Protein AF-A0A9W9Z0K7-F1 (afdb_monomer)

Structure (mmCIF, N/CA/C/O backbone):
data_AF-A0A9W9Z0K7-F1
#
_entry.id   AF-A0A9W9Z0K7-F1
#
loop_
_atom_site.group_PDB
_atom_site.id
_atom_site.type_symbol
_atom_site.label_atom_id
_atom_site.label_alt_id
_atom_site.label_comp_id
_atom_site.label_asym_id
_atom_site.label_entity_id
_atom_site.label_seq_id
_atom_site.pdbx_PDB_ins_code
_atom_site.Cartn_x
_atom_site.Cartn_y
_atom_site.Cartn_z
_atom_site.occupancy
_atom_site.B_iso_or_equiv
_atom_site.auth_seq_id
_atom_site.auth_comp_id
_atom_site.auth_asym_id
_atom_site.auth_atom_id
_atom_site.pdbx_PDB_model_num
ATOM 1 N N . MET A 1 1 ? -17.837 -4.456 16.752 1.00 75.81 1 MET A N 1
ATOM 2 C CA . MET A 1 1 ? -18.068 -4.284 18.204 1.00 75.81 1 MET A CA 1
ATOM 3 C C . MET A 1 1 ? -17.208 -3.166 18.794 1.00 75.81 1 MET A C 1
ATOM 5 O O . MET A 1 1 ? -17.790 -2.207 19.275 1.00 75.81 1 MET A O 1
ATOM 9 N N . PHE A 1 2 ? -15.875 -3.201 18.636 1.00 90.31 2 PHE A N 1
ATOM 10 C CA . PHE A 1 2 ? -14.922 -2.195 19.159 1.00 90.31 2 PHE A CA 1
ATOM 11 C C . PHE A 1 2 ? -15.391 -0.726 19.101 1.00 90.31 2 PHE A C 1
ATOM 13 O O . PHE A 1 2 ? -15.541 -0.088 20.139 1.00 90.31 2 PHE A O 1
ATOM 20 N N . LEU A 1 3 ? -15.677 -0.190 17.903 1.00 90.00 3 LEU A N 1
ATOM 21 C CA . LEU A 1 3 ? -16.046 1.226 17.753 1.00 90.00 3 LEU A CA 1
ATOM 22 C C . LEU A 1 3 ? -17.311 1.600 18.539 1.00 90.00 3 LEU A C 1
ATOM 24 O O . LEU A 1 3 ? -17.394 2.697 19.082 1.00 90.00 3 LEU A O 1
ATOM 28 N N . TYR A 1 4 ? -18.290 0.695 18.601 1.00 89.81 4 TYR A N 1
ATOM 29 C CA . TYR A 1 4 ? -19.532 0.922 19.335 1.00 89.81 4 TYR A CA 1
ATOM 30 C C . TYR A 1 4 ? -19.275 0.977 20.844 1.00 89.81 4 TYR A C 1
ATOM 32 O O . TYR A 1 4 ? -19.738 1.899 21.506 1.00 89.81 4 TYR A O 1
ATOM 40 N N . GLU A 1 5 ? -18.475 0.051 21.378 1.00 89.44 5 GLU A N 1
ATOM 41 C CA . GLU A 1 5 ? -18.130 0.020 22.805 1.00 89.44 5 GLU A CA 1
ATOM 42 C C . GLU A 1 5 ? -17.409 1.295 23.253 1.00 89.44 5 GLU A C 1
ATOM 44 O O . GLU A 1 5 ? -17.787 1.889 24.261 1.00 89.44 5 GLU A O 1
ATOM 49 N N . CYS A 1 6 ? -16.412 1.754 22.488 1.00 90.25 6 CYS A N 1
ATOM 50 C CA . CYS A 1 6 ? -15.688 2.991 22.791 1.00 90.25 6 CYS A CA 1
ATOM 51 C C . CYS A 1 6 ? -16.625 4.204 22.781 1.00 90.25 6 CYS A C 1
ATOM 53 O O . CYS A 1 6 ? -16.665 4.983 23.729 1.00 90.25 6 CYS A O 1
ATOM 55 N N . VAL A 1 7 ? -17.421 4.352 21.720 1.00 89.38 7 VAL A N 1
ATOM 56 C CA . VAL A 1 7 ? -18.293 5.518 21.518 1.00 89.38 7 VAL A CA 1
ATOM 57 C C . VAL A 1 7 ? -19.438 5.576 22.536 1.00 89.38 7 VAL A C 1
ATOM 59 O O . VAL A 1 7 ? -19.910 6.661 22.892 1.00 89.38 7 VAL A O 1
ATOM 62 N N . MET A 1 8 ? -19.865 4.422 23.046 1.00 87.88 8 MET A N 1
ATOM 63 C CA . MET A 1 8 ? -20.887 4.322 24.088 1.00 87.88 8 MET A CA 1
ATOM 64 C C . MET A 1 8 ? -20.314 4.329 25.510 1.00 87.88 8 MET A C 1
ATOM 66 O O . MET A 1 8 ? -21.091 4.408 26.455 1.00 87.88 8 MET A O 1
ATOM 70 N N . GLY A 1 9 ? -18.985 4.326 25.674 1.00 85.88 9 GLY A N 1
ATOM 71 C CA . GLY A 1 9 ? -18.339 4.324 26.992 1.00 85.88 9 GLY A CA 1
ATOM 72 C C . GLY A 1 9 ? -18.484 2.993 27.734 1.00 85.88 9 GLY A C 1
ATOM 73 O O . GLY A 1 9 ? -18.522 2.974 28.956 1.00 85.88 9 GLY A O 1
ATOM 74 N N . LEU A 1 10 ? -18.605 1.883 26.999 1.00 86.00 10 LEU A N 1
ATOM 75 C CA . LEU A 1 10 ? -18.709 0.526 27.553 1.00 86.00 10 LEU A CA 1
ATOM 76 C C . LEU A 1 10 ? -17.342 -0.095 27.873 1.00 86.00 10 LEU A C 1
ATOM 78 O O . LEU A 1 10 ? -17.273 -1.203 28.396 1.00 86.00 10 LEU A O 1
ATOM 82 N N . ARG A 1 11 ? -16.250 0.595 27.532 1.00 84.25 11 ARG A N 1
ATOM 83 C CA . ARG A 1 11 ? -14.886 0.174 27.859 1.00 84.25 11 ARG A CA 1
ATOM 84 C C . ARG A 1 11 ? -14.388 0.871 29.116 1.00 84.25 11 ARG A C 1
ATOM 86 O O . ARG A 1 11 ? -14.782 1.995 29.404 1.00 84.25 11 ARG A O 1
ATOM 93 N N . ASN A 1 12 ? -13.455 0.222 29.807 1.00 79.44 12 ASN A N 1
ATOM 94 C CA . ASN A 1 12 ? -12.884 0.666 31.081 1.00 79.44 12 ASN A CA 1
ATOM 95 C C . ASN A 1 12 ? -11.886 1.837 30.928 1.00 79.44 12 ASN A C 1
ATOM 97 O O . ASN A 1 12 ? -10.749 1.746 31.383 1.00 79.44 12 ASN A O 1
ATOM 101 N N . PHE A 1 13 ? -12.285 2.936 30.281 1.00 83.62 13 PHE A N 1
ATOM 102 C CA . PHE A 1 13 ? -11.508 4.176 30.226 1.00 83.62 13 PHE A CA 1
ATOM 103 C C . PHE A 1 13 ? -12.415 5.408 30.313 1.00 83.62 13 PHE A C 1
ATOM 105 O O . PHE A 1 13 ? -13.586 5.372 29.942 1.00 83.62 13 PHE A O 1
ATOM 112 N N . ASN A 1 14 ? -11.864 6.522 30.798 1.00 81.56 14 ASN A N 1
ATOM 113 C CA . ASN A 1 14 ? -12.609 7.765 30.985 1.00 81.56 14 ASN A CA 1
ATOM 114 C C . ASN A 1 14 ? -12.683 8.574 29.674 1.00 81.56 14 ASN A C 1
ATOM 116 O O . ASN A 1 14 ? -11.992 9.578 29.513 1.00 81.56 14 ASN A O 1
ATOM 120 N N . GLY A 1 15 ? -13.473 8.099 28.706 1.00 84.62 15 GLY A N 1
ATOM 121 C CA . GLY A 1 15 ? -13.681 8.775 27.424 1.00 84.62 15 GLY A CA 1
ATOM 122 C C . GLY A 1 15 ? -14.688 8.073 26.507 1.00 84.62 15 GLY A C 1
ATOM 123 O O . GLY A 1 15 ? -15.144 6.965 26.776 1.00 84.62 15 GLY A O 1
ATOM 124 N N . ASN A 1 16 ? -15.047 8.736 25.405 1.00 89.44 16 ASN A N 1
ATOM 125 C CA . ASN A 1 16 ? -16.005 8.235 24.405 1.00 89.44 16 ASN A CA 1
ATOM 126 C C . ASN A 1 16 ? -15.448 8.306 22.969 1.00 89.44 16 ASN A C 1
ATOM 128 O O . ASN A 1 16 ? -16.204 8.313 21.990 1.00 89.44 16 ASN A O 1
ATOM 132 N N . GLY A 1 17 ? -14.130 8.433 22.840 1.00 90.94 17 GLY A N 1
ATOM 133 C CA . GLY A 1 17 ? -13.412 8.510 21.579 1.00 90.94 17 GLY A CA 1
ATOM 134 C C . GLY A 1 17 ? -12.769 7.182 21.184 1.00 90.94 17 GLY A C 1
ATOM 135 O O . GLY A 1 17 ? -12.377 6.396 22.047 1.00 90.94 17 GLY A O 1
ATOM 136 N N . ALA A 1 18 ? -12.641 6.941 19.880 1.00 92.50 18 ALA A N 1
ATOM 137 C CA . ALA A 1 18 ? -11.979 5.767 19.317 1.00 92.50 18 ALA A CA 1
ATOM 138 C C . ALA A 1 18 ? -11.014 6.156 18.190 1.00 92.50 18 ALA A C 1
ATOM 140 O O . ALA A 1 18 ? -11.312 7.031 17.377 1.00 92.50 18 ALA A O 1
ATOM 141 N N . ILE A 1 19 ? -9.876 5.474 18.102 1.00 90.06 19 ILE A N 1
ATOM 142 C CA . ILE A 1 19 ? -8.911 5.625 17.012 1.00 90.06 19 ILE A CA 1
ATOM 143 C C . ILE A 1 19 ? -8.844 4.304 16.250 1.00 90.06 19 ILE A C 1
ATOM 145 O O . ILE A 1 19 ? -8.469 3.273 16.807 1.00 90.06 19 ILE A O 1
ATOM 149 N N . LEU A 1 20 ? -9.223 4.337 14.973 1.00 88.81 20 LEU A N 1
ATOM 150 C CA . LEU A 1 20 ? -9.113 3.207 14.062 1.00 88.81 20 LEU A CA 1
ATOM 151 C C . LEU A 1 20 ? -7.902 3.415 13.159 1.00 88.81 20 LEU A C 1
ATOM 153 O O . LEU A 1 20 ? -7.915 4.238 12.243 1.00 88.81 20 LEU A O 1
ATOM 157 N N . ALA A 1 21 ? -6.865 2.646 13.438 1.00 85.44 21 ALA A N 1
ATOM 158 C CA . ALA A 1 21 ? -5.569 2.689 12.790 1.00 85.44 21 ALA A CA 1
ATOM 159 C C . ALA A 1 21 ? -5.282 1.432 11.959 1.00 85.44 21 ALA A C 1
ATOM 161 O O . ALA A 1 21 ? -4.125 1.084 11.747 1.00 85.44 21 ALA A O 1
ATOM 162 N N . ASP A 1 22 ? -6.334 0.735 11.524 1.00 83.75 22 ASP A N 1
ATOM 163 C CA . ASP A 1 22 ? -6.228 -0.387 10.595 1.00 83.75 22 ASP A CA 1
ATOM 164 C C . ASP A 1 22 ? -5.434 -0.002 9.341 1.00 83.75 22 ASP A C 1
ATOM 166 O O . ASP A 1 22 ? -5.596 1.107 8.809 1.00 83.75 22 ASP A O 1
ATOM 170 N N . ASP A 1 23 ? -4.674 -0.956 8.809 1.00 77.50 23 ASP A N 1
ATOM 171 C CA . ASP A 1 23 ? -4.007 -0.819 7.518 1.00 77.50 23 ASP A CA 1
ATOM 172 C C . ASP A 1 23 ? -4.986 -0.408 6.396 1.00 77.50 23 ASP A C 1
ATOM 174 O O . ASP A 1 23 ? -6.224 -0.512 6.460 1.00 77.50 23 ASP A O 1
ATOM 178 N N . MET A 1 24 ? -4.422 0.155 5.335 1.00 74.25 24 MET A N 1
ATOM 179 C CA . MET A 1 24 ? -5.182 0.625 4.181 1.00 74.25 24 MET A CA 1
ATOM 180 C C . MET A 1 24 ? -5.836 -0.564 3.463 1.00 74.25 24 MET A C 1
ATOM 182 O O . MET A 1 24 ? -5.217 -1.605 3.292 1.00 74.25 24 MET A O 1
ATOM 186 N N . GLY A 1 25 ? -7.105 -0.427 3.064 1.00 68.19 25 GLY A N 1
ATOM 187 C CA . GLY A 1 25 ? -7.859 -1.502 2.396 1.00 68.19 25 GLY A CA 1
ATOM 188 C C . GLY A 1 25 ? -8.797 -2.317 3.300 1.00 68.19 25 GLY A C 1
ATOM 189 O O . GLY A 1 25 ? -9.739 -2.907 2.787 1.00 68.19 25 GLY A O 1
ATOM 190 N N . LEU A 1 26 ? -8.670 -2.248 4.633 1.00 76.44 26 LEU A N 1
ATOM 191 C CA . LEU A 1 26 ? -9.517 -2.972 5.612 1.00 76.44 26 LEU A CA 1
ATOM 192 C C . LEU A 1 26 ? -10.955 -2.424 5.798 1.00 76.44 26 LEU A C 1
ATOM 194 O O . LEU A 1 26 ? -11.646 -2.733 6.770 1.00 76.44 26 LEU A O 1
ATOM 198 N N . GLY A 1 27 ? -11.422 -1.555 4.898 1.00 75.19 27 GLY A N 1
ATOM 199 C CA . GLY A 1 27 ? -12.810 -1.080 4.919 1.00 75.19 27 GLY A CA 1
ATOM 200 C C . GLY A 1 27 ? -13.181 -0.160 6.093 1.00 75.19 27 GLY A C 1
ATOM 201 O O . GLY A 1 27 ? -14.334 -0.162 6.516 1.00 75.19 27 GLY A O 1
ATOM 202 N N . LYS A 1 28 ? -12.251 0.662 6.606 1.00 82.88 28 LYS A N 1
ATOM 203 C CA . LYS A 1 28 ? -12.502 1.634 7.700 1.00 82.88 28 LYS A CA 1
ATOM 204 C C . LYS A 1 28 ? -13.777 2.467 7.498 1.00 82.88 28 LYS A C 1
ATOM 206 O O . LYS A 1 28 ? -14.586 2.606 8.411 1.00 82.88 28 LYS A O 1
ATOM 211 N N . THR A 1 29 ? -13.998 2.957 6.279 1.00 79.88 29 THR A N 1
ATOM 212 C CA . THR A 1 29 ? -15.194 3.728 5.911 1.00 79.88 29 THR A CA 1
ATOM 213 C C . THR A 1 29 ? -16.482 2.922 6.093 1.00 79.88 29 THR A C 1
ATOM 215 O O . THR A 1 29 ? -17.443 3.439 6.654 1.00 79.88 29 THR A O 1
ATOM 218 N N . LEU A 1 30 ? -16.503 1.646 5.688 1.00 82.00 30 LEU A N 1
ATOM 219 C CA . LEU A 1 30 ? -17.665 0.764 5.855 1.00 82.00 30 LEU A CA 1
ATOM 220 C C . LEU A 1 30 ? -17.960 0.507 7.339 1.00 82.00 30 LEU A C 1
ATOM 222 O O . LEU A 1 30 ? -19.120 0.540 7.754 1.00 82.00 30 LEU A O 1
ATOM 226 N N . GLN A 1 31 ? -16.916 0.317 8.151 1.00 87.25 31 GLN A N 1
ATOM 227 C CA . GLN A 1 31 ? -17.046 0.166 9.603 1.00 87.25 31 GLN A CA 1
ATOM 228 C C . GLN A 1 31 ? -17.664 1.424 10.239 1.00 87.25 31 GLN A C 1
ATOM 230 O O . GLN A 1 31 ? -18.563 1.318 11.075 1.00 87.25 31 GLN A O 1
ATOM 235 N N . CYS A 1 32 ? -17.248 2.615 9.794 1.00 86.62 32 CYS A N 1
ATOM 236 C CA . CYS A 1 32 ? -17.840 3.880 10.224 1.00 86.62 32 CYS A CA 1
ATOM 237 C C . CYS A 1 32 ? -19.286 4.051 9.772 1.00 86.62 32 CYS A C 1
ATOM 239 O O . CYS A 1 32 ? -20.119 4.413 10.594 1.00 86.62 32 CYS A O 1
ATOM 241 N N . ILE A 1 33 ? -19.608 3.783 8.505 1.00 85.94 33 ILE A N 1
ATOM 242 C CA . ILE A 1 33 ? -20.981 3.903 7.992 1.00 85.94 33 ILE A CA 1
ATOM 243 C C . ILE A 1 33 ? -21.919 2.969 8.759 1.00 85.94 33 ILE A C 1
ATOM 245 O O . ILE A 1 33 ? -22.988 3.400 9.191 1.00 85.94 33 ILE A O 1
ATOM 249 N N . SER A 1 34 ? -21.491 1.727 8.999 1.00 88.00 34 SER A N 1
ATOM 250 C CA . SER A 1 34 ? -22.251 0.751 9.786 1.00 88.00 34 SER A CA 1
ATOM 251 C C . SER A 1 34 ? -22.521 1.275 11.197 1.00 88.00 34 SER A C 1
ATOM 253 O O . SER A 1 34 ? -23.659 1.264 11.653 1.00 88.00 34 SER A O 1
ATOM 255 N N . LEU A 1 35 ? -21.501 1.830 11.860 1.00 89.44 35 LEU A N 1
ATOM 256 C CA . LEU A 1 35 ? -21.652 2.433 13.183 1.00 89.44 35 LEU A CA 1
ATOM 257 C C . LEU A 1 35 ? -22.585 3.649 13.176 1.00 89.44 35 LEU A C 1
ATOM 259 O O . LEU A 1 35 ? -23.418 3.778 14.070 1.00 89.44 35 LEU A O 1
ATOM 263 N N . ILE A 1 36 ? -22.448 4.549 12.199 1.00 88.38 36 ILE A N 1
ATOM 264 C CA . ILE A 1 36 ? -23.324 5.718 12.052 1.00 88.38 36 ILE A CA 1
ATOM 265 C C . ILE A 1 36 ? -24.767 5.236 11.939 1.00 88.38 36 ILE A C 1
ATOM 267 O O . ILE A 1 36 ? -25.621 5.697 12.693 1.00 88.38 36 ILE A O 1
ATOM 271 N N . TRP A 1 37 ? -25.032 4.281 11.048 1.00 87.56 37 TRP A N 1
ATOM 272 C CA . TRP A 1 37 ? -26.362 3.715 10.868 1.00 87.56 37 TRP A CA 1
ATOM 273 C C . TRP A 1 37 ? -26.899 3.109 12.168 1.00 87.56 37 TRP A C 1
ATOM 275 O O . TRP A 1 37 ? -28.019 3.434 12.560 1.00 87.56 37 TRP A O 1
ATOM 285 N N . THR A 1 38 ? -26.090 2.327 12.890 1.00 88.75 38 THR A N 1
ATOM 286 C CA . THR A 1 38 ? -26.462 1.763 14.195 1.00 88.75 38 THR A CA 1
ATOM 287 C C . THR A 1 38 ? -26.788 2.853 15.214 1.00 88.75 38 THR A C 1
ATOM 289 O O . THR A 1 38 ? -27.817 2.773 15.868 1.00 88.75 38 THR A O 1
ATOM 292 N N . LEU A 1 39 ? -25.976 3.905 15.339 1.00 87.44 39 LEU A N 1
ATOM 293 C CA . LEU A 1 39 ? -26.201 4.979 16.318 1.00 87.44 39 LEU A CA 1
ATOM 294 C C . LEU A 1 39 ? -27.411 5.859 15.988 1.00 87.44 39 LEU A C 1
ATOM 296 O O . LEU A 1 39 ? -28.024 6.426 16.897 1.00 87.44 39 LEU A O 1
ATOM 300 N N . HIS A 1 40 ? -27.743 5.990 14.702 1.00 84.62 40 HIS A N 1
ATOM 301 C CA . HIS A 1 40 ? -28.964 6.657 14.263 1.00 84.62 40 HIS A CA 1
ATOM 302 C C . HIS A 1 40 ? -30.180 5.757 14.487 1.00 84.62 40 HIS A C 1
ATOM 304 O O . HIS A 1 40 ? -31.169 6.216 15.030 1.00 84.62 40 HIS A O 1
ATOM 310 N N . LYS A 1 41 ? -30.139 4.474 14.124 1.00 82.12 41 LYS A N 1
ATOM 311 C CA . LYS A 1 41 ? -31.324 3.598 14.161 1.00 82.12 41 LYS A CA 1
ATOM 312 C C . LYS A 1 41 ? -31.565 2.898 15.498 1.00 82.12 41 LYS A C 1
ATOM 314 O O . LYS A 1 41 ? -32.696 2.504 15.764 1.00 82.12 41 LYS A O 1
ATOM 319 N N . GLN A 1 42 ? -30.536 2.728 16.323 1.00 78.25 42 GLN A N 1
ATOM 320 C CA . GLN A 1 42 ? -30.575 1.920 17.540 1.00 78.25 42 GLN A CA 1
ATOM 321 C C . GLN A 1 42 ? -30.055 2.711 18.757 1.00 78.25 42 GLN A C 1
ATOM 323 O O . GLN A 1 42 ? -29.114 3.511 18.685 1.00 78.25 42 GLN A O 1
ATOM 328 N N . GLY A 1 43 ? -30.699 2.481 19.901 1.00 71.06 43 GLY A N 1
ATOM 329 C CA . GLY A 1 43 ? -30.296 2.978 21.218 1.00 71.06 43 GLY A CA 1
ATOM 330 C C . GLY A 1 43 ? -29.959 1.820 22.153 1.00 71.06 43 GLY A C 1
ATOM 331 O O . GLY A 1 43 ? -30.466 0.721 21.946 1.00 71.06 43 GLY A O 1
ATOM 332 N N . MET A 1 44 ? -29.153 2.065 23.196 1.00 64.69 44 MET A N 1
ATOM 333 C CA . MET A 1 44 ? -28.710 1.022 24.150 1.00 64.69 44 MET A CA 1
ATOM 334 C C . MET A 1 44 ? -29.851 0.207 24.771 1.00 64.69 44 MET A C 1
ATOM 336 O O . MET A 1 44 ? -29.643 -0.955 25.092 1.00 64.69 44 MET A O 1
ATOM 340 N N . TYR A 1 45 ? -31.036 0.804 24.921 1.00 63.91 45 TYR A N 1
ATOM 341 C CA . TYR A 1 45 ? -32.200 0.188 25.567 1.00 63.91 45 TYR A CA 1
ATOM 342 C C . TYR A 1 45 ? -33.443 0.145 24.658 1.00 63.91 45 TYR A C 1
ATOM 344 O O . TYR A 1 45 ? -34.558 -0.008 25.143 1.00 63.91 45 TYR A O 1
ATOM 352 N N . GLY A 1 46 ? -33.260 0.285 23.336 1.00 55.59 46 GLY A N 1
ATOM 353 C CA . GLY A 1 46 ? -34.359 0.379 22.367 1.00 55.59 46 GLY A CA 1
ATOM 354 C C . GLY A 1 46 ? -35.090 1.734 22.392 1.00 55.59 46 GLY A C 1
ATOM 355 O O . GLY A 1 46 ? -35.174 2.407 23.412 1.00 55.59 46 GLY A O 1
ATOM 356 N N . GLY A 1 47 ? -35.591 2.181 21.236 1.00 58.44 47 GLY A N 1
ATOM 357 C CA . GLY A 1 47 ? -36.557 3.290 21.136 1.00 58.44 47 GLY A CA 1
ATOM 358 C C . GLY A 1 47 ? -36.028 4.711 20.870 1.00 58.44 47 GLY A C 1
ATOM 359 O O . GLY A 1 47 ? -36.774 5.521 20.318 1.00 58.44 47 GLY A O 1
ATOM 360 N N . HIS A 1 48 ? -34.763 5.050 21.161 1.00 63.59 48 HIS A N 1
ATOM 361 C CA . HIS A 1 48 ? -34.229 6.403 20.906 1.00 63.59 48 HIS A CA 1
ATOM 362 C C . HIS A 1 48 ? -32.873 6.421 20.184 1.00 63.59 48 HIS A C 1
ATOM 364 O O . HIS A 1 48 ? -31.958 5.677 20.523 1.00 63.59 48 HIS A O 1
ATOM 370 N N . HIS A 1 49 ? -32.748 7.326 19.206 1.00 70.69 49 HIS A N 1
ATOM 371 C CA . HIS A 1 49 ? -31.540 7.569 18.414 1.00 70.69 49 HIS A CA 1
ATOM 372 C C . HIS A 1 49 ? -30.397 8.031 19.342 1.00 70.69 49 HIS A C 1
ATOM 374 O O . HIS A 1 49 ? -30.509 9.080 19.984 1.00 70.69 49 HIS A O 1
ATOM 380 N N . SER A 1 50 ? -29.288 7.285 19.404 1.00 74.06 50 SER A N 1
ATOM 381 C CA . SER A 1 50 ? -28.127 7.611 20.259 1.00 74.06 50 SER A CA 1
ATOM 382 C C . SER A 1 50 ? -27.389 8.875 19.798 1.00 74.06 50 SER A C 1
ATOM 384 O O . SER A 1 50 ? -26.751 9.576 20.597 1.00 74.06 50 SER A O 1
ATOM 386 N N . VAL A 1 51 ? -27.467 9.166 18.497 1.00 79.00 51 VAL A N 1
ATOM 387 C CA . VAL A 1 51 ? -26.889 10.335 17.827 1.00 79.00 51 VAL A CA 1
ATOM 388 C C . VAL A 1 51 ? -27.929 10.911 16.865 1.00 79.00 51 VAL A C 1
ATOM 390 O O . VAL A 1 51 ? -28.500 10.177 16.074 1.00 79.00 51 VAL A O 1
ATOM 393 N N . LYS A 1 52 ? -28.170 12.230 16.923 1.00 76.81 52 LYS A N 1
ATOM 394 C CA . LYS A 1 52 ? -29.100 12.931 16.010 1.00 76.81 52 LYS A CA 1
ATOM 395 C C . LYS A 1 52 ? -28.418 13.530 14.780 1.00 76.81 52 LYS A C 1
ATOM 397 O O . LYS A 1 52 ? -29.031 13.627 13.725 1.00 76.81 52 LYS A O 1
ATOM 402 N N . ARG A 1 53 ? -27.165 13.974 14.922 1.00 83.50 53 ARG A N 1
ATOM 403 C CA . ARG A 1 53 ? -26.366 14.573 13.843 1.00 83.50 53 ARG A CA 1
ATOM 404 C C . ARG A 1 53 ? -24.923 14.097 13.914 1.00 83.50 53 ARG A C 1
ATOM 406 O O . ARG A 1 53 ? -24.332 14.121 14.997 1.00 83.50 53 ARG A O 1
ATOM 413 N N . THR A 1 54 ? -24.367 13.732 12.767 1.00 86.31 54 THR A N 1
ATOM 414 C CA . THR A 1 54 ? -22.977 13.289 12.615 1.00 86.31 54 THR A CA 1
ATOM 415 C C . THR A 1 54 ? -22.219 14.238 11.693 1.00 86.31 54 THR A C 1
ATOM 417 O O . THR A 1 54 ? -22.728 14.603 10.636 1.00 86.31 54 THR A O 1
ATOM 420 N N . LEU A 1 55 ? -21.001 14.611 12.082 1.00 86.12 55 LEU A N 1
ATOM 421 C CA . LEU A 1 55 ? -20.058 15.359 11.253 1.00 86.12 55 LEU A CA 1
ATOM 422 C C . LEU A 1 55 ? -18.940 14.432 10.778 1.00 86.12 55 LEU A C 1
ATOM 424 O O . LEU A 1 55 ? -18.265 13.817 11.599 1.00 86.12 55 LEU A O 1
ATOM 428 N N . ILE A 1 56 ? -18.731 14.358 9.470 1.00 83.94 56 ILE A N 1
ATOM 429 C CA . ILE A 1 56 ? -17.631 13.639 8.835 1.00 83.94 56 ILE A CA 1
ATOM 430 C C . ILE A 1 56 ? -16.708 14.668 8.186 1.00 83.94 56 ILE A C 1
ATOM 432 O O . ILE A 1 56 ? -17.133 15.436 7.323 1.00 83.94 56 ILE A O 1
ATOM 436 N N . ILE A 1 57 ? -15.445 14.681 8.603 1.00 79.62 57 ILE A N 1
ATOM 437 C CA . ILE A 1 57 ? -14.409 15.533 8.030 1.00 79.62 57 ILE A CA 1
ATOM 438 C C . ILE A 1 57 ? -13.557 14.682 7.082 1.00 79.62 57 ILE A C 1
ATOM 440 O O . ILE A 1 57 ? -12.750 13.866 7.524 1.00 79.62 57 ILE A O 1
ATOM 444 N N . THR A 1 58 ? -13.762 14.859 5.777 1.00 69.44 58 THR A N 1
ATOM 445 C CA . THR A 1 58 ? -13.109 14.130 4.670 1.00 69.44 58 THR A CA 1
ATOM 446 C C . THR A 1 58 ? -12.878 15.084 3.501 1.00 69.44 58 THR A C 1
ATOM 448 O O . THR A 1 58 ? -13.704 15.969 3.304 1.00 69.44 58 THR A O 1
ATOM 451 N N . PRO A 1 59 ? -11.850 14.920 2.655 1.00 52.41 59 PRO A N 1
ATOM 452 C CA . PRO A 1 59 ? -11.652 15.777 1.480 1.00 52.41 59 PRO A CA 1
ATOM 453 C C . PRO A 1 59 ? -12.837 15.712 0.479 1.00 52.41 59 PRO A C 1
ATOM 455 O O . PRO A 1 59 ? -12.880 14.854 -0.393 1.00 52.41 59 PRO A O 1
ATOM 458 N N . GLY A 1 60 ? -13.803 16.632 0.608 1.00 51.25 60 GLY A N 1
ATOM 459 C CA . GLY A 1 60 ? -14.997 16.802 -0.238 1.00 51.25 60 GLY A CA 1
ATOM 460 C C . GLY A 1 60 ? -15.897 17.940 0.283 1.00 51.25 60 GLY A C 1
ATOM 461 O O . GLY A 1 60 ? -15.746 18.361 1.425 1.00 51.25 60 GLY A O 1
ATOM 462 N N . SER A 1 61 ? -16.797 18.504 -0.530 1.00 48.91 61 SER A N 1
ATOM 463 C CA . SER A 1 61 ? -17.496 19.768 -0.207 1.00 48.91 61 SER A CA 1
ATOM 464 C C . SER A 1 61 ? -19.002 19.721 -0.472 1.00 48.91 61 SER A C 1
ATOM 466 O O . SER A 1 61 ? -19.354 19.452 -1.613 1.00 48.91 61 SER A O 1
ATOM 468 N N . LEU A 1 62 ? -19.844 20.064 0.524 1.00 52.59 62 LEU A N 1
ATOM 469 C CA . LEU A 1 62 ? -21.251 20.519 0.385 1.00 52.59 62 LEU A CA 1
ATOM 470 C C . LEU A 1 62 ? -21.823 21.042 1.734 1.00 52.59 62 LEU A C 1
ATOM 472 O O . LEU A 1 62 ? -22.630 20.395 2.393 1.00 52.59 62 LEU A O 1
ATOM 476 N N . VAL A 1 63 ? -21.385 22.227 2.182 1.00 53.47 63 VAL A N 1
ATOM 477 C CA . VAL A 1 63 ? -21.760 22.786 3.509 1.00 53.47 63 VAL A CA 1
ATOM 478 C C . VAL A 1 63 ? -23.108 23.519 3.494 1.00 53.47 63 VAL A C 1
ATOM 480 O O . VAL A 1 63 ? -23.938 23.326 4.380 1.00 53.47 63 VAL A O 1
ATOM 483 N N . LYS A 1 64 ? -23.351 24.345 2.467 1.00 48.66 64 LYS A N 1
ATOM 484 C CA . LYS A 1 64 ? -24.503 25.264 2.418 1.00 48.66 64 LYS A CA 1
ATOM 485 C C . LYS A 1 64 ? -25.852 24.546 2.271 1.00 48.66 64 LYS A C 1
ATOM 487 O O . LYS A 1 64 ? -26.841 24.979 2.850 1.00 48.66 64 LYS A O 1
ATOM 492 N N . GLU A 1 65 ? -25.892 23.422 1.556 1.00 50.47 65 GLU A N 1
ATOM 493 C CA . GLU A 1 65 ? -27.115 22.620 1.381 1.00 50.47 65 GLU A CA 1
ATOM 494 C C . GLU A 1 65 ? -27.528 21.871 2.660 1.00 50.47 65 GLU A C 1
ATOM 496 O O . GLU A 1 65 ? -28.719 21.697 2.917 1.00 50.47 65 GLU A O 1
ATOM 501 N N . PHE A 1 66 ? -26.564 21.488 3.508 1.00 54.41 66 PHE A N 1
ATOM 502 C CA . PHE A 1 66 ? -26.834 20.820 4.786 1.00 54.41 66 PHE A CA 1
ATOM 503 C C . PHE A 1 66 ? -27.459 21.768 5.818 1.00 54.41 66 PHE A C 1
ATOM 505 O O . PHE A 1 66 ? -28.351 21.375 6.565 1.00 54.41 66 PHE A O 1
ATOM 512 N N . MET A 1 67 ? -27.013 23.027 5.862 1.00 54.28 67 MET A N 1
ATOM 513 C CA . MET A 1 67 ? -27.540 24.014 6.812 1.00 54.28 67 MET A CA 1
ATOM 514 C C . MET A 1 67 ? -29.008 24.361 6.552 1.00 54.28 67 MET A C 1
ATOM 516 O O . MET A 1 67 ? -29.758 24.593 7.499 1.00 54.28 67 MET A O 1
ATOM 520 N N . ASN A 1 68 ? -29.419 24.348 5.283 1.00 52.22 68 ASN A N 1
ATOM 521 C CA . ASN A 1 68 ? -30.756 24.757 4.860 1.00 52.22 68 ASN A CA 1
ATOM 522 C C . ASN A 1 68 ? -31.808 23.642 4.967 1.00 52.22 68 ASN A C 1
ATOM 524 O O . ASN A 1 68 ? -32.994 23.914 4.793 1.00 52.22 68 ASN A O 1
ATOM 528 N N . SER A 1 69 ? -31.411 22.397 5.262 1.00 51.16 69 SER A N 1
ATOM 529 C CA . SER A 1 69 ? -32.331 21.260 5.328 1.00 51.16 69 SER A CA 1
ATOM 530 C C . SER A 1 69 ? -32.228 20.510 6.664 1.00 51.16 69 SER A C 1
ATOM 532 O O . SER A 1 69 ? -31.178 19.955 6.992 1.00 51.16 69 SER A O 1
ATOM 534 N N . PRO A 1 70 ? -33.322 20.407 7.444 1.00 57.00 70 PRO A N 1
ATOM 535 C CA . PRO A 1 70 ? -33.355 19.610 8.671 1.00 57.00 70 PRO A CA 1
ATOM 536 C C . PRO A 1 70 ? -33.382 18.094 8.410 1.00 57.00 70 PRO A C 1
ATOM 538 O O . PRO A 1 70 ? -33.309 17.321 9.364 1.00 57.00 70 PRO A O 1
ATOM 541 N N . LEU A 1 71 ? -33.495 17.669 7.145 1.00 61.38 71 LEU A N 1
ATOM 542 C CA . 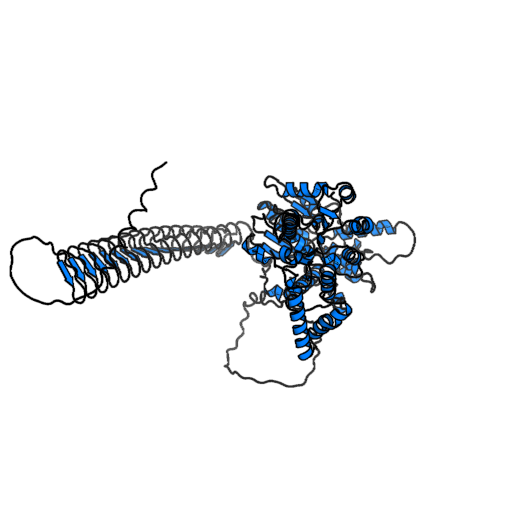LEU A 1 71 ? -33.667 16.270 6.746 1.00 61.38 71 LEU A CA 1
ATOM 543 C C . LEU A 1 71 ? -32.356 15.478 6.720 1.00 61.38 71 LEU A C 1
ATOM 545 O O . LEU A 1 71 ? -32.401 14.250 6.713 1.00 61.38 71 LEU A O 1
ATOM 549 N N . TYR A 1 72 ? -31.199 16.145 6.711 1.00 70.19 72 TYR A N 1
ATOM 550 C CA . TYR A 1 72 ? -29.909 15.468 6.601 1.00 70.19 72 TYR A CA 1
ATOM 551 C C . TYR A 1 72 ? -29.300 15.184 7.990 1.00 70.19 72 TYR A C 1
ATOM 553 O O . TYR A 1 72 ? -28.923 16.112 8.708 1.00 70.19 72 TYR A O 1
ATOM 561 N N . PRO A 1 73 ? -29.163 13.906 8.401 1.00 79.44 73 PRO A N 1
ATOM 562 C CA . PRO A 1 73 ? -28.552 13.541 9.682 1.00 79.44 73 PRO A CA 1
ATOM 563 C C . PRO A 1 73 ? -27.013 13.519 9.652 1.00 79.44 73 PRO A C 1
ATOM 565 O O . PRO A 1 73 ? -26.379 13.467 10.709 1.00 79.44 73 PRO A O 1
ATOM 568 N N . VAL A 1 74 ? -26.395 13.537 8.466 1.00 83.81 74 VAL A N 1
ATOM 569 C CA . VAL A 1 74 ? -24.940 13.415 8.273 1.00 83.81 74 VAL A CA 1
ATOM 570 C C . VAL A 1 74 ? -24.428 14.568 7.412 1.00 83.81 74 VAL A C 1
ATOM 572 O O . VAL A 1 74 ? -24.945 14.788 6.321 1.00 83.81 74 VAL A O 1
ATOM 575 N N . MET A 1 75 ? -23.403 15.277 7.892 1.00 83.50 75 MET A N 1
ATOM 576 C CA . MET A 1 75 ? -22.694 16.321 7.145 1.00 83.50 75 MET A CA 1
ATOM 577 C C . MET A 1 75 ? -21.296 15.839 6.770 1.00 83.50 75 MET A C 1
ATOM 579 O O . MET A 1 75 ? -20.577 15.342 7.636 1.00 83.50 75 MET A O 1
ATOM 583 N N . ILE A 1 76 ? -20.900 16.030 5.510 1.00 82.56 76 ILE A N 1
ATOM 584 C CA . ILE A 1 76 ? -19.563 15.701 5.002 1.00 82.56 76 ILE A CA 1
ATOM 585 C C . ILE A 1 76 ? -18.865 16.996 4.571 1.00 82.56 76 ILE A C 1
ATOM 587 O O . ILE A 1 76 ? -19.388 17.739 3.740 1.00 82.56 76 ILE A O 1
ATOM 591 N N . ILE A 1 77 ? -17.694 17.281 5.142 1.00 83.00 77 ILE A N 1
ATOM 592 C CA . ILE A 1 77 ? -16.954 18.529 4.914 1.00 83.00 77 ILE A CA 1
ATOM 593 C C . ILE A 1 77 ? -15.447 18.285 4.796 1.00 83.00 77 ILE A C 1
ATOM 595 O O . ILE A 1 77 ? -14.886 17.469 5.518 1.00 83.00 77 ILE A O 1
ATOM 599 N N . SER A 1 78 ? -14.758 19.023 3.927 1.00 82.69 78 SER A N 1
ATOM 600 C CA . SER A 1 78 ? -13.296 18.988 3.842 1.00 82.69 78 SER A CA 1
ATOM 601 C C . SER A 1 78 ? -12.647 19.731 4.994 1.00 82.69 78 SER A C 1
ATOM 603 O O . SER A 1 78 ? -13.215 20.673 5.536 1.00 82.69 78 SER A O 1
ATOM 605 N N . TYR A 1 79 ? -11.417 19.347 5.342 1.00 81.12 79 TYR A N 1
ATOM 606 C CA . TYR A 1 79 ? -10.631 20.063 6.350 1.00 81.12 79 TYR A CA 1
ATOM 607 C C . TYR A 1 79 ? -10.499 21.563 6.036 1.00 81.12 79 TYR A C 1
ATOM 609 O O . TYR A 1 79 ? -10.593 22.393 6.933 1.00 81.12 79 TYR A O 1
ATOM 617 N N . GLU A 1 80 ? -10.330 21.918 4.762 1.00 82.44 80 GLU A N 1
ATOM 618 C CA . GLU A 1 80 ? -10.217 23.312 4.317 1.00 82.44 80 GLU A CA 1
ATOM 619 C C . GLU A 1 80 ? -11.546 24.061 4.419 1.00 82.44 80 GLU A C 1
ATOM 621 O O . GLU A 1 80 ? -11.582 25.191 4.903 1.00 82.44 80 GLU A O 1
ATOM 626 N N . MET A 1 81 ? -12.651 23.428 4.012 1.00 79.94 81 MET A N 1
ATOM 627 C CA . MET A 1 81 ? -13.979 24.021 4.146 1.00 79.94 81 MET A CA 1
ATOM 628 C C . MET A 1 81 ? -14.389 24.161 5.607 1.00 79.94 81 MET A C 1
ATOM 630 O O . MET A 1 81 ? -14.937 25.192 5.974 1.00 79.94 81 MET A O 1
ATOM 634 N N . PHE A 1 82 ? -14.060 23.180 6.447 1.00 85.38 82 PHE A N 1
ATOM 635 C CA . PHE A 1 82 ? -14.312 23.225 7.883 1.00 85.38 82 PHE A CA 1
ATOM 636 C C . PHE A 1 82 ? -13.643 24.432 8.535 1.00 85.38 82 PHE A C 1
ATOM 638 O O . PHE A 1 82 ? -14.282 25.121 9.321 1.00 85.38 82 PHE A O 1
ATOM 645 N N . LEU A 1 83 ? -12.392 24.729 8.170 1.00 84.38 83 LEU A N 1
ATOM 646 C CA . LEU A 1 83 ? -11.704 25.924 8.658 1.00 84.38 83 LEU A CA 1
ATOM 647 C C . LEU A 1 83 ? -12.381 27.221 8.200 1.00 84.38 83 LEU A C 1
ATOM 649 O O . LEU A 1 83 ? -12.429 28.176 8.969 1.00 84.38 83 LEU A O 1
ATOM 653 N N . ARG A 1 84 ? -12.907 27.260 6.968 1.00 84.00 84 ARG A N 1
ATOM 654 C CA . ARG A 1 84 ? -13.597 28.439 6.418 1.00 84.00 84 ARG A CA 1
ATOM 655 C C . ARG A 1 84 ? -14.972 28.671 7.043 1.00 84.00 84 ARG A C 1
ATOM 657 O O . ARG A 1 84 ? -15.361 29.818 7.203 1.00 84.00 84 ARG A O 1
ATOM 664 N N . SER A 1 85 ? -15.697 27.608 7.386 1.00 84.19 85 SER A N 1
ATOM 665 C CA . SER A 1 85 ? -17.066 27.673 7.918 1.00 84.19 85 SER A CA 1
ATOM 666 C C . SER A 1 85 ? -17.153 27.267 9.394 1.00 84.19 85 SER A C 1
ATOM 668 O O . SER A 1 85 ? -18.196 26.803 9.855 1.00 84.19 85 SER A O 1
ATOM 670 N N . VAL A 1 86 ? -16.059 27.387 10.153 1.00 85.12 86 VAL A N 1
ATOM 671 C CA . VAL A 1 86 ? -15.989 26.879 11.533 1.00 85.12 86 VAL A CA 1
ATOM 672 C C . VAL A 1 86 ? -17.014 27.547 12.450 1.00 85.12 86 VAL A C 1
ATOM 674 O O . VAL A 1 86 ? -17.589 26.883 13.310 1.00 85.12 86 VAL A O 1
ATOM 677 N N . GLU A 1 87 ? -17.280 28.838 12.250 1.00 84.56 87 GLU A N 1
ATOM 678 C CA . GLU A 1 87 ? -18.215 29.619 13.068 1.00 84.56 87 GLU A CA 1
ATOM 679 C C . GLU A 1 87 ? -19.653 29.107 12.922 1.00 84.56 87 GLU A C 1
ATOM 681 O O . GLU A 1 87 ? -20.346 28.889 13.917 1.00 84.56 87 GLU A O 1
ATOM 686 N N . GLU A 1 88 ? -20.065 28.806 11.690 1.00 81.56 88 GLU A N 1
ATOM 687 C CA . GLU A 1 88 ? -21.371 28.224 11.374 1.00 81.56 88 GLU A CA 1
ATOM 688 C C . GLU A 1 88 ? -21.500 26.806 11.948 1.00 81.56 88 GLU A C 1
ATOM 690 O O . GLU A 1 88 ? -22.497 26.462 12.589 1.00 81.56 88 GLU A O 1
ATOM 695 N N . VAL A 1 89 ? -20.458 25.985 11.778 1.00 83.56 89 VAL A N 1
ATOM 696 C CA . VAL A 1 89 ? -20.429 24.591 12.242 1.00 83.56 89 VAL A CA 1
ATOM 697 C C . VAL A 1 89 ? -20.433 24.511 13.773 1.00 83.56 89 VAL A C 1
ATOM 699 O O . VAL A 1 89 ? -21.063 23.617 14.337 1.00 83.56 89 VAL A O 1
ATOM 702 N N . ARG A 1 90 ? -19.798 25.461 14.472 1.00 85.31 90 ARG A N 1
ATOM 703 C CA . ARG A 1 90 ? -19.731 25.500 15.944 1.00 85.31 90 ARG A CA 1
ATOM 704 C C . ARG A 1 90 ? -21.093 25.730 16.603 1.00 85.31 90 ARG A C 1
ATOM 706 O O . ARG A 1 90 ? -21.302 25.279 17.733 1.00 85.31 90 ARG A O 1
ATOM 713 N N . ASN A 1 91 ? -22.020 26.385 15.904 1.00 83.25 91 ASN A N 1
ATOM 714 C CA . ASN A 1 91 ? -23.388 26.603 16.380 1.00 83.25 91 ASN A CA 1
ATOM 715 C C . ASN A 1 91 ? -24.244 25.325 16.327 1.00 83.25 91 ASN A C 1
ATOM 717 O O . ASN A 1 91 ? -25.263 25.225 17.014 1.00 83.25 91 ASN A O 1
ATOM 721 N N . ILE A 1 92 ? -23.819 24.315 15.564 1.00 82.81 92 ILE A N 1
ATOM 722 C CA . ILE A 1 92 ? -24.535 23.050 15.413 1.00 82.81 92 ILE A CA 1
ATOM 723 C C . ILE A 1 92 ? -24.068 22.050 16.482 1.00 82.81 92 ILE A C 1
ATOM 725 O O . ILE A 1 92 ? -22.881 21.779 16.657 1.00 82.81 92 ILE A O 1
ATOM 729 N N . LYS A 1 93 ? -25.023 21.441 17.195 1.00 84.19 93 LYS A N 1
ATOM 730 C CA . LYS A 1 93 ? -24.742 20.362 18.156 1.00 84.19 93 LYS A CA 1
ATOM 731 C C . LYS A 1 93 ? -24.602 19.024 17.423 1.00 84.19 93 LYS A C 1
ATOM 733 O O . LYS A 1 93 ? -25.607 18.423 17.041 1.00 84.19 93 LYS A O 1
ATOM 738 N N . PHE A 1 94 ? -23.372 18.540 17.260 1.00 88.06 94 PHE A N 1
ATOM 739 C CA . PHE A 1 94 ? -23.102 17.198 16.730 1.00 88.06 94 PHE A CA 1
ATOM 740 C C . PHE A 1 94 ? -23.043 16.158 17.853 1.00 88.06 94 PHE A C 1
ATOM 742 O O . PHE A 1 94 ? -22.484 16.395 18.922 1.00 88.06 94 PHE A O 1
ATOM 749 N N . GLY A 1 95 ? -23.624 14.984 17.612 1.00 87.88 95 GLY A N 1
ATOM 750 C CA . GLY A 1 95 ? -23.543 13.856 18.538 1.00 87.88 95 GLY A CA 1
ATOM 751 C C . GLY A 1 95 ? -22.338 12.949 18.284 1.00 87.88 95 GLY A C 1
ATOM 752 O O . GLY A 1 95 ? -21.968 12.209 19.190 1.00 87.88 95 GLY A O 1
ATOM 753 N N . LEU A 1 96 ? -21.740 13.016 17.090 1.00 90.69 96 LEU A N 1
ATOM 754 C CA . LEU A 1 96 ? -20.563 12.251 16.673 1.00 90.69 96 LEU A CA 1
ATOM 755 C C . LEU A 1 96 ? -19.733 13.062 15.668 1.00 90.69 96 LEU A C 1
ATOM 757 O O . LEU A 1 96 ? -20.299 13.639 14.737 1.00 90.69 96 LEU A O 1
ATOM 761 N N . VAL A 1 97 ? -18.409 13.066 15.837 1.00 91.94 97 VAL A N 1
ATOM 762 C CA . VAL A 1 97 ? -17.445 13.615 14.868 1.00 91.94 97 VAL A CA 1
ATOM 763 C C . VAL A 1 97 ? -16.529 12.501 14.389 1.00 91.94 97 VAL A C 1
ATOM 765 O O . VAL A 1 97 ? -15.992 11.756 15.203 1.00 91.94 97 VAL A O 1
ATOM 768 N N . ILE A 1 98 ? -16.337 12.400 13.079 1.00 90.50 98 ILE A N 1
ATOM 769 C CA . ILE A 1 98 ? -15.419 11.453 12.451 1.00 90.50 98 ILE A CA 1
ATOM 770 C C . ILE A 1 98 ? -14.405 12.247 11.639 1.00 90.50 98 ILE A C 1
ATOM 772 O O . ILE A 1 98 ? -14.793 13.028 10.774 1.00 90.50 98 ILE A O 1
ATOM 776 N N . CYS A 1 99 ? -13.121 12.051 11.915 1.00 88.75 99 CYS A N 1
ATOM 777 C CA . CYS A 1 99 ? -12.035 12.656 11.151 1.00 88.75 99 CYS A CA 1
ATOM 778 C C . CYS A 1 99 ? -11.341 11.562 10.348 1.00 88.75 99 CYS A C 1
ATOM 780 O O . CYS A 1 99 ? -10.744 10.657 10.936 1.00 88.75 99 CYS A O 1
ATOM 782 N N . ASP A 1 100 ? -11.432 11.640 9.024 1.00 84.19 100 ASP A N 1
ATOM 783 C CA . ASP A 1 100 ? -10.713 10.730 8.136 1.00 84.19 100 ASP A CA 1
ATOM 784 C C . ASP A 1 100 ? -9.306 11.253 7.838 1.00 84.19 100 ASP A C 1
ATOM 786 O O . ASP A 1 100 ? -9.067 12.461 7.880 1.00 84.19 100 ASP A O 1
ATOM 790 N N . GLU A 1 101 ? -8.363 10.359 7.559 1.00 78.19 101 GLU A N 1
ATOM 791 C CA . GLU A 1 101 ? -6.940 10.687 7.406 1.00 78.19 101 GLU A CA 1
ATOM 792 C C . GLU A 1 101 ? -6.401 11.552 8.561 1.00 78.19 101 GLU A C 1
ATOM 794 O O . GLU A 1 101 ? -5.744 12.582 8.377 1.00 78.19 101 GLU A O 1
ATOM 799 N N . ALA A 1 102 ? -6.687 11.120 9.791 1.00 80.00 102 ALA A N 1
ATOM 800 C CA . ALA A 1 102 ? -6.346 11.822 11.024 1.00 80.00 102 ALA A CA 1
ATOM 801 C C . ALA A 1 102 ? -4.838 12.075 11.178 1.00 80.00 102 ALA A C 1
ATOM 803 O O . ALA A 1 102 ? -4.449 12.953 11.938 1.00 80.00 102 ALA A O 1
ATOM 804 N N . HIS A 1 103 ? -3.978 11.404 10.404 1.00 73.69 103 HIS A N 1
ATOM 805 C CA . HIS A 1 103 ? -2.555 11.725 10.306 1.00 73.69 103 HIS A CA 1
ATOM 806 C C . HIS A 1 103 ? -2.289 13.202 9.916 1.00 73.69 103 HIS A C 1
ATOM 808 O O . HIS A 1 103 ? -1.219 13.733 10.209 1.00 73.69 103 HIS A O 1
ATOM 814 N N . ARG A 1 104 ? -3.263 13.907 9.319 1.00 75.00 104 ARG A N 1
ATOM 815 C CA . ARG A 1 104 ? -3.206 15.361 9.068 1.00 75.00 104 ARG A CA 1
ATOM 816 C C . ARG A 1 104 ? -3.300 16.219 10.339 1.00 75.00 104 ARG A C 1
ATOM 818 O O . ARG A 1 104 ? -2.990 17.405 10.288 1.00 75.00 104 ARG A O 1
ATOM 825 N N . LEU A 1 105 ? -3.723 15.639 11.463 1.00 76.31 105 LEU A N 1
ATOM 826 C CA . LEU A 1 105 ? -3.950 16.307 12.752 1.00 76.31 105 LEU A CA 1
ATOM 827 C C . LEU A 1 105 ? -2.783 16.143 13.742 1.00 76.31 105 LEU A C 1
ATOM 829 O O . LEU A 1 105 ? -2.902 16.544 14.894 1.00 76.31 105 LEU A O 1
ATOM 833 N N . LYS A 1 106 ? -1.649 15.570 13.315 1.00 71.12 106 LYS A N 1
ATOM 834 C CA . LYS A 1 106 ? -0.501 15.269 14.196 1.00 71.12 106 LYS A CA 1
ATOM 835 C C . LYS A 1 106 ? 0.150 16.480 14.849 1.00 71.12 106 LYS A C 1
ATOM 837 O O . LYS A 1 106 ? 0.815 16.323 15.865 1.00 71.12 106 LYS A O 1
ATOM 842 N N . ASN A 1 107 ? 0.046 17.658 14.241 1.00 65.44 107 ASN A N 1
ATOM 843 C CA . ASN A 1 107 ? 0.745 18.833 14.734 1.00 65.44 107 ASN A CA 1
ATOM 844 C C . ASN A 1 107 ? -0.232 19.735 15.493 1.00 65.44 107 ASN A C 1
ATOM 846 O O . ASN A 1 107 ? -1.156 20.298 14.907 1.00 65.44 107 ASN A O 1
ATOM 850 N N . THR A 1 108 ? -0.015 19.871 16.801 1.00 55.03 108 THR A N 1
ATOM 851 C CA . THR A 1 108 ? -0.851 20.645 17.736 1.00 55.03 108 THR A CA 1
ATOM 852 C C . THR A 1 108 ? -0.932 22.131 17.369 1.00 55.03 108 THR A C 1
ATOM 854 O O . THR A 1 108 ? -1.868 22.814 17.772 1.00 55.03 108 THR A O 1
ATOM 857 N N . THR A 1 109 ? 0.025 22.640 16.581 1.00 55.12 109 THR A N 1
ATOM 858 C CA . THR A 1 109 ? 0.027 24.018 16.057 1.00 55.12 109 THR A CA 1
ATOM 859 C C . THR A 1 109 ? -0.962 24.235 14.914 1.00 55.12 109 THR A C 1
ATOM 861 O O . THR A 1 109 ? -1.246 25.376 14.543 1.00 55.12 109 THR A O 1
ATOM 864 N N . ILE A 1 110 ? -1.500 23.161 14.332 1.00 66.12 110 ILE A N 1
ATOM 865 C CA . ILE A 1 110 ? -2.461 23.265 13.243 1.00 66.12 110 ILE A CA 1
ATOM 866 C C . ILE A 1 110 ? -3.787 23.754 13.824 1.00 66.12 110 ILE A C 1
ATOM 868 O O . ILE A 1 110 ? -4.450 23.044 14.581 1.00 66.12 110 ILE A O 1
ATOM 872 N N . LYS A 1 111 ? -4.214 24.941 13.371 1.00 75.69 111 LYS A N 1
ATOM 873 C CA . LYS A 1 111 ? -5.509 25.567 13.698 1.00 75.69 111 LYS A CA 1
ATOM 874 C C . LYS A 1 111 ? -6.670 24.561 13.647 1.00 75.69 111 LYS A C 1
ATOM 876 O O . LYS A 1 111 ? -7.554 24.595 14.491 1.00 75.69 111 LYS A O 1
ATOM 881 N N . THR A 1 112 ? -6.640 23.623 12.704 1.00 80.19 112 THR A N 1
ATOM 882 C CA . THR A 1 112 ? -7.620 22.540 12.538 1.00 80.19 112 THR A CA 1
ATOM 883 C C . THR A 1 112 ? -7.834 21.692 13.792 1.00 80.19 112 THR A C 1
ATOM 885 O O . THR A 1 112 ? -8.983 21.478 14.164 1.00 80.19 112 THR A O 1
ATOM 888 N N . ALA A 1 113 ? -6.772 21.226 14.458 1.00 81.94 113 ALA A N 1
ATOM 889 C CA . ALA A 1 113 ? -6.897 20.358 15.631 1.00 81.94 113 ALA A CA 1
ATOM 890 C C . ALA A 1 113 ? -7.547 21.109 16.802 1.00 81.94 113 ALA A C 1
ATOM 892 O O . ALA A 1 113 ? -8.501 20.620 17.404 1.00 81.94 113 ALA A O 1
ATOM 893 N N . THR A 1 114 ? -7.115 22.349 17.048 1.00 83.81 114 THR A N 1
ATOM 894 C CA . THR A 1 114 ? -7.708 23.232 18.063 1.00 83.81 114 THR A CA 1
ATOM 895 C C . THR A 1 114 ? -9.185 23.517 17.778 1.00 83.81 114 THR A C 1
ATOM 897 O O . THR A 1 114 ? -10.015 23.459 18.685 1.00 83.81 114 THR A O 1
ATOM 900 N N . MET A 1 115 ? -9.535 23.780 16.515 1.00 86.38 115 MET A N 1
ATOM 901 C CA . MET A 1 115 ? -10.917 24.053 16.110 1.00 86.38 115 MET A CA 1
ATOM 902 C C . MET A 1 115 ? -11.823 22.824 16.249 1.00 86.38 115 MET A C 1
ATOM 904 O O . MET A 1 115 ? -12.950 22.957 16.726 1.00 86.38 115 MET A O 1
ATOM 908 N N . ILE A 1 116 ? -11.335 21.626 15.902 1.00 86.75 116 ILE A N 1
ATOM 909 C CA . ILE A 1 116 ? -12.064 20.363 16.110 1.00 86.75 116 ILE A CA 1
ATOM 910 C C . ILE A 1 116 ? -12.254 20.103 17.608 1.00 86.75 116 ILE A C 1
ATOM 912 O O . ILE A 1 116 ? -13.362 19.776 18.038 1.00 86.75 116 ILE A O 1
ATOM 916 N N . SER A 1 117 ? -11.213 20.312 18.420 1.00 84.75 117 SER A N 1
ATOM 917 C CA . SER A 1 117 ? -11.300 20.164 19.875 1.00 84.75 117 SER A CA 1
ATOM 918 C C . SER A 1 117 ? -12.301 21.130 20.513 1.00 84.75 117 SER A C 1
ATOM 920 O O . SER A 1 117 ? -12.966 20.750 21.477 1.00 84.75 117 SER A O 1
ATOM 922 N N . GLY A 1 118 ? -12.479 22.323 19.935 1.00 85.62 118 GLY A N 1
ATOM 923 C CA . GLY A 1 118 ? -13.469 23.320 20.350 1.00 85.62 118 GLY A CA 1
ATOM 924 C C . GLY A 1 118 ? -14.935 22.979 20.032 1.00 85.62 118 GLY A C 1
ATOM 925 O O . GLY A 1 118 ? -15.833 23.700 20.486 1.00 85.62 118 GLY A O 1
ATOM 926 N N . LEU A 1 119 ? -15.210 21.907 19.277 1.00 87.00 119 LEU A N 1
ATOM 927 C CA . LEU A 1 119 ? -16.573 21.445 19.002 1.00 87.00 119 LEU A CA 1
ATOM 928 C C . LEU A 1 119 ? -17.178 20.748 20.231 1.00 87.00 119 LEU A C 1
ATOM 930 O O . LEU A 1 119 ? -16.582 19.839 20.814 1.00 87.00 119 LEU A O 1
ATOM 934 N N . LYS A 1 120 ? -18.420 21.117 20.578 1.00 82.50 120 LYS A N 1
ATOM 935 C CA . LYS A 1 120 ? -19.191 20.562 21.709 1.00 82.50 120 LYS A CA 1
ATOM 936 C C . LYS A 1 120 ? -19.681 19.138 21.412 1.00 82.50 120 LYS A C 1
ATOM 938 O O . LYS A 1 120 ? -20.868 18.923 21.179 1.00 82.50 120 LYS A O 1
ATOM 943 N N . THR A 1 121 ? -18.769 18.171 21.386 1.00 86.69 121 THR A N 1
ATOM 944 C CA . THR A 1 121 ? -19.049 16.783 20.993 1.00 86.69 121 THR A CA 1
ATOM 945 C C . THR A 1 121 ? -18.375 15.810 21.953 1.00 86.69 121 THR A C 1
ATOM 947 O O . THR A 1 121 ? -17.191 15.949 22.248 1.00 86.69 121 THR A O 1
ATOM 950 N N . LYS A 1 122 ? -19.146 14.840 22.468 1.00 82.94 122 LYS A N 1
ATOM 951 C CA . LYS A 1 122 ? -18.635 13.814 23.396 1.00 82.94 122 LYS A CA 1
ATOM 952 C C . LYS A 1 122 ? -17.944 12.662 22.664 1.00 82.94 122 LYS A C 1
ATOM 954 O O . LYS A 1 122 ? -16.975 12.116 23.164 1.00 82.94 122 LYS A O 1
ATOM 959 N N . ARG A 1 123 ? -18.456 12.287 21.488 1.00 90.81 123 ARG A N 1
ATOM 960 C CA . ARG A 1 123 ? -18.037 11.097 20.735 1.00 90.81 123 ARG A CA 1
ATOM 961 C C . ARG A 1 123 ? -17.199 11.499 19.532 1.00 90.81 123 ARG A C 1
ATOM 963 O O . ARG A 1 123 ? -17.680 12.264 18.689 1.00 90.81 123 ARG A O 1
ATOM 970 N N . ARG A 1 124 ? -15.981 10.970 19.440 1.00 91.75 124 ARG A N 1
ATOM 971 C CA . ARG A 1 124 ? -15.017 11.301 18.382 1.00 91.75 124 ARG A CA 1
ATOM 972 C C . ARG A 1 124 ? -14.387 10.030 17.823 1.00 91.75 124 ARG A C 1
ATOM 974 O O . ARG A 1 124 ? -13.996 9.152 18.579 1.00 91.75 124 ARG A O 1
ATOM 981 N N . ILE A 1 125 ? -14.302 9.916 16.505 1.00 92.50 125 ILE A N 1
ATOM 982 C CA . ILE A 1 125 ? -13.636 8.794 15.841 1.00 92.50 125 ILE A CA 1
ATOM 983 C C . ILE A 1 125 ? -12.558 9.351 14.928 1.00 92.50 125 ILE A C 1
ATOM 985 O O . ILE A 1 125 ? -12.839 10.196 14.079 1.00 92.50 125 ILE A O 1
ATOM 989 N N . LEU A 1 126 ? -11.333 8.868 15.090 1.00 90.12 126 LEU A N 1
ATOM 990 C CA . LEU A 1 126 ? -10.219 9.203 14.213 1.00 90.12 126 LEU A CA 1
ATOM 991 C C . LEU A 1 126 ? -9.881 7.990 13.353 1.00 90.12 126 LEU A C 1
ATOM 993 O O . LEU A 1 126 ? -9.630 6.911 13.886 1.00 90.12 126 LEU A O 1
ATOM 997 N N . LEU A 1 127 ? -9.866 8.162 12.035 1.00 86.56 127 LEU A N 1
ATOM 998 C CA . LEU A 1 127 ? -9.451 7.131 11.089 1.00 86.56 127 LEU A CA 1
ATOM 999 C C . LEU A 1 127 ? -8.064 7.468 10.568 1.00 86.56 127 LEU A C 1
ATOM 1001 O O . LEU A 1 127 ? -7.824 8.572 10.087 1.00 86.56 127 LEU A O 1
ATOM 1005 N N . THR A 1 128 ? -7.143 6.518 10.644 1.00 81.50 128 THR A N 1
ATOM 1006 C CA . THR A 1 128 ? -5.812 6.655 10.055 1.00 81.50 128 THR A CA 1
ATOM 1007 C C . THR A 1 128 ? -5.423 5.363 9.352 1.00 81.50 128 THR A C 1
ATOM 1009 O O . THR A 1 128 ? -5.700 4.272 9.840 1.00 81.50 128 THR A O 1
ATOM 1012 N N . GLY A 1 129 ? -4.839 5.472 8.159 1.00 67.38 129 GLY A N 1
ATOM 1013 C CA . GLY A 1 129 ? -4.246 4.333 7.455 1.00 67.38 129 GLY A CA 1
ATOM 1014 C C . GLY A 1 129 ? -2.781 4.090 7.808 1.00 67.38 129 GLY A C 1
ATOM 1015 O O . GLY A 1 129 ? -2.223 3.088 7.377 1.00 67.38 129 GLY A O 1
ATOM 1016 N N . THR A 1 130 ? -2.152 5.019 8.536 1.00 62.62 130 THR A N 1
ATOM 1017 C CA . THR A 1 130 ? -0.693 5.098 8.706 1.00 62.62 130 THR A CA 1
ATOM 1018 C C . THR A 1 130 ? -0.315 5.483 10.143 1.00 62.62 130 THR A C 1
ATOM 1020 O O . THR A 1 130 ? 0.304 6.528 10.378 1.00 62.62 130 THR A O 1
ATOM 1023 N N . PRO A 1 131 ? -0.663 4.657 11.151 1.00 52.50 131 PRO A N 1
ATOM 1024 C CA . PRO A 1 131 ? -0.221 4.902 12.531 1.00 52.50 131 PRO A CA 1
ATOM 1025 C C . PRO A 1 131 ? 1.308 4.983 12.639 1.00 52.50 131 PRO A C 1
ATOM 1027 O O . PRO A 1 131 ? 1.824 5.771 13.423 1.00 52.50 131 PRO A O 1
ATOM 1030 N N . VAL A 1 132 ? 1.980 4.229 11.762 1.00 48.91 132 VAL A N 1
ATOM 1031 C CA . VAL A 1 132 ? 3.416 4.142 11.452 1.00 48.91 132 VAL A CA 1
ATOM 1032 C C . VAL A 1 132 ? 4.167 5.471 11.469 1.00 48.91 132 VAL A C 1
ATOM 1034 O O . VAL A 1 132 ? 5.306 5.558 11.899 1.00 48.91 132 VAL A O 1
ATOM 1037 N N . GLN A 1 133 ? 3.529 6.530 10.992 1.00 48.97 133 GLN A N 1
ATOM 1038 C CA . GLN A 1 133 ? 4.171 7.827 10.809 1.00 48.97 133 GLN A CA 1
ATOM 1039 C C . GLN A 1 133 ? 4.038 8.752 12.034 1.00 48.97 133 GLN A C 1
ATOM 1041 O O . GLN A 1 133 ? 4.283 9.955 11.912 1.00 48.97 133 GLN A O 1
ATOM 1046 N N . ASN A 1 134 ? 3.439 8.298 13.138 1.00 53.97 134 ASN A N 1
ATOM 1047 C CA . ASN A 1 134 ? 3.242 9.139 14.314 1.00 53.97 134 ASN A CA 1
ATOM 1048 C C . ASN A 1 134 ? 4.441 9.006 15.250 1.00 53.97 134 ASN A C 1
ATOM 1050 O O . ASN A 1 134 ? 4.550 8.013 15.961 1.00 53.97 134 ASN A O 1
ATOM 1054 N N . ASP A 1 135 ? 5.259 10.052 15.332 1.00 65.56 135 ASP A N 1
ATOM 1055 C CA . ASP A 1 135 ? 6.138 10.241 16.486 1.00 65.56 135 ASP A CA 1
ATOM 1056 C C . ASP A 1 135 ? 5.303 10.243 17.780 1.00 65.56 135 ASP A C 1
ATOM 1058 O O . ASP A 1 135 ? 4.113 10.585 17.756 1.00 65.56 135 ASP A O 1
ATOM 1062 N N . LEU A 1 136 ? 5.917 9.945 18.930 1.00 75.12 136 LEU A N 1
ATOM 1063 C CA . LEU A 1 136 ? 5.239 9.948 20.238 1.00 75.12 136 LEU A CA 1
ATOM 1064 C C . LEU A 1 136 ? 4.463 11.256 20.495 1.00 75.12 136 LEU A C 1
ATOM 1066 O O . LEU A 1 136 ? 3.333 11.238 20.989 1.00 75.12 136 LEU A O 1
ATOM 1070 N N . LYS A 1 137 ? 5.012 12.395 20.054 1.00 76.31 137 LYS A N 1
ATOM 1071 C CA . LYS A 1 137 ? 4.343 13.705 20.080 1.00 76.31 137 LYS A CA 1
ATOM 1072 C C . LYS A 1 137 ? 3.075 13.762 19.214 1.00 76.31 137 LYS A C 1
ATOM 1074 O O . LYS A 1 137 ? 2.067 14.350 19.610 1.00 76.31 137 LYS A O 1
ATOM 1079 N N . GLY A 1 138 ? 3.119 13.154 18.030 1.00 77.19 138 GLY A N 1
ATOM 1080 C CA . GLY A 1 138 ? 1.971 13.041 17.133 1.00 77.19 138 GLY A CA 1
ATOM 1081 C C . GLY A 1 138 ? 0.878 12.143 17.709 1.00 77.19 138 GLY A C 1
ATOM 1082 O O . GLY A 1 138 ? -0.299 12.476 17.591 1.00 77.19 138 GLY A O 1
ATOM 1083 N N . ILE A 1 139 ? 1.252 11.051 18.390 1.00 79.81 139 ILE A N 1
ATOM 1084 C CA . ILE A 1 139 ? 0.300 10.191 19.109 1.00 79.81 139 ILE A CA 1
ATOM 1085 C C . ILE A 1 139 ? -0.417 10.997 20.192 1.00 79.81 139 ILE A C 1
ATOM 1087 O O . ILE A 1 139 ? -1.646 10.994 20.206 1.00 79.81 139 ILE A O 1
ATOM 1091 N N . HIS A 1 140 ? 0.307 11.741 21.039 1.00 85.44 140 HIS A N 1
ATOM 1092 C CA . HIS A 1 140 ? -0.318 12.586 22.069 1.00 85.44 140 HIS A CA 1
ATOM 1093 C C . HIS A 1 140 ? -1.328 13.567 21.465 1.00 85.44 140 HIS A C 1
ATOM 1095 O O . HIS A 1 140 ? -2.471 13.612 21.914 1.00 85.44 140 HIS A O 1
ATOM 1101 N N . SER A 1 141 ? -0.958 14.254 20.380 1.00 83.88 141 SER A N 1
ATOM 1102 C CA . SER A 1 141 ? -1.850 15.205 19.699 1.00 83.88 141 SER A CA 1
ATOM 1103 C C . SER A 1 141 ? -3.130 14.544 19.167 1.00 83.88 141 SER A C 1
ATOM 1105 O O . SER A 1 141 ? -4.214 15.114 19.271 1.00 83.88 141 SER A O 1
ATOM 1107 N N . LEU A 1 142 ? -3.040 13.323 18.629 1.00 85.50 142 LEU A N 1
ATOM 1108 C CA . LEU A 1 142 ? -4.214 12.570 18.171 1.00 85.50 142 LEU A CA 1
ATOM 1109 C C . LEU A 1 142 ? -5.085 12.093 19.331 1.00 85.50 142 LEU A C 1
ATOM 1111 O O . LEU A 1 142 ? -6.313 12.162 19.248 1.00 85.50 142 LEU A O 1
ATOM 1115 N N . VAL A 1 143 ? -4.462 11.609 20.407 1.00 87.12 143 VAL A N 1
ATOM 1116 C CA . VAL A 1 143 ? -5.184 11.166 21.599 1.00 87.12 143 VAL A CA 1
ATOM 1117 C C . VAL A 1 143 ? -5.893 12.341 22.257 1.00 87.12 143 VAL A C 1
ATOM 1119 O O . VAL A 1 143 ? -7.055 12.187 22.603 1.00 87.12 143 VAL A O 1
ATOM 1122 N N . ASP A 1 144 ? -5.272 13.515 22.345 1.00 87.88 144 ASP A N 1
ATOM 1123 C CA . ASP A 1 144 ? -5.888 14.707 22.936 1.00 87.88 144 ASP A CA 1
ATOM 1124 C C . ASP A 1 144 ? -7.096 15.208 22.124 1.00 87.88 144 ASP A C 1
ATOM 1126 O O . ASP A 1 144 ? -8.145 15.540 22.680 1.00 87.88 144 ASP A O 1
ATOM 1130 N N . VAL A 1 145 ? -7.014 15.165 20.787 1.00 87.44 145 VAL A N 1
ATOM 1131 C CA . VAL A 1 145 ? -8.168 15.459 19.920 1.00 87.44 145 VAL A CA 1
ATOM 1132 C C . VAL A 1 145 ? -9.275 14.413 20.090 1.00 87.44 145 VAL A C 1
ATOM 1134 O O . VAL A 1 145 ? -10.455 14.762 20.046 1.00 87.44 145 VAL A O 1
ATOM 1137 N N . CYS A 1 146 ? -8.937 13.137 20.274 1.00 89.19 146 CYS A N 1
ATOM 1138 C CA . CYS A 1 146 ? -9.915 12.054 20.395 1.00 89.19 146 CYS A CA 1
ATOM 1139 C C . CYS A 1 146 ? -10.590 12.013 21.777 1.00 89.19 146 CYS A C 1
ATOM 1141 O O . CYS A 1 146 ? -11.816 12.010 21.878 1.00 89.19 146 CYS A O 1
ATOM 1143 N N . ASN A 1 147 ? -9.777 12.004 22.828 1.00 89.00 147 ASN A N 1
ATOM 1144 C CA . ASN A 1 147 ? -10.139 11.896 24.232 1.00 89.00 147 ASN A CA 1
ATOM 1145 C C . ASN A 1 147 ? -9.298 12.899 25.054 1.00 89.00 147 ASN A C 1
ATOM 1147 O O . ASN A 1 147 ? -8.225 12.542 25.557 1.00 89.00 147 ASN A O 1
ATOM 1151 N N . PRO A 1 148 ? -9.767 14.150 25.200 1.00 87.12 148 PRO A N 1
ATOM 1152 C CA . PRO A 1 148 ? -8.998 15.195 25.865 1.00 87.12 148 PRO A CA 1
ATOM 1153 C C . PRO A 1 148 ? -8.727 14.843 27.332 1.00 87.12 148 PRO A C 1
ATOM 1155 O O . PRO A 1 148 ? -9.631 14.427 28.058 1.00 87.12 148 PRO A O 1
ATOM 1158 N N . GLY A 1 149 ? -7.481 15.032 27.773 1.00 83.56 149 GLY A N 1
ATOM 1159 C CA . GLY A 1 149 ? -7.074 14.862 29.173 1.00 83.56 149 GLY A CA 1
ATOM 1160 C C . GLY A 1 149 ? -6.704 13.441 29.629 1.00 83.56 149 GLY A C 1
ATOM 1161 O O . GLY A 1 149 ? -6.231 13.306 30.754 1.00 83.56 149 GLY A O 1
ATOM 1162 N N . ILE A 1 150 ? -6.831 12.397 28.794 1.00 86.75 150 ILE A N 1
ATOM 1163 C CA . ILE A 1 150 ? -6.463 11.014 29.189 1.00 86.75 150 ILE A CA 1
ATOM 1164 C C . ILE A 1 150 ? -4.961 10.862 29.473 1.00 86.75 150 ILE A C 1
ATOM 1166 O O . ILE A 1 150 ? -4.582 10.183 30.422 1.00 86.75 150 ILE A O 1
ATOM 1170 N N . LEU A 1 151 ? -4.107 11.487 28.660 1.00 85.44 151 LEU A N 1
ATOM 1171 C CA . LEU A 1 151 ? -2.643 11.409 28.789 1.00 85.44 151 LEU A CA 1
ATOM 1172 C C . LEU A 1 151 ? -2.036 12.636 29.493 1.00 85.44 151 LEU A C 1
ATOM 1174 O O . LEU A 1 151 ? -0.821 12.823 29.483 1.00 85.44 151 LEU A O 1
ATOM 1178 N N . GLY A 1 152 ? -2.874 13.494 30.083 1.00 87.50 152 GLY A N 1
ATOM 1179 C CA . GLY A 1 152 ? -2.444 14.757 30.676 1.00 87.50 152 GLY A CA 1
ATOM 1180 C C . GLY A 1 152 ? -1.928 15.778 29.653 1.00 87.50 152 GLY A C 1
ATOM 1181 O O . GLY A 1 152 ? -2.167 15.685 28.446 1.00 87.50 152 GLY A O 1
ATOM 1182 N N . THR A 1 153 ? -1.228 16.799 30.150 1.00 88.88 153 THR A N 1
ATOM 1183 C CA . THR A 1 153 ? -0.669 17.874 29.316 1.00 88.88 153 THR A CA 1
ATOM 1184 C C . THR A 1 153 ? 0.535 17.388 28.506 1.00 88.88 153 THR A C 1
ATOM 1186 O O . THR A 1 153 ? 1.261 16.497 28.943 1.00 88.88 153 THR A O 1
ATOM 1189 N N . GLN A 1 154 ? 0.808 18.018 27.357 1.00 85.00 154 GLN A N 1
ATOM 1190 C CA . GLN A 1 154 ? 1.959 17.679 26.500 1.00 85.00 154 GLN A CA 1
ATOM 1191 C C . GLN A 1 154 ? 3.289 17.656 27.277 1.00 85.00 154 GLN A C 1
ATOM 1193 O O . GLN A 1 154 ? 4.123 16.786 27.044 1.00 85.00 154 GLN A O 1
ATOM 1198 N N . SER A 1 155 ? 3.493 18.584 28.217 1.00 88.00 155 SER A N 1
ATOM 1199 C CA . SER A 1 155 ? 4.715 18.648 29.033 1.00 88.00 155 SER A CA 1
ATOM 1200 C C . SER A 1 155 ? 4.830 17.484 30.020 1.00 88.00 155 SER A C 1
ATOM 1202 O O . SER A 1 155 ? 5.927 16.981 30.247 1.00 88.00 155 SER A O 1
ATOM 1204 N N . CYS A 1 156 ? 3.709 17.053 30.606 1.00 90.31 156 CYS A N 1
ATOM 1205 C CA . CYS A 1 156 ? 3.673 15.892 31.492 1.00 90.31 156 CYS A CA 1
ATOM 1206 C C . CYS A 1 156 ? 3.919 14.605 30.699 1.00 90.31 156 CYS A C 1
ATOM 1208 O O . CYS A 1 156 ? 4.787 13.821 31.072 1.00 90.31 156 CYS A O 1
ATOM 1210 N N . PHE A 1 157 ? 3.245 14.453 29.556 1.00 90.25 157 PHE A N 1
ATOM 1211 C CA . PHE A 1 157 ? 3.446 13.334 28.638 1.00 90.25 157 PHE A CA 1
ATOM 1212 C C . PHE A 1 157 ? 4.903 13.223 28.179 1.00 90.25 157 PHE A C 1
ATOM 1214 O O . PHE A 1 157 ? 5.478 12.135 28.194 1.00 90.25 157 PHE A O 1
ATOM 1221 N N . ARG A 1 158 ? 5.522 14.359 27.830 1.00 88.31 158 ARG A N 1
ATOM 1222 C CA . ARG A 1 158 ? 6.914 14.394 27.389 1.00 88.31 158 ARG A CA 1
ATOM 1223 C C . ARG A 1 158 ? 7.874 13.879 28.466 1.00 88.31 158 ARG A C 1
ATOM 1225 O O . ARG A 1 158 ? 8.714 13.043 28.173 1.00 88.31 158 ARG A O 1
ATOM 1232 N N . ARG A 1 159 ? 7.726 14.336 29.711 1.00 90.06 159 ARG A N 1
ATOM 1233 C CA . ARG A 1 159 ? 8.593 13.913 30.826 1.00 90.06 159 ARG A CA 1
ATOM 1234 C C . ARG A 1 159 ? 8.341 12.472 31.273 1.00 90.06 159 ARG A C 1
ATOM 1236 O O . ARG A 1 159 ? 9.268 11.795 31.695 1.00 90.06 159 ARG A O 1
ATOM 1243 N N . LEU A 1 160 ? 7.085 12.023 31.238 1.00 89.81 160 LEU A N 1
ATOM 1244 C CA . LEU A 1 160 ? 6.688 10.718 31.775 1.00 89.81 160 LEU A CA 1
ATOM 1245 C C . LEU A 1 160 ? 6.906 9.571 30.780 1.00 89.81 160 LEU A C 1
ATOM 1247 O O . LEU A 1 160 ? 7.276 8.476 31.196 1.00 89.81 160 LEU A O 1
ATOM 1251 N N . TYR A 1 161 ? 6.674 9.820 29.488 1.00 87.44 161 TYR A N 1
ATOM 1252 C CA . TYR A 1 161 ? 6.739 8.800 28.442 1.00 87.44 161 TYR A CA 1
ATOM 1253 C C . TYR A 1 161 ? 7.787 9.131 27.375 1.00 87.44 161 TYR A C 1
ATOM 1255 O O . TYR A 1 161 ? 8.680 8.325 27.155 1.00 87.44 161 TYR A O 1
ATOM 1263 N N . GLU A 1 162 ? 7.724 10.301 26.729 1.00 85.25 162 GLU A N 1
ATOM 1264 C CA . GLU A 1 162 ? 8.572 10.607 25.558 1.00 85.25 162 GLU A CA 1
ATOM 1265 C C . GLU A 1 162 ? 10.075 10.564 25.873 1.00 85.25 162 GLU A C 1
ATOM 1267 O O . GLU A 1 162 ? 10.806 9.814 25.237 1.00 85.25 162 GLU A O 1
ATOM 1272 N N . GLU A 1 163 ? 10.536 11.325 26.868 1.00 87.38 163 GLU A N 1
ATOM 1273 C CA . GLU A 1 163 ? 11.954 11.415 27.237 1.00 87.38 163 GLU A CA 1
ATOM 1274 C C . GLU A 1 163 ? 12.511 10.064 27.721 1.00 87.38 163 GLU A C 1
ATOM 1276 O O . GLU A 1 163 ? 13.511 9.626 27.156 1.00 87.38 163 GLU A O 1
ATOM 1281 N N . PRO A 1 164 ? 11.874 9.338 28.666 1.00 87.44 164 PRO A N 1
ATOM 1282 C CA . PRO A 1 164 ? 12.368 8.026 29.090 1.00 87.44 164 PRO A CA 1
ATOM 1283 C C . PRO A 1 164 ? 12.411 6.983 27.968 1.00 87.44 164 PRO A C 1
ATOM 1285 O O . PRO A 1 164 ? 13.338 6.179 27.922 1.00 87.44 164 PRO A O 1
ATOM 1288 N N . ILE A 1 165 ? 11.426 6.985 27.062 1.00 85.44 165 ILE A N 1
ATOM 1289 C CA . ILE A 1 165 ? 11.390 6.048 25.930 1.00 85.44 165 ILE A CA 1
ATOM 1290 C C . ILE A 1 165 ? 12.514 6.371 24.944 1.00 85.44 165 ILE A C 1
ATOM 1292 O O . ILE A 1 165 ? 13.231 5.467 24.528 1.00 85.44 165 ILE A O 1
ATOM 1296 N N . VAL A 1 166 ? 12.701 7.650 24.605 1.00 83.38 166 VAL A N 1
ATOM 1297 C CA . VAL A 1 166 ? 13.764 8.085 23.689 1.00 83.38 166 VAL A CA 1
ATOM 1298 C C . VAL A 1 166 ? 15.144 7.810 24.284 1.00 83.38 166 VAL A C 1
ATOM 1300 O O . VAL A 1 166 ? 15.989 7.258 23.588 1.00 83.38 166 VAL A O 1
ATOM 1303 N N . HIS A 1 167 ? 15.372 8.140 25.560 1.00 81.25 167 HIS A N 1
ATOM 1304 C CA . HIS A 1 167 ? 16.645 7.877 26.236 1.00 81.25 167 HIS A CA 1
ATOM 1305 C C . HIS A 1 167 ? 16.940 6.381 26.337 1.00 81.25 167 HIS A C 1
ATOM 1307 O O . HIS A 1 167 ? 18.023 5.958 25.954 1.00 81.25 167 HIS A O 1
ATOM 1313 N N . GLY A 1 168 ? 15.968 5.556 26.741 1.00 81.12 168 GLY A N 1
ATOM 1314 C CA . GLY A 1 168 ? 16.140 4.101 26.811 1.00 81.12 168 GLY A CA 1
ATOM 1315 C C . GLY A 1 168 ? 16.398 3.424 25.457 1.00 81.12 168 GLY A C 1
ATOM 1316 O O . GLY A 1 168 ? 16.824 2.273 25.426 1.00 81.12 168 GLY A O 1
ATOM 1317 N N . GLN A 1 169 ? 16.161 4.114 24.338 1.00 68.69 169 GLN A N 1
ATOM 1318 C CA . GLN A 1 169 ? 16.438 3.624 22.985 1.00 68.69 169 GLN A CA 1
ATOM 1319 C C . GLN A 1 169 ? 17.829 4.015 22.465 1.00 68.69 169 GLN A C 1
ATOM 1321 O O . GLN A 1 169 ? 18.240 3.512 21.419 1.00 68.69 169 GLN A O 1
ATOM 1326 N N . GLN A 1 170 ? 18.565 4.890 23.158 1.00 74.06 170 GLN A N 1
ATOM 1327 C CA . GLN A 1 170 ? 19.897 5.299 22.715 1.00 74.06 170 GLN A CA 1
ATOM 1328 C C . GLN A 1 170 ? 20.915 4.152 22.906 1.00 74.06 170 GLN A C 1
ATOM 1330 O O . GLN A 1 170 ? 20.832 3.396 23.881 1.00 74.06 170 GLN A O 1
ATOM 1335 N N . PRO A 1 171 ? 21.879 3.967 21.983 1.00 71.06 171 PRO A N 1
ATOM 1336 C CA . PRO A 1 171 ? 22.841 2.865 22.061 1.00 71.06 171 PRO A CA 1
ATOM 1337 C C . PRO A 1 171 ? 23.748 2.952 23.300 1.00 71.06 171 PRO A C 1
ATOM 1339 O O . PRO A 1 171 ? 24.127 1.919 23.854 1.00 71.06 171 PRO A O 1
ATOM 1342 N N . ASP A 1 172 ? 24.035 4.169 23.758 1.00 83.06 172 ASP A N 1
ATOM 1343 C CA . ASP A 1 172 ? 24.799 4.525 24.957 1.00 83.06 172 ASP A CA 1
ATOM 1344 C C . ASP A 1 172 ? 23.985 4.470 26.261 1.00 83.06 172 ASP A C 1
ATOM 1346 O O . ASP A 1 172 ? 24.553 4.645 27.338 1.00 83.06 172 ASP A O 1
ATOM 1350 N N . ALA A 1 173 ? 22.683 4.171 26.193 1.00 83.56 173 ALA A N 1
ATOM 1351 C CA . ALA A 1 173 ? 21.823 4.144 27.370 1.00 83.56 173 ALA A CA 1
ATOM 1352 C C . ALA A 1 173 ? 22.192 3.020 28.346 1.00 83.56 173 ALA A C 1
ATOM 1354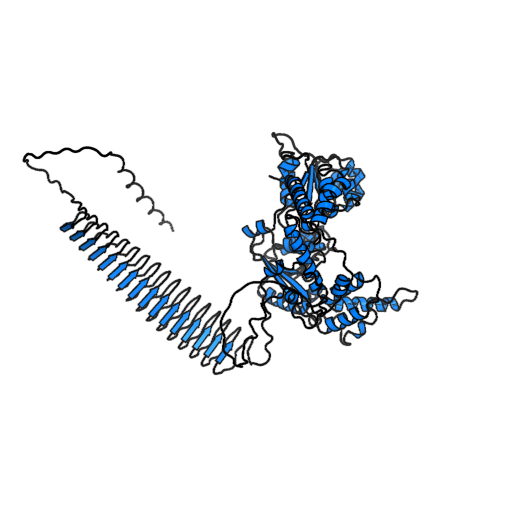 O O . ALA A 1 173 ? 22.452 1.865 27.960 1.00 83.56 173 ALA A O 1
ATOM 1355 N N . THR A 1 174 ? 22.146 3.361 29.632 1.00 90.69 174 THR A N 1
ATOM 1356 C CA . THR A 1 174 ? 22.378 2.431 30.737 1.00 90.69 174 THR A CA 1
ATOM 1357 C C . THR A 1 174 ? 21.297 1.348 30.784 1.00 90.69 174 THR A C 1
ATOM 1359 O O . THR A 1 174 ? 20.183 1.507 30.276 1.00 90.69 174 THR A O 1
ATOM 1362 N N . SER A 1 175 ? 21.604 0.213 31.415 1.00 88.69 175 SER A N 1
ATOM 1363 C CA . SER A 1 175 ? 20.631 -0.875 31.586 1.00 88.69 175 SER A CA 1
ATOM 1364 C C . SER A 1 175 ? 19.374 -0.426 32.348 1.00 88.69 175 SER A C 1
ATOM 1366 O O . SER A 1 175 ? 18.280 -0.909 32.059 1.00 88.69 175 SER A O 1
ATOM 1368 N N . GLU A 1 176 ? 19.512 0.521 33.282 1.00 91.25 176 GLU A N 1
ATOM 1369 C CA . GLU A 1 176 ? 18.394 1.089 34.046 1.00 91.25 176 GLU A CA 1
ATOM 1370 C C . GLU A 1 176 ? 17.498 1.985 33.179 1.00 91.25 176 GLU A C 1
ATOM 1372 O O . GLU A 1 176 ? 16.274 1.849 33.212 1.00 91.25 176 GLU A O 1
ATOM 1377 N N . GLU A 1 177 ? 18.082 2.846 32.340 1.00 87.62 177 GLU A N 1
ATOM 1378 C CA . GLU A 1 177 ? 17.335 3.696 31.401 1.00 87.62 177 GLU A CA 1
ATOM 1379 C C . GLU A 1 177 ? 16.598 2.869 30.344 1.00 87.62 177 GLU A C 1
ATOM 1381 O O . GLU A 1 177 ? 15.446 3.162 30.018 1.00 87.62 177 GLU A O 1
ATOM 1386 N N . LYS A 1 178 ? 17.220 1.788 29.858 1.00 84.50 178 LYS A N 1
ATOM 1387 C CA . LYS A 1 178 ? 16.585 0.821 28.948 1.00 84.50 178 LYS A CA 1
ATOM 1388 C C . LYS A 1 178 ? 15.351 0.184 29.583 1.00 84.50 178 LYS A C 1
ATOM 1390 O O . LYS A 1 178 ? 14.286 0.156 28.964 1.00 84.50 178 LYS A O 1
ATOM 1395 N N . LEU A 1 179 ? 15.467 -0.282 30.829 1.00 88.94 179 LEU A N 1
ATOM 1396 C CA . LEU A 1 179 ? 14.351 -0.878 31.565 1.00 88.94 179 LEU A CA 1
ATOM 1397 C C . LEU A 1 179 ? 13.229 0.138 31.823 1.00 88.94 179 LEU A C 1
ATOM 1399 O O . LEU A 1 179 ? 12.047 -0.178 31.651 1.00 88.94 179 LEU A O 1
ATOM 1403 N N . LEU A 1 180 ? 13.584 1.369 32.204 1.00 88.81 180 LEU A N 1
ATOM 1404 C CA . LEU A 1 180 ? 12.622 2.446 32.415 1.00 88.81 180 LEU A CA 1
ATOM 1405 C C . LEU A 1 180 ? 11.870 2.779 31.119 1.00 88.81 180 LEU A C 1
ATOM 1407 O O . LEU A 1 180 ? 10.639 2.848 31.132 1.00 88.81 180 LEU A O 1
ATOM 1411 N N . GLY A 1 181 ? 12.587 2.928 30.002 1.00 85.50 181 GLY A N 1
ATOM 1412 C CA . GLY A 1 181 ? 12.004 3.184 28.686 1.00 85.50 181 GLY A CA 1
ATOM 1413 C C . GLY A 1 181 ? 11.035 2.083 28.253 1.00 85.50 181 GLY A C 1
ATOM 1414 O O . GLY A 1 181 ? 9.904 2.376 27.862 1.00 85.50 181 GLY A O 1
ATOM 1415 N N . GLN A 1 182 ? 11.418 0.812 28.415 1.00 82.88 182 GLN A N 1
ATOM 1416 C CA . GLN A 1 182 ? 10.553 -0.337 28.117 1.00 82.88 182 GLN A CA 1
ATOM 1417 C C . GLN A 1 182 ? 9.296 -0.362 28.995 1.00 82.88 182 GLN A C 1
ATOM 1419 O O . GLN A 1 182 ? 8.188 -0.555 28.492 1.00 82.88 182 GLN A O 1
ATOM 1424 N N . THR A 1 183 ? 9.442 -0.103 30.297 1.00 88.44 183 THR A N 1
ATOM 1425 C CA . THR A 1 183 ? 8.316 -0.077 31.242 1.00 88.44 183 THR A CA 1
ATOM 1426 C C . THR A 1 183 ? 7.318 1.025 30.881 1.00 88.44 183 THR A C 1
ATOM 1428 O O . THR A 1 183 ? 6.109 0.785 30.838 1.00 88.44 183 THR A O 1
ATOM 1431 N N . ARG A 1 184 ? 7.810 2.230 30.559 1.00 88.88 184 ARG A N 1
ATOM 1432 C CA . ARG A 1 184 ? 6.970 3.363 30.140 1.00 88.88 184 ARG A CA 1
ATOM 1433 C C . ARG A 1 184 ? 6.298 3.128 28.791 1.00 88.88 184 ARG A C 1
ATOM 1435 O O . ARG A 1 184 ? 5.128 3.478 28.641 1.00 88.88 184 ARG A O 1
ATOM 1442 N N . ALA A 1 185 ? 6.981 2.498 27.838 1.00 84.75 185 ALA A N 1
ATOM 1443 C CA . ALA A 1 185 ? 6.383 2.126 26.560 1.00 84.75 185 ALA A CA 1
ATOM 1444 C C . ALA A 1 185 ? 5.256 1.093 26.731 1.00 84.75 185 ALA A C 1
ATOM 1446 O O . ALA A 1 185 ? 4.168 1.270 26.182 1.00 84.75 185 ALA A O 1
ATOM 1447 N N . ALA A 1 186 ? 5.472 0.058 27.551 1.00 84.50 186 ALA A N 1
ATOM 1448 C CA . ALA A 1 186 ? 4.455 -0.948 27.853 1.00 84.50 186 ALA A CA 1
ATOM 1449 C C . ALA A 1 186 ? 3.229 -0.335 28.553 1.00 84.50 186 ALA A C 1
ATOM 1451 O O . ALA A 1 186 ? 2.085 -0.647 28.215 1.00 84.50 186 ALA A O 1
ATOM 1452 N N . GLU A 1 187 ? 3.454 0.585 29.495 1.00 88.50 187 GLU A N 1
ATOM 1453 C CA . GLU A 1 187 ? 2.387 1.328 30.164 1.00 88.50 187 GLU A CA 1
ATOM 1454 C C . GLU A 1 187 ? 1.563 2.158 29.166 1.00 88.50 187 GLU A C 1
ATOM 1456 O O . GLU A 1 187 ? 0.330 2.089 29.171 1.00 88.50 187 GLU A O 1
ATOM 1461 N N . LEU A 1 188 ? 2.230 2.889 28.266 1.00 86.44 188 LEU A N 1
ATOM 1462 C CA . LEU A 1 188 ? 1.581 3.691 27.230 1.00 86.44 188 LEU A CA 1
ATOM 1463 C C . LEU A 1 188 ? 0.776 2.824 26.249 1.00 86.44 188 LEU A C 1
ATOM 1465 O O . LEU A 1 188 ? -0.362 3.165 25.914 1.00 86.44 188 LEU A O 1
ATOM 1469 N N . ASN A 1 189 ? 1.319 1.684 25.824 1.00 84.62 189 ASN A N 1
ATOM 1470 C CA . ASN A 1 189 ? 0.625 0.719 24.967 1.00 84.62 189 ASN A CA 1
ATOM 1471 C C . ASN A 1 189 ? -0.621 0.146 25.652 1.00 84.62 189 ASN A C 1
ATOM 1473 O O . ASN A 1 189 ? -1.699 0.070 25.054 1.00 84.62 189 ASN A O 1
ATOM 1477 N N . ARG A 1 190 ? -0.525 -0.185 26.944 1.00 85.06 190 ARG A N 1
ATOM 1478 C CA . ARG A 1 190 ? -1.674 -0.646 27.733 1.00 85.06 190 ARG A CA 1
ATOM 1479 C C . ARG A 1 190 ? -2.768 0.420 27.813 1.00 85.06 190 ARG A C 1
ATOM 1481 O O . ARG A 1 190 ? -3.942 0.091 27.672 1.00 85.06 190 ARG A O 1
ATOM 1488 N N . LEU A 1 191 ? -2.405 1.689 28.007 1.00 85.00 191 LEU A N 1
ATOM 1489 C CA . LEU A 1 191 ? -3.373 2.788 28.058 1.00 85.00 191 LEU A CA 1
ATOM 1490 C C . LEU A 1 191 ? -4.033 3.051 26.699 1.00 85.00 191 LEU A C 1
ATOM 1492 O O . LEU A 1 191 ? -5.251 3.209 26.621 1.00 85.00 191 LEU A O 1
ATOM 1496 N N . THR A 1 192 ? -3.240 3.081 25.630 1.00 83.88 192 THR A N 1
ATOM 1497 C CA . THR A 1 192 ? -3.719 3.402 24.279 1.00 83.88 192 THR A CA 1
ATOM 1498 C C . THR A 1 192 ? -4.545 2.271 23.664 1.00 83.88 192 THR A C 1
ATOM 1500 O O . THR A 1 192 ? -5.575 2.549 23.051 1.00 83.88 192 THR A O 1
ATOM 1503 N N . SER A 1 193 ? -4.192 1.002 23.894 1.00 84.12 193 SER A N 1
ATOM 1504 C CA . SER A 1 193 ? -4.911 -0.174 23.359 1.00 84.12 193 SER A CA 1
ATOM 1505 C C . SER A 1 193 ? -6.398 -0.252 23.747 1.00 84.12 193 SER A C 1
ATOM 1507 O O . SER A 1 193 ? -7.195 -0.890 23.056 1.00 84.12 193 SER A O 1
ATOM 1509 N N . MET A 1 194 ? -6.822 0.442 24.810 1.00 85.81 194 MET A N 1
ATOM 1510 C CA . MET A 1 194 ? -8.230 0.489 25.219 1.00 85.81 194 MET A CA 1
ATOM 1511 C C . MET A 1 194 ? -9.133 1.186 24.191 1.00 85.81 194 MET A C 1
ATOM 1513 O O . MET A 1 194 ? -10.290 0.785 24.026 1.00 85.81 194 MET A O 1
ATOM 1517 N N . PHE A 1 195 ? -8.612 2.199 23.491 1.00 87.56 195 PHE A N 1
ATOM 1518 C CA . PHE A 1 195 ? -9.350 3.027 22.527 1.00 87.56 195 PHE A CA 1
ATOM 1519 C C . PHE A 1 195 ? -8.663 3.138 21.158 1.00 87.56 195 PHE A C 1
ATOM 1521 O O . PHE A 1 195 ? -9.188 3.802 20.263 1.00 87.56 195 PHE A O 1
ATOM 1528 N N . PHE A 1 196 ? -7.528 2.468 20.969 1.00 86.94 196 PHE A N 1
ATOM 1529 C CA . PHE A 1 196 ? -6.777 2.394 19.721 1.00 86.94 196 PHE A CA 1
ATOM 1530 C C . PHE A 1 196 ? -6.858 0.973 19.152 1.00 86.94 196 PHE A C 1
ATOM 1532 O O . PHE A 1 196 ? -6.469 0.017 19.818 1.00 86.94 196 PHE A O 1
ATOM 1539 N N . LEU A 1 197 ? -7.355 0.822 17.923 1.00 86.62 197 LEU A N 1
ATOM 1540 C CA . LEU A 1 197 ? -7.408 -0.465 17.224 1.00 86.62 197 LEU A CA 1
ATOM 1541 C C . LEU A 1 197 ? -6.577 -0.406 15.946 1.00 86.62 197 LEU A C 1
ATOM 1543 O O . LEU A 1 197 ? -6.830 0.440 15.091 1.00 86.62 197 LEU A O 1
ATOM 1547 N N . ARG A 1 198 ? -5.637 -1.341 15.796 1.00 84.06 198 ARG A N 1
ATOM 1548 C CA . ARG A 1 198 ? -4.845 -1.546 14.580 1.00 84.06 198 ARG A CA 1
ATOM 1549 C C . ARG A 1 198 ? -4.868 -3.023 14.205 1.00 84.06 198 ARG A C 1
ATOM 1551 O O . ARG A 1 198 ? -4.469 -3.863 15.003 1.00 84.06 198 ARG A O 1
ATOM 1558 N N . ARG A 1 199 ? -5.308 -3.325 12.987 1.00 82.62 199 ARG A N 1
ATOM 1559 C CA . ARG A 1 199 ? -5.154 -4.635 12.344 1.00 82.62 199 ARG A CA 1
ATOM 1560 C C . ARG A 1 199 ? -4.257 -4.509 11.122 1.00 82.62 199 ARG A C 1
ATOM 1562 O O . ARG A 1 199 ? -4.358 -3.519 10.394 1.00 82.62 199 ARG A O 1
ATOM 1569 N N . THR A 1 200 ? -3.413 -5.511 10.915 1.00 80.88 200 THR A N 1
ATOM 1570 C CA . THR A 1 200 ? -2.527 -5.599 9.756 1.00 80.88 200 THR A CA 1
ATOM 1571 C C . THR A 1 200 ? -3.264 -6.151 8.539 1.00 80.88 200 THR A C 1
ATOM 1573 O O . THR A 1 200 ? -4.311 -6.802 8.640 1.00 80.88 200 THR A O 1
ATOM 1576 N N . SER A 1 201 ? -2.702 -5.894 7.363 1.00 72.56 201 SER A N 1
ATOM 1577 C CA . SER A 1 201 ? -3.213 -6.393 6.086 1.00 72.56 201 SER A CA 1
ATOM 1578 C C . SER A 1 201 ? -3.214 -7.931 5.952 1.00 72.56 201 SER A C 1
ATOM 1580 O O . SER A 1 201 ? -3.902 -8.460 5.083 1.00 72.56 201 SER A O 1
ATOM 1582 N N . GLU A 1 202 ? -2.558 -8.663 6.859 1.00 75.19 202 GLU A N 1
ATOM 1583 C CA . GLU A 1 202 ? -2.618 -10.131 6.973 1.00 75.19 202 GLU A CA 1
ATOM 1584 C C . GLU A 1 202 ? -4.027 -10.660 7.254 1.00 75.19 202 GLU A C 1
ATOM 1586 O O . GLU A 1 202 ? -4.372 -11.772 6.871 1.00 75.19 202 GLU A O 1
ATOM 1591 N N . VAL A 1 203 ? -4.902 -9.865 7.877 1.00 78.62 203 VAL A N 1
ATOM 1592 C CA . VAL A 1 203 ? -6.309 -10.269 8.033 1.00 78.62 203 VAL A CA 1
ATOM 1593 C C . VAL A 1 203 ? -6.953 -10.503 6.661 1.00 78.62 203 VAL A C 1
ATOM 1595 O O . VAL A 1 203 ? -7.807 -11.379 6.522 1.00 78.62 203 VAL A O 1
ATOM 1598 N N . ASN A 1 204 ? -6.501 -9.764 5.642 1.00 75.94 204 ASN A N 1
ATOM 1599 C CA . ASN A 1 204 ? -7.003 -9.873 4.280 1.00 75.94 204 ASN A CA 1
ATOM 1600 C C . ASN A 1 204 ? -6.437 -11.061 3.511 1.00 75.94 204 ASN A C 1
ATOM 1602 O O . ASN A 1 204 ? -7.125 -11.568 2.630 1.00 75.94 204 ASN A O 1
ATOM 1606 N N . SER A 1 205 ? -5.242 -11.551 3.852 1.00 75.12 205 SER A N 1
ATOM 1607 C CA . SER A 1 205 ? -4.634 -12.686 3.143 1.00 75.12 205 SER A CA 1
ATOM 1608 C C . SER A 1 205 ? -5.423 -13.987 3.310 1.00 75.12 205 SER A C 1
ATOM 1610 O O . SER A 1 205 ? -5.292 -14.890 2.494 1.00 75.12 205 SER A O 1
ATOM 1612 N N . ARG A 1 206 ? -6.293 -14.075 4.327 1.00 80.81 206 ARG A N 1
ATOM 1613 C CA . ARG A 1 206 ? -7.176 -15.230 4.545 1.00 80.81 206 ARG A CA 1
ATOM 1614 C C . ARG A 1 206 ? -8.308 -15.347 3.522 1.00 80.81 206 ARG A C 1
ATOM 1616 O O . ARG A 1 206 ? -8.854 -16.434 3.376 1.00 80.81 206 ARG A O 1
ATOM 1623 N N . TYR A 1 207 ? -8.714 -14.244 2.889 1.00 83.38 207 TYR A N 1
ATOM 1624 C CA . TYR A 1 207 ? -9.904 -14.211 2.026 1.00 83.38 207 TYR A CA 1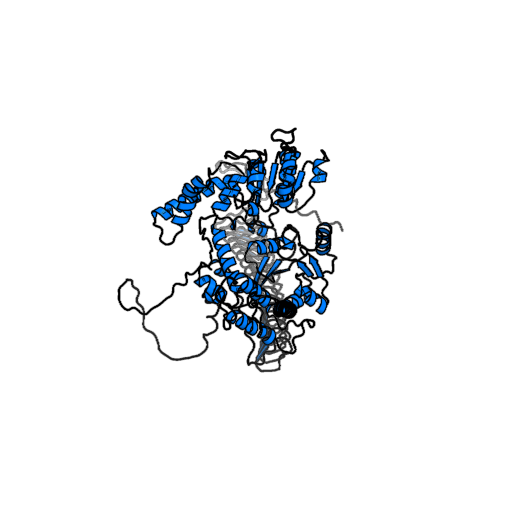
ATOM 1625 C C . TYR A 1 207 ? -9.684 -13.544 0.664 1.00 83.38 207 TYR A C 1
ATOM 1627 O O . TYR A 1 207 ? -10.473 -13.775 -0.250 1.00 83.38 207 TYR A O 1
ATOM 1635 N N . LEU A 1 208 ? -8.642 -12.724 0.508 1.00 86.19 208 LEU A N 1
ATOM 1636 C CA . LEU A 1 208 ? -8.247 -12.177 -0.786 1.00 86.19 208 LEU A CA 1
ATOM 1637 C C . LEU A 1 208 ? -7.290 -13.128 -1.515 1.00 86.19 208 LEU A C 1
ATOM 1639 O O . LEU A 1 208 ? -6.527 -13.845 -0.865 1.00 86.19 208 LEU A O 1
ATOM 1643 N N . PRO A 1 209 ? -7.266 -13.088 -2.861 1.00 87.75 209 PRO A N 1
ATOM 1644 C CA . PRO A 1 209 ? -6.226 -13.742 -3.644 1.00 87.75 209 PRO A CA 1
ATOM 1645 C C . PRO A 1 209 ? -4.820 -13.305 -3.206 1.00 87.75 209 PRO A C 1
ATOM 1647 O O . PRO A 1 209 ? -4.654 -12.186 -2.693 1.00 87.75 209 PRO A O 1
ATOM 1650 N N . PRO A 1 210 ? -3.793 -14.142 -3.437 1.00 88.06 210 PRO A N 1
ATOM 1651 C CA . PRO A 1 210 ? -2.428 -13.794 -3.080 1.00 88.06 210 PRO A CA 1
ATOM 1652 C C . PRO A 1 210 ? -1.985 -12.509 -3.790 1.00 88.06 210 PRO A C 1
ATOM 1654 O O . PRO A 1 210 ? -2.374 -12.230 -4.930 1.00 88.06 210 PRO A O 1
ATOM 1657 N N . LYS A 1 211 ? -1.165 -11.719 -3.094 1.00 87.44 211 LYS A N 1
ATOM 1658 C CA . LYS A 1 211 ? -0.452 -10.577 -3.668 1.00 87.44 211 LYS A CA 1
ATOM 1659 C C . LYS A 1 211 ? 1.026 -10.929 -3.807 1.00 87.44 211 LYS A C 1
ATOM 1661 O O . LYS A 1 211 ? 1.604 -11.504 -2.889 1.00 87.44 211 LYS A O 1
ATOM 1666 N N . VAL A 1 212 ? 1.625 -10.571 -4.934 1.00 87.50 212 VAL A N 1
ATOM 1667 C CA . VAL A 1 212 ? 3.055 -10.740 -5.207 1.00 87.50 212 VAL A CA 1
ATOM 1668 C C . VAL A 1 212 ? 3.653 -9.356 -5.408 1.00 87.50 212 VAL A C 1
ATOM 1670 O O . VAL A 1 212 ? 3.245 -8.636 -6.319 1.00 87.50 212 VAL A O 1
ATOM 1673 N N . GLU A 1 213 ? 4.591 -8.971 -4.545 1.00 87.56 213 GLU A N 1
ATOM 1674 C CA . GLU A 1 213 ? 5.332 -7.713 -4.657 1.00 87.56 213 GLU A CA 1
ATOM 1675 C C . GLU A 1 213 ? 6.710 -7.999 -5.268 1.00 87.56 213 GLU A C 1
ATOM 1677 O O . GLU A 1 213 ? 7.467 -8.814 -4.751 1.00 87.56 213 GLU A O 1
ATOM 1682 N N . SER A 1 214 ? 7.029 -7.347 -6.385 1.00 88.44 214 SER A N 1
ATOM 1683 C CA . SER A 1 214 ? 8.301 -7.488 -7.096 1.00 88.44 214 SER A CA 1
ATOM 1684 C C . SER A 1 214 ? 8.957 -6.122 -7.254 1.00 88.44 214 SER A C 1
ATOM 1686 O O . SER A 1 214 ? 8.389 -5.204 -7.852 1.00 88.44 214 SER A O 1
ATOM 1688 N N . VAL A 1 215 ? 10.167 -5.984 -6.720 1.00 88.62 215 VAL A N 1
ATOM 1689 C CA . VAL A 1 215 ? 10.993 -4.786 -6.889 1.00 88.62 215 VAL A CA 1
ATOM 1690 C C . VAL A 1 215 ? 11.929 -5.030 -8.063 1.00 88.62 215 VAL A C 1
ATOM 1692 O O . VAL A 1 215 ? 12.697 -5.986 -8.062 1.00 88.62 215 VAL A O 1
ATOM 1695 N N . VAL A 1 216 ? 11.817 -4.194 -9.090 1.00 88.75 216 VAL A N 1
ATOM 1696 C CA . VAL A 1 216 ? 12.556 -4.324 -10.343 1.00 88.75 216 VAL A CA 1
ATOM 1697 C C . VAL A 1 216 ? 13.576 -3.201 -10.420 1.00 88.75 216 VAL A C 1
ATOM 1699 O O . VAL A 1 216 ? 13.227 -2.022 -10.516 1.00 88.75 216 VAL A O 1
ATOM 1702 N N . PHE A 1 217 ? 14.841 -3.594 -10.383 1.00 88.25 217 PHE A N 1
ATOM 1703 C CA . PHE A 1 217 ? 15.985 -2.708 -10.499 1.00 88.25 217 PHE A CA 1
ATOM 1704 C C . PHE A 1 217 ? 16.359 -2.541 -11.981 1.00 88.25 217 PHE A C 1
ATOM 1706 O O . PHE A 1 217 ? 16.797 -3.478 -12.643 1.00 88.25 217 PHE A O 1
ATOM 1713 N N . CYS A 1 218 ? 16.136 -1.344 -12.517 1.00 88.19 218 CYS A N 1
ATOM 1714 C CA . CYS A 1 218 ? 16.359 -0.972 -13.909 1.00 88.19 218 CYS A CA 1
ATOM 1715 C C . CYS A 1 218 ? 17.703 -0.249 -14.054 1.00 88.19 218 CYS A C 1
ATOM 1717 O O . CYS A 1 218 ? 17.939 0.765 -13.392 1.00 88.19 218 CYS A O 1
ATOM 1719 N N . ARG A 1 219 ? 18.556 -0.712 -14.973 1.00 87.56 219 ARG A N 1
ATOM 1720 C CA . ARG A 1 219 ? 19.822 -0.035 -15.281 1.00 87.56 219 ARG A CA 1
ATOM 1721 C C . ARG A 1 219 ? 19.561 1.309 -15.983 1.00 87.56 219 ARG A C 1
ATOM 1723 O O . ARG A 1 219 ? 18.766 1.332 -16.923 1.00 87.56 219 ARG A O 1
ATOM 1730 N N . PRO A 1 220 ? 20.201 2.422 -15.575 1.00 86.44 220 PRO A N 1
ATOM 1731 C CA . PRO A 1 220 ? 20.062 3.703 -16.267 1.00 86.44 220 PRO A CA 1
ATOM 1732 C C . PRO A 1 220 ? 20.656 3.649 -17.681 1.00 86.44 220 PRO A C 1
ATOM 1734 O O . PRO A 1 220 ? 21.631 2.939 -17.936 1.00 86.44 220 PRO A O 1
ATOM 1737 N N . SER A 1 221 ? 20.090 4.433 -18.602 1.00 86.94 221 SER A N 1
ATOM 1738 C CA . SER A 1 221 ? 20.631 4.583 -19.957 1.00 86.94 221 SER A CA 1
ATOM 1739 C C . SER A 1 221 ? 21.941 5.386 -19.958 1.00 86.94 221 SER A C 1
ATOM 1741 O O . SER A 1 221 ? 22.223 6.154 -19.035 1.00 86.94 221 SER A O 1
ATOM 1743 N N . LEU A 1 222 ? 22.730 5.274 -21.032 1.00 86.44 222 LEU A N 1
ATOM 1744 C CA . LEU A 1 222 ? 23.966 6.057 -21.183 1.00 86.44 222 LEU A CA 1
ATOM 1745 C C . LEU A 1 222 ? 23.706 7.574 -21.152 1.00 86.44 222 LEU A C 1
ATOM 1747 O O . LEU A 1 222 ? 24.501 8.320 -20.583 1.00 86.44 222 LEU A O 1
ATOM 1751 N N . LEU A 1 223 ? 22.573 8.015 -21.709 1.00 84.00 223 LEU A N 1
ATOM 1752 C CA . LEU A 1 223 ? 22.145 9.415 -21.668 1.00 84.00 223 LEU A CA 1
ATOM 1753 C C . LEU A 1 223 ? 21.741 9.841 -20.250 1.00 84.00 223 LEU A C 1
ATOM 1755 O O . LEU A 1 223 ? 22.081 10.934 -19.811 1.00 84.00 223 LEU A O 1
ATOM 1759 N N . GLN A 1 224 ? 21.043 8.979 -19.506 1.00 86.50 224 GLN A N 1
ATOM 1760 C CA . GLN A 1 224 ? 20.726 9.260 -18.106 1.00 86.50 224 GLN A CA 1
ATOM 1761 C C . GLN A 1 224 ? 22.006 9.413 -17.284 1.00 86.50 224 GLN A C 1
ATOM 1763 O O . GLN A 1 224 ? 22.109 10.361 -16.515 1.00 86.50 224 GLN A O 1
ATOM 1768 N N . LEU A 1 225 ? 23.002 8.546 -17.489 1.00 87.56 225 LEU A N 1
ATOM 1769 C CA . LEU A 1 225 ? 24.290 8.622 -16.796 1.00 87.56 225 LEU A CA 1
ATOM 1770 C C . LEU A 1 225 ? 25.059 9.913 -17.117 1.00 87.56 225 LEU A C 1
ATOM 1772 O O . LEU A 1 225 ? 25.567 10.551 -16.196 1.00 87.56 225 LEU A O 1
ATOM 1776 N N . SER A 1 226 ? 25.128 10.333 -18.387 1.00 85.31 226 SER A N 1
ATOM 1777 C CA . SER A 1 226 ? 25.840 11.565 -18.764 1.00 85.31 226 SER A CA 1
ATOM 1778 C C . SER A 1 226 ? 25.220 12.804 -18.111 1.00 85.31 226 SER A C 1
ATOM 1780 O O . SER A 1 226 ? 25.931 13.592 -17.483 1.00 85.31 226 SER A O 1
ATOM 1782 N N . VAL A 1 227 ? 23.891 12.931 -18.176 1.00 83.81 227 VAL A N 1
ATOM 1783 C CA . VAL A 1 227 ? 23.155 14.050 -17.573 1.00 83.81 227 VAL A CA 1
ATOM 1784 C C . VAL A 1 227 ? 23.232 13.998 -16.044 1.00 83.81 227 VAL A C 1
ATOM 1786 O O . VAL A 1 227 ? 23.377 15.038 -15.401 1.00 83.81 227 VAL A O 1
ATOM 1789 N N . TYR A 1 228 ? 23.200 12.804 -15.443 1.00 86.50 228 TYR A N 1
ATOM 1790 C CA . TYR A 1 228 ? 23.309 12.639 -13.991 1.00 86.50 228 TYR A CA 1
ATOM 1791 C C . TYR A 1 228 ? 24.668 13.130 -13.486 1.00 86.50 228 TYR A C 1
ATOM 1793 O O . TYR A 1 228 ? 24.713 13.910 -12.538 1.00 86.50 228 TYR A O 1
ATOM 1801 N N . ARG A 1 229 ? 25.775 12.748 -14.144 1.00 86.31 229 ARG A N 1
ATOM 1802 C CA . ARG A 1 229 ? 27.122 13.238 -13.793 1.00 86.31 229 ARG A CA 1
ATOM 1803 C C . ARG A 1 229 ? 27.204 14.758 -13.869 1.00 86.31 229 ARG A C 1
ATOM 1805 O O . ARG A 1 229 ? 27.737 15.383 -12.956 1.00 86.31 229 ARG A O 1
ATOM 1812 N N . HIS A 1 230 ? 26.630 15.345 -14.918 1.00 81.38 230 HIS A N 1
ATOM 1813 C CA . HIS A 1 230 ? 26.637 16.791 -15.099 1.00 81.38 230 HIS A CA 1
ATOM 1814 C C . HIS A 1 230 ? 25.858 17.521 -13.986 1.00 81.38 230 HIS A C 1
ATOM 1816 O O . HIS A 1 230 ? 26.362 18.488 -13.414 1.00 81.38 230 HIS A O 1
ATOM 1822 N N . LEU A 1 231 ? 24.687 16.999 -13.596 1.00 80.94 231 LEU A N 1
ATOM 1823 C CA . LEU A 1 231 ? 23.892 17.511 -12.468 1.00 80.94 231 LEU A CA 1
ATOM 1824 C C . LEU A 1 231 ? 24.595 17.370 -11.110 1.00 80.94 231 LEU A C 1
ATOM 1826 O O . LEU A 1 231 ? 24.378 18.185 -10.214 1.00 80.94 231 LEU A O 1
ATOM 1830 N N . LEU A 1 232 ? 25.428 16.342 -10.936 1.00 81.56 232 LEU A N 1
ATOM 1831 C CA . LEU A 1 232 ? 26.248 16.200 -9.734 1.00 81.56 232 LEU A CA 1
ATOM 1832 C C . LEU A 1 232 ? 27.402 17.209 -9.705 1.00 81.56 232 LEU A C 1
ATOM 1834 O O . LEU A 1 232 ? 27.715 17.734 -8.638 1.00 81.56 232 LEU A O 1
ATOM 1838 N N . THR A 1 233 ? 28.016 17.501 -10.856 1.00 76.25 233 THR A N 1
ATOM 1839 C CA . THR A 1 233 ? 29.130 18.460 -10.966 1.00 76.25 233 THR A CA 1
ATOM 1840 C C . THR A 1 233 ? 28.691 19.918 -10.873 1.00 76.25 233 THR A C 1
ATOM 1842 O O . THR A 1 233 ? 29.430 20.732 -10.331 1.00 76.25 233 THR A O 1
ATOM 1845 N N . SER A 1 234 ? 27.477 20.257 -11.326 1.00 66.56 234 SER A N 1
ATOM 1846 C CA . SER A 1 234 ? 26.916 21.616 -11.231 1.00 66.56 234 SER A CA 1
ATOM 1847 C C . SER A 1 234 ? 26.451 21.989 -9.816 1.00 66.56 234 SER A C 1
ATOM 1849 O O . SER A 1 234 ? 25.870 23.053 -9.589 1.00 66.56 234 SER A O 1
ATOM 1851 N N . ARG A 1 235 ? 26.704 21.118 -8.832 1.00 62.31 235 ARG A N 1
ATOM 1852 C CA . ARG A 1 235 ? 26.336 21.322 -7.436 1.00 62.31 235 ARG A CA 1
ATOM 1853 C C . ARG A 1 235 ? 27.165 22.450 -6.818 1.00 62.31 235 ARG A C 1
ATOM 1855 O O . ARG A 1 235 ? 28.235 22.225 -6.265 1.00 62.31 235 ARG A O 1
ATOM 1862 N N . VAL A 1 236 ? 26.604 23.654 -6.840 1.00 52.56 236 VAL A N 1
ATOM 1863 C CA . VAL A 1 236 ? 27.053 24.775 -6.009 1.00 52.56 236 VAL A CA 1
ATOM 1864 C C . VAL A 1 236 ? 26.742 24.445 -4.545 1.00 52.56 236 VAL A C 1
ATOM 1866 O O . VAL A 1 236 ? 25.618 24.066 -4.197 1.00 52.56 236 VAL A O 1
ATOM 1869 N N . GLU A 1 237 ? 27.750 24.529 -3.680 1.00 52.31 237 GLU A N 1
ATOM 1870 C CA . GLU A 1 237 ? 27.621 24.340 -2.236 1.00 52.31 237 GLU A CA 1
ATOM 1871 C C . GLU A 1 237 ? 26.693 25.409 -1.629 1.00 52.31 237 GLU A C 1
ATOM 1873 O O . GLU A 1 237 ? 27.120 26.500 -1.271 1.00 52.31 237 GLU A O 1
ATOM 1878 N N . GLY A 1 238 ? 25.397 25.106 -1.516 1.00 52.19 238 GLY A N 1
ATOM 1879 C CA . GLY A 1 238 ? 24.440 25.959 -0.806 1.00 52.19 238 GLY A CA 1
ATOM 1880 C C . GLY A 1 238 ? 22.983 25.742 -1.215 1.00 52.19 238 GLY A C 1
ATOM 1881 O O . GLY A 1 238 ? 22.672 25.690 -2.398 1.00 52.19 238 GLY A O 1
ATOM 1882 N N . SER A 1 239 ? 22.110 25.586 -0.206 1.00 54.03 239 SER A N 1
ATOM 1883 C CA . SER A 1 239 ? 20.636 25.778 -0.159 1.00 54.03 239 SER A CA 1
ATOM 1884 C C . SER A 1 239 ? 19.696 25.157 -1.221 1.00 54.03 239 SER A C 1
ATOM 1886 O O . SER A 1 239 ? 18.500 25.043 -0.953 1.00 54.03 239 SER A O 1
ATOM 1888 N N . ARG A 1 240 ? 20.166 24.662 -2.374 1.00 66.50 240 ARG A N 1
ATOM 1889 C CA . ARG A 1 240 ? 19.335 24.191 -3.508 1.00 66.50 240 ARG A CA 1
ATOM 1890 C C . ARG A 1 240 ? 19.161 22.666 -3.602 1.00 66.50 240 ARG A C 1
ATOM 1892 O O . ARG A 1 240 ? 18.766 22.137 -4.641 1.00 66.50 240 ARG A O 1
ATOM 1899 N N . HIS A 1 241 ? 19.405 21.926 -2.517 1.00 75.75 241 HIS A N 1
ATOM 1900 C CA . HIS A 1 241 ? 19.352 20.453 -2.519 1.00 75.75 241 HIS A CA 1
ATOM 1901 C C . HIS A 1 241 ? 17.991 19.884 -2.946 1.00 75.75 241 HIS A C 1
ATOM 1903 O O . HIS A 1 241 ? 17.952 18.893 -3.667 1.00 75.75 241 HIS A O 1
ATOM 1909 N N . LEU A 1 242 ? 16.877 20.522 -2.568 1.00 76.69 242 LEU A N 1
ATOM 1910 C CA . LEU A 1 242 ? 15.532 20.055 -2.932 1.00 76.69 242 LEU A CA 1
ATOM 1911 C C . LEU A 1 242 ? 15.247 20.158 -4.436 1.00 76.69 242 LEU A C 1
ATOM 1913 O O . LEU A 1 242 ? 14.604 19.270 -4.996 1.00 76.69 242 LEU A O 1
ATOM 1917 N N . VAL A 1 243 ? 15.739 21.212 -5.093 1.00 79.00 243 VAL A N 1
ATOM 1918 C CA . VAL A 1 243 ? 15.575 21.399 -6.543 1.00 79.00 243 VAL A CA 1
ATOM 1919 C C . VAL A 1 243 ? 16.376 20.339 -7.292 1.00 79.00 243 VAL A C 1
ATOM 1921 O O . VAL A 1 243 ? 15.843 19.697 -8.193 1.00 79.00 243 VAL A O 1
ATOM 1924 N N . CYS A 1 244 ? 17.614 20.091 -6.856 1.00 79.38 244 CYS A N 1
ATOM 1925 C CA . CYS A 1 244 ? 18.480 19.078 -7.449 1.00 79.38 244 CYS A CA 1
ATOM 1926 C C . CYS A 1 244 ? 17.920 17.656 -7.248 1.00 79.38 244 CYS A C 1
ATOM 1928 O O . CYS A 1 244 ? 17.827 16.896 -8.203 1.00 79.38 244 CYS A O 1
ATOM 1930 N N . ILE A 1 245 ? 17.405 17.322 -6.056 1.00 83.00 245 ILE A N 1
ATOM 1931 C CA . ILE A 1 245 ? 16.672 16.062 -5.814 1.00 83.00 245 ILE A CA 1
ATOM 1932 C C . ILE A 1 245 ? 15.472 15.936 -6.763 1.00 83.00 245 ILE A C 1
ATOM 1934 O O . ILE A 1 245 ? 15.237 14.873 -7.335 1.00 83.00 245 ILE A O 1
ATOM 1938 N N . GLY A 1 246 ? 14.711 17.020 -6.944 1.00 79.06 246 GLY A N 1
ATOM 1939 C CA . GLY A 1 246 ? 13.588 17.060 -7.878 1.00 79.06 246 GLY A CA 1
ATOM 1940 C C . GLY A 1 246 ? 14.008 16.803 -9.328 1.00 79.06 246 GLY A C 1
ATOM 1941 O O . GLY A 1 246 ? 13.318 16.067 -10.031 1.00 79.06 246 GLY A O 1
ATOM 1942 N N . ALA A 1 247 ? 15.140 17.364 -9.759 1.00 81.38 247 ALA A N 1
ATOM 1943 C CA . ALA A 1 247 ? 15.715 17.135 -11.082 1.00 81.38 247 ALA A CA 1
ATOM 1944 C C . ALA A 1 247 ? 16.213 15.689 -11.246 1.00 81.38 247 ALA A C 1
ATOM 1946 O O . ALA A 1 247 ? 15.832 15.016 -12.198 1.00 81.38 247 ALA A O 1
ATOM 1947 N N . LEU A 1 248 ? 16.970 15.155 -10.283 1.00 86.06 248 LEU A N 1
ATOM 1948 C CA . LEU A 1 248 ? 17.469 13.776 -10.333 1.00 86.06 248 LEU A CA 1
ATOM 1949 C C . LEU A 1 248 ? 16.326 12.755 -10.401 1.00 86.06 248 LEU A C 1
ATOM 1951 O O . LEU A 1 248 ? 16.390 11.825 -11.200 1.00 86.06 248 LEU A O 1
ATOM 1955 N N . LYS A 1 249 ? 15.237 12.958 -9.644 1.00 85.25 249 LYS A N 1
ATOM 1956 C CA . LYS A 1 249 ? 14.040 12.105 -9.743 1.00 85.25 249 LYS A CA 1
ATOM 1957 C C . LYS A 1 249 ? 13.404 12.153 -11.135 1.00 85.25 249 LYS A C 1
ATOM 1959 O O . LYS A 1 249 ? 13.075 11.113 -11.692 1.00 85.25 249 LYS A O 1
ATOM 1964 N N . LYS A 1 250 ? 13.253 13.345 -11.722 1.00 83.19 250 LYS A N 1
ATOM 1965 C CA . LYS A 1 250 ? 12.717 13.485 -13.087 1.00 83.19 250 LYS A CA 1
ATOM 1966 C C . LYS A 1 250 ? 13.621 12.820 -14.126 1.00 83.19 250 LYS A C 1
ATOM 1968 O O . LYS A 1 250 ? 13.101 12.182 -15.031 1.00 83.19 250 LYS A O 1
ATOM 1973 N N . LEU A 1 251 ? 14.941 12.928 -13.972 1.00 85.00 251 LEU A N 1
ATOM 1974 C CA . LEU A 1 251 ? 15.912 12.290 -14.861 1.00 85.00 251 LEU A CA 1
ATOM 1975 C C . LEU A 1 251 ? 15.828 10.758 -14.810 1.00 85.00 251 LEU A C 1
ATOM 1977 O O . LEU A 1 251 ? 15.877 10.112 -15.857 1.00 85.00 251 LEU A O 1
ATOM 1981 N N . CYS A 1 252 ? 15.680 10.182 -13.611 1.00 85.69 252 CYS A N 1
ATOM 1982 C CA . CYS A 1 252 ? 15.501 8.736 -13.431 1.00 85.69 252 CYS A CA 1
ATOM 1983 C C . CYS A 1 252 ? 14.244 8.226 -14.154 1.00 85.69 252 CYS A C 1
ATOM 1985 O O . CYS A 1 252 ? 14.242 7.125 -14.701 1.00 85.69 252 CYS A O 1
ATOM 1987 N N . ASN A 1 253 ? 13.201 9.055 -14.217 1.00 83.38 253 ASN A N 1
ATOM 1988 C CA . ASN A 1 253 ? 11.983 8.751 -14.958 1.00 83.38 253 ASN A CA 1
ATOM 1989 C C . ASN A 1 253 ? 12.205 8.837 -16.464 1.00 83.38 253 ASN A C 1
ATOM 1991 O O . ASN A 1 253 ? 12.009 7.844 -17.166 1.00 83.38 253 ASN A O 1
ATOM 1995 N N . ASP A 1 254 ? 12.604 10.011 -16.958 1.00 81.06 254 ASP A N 1
ATOM 1996 C CA . ASP A 1 254 ? 12.928 10.212 -18.364 1.00 81.06 254 ASP A CA 1
ATOM 1997 C C . ASP A 1 254 ? 13.733 11.504 -18.619 1.00 81.06 254 ASP A C 1
ATOM 1999 O O . ASP A 1 254 ? 13.381 12.563 -18.085 1.00 81.06 254 ASP A O 1
ATOM 2003 N N . PRO A 1 255 ? 14.763 11.468 -19.487 1.00 81.88 255 PRO A N 1
ATOM 2004 C CA . PRO A 1 255 ? 15.535 12.659 -19.850 1.00 81.88 255 PRO A CA 1
ATOM 2005 C C . PRO A 1 255 ? 14.720 13.802 -20.483 1.00 81.88 255 PRO A C 1
ATOM 2007 O O . PRO A 1 255 ? 15.075 14.968 -20.295 1.00 81.88 255 PRO A O 1
ATOM 2010 N N . SER A 1 256 ? 13.608 13.520 -21.179 1.00 75.81 256 SER A N 1
ATOM 2011 C CA . SER A 1 256 ? 12.775 14.555 -21.826 1.00 75.81 256 SER A CA 1
ATOM 2012 C C . SER A 1 256 ? 12.148 15.520 -20.824 1.00 75.81 256 SER A C 1
ATOM 2014 O O . SER A 1 256 ? 11.938 16.699 -21.124 1.00 75.81 256 SER A O 1
ATOM 2016 N N . LEU A 1 257 ? 11.890 15.043 -19.602 1.00 76.88 257 LEU A N 1
ATOM 2017 C CA . LEU A 1 257 ? 11.325 15.857 -18.533 1.00 76.88 257 LEU A CA 1
ATOM 2018 C C . LEU A 1 257 ? 12.291 16.954 -18.095 1.00 76.88 257 LEU A C 1
ATOM 2020 O O . LEU A 1 257 ? 11.833 18.025 -17.716 1.00 76.88 257 LEU A O 1
ATOM 2024 N N . ILE A 1 258 ? 13.599 16.706 -18.166 1.00 78.31 258 ILE A N 1
ATOM 2025 C CA . ILE A 1 258 ? 14.630 17.710 -17.886 1.00 78.31 258 ILE A CA 1
ATOM 2026 C C . ILE A 1 258 ? 14.822 18.623 -19.091 1.00 78.31 258 ILE A C 1
ATOM 2028 O O . ILE A 1 258 ? 14.829 19.839 -18.930 1.00 78.31 258 ILE A O 1
ATOM 2032 N N . TYR A 1 259 ? 14.868 18.053 -20.295 1.00 75.00 259 TYR A N 1
ATOM 2033 C CA . TYR A 1 259 ? 15.043 18.809 -21.535 1.00 75.00 259 TYR A CA 1
ATOM 2034 C C . TYR A 1 259 ? 13.974 19.899 -21.731 1.00 75.00 259 TYR A C 1
ATOM 2036 O O . TYR A 1 259 ? 14.295 21.040 -22.051 1.00 75.00 259 TYR A O 1
ATOM 2044 N N . SER A 1 260 ? 12.702 19.592 -21.443 1.00 70.38 260 SER A N 1
ATOM 2045 C CA . SER A 1 260 ? 11.617 20.590 -21.494 1.00 70.38 260 SER A CA 1
ATOM 2046 C C . SER A 1 260 ? 11.812 21.768 -20.527 1.00 70.38 260 SER A C 1
ATOM 2048 O O . SER A 1 260 ? 11.345 22.870 -20.798 1.00 70.38 260 SER A O 1
ATOM 2050 N N . GLN A 1 261 ? 12.511 21.553 -19.409 1.00 71.19 261 GLN A N 1
ATOM 2051 C CA . GLN A 1 261 ? 12.825 22.603 -18.439 1.00 71.19 261 GLN A CA 1
ATOM 2052 C C . GLN A 1 261 ? 14.067 23.398 -18.840 1.00 71.19 261 GLN A C 1
ATOM 2054 O O . GLN A 1 261 ? 14.098 24.599 -18.599 1.00 71.19 261 GLN A O 1
ATOM 2059 N N . CYS A 1 262 ? 15.049 22.753 -19.479 1.00 71.50 262 CYS A N 1
ATOM 2060 C CA . CYS A 1 262 ? 16.199 23.426 -20.086 1.00 71.50 262 CYS A CA 1
ATOM 2061 C C . CYS A 1 262 ? 15.748 24.392 -21.192 1.00 71.50 262 CYS A C 1
ATOM 2063 O O . CYS A 1 262 ? 16.126 25.558 -21.163 1.00 71.50 262 CYS A O 1
ATOM 2065 N N . GLN A 1 263 ? 14.848 23.962 -22.086 1.00 68.81 263 GLN A N 1
ATOM 2066 C CA . GLN A 1 263 ? 14.295 24.840 -23.125 1.00 68.81 263 GLN A CA 1
ATOM 2067 C C . GLN A 1 263 ? 13.542 26.045 -22.544 1.00 68.81 263 GLN A C 1
ATOM 2069 O O . GLN A 1 263 ? 13.820 27.175 -22.928 1.00 68.81 263 GLN A O 1
ATOM 2074 N N . GLN A 1 264 ? 12.650 25.828 -21.569 1.00 66.25 264 GLN A N 1
ATOM 2075 C CA . GLN A 1 264 ? 11.918 26.923 -20.912 1.00 66.25 264 GLN A CA 1
ATOM 2076 C C . GLN A 1 264 ? 12.848 27.898 -20.178 1.00 66.25 264 GLN A C 1
ATOM 2078 O O . GLN A 1 264 ? 12.592 29.099 -20.160 1.00 66.25 264 GLN A O 1
ATOM 2083 N N . ALA A 1 265 ? 13.921 27.391 -19.564 1.00 63.97 265 ALA A N 1
ATOM 2084 C CA . ALA A 1 265 ? 14.911 28.224 -18.890 1.00 63.97 265 ALA A CA 1
ATOM 2085 C C . ALA A 1 265 ? 15.721 29.073 -19.882 1.00 63.97 265 ALA A C 1
ATOM 2087 O O . ALA A 1 265 ? 15.973 30.240 -19.594 1.00 63.97 265 ALA A O 1
ATOM 2088 N N . ASN A 1 266 ? 16.072 28.526 -21.050 1.00 63.53 266 ASN A N 1
ATOM 2089 C CA . ASN A 1 266 ? 16.758 29.277 -22.104 1.00 63.53 266 ASN A CA 1
ATOM 2090 C C . ASN A 1 266 ? 15.842 30.335 -22.745 1.00 63.53 266 ASN A C 1
ATOM 2092 O O . ASN A 1 266 ? 16.280 31.456 -22.967 1.00 63.53 266 ASN A O 1
ATOM 2096 N N . GLU A 1 267 ? 14.559 30.023 -22.971 1.00 58.75 267 GLU A N 1
ATOM 2097 C CA . GLU A 1 267 ? 13.572 30.982 -23.500 1.00 58.75 267 GLU A CA 1
ATOM 2098 C C . GLU A 1 267 ? 13.311 32.158 -22.540 1.00 58.75 267 GLU A C 1
ATOM 2100 O O . GLU A 1 267 ? 13.117 33.287 -22.984 1.00 58.75 267 GLU A O 1
ATOM 2105 N N . MET A 1 268 ? 13.320 31.914 -21.222 1.00 52.38 268 MET A N 1
ATOM 2106 C CA . MET A 1 268 ? 13.177 32.966 -20.203 1.00 52.38 268 MET A CA 1
ATOM 2107 C C . MET A 1 268 ? 14.449 33.805 -20.012 1.00 52.38 268 MET A C 1
ATOM 2109 O O . MET A 1 268 ? 14.347 34.961 -19.606 1.00 52.38 268 MET A O 1
ATOM 2113 N N . ALA A 1 269 ? 15.631 33.250 -20.297 1.00 53.81 269 ALA A N 1
ATOM 2114 C CA . ALA A 1 269 ? 16.904 33.968 -20.204 1.00 53.81 269 ALA A CA 1
ATOM 2115 C C . ALA A 1 269 ? 17.096 35.003 -21.332 1.00 53.81 269 ALA A C 1
ATOM 2117 O O . ALA A 1 269 ? 17.796 35.993 -21.132 1.00 53.81 269 ALA A O 1
ATOM 2118 N N . ASP A 1 270 ? 16.435 34.816 -22.482 1.00 53.38 270 ASP A N 1
ATOM 2119 C CA . ASP A 1 270 ? 16.475 35.747 -23.622 1.00 53.38 270 ASP A CA 1
ATOM 2120 C C . ASP A 1 270 ? 15.578 36.996 -23.443 1.00 53.38 270 ASP A C 1
ATOM 2122 O O . ASP A 1 270 ? 15.666 37.947 -24.224 1.00 53.38 270 ASP A O 1
ATOM 2126 N N . SER A 1 271 ? 14.732 37.050 -22.404 1.00 52.53 271 SER A N 1
ATOM 2127 C CA . SER A 1 271 ? 13.943 38.240 -22.046 1.00 52.53 271 SER A CA 1
ATOM 2128 C C . SER A 1 271 ? 14.575 38.990 -20.866 1.00 52.53 271 SER A C 1
ATOM 2130 O O . SER A 1 271 ? 14.509 38.537 -19.730 1.00 52.53 271 SER A O 1
ATOM 2132 N N . LEU A 1 272 ? 15.196 40.130 -21.178 1.00 52.38 272 LEU A N 1
ATOM 2133 C CA . LEU A 1 272 ? 16.054 40.986 -20.344 1.00 52.38 272 LEU A CA 1
ATOM 2134 C C . LEU A 1 272 ? 15.616 41.255 -18.880 1.00 52.38 272 LEU A C 1
ATOM 2136 O O . LEU A 1 272 ? 14.445 41.500 -18.597 1.00 52.38 272 LEU A O 1
ATOM 2140 N N . ASP A 1 273 ? 16.666 41.391 -18.053 1.00 45.47 273 ASP A N 1
ATOM 2141 C CA . ASP A 1 273 ? 16.839 42.085 -16.760 1.00 45.47 273 ASP A CA 1
ATOM 2142 C C . ASP A 1 273 ? 16.786 41.310 -15.412 1.00 45.47 273 ASP A C 1
ATOM 2144 O O . ASP A 1 273 ? 15.738 40.919 -14.904 1.00 45.47 273 ASP A O 1
ATOM 2148 N N . ILE A 1 274 ? 17.976 41.313 -14.777 1.00 43.91 274 ILE A N 1
ATOM 2149 C CA . ILE A 1 274 ? 18.312 41.352 -13.336 1.00 43.91 274 ILE A CA 1
ATOM 2150 C C . ILE A 1 274 ? 18.462 40.016 -12.575 1.00 43.91 274 ILE A C 1
ATOM 2152 O O . ILE A 1 274 ? 17.500 39.325 -12.253 1.00 43.91 274 ILE A O 1
ATOM 2156 N N . ASP A 1 275 ? 19.721 39.746 -12.198 1.00 45.12 275 ASP A N 1
ATOM 2157 C CA . ASP A 1 275 ? 20.208 39.034 -11.005 1.00 45.12 275 ASP A CA 1
ATOM 2158 C C . ASP A 1 275 ? 19.280 37.975 -10.385 1.00 45.12 275 ASP A C 1
ATOM 2160 O O . ASP A 1 275 ? 18.583 38.225 -9.398 1.00 45.12 275 ASP A O 1
ATOM 2164 N N . GLN A 1 276 ? 19.360 36.738 -10.883 1.00 42.81 276 GLN A N 1
ATOM 2165 C CA . GLN A 1 276 ? 18.935 35.556 -10.130 1.00 42.81 276 GLN A CA 1
ATOM 2166 C C . GLN A 1 276 ? 19.729 34.310 -10.556 1.00 42.81 276 GLN A C 1
ATOM 2168 O O . GLN A 1 276 ? 19.376 33.607 -11.493 1.00 42.81 276 GLN A O 1
ATOM 2173 N N . GLU A 1 277 ? 20.828 34.068 -9.832 1.00 42.69 277 GLU A N 1
ATOM 2174 C CA . GLU A 1 277 ? 21.476 32.772 -9.565 1.00 42.69 277 GLU A CA 1
ATOM 2175 C C . GLU A 1 277 ? 21.322 31.659 -10.631 1.00 42.69 277 GLU A C 1
ATOM 2177 O O . GLU A 1 277 ? 20.323 30.928 -10.602 1.00 42.69 277 GLU A O 1
ATOM 2182 N N . ALA A 1 278 ? 22.374 31.464 -11.446 1.00 50.31 278 ALA A N 1
ATOM 2183 C CA . ALA A 1 278 ? 22.621 30.351 -12.381 1.00 50.31 278 ALA A CA 1
ATOM 2184 C C . ALA A 1 278 ? 21.666 29.160 -12.194 1.00 50.31 278 ALA A C 1
ATOM 2186 O O . ALA A 1 278 ? 21.676 28.471 -11.164 1.00 50.31 278 ALA A O 1
ATOM 2187 N N . SER A 1 279 ? 20.781 28.954 -13.167 1.00 59.47 279 SER A N 1
ATOM 2188 C CA . SER A 1 279 ? 19.812 27.863 -13.148 1.00 59.47 279 SER A CA 1
ATOM 2189 C C . SER A 1 279 ? 20.563 26.530 -13.084 1.00 59.47 279 SER A C 1
ATOM 2191 O O . SER A 1 279 ? 21.505 26.312 -13.835 1.00 59.47 279 SER A O 1
ATOM 2193 N N . VAL A 1 280 ? 20.138 25.591 -12.227 1.00 60.56 280 VAL A N 1
ATOM 2194 C CA . VAL A 1 280 ? 20.724 24.226 -12.142 1.00 60.56 280 VAL A CA 1
ATOM 2195 C C . VAL A 1 280 ? 20.708 23.506 -13.508 1.00 60.56 280 VAL A C 1
ATOM 2197 O O . VAL A 1 280 ? 21.417 22.523 -13.707 1.00 60.56 280 VAL A O 1
ATOM 2200 N N . TYR A 1 281 ? 19.889 24.008 -14.435 1.00 62.66 281 TYR A N 1
ATOM 2201 C CA . TYR A 1 281 ? 19.674 23.503 -15.785 1.00 62.66 281 TYR A CA 1
ATOM 2202 C C . TYR A 1 281 ? 20.608 24.119 -16.848 1.00 62.66 281 TYR A C 1
ATOM 2204 O O . TYR A 1 281 ? 20.552 23.705 -18.005 1.00 62.66 281 TYR A O 1
ATOM 2212 N N . GLU A 1 282 ? 21.448 25.092 -16.485 1.00 60.62 282 GLU A N 1
ATOM 2213 C CA . GLU A 1 282 ? 22.340 25.804 -17.405 1.00 60.62 282 GLU A CA 1
ATOM 2214 C C . GLU A 1 282 ? 23.443 24.875 -17.947 1.00 60.62 282 GLU A C 1
ATOM 2216 O O . GLU A 1 282 ? 24.128 24.188 -17.192 1.00 60.62 282 GLU A O 1
ATOM 2221 N N . GLY A 1 283 ? 23.598 24.810 -19.275 1.00 60.62 283 GLY A N 1
ATOM 2222 C CA . GLY A 1 283 ? 24.614 23.980 -19.940 1.00 60.62 283 GLY A CA 1
ATOM 2223 C C . GLY A 1 283 ? 24.261 22.496 -20.121 1.00 60.62 283 GLY A C 1
ATOM 2224 O O . GLY A 1 283 ? 24.994 21.792 -20.824 1.00 60.62 283 GLY A O 1
ATOM 2225 N N . LEU A 1 284 ? 23.126 22.025 -19.583 1.00 66.50 284 LEU A N 1
ATOM 2226 C CA . LEU A 1 284 ? 22.690 20.628 -19.720 1.00 66.50 284 LEU A CA 1
ATOM 2227 C C . LEU A 1 284 ? 22.386 20.222 -21.165 1.00 66.50 284 LEU A C 1
ATOM 2229 O O . LEU A 1 284 ? 22.547 19.048 -21.496 1.00 66.50 284 LEU A O 1
ATOM 2233 N N . ASP A 1 285 ? 22.011 21.168 -22.030 1.00 63.16 285 ASP A N 1
ATOM 2234 C CA . ASP A 1 285 ? 21.709 20.904 -23.443 1.00 63.16 285 ASP A CA 1
ATOM 2235 C C . ASP A 1 285 ? 22.885 20.257 -24.186 1.00 63.16 285 ASP A C 1
ATOM 2237 O O . ASP A 1 285 ? 22.678 19.444 -25.080 1.00 63.16 285 ASP A O 1
ATOM 2241 N N . ARG A 1 286 ? 24.127 20.527 -23.755 1.00 65.81 286 ARG A N 1
ATOM 2242 C CA . ARG A 1 286 ? 25.345 19.933 -24.336 1.00 65.81 286 ARG A CA 1
ATOM 2243 C C . ARG A 1 286 ? 25.481 18.432 -24.067 1.00 65.81 286 ARG A C 1
ATOM 2245 O O . ARG A 1 286 ? 26.256 17.764 -24.741 1.00 65.81 286 ARG A O 1
ATOM 2252 N N . SER A 1 287 ? 24.768 17.908 -23.068 1.00 69.12 287 SER A N 1
ATOM 2253 C CA . SER A 1 287 ? 24.773 16.478 -22.728 1.00 69.12 287 SER A CA 1
ATOM 2254 C C . SER A 1 287 ? 23.767 15.669 -23.555 1.00 69.12 287 SER A C 1
ATOM 2256 O O . SER A 1 287 ? 23.809 14.437 -23.516 1.00 69.12 287 SER A O 1
ATOM 2258 N N . PHE A 1 288 ? 22.870 16.337 -24.292 1.00 72.38 288 PHE A N 1
ATOM 2259 C CA . PHE A 1 288 ? 21.911 15.698 -25.189 1.00 72.38 288 PHE A CA 1
ATOM 2260 C C . PHE A 1 288 ? 22.493 15.591 -26.610 1.00 72.38 288 PHE A C 1
ATOM 2262 O O . PHE A 1 288 ? 23.168 16.511 -27.069 1.00 72.38 288 PHE A O 1
ATOM 2269 N N . PRO A 1 289 ? 22.248 14.485 -27.335 1.00 71.56 289 PRO A N 1
ATOM 2270 C CA . PRO A 1 289 ? 22.700 14.357 -28.717 1.00 71.56 289 PRO A CA 1
ATOM 2271 C C . PRO A 1 289 ? 21.979 15.363 -29.630 1.00 71.56 289 PRO A C 1
ATOM 2273 O O . PRO A 1 289 ? 20.784 15.594 -29.470 1.00 71.56 289 PRO A O 1
ATOM 2276 N N . GLU A 1 290 ? 22.668 15.902 -30.641 1.00 61.28 290 GLU A N 1
ATOM 2277 C CA . GLU A 1 290 ? 22.120 16.900 -31.590 1.00 61.28 290 GLU A CA 1
ATOM 2278 C C . GLU A 1 290 ? 20.879 16.408 -32.367 1.00 61.28 290 GLU A C 1
ATOM 2280 O O . GLU A 1 290 ? 20.086 17.196 -32.878 1.00 61.28 290 GLU A O 1
ATOM 2285 N N . SER A 1 291 ? 20.675 15.089 -32.438 1.00 56.88 291 SER A N 1
ATOM 2286 C CA . SER A 1 291 ? 19.513 14.439 -33.052 1.00 56.88 291 SER A CA 1
ATOM 2287 C C . SER A 1 291 ? 18.301 14.296 -32.117 1.00 56.88 291 SER A C 1
ATOM 2289 O O . SER A 1 291 ? 17.260 13.782 -32.544 1.00 56.88 291 SER A O 1
ATOM 2291 N N . TYR A 1 292 ? 18.411 14.725 -30.856 1.00 64.19 292 TYR A N 1
ATOM 2292 C CA . TYR A 1 292 ? 17.360 14.590 -29.853 1.00 64.19 292 TYR A CA 1
ATOM 2293 C C . TYR A 1 292 ? 16.180 15.513 -30.171 1.00 64.19 292 TYR A C 1
ATOM 2295 O O . TYR A 1 292 ? 16.266 16.734 -30.057 1.00 64.19 292 TYR A O 1
ATOM 2303 N N . LYS A 1 293 ? 15.051 14.920 -30.572 1.00 63.75 293 LYS A N 1
ATOM 2304 C CA . LYS A 1 293 ? 13.797 15.641 -30.816 1.00 63.75 293 LYS A CA 1
ATOM 2305 C C . LYS A 1 293 ? 12.773 15.265 -29.743 1.00 63.75 293 LYS A C 1
ATOM 2307 O O . LYS A 1 293 ? 12.389 14.097 -29.699 1.00 63.75 293 LYS A O 1
ATOM 2312 N N . PRO A 1 294 ? 12.254 16.220 -28.947 1.00 59.22 294 PRO A N 1
ATOM 2313 C CA . PRO A 1 294 ? 11.289 15.931 -27.880 1.00 59.22 294 PRO A CA 1
ATOM 2314 C C . PRO A 1 294 ? 9.940 15.402 -28.400 1.00 59.22 294 PRO A C 1
ATOM 2316 O O . PRO A 1 294 ? 9.194 14.762 -27.657 1.00 59.22 294 PRO A O 1
ATOM 2319 N N . ASP A 1 295 ? 9.635 15.642 -29.678 1.00 55.69 295 ASP A N 1
ATOM 2320 C CA . ASP A 1 295 ? 8.401 15.194 -30.333 1.00 55.69 295 ASP A CA 1
ATOM 2321 C C . ASP A 1 295 ? 8.438 13.721 -30.769 1.00 55.69 295 ASP A C 1
ATOM 2323 O O . ASP A 1 295 ? 7.394 13.088 -30.930 1.00 55.69 295 ASP A O 1
ATOM 2327 N N . ARG A 1 296 ? 9.632 13.132 -30.930 1.00 62.12 296 ARG A N 1
ATOM 2328 C CA . ARG A 1 296 ? 9.773 11.718 -31.291 1.00 62.12 296 ARG A CA 1
ATOM 2329 C C . ARG A 1 296 ? 9.961 10.894 -30.023 1.00 62.12 296 ARG A C 1
ATOM 2331 O O . ARG A 1 296 ? 11.055 10.818 -29.480 1.00 62.12 296 ARG A O 1
ATOM 2338 N N . PHE A 1 297 ? 8.892 10.249 -29.568 1.00 63.81 297 PHE A N 1
ATOM 2339 C CA . PHE A 1 297 ? 8.955 9.363 -28.408 1.00 63.81 297 PHE A CA 1
ATOM 2340 C C . PHE A 1 297 ? 9.773 8.101 -28.726 1.00 63.81 297 PHE A C 1
ATOM 2342 O O . PHE A 1 297 ? 9.378 7.280 -29.555 1.00 63.81 297 PHE A O 1
ATOM 2349 N N . THR A 1 298 ? 10.900 7.937 -28.044 1.00 64.81 298 THR A N 1
ATOM 2350 C CA . THR A 1 298 ? 11.766 6.756 -28.098 1.00 64.81 298 THR A CA 1
ATOM 2351 C C . THR A 1 298 ? 11.932 6.209 -26.686 1.00 64.81 298 THR A C 1
ATOM 2353 O O . THR A 1 298 ? 12.198 6.943 -25.738 1.00 64.81 298 THR A O 1
ATOM 2356 N N . THR A 1 299 ? 11.760 4.897 -26.530 1.00 68.25 299 THR A N 1
ATOM 2357 C CA . THR A 1 299 ? 11.913 4.222 -25.233 1.00 68.25 299 THR A CA 1
ATOM 2358 C C . THR A 1 299 ? 13.372 4.090 -24.806 1.00 68.25 299 THR A C 1
ATOM 2360 O O . THR A 1 299 ? 13.633 3.870 -23.631 1.00 68.25 299 THR A O 1
ATOM 2363 N N . ASP A 1 300 ? 14.321 4.253 -25.730 1.00 74.69 300 ASP A N 1
ATOM 2364 C CA . ASP A 1 300 ? 15.735 3.907 -25.523 1.00 74.69 300 ASP A CA 1
ATOM 2365 C C . ASP A 1 300 ? 16.496 4.866 -24.605 1.00 74.69 300 ASP A C 1
ATOM 2367 O O . ASP A 1 300 ? 17.590 4.564 -24.132 1.00 74.69 300 ASP A O 1
ATOM 2371 N N . HIS A 1 301 ? 15.916 6.032 -24.329 1.00 74.38 301 HIS A N 1
ATOM 2372 C CA . HIS A 1 301 ? 16.549 7.052 -23.503 1.00 74.38 301 HIS A CA 1
ATOM 2373 C C . HIS A 1 301 ? 16.321 6.850 -22.000 1.00 74.38 301 HIS A C 1
ATOM 2375 O O . HIS A 1 301 ? 17.051 7.450 -21.212 1.00 74.38 301 HIS A O 1
ATOM 2381 N N . SER A 1 302 ? 15.381 5.993 -21.587 1.00 82.31 302 SER A N 1
ATOM 2382 C CA . SER A 1 302 ? 15.098 5.706 -20.175 1.00 82.31 302 SER A CA 1
ATOM 2383 C C . SER A 1 302 ? 15.062 4.205 -19.904 1.00 82.31 302 SER A C 1
ATOM 2385 O O . SER A 1 302 ? 14.223 3.483 -20.445 1.00 82.31 302 SER A O 1
ATOM 2387 N N . GLY A 1 303 ? 15.931 3.738 -19.002 1.00 83.19 303 GLY A N 1
ATOM 2388 C CA . GLY A 1 303 ? 15.990 2.322 -18.622 1.00 83.19 303 GLY A CA 1
ATOM 2389 C C . GLY A 1 303 ? 14.671 1.808 -18.036 1.00 83.19 303 GLY A C 1
ATOM 2390 O O . GLY A 1 303 ? 14.225 0.702 -18.345 1.00 83.19 303 GLY A O 1
ATOM 2391 N N . LYS A 1 304 ? 13.967 2.646 -17.262 1.00 84.62 304 LYS A N 1
ATOM 2392 C CA . LYS A 1 304 ? 12.636 2.313 -16.736 1.00 84.62 304 LYS A CA 1
ATOM 2393 C C . LYS A 1 304 ? 11.595 2.146 -17.836 1.00 84.62 304 LYS A C 1
ATOM 2395 O O . LYS A 1 304 ? 10.781 1.227 -17.760 1.00 84.62 304 LYS A O 1
ATOM 2400 N N . LEU A 1 305 ? 11.594 3.021 -18.845 1.00 82.19 305 LEU A N 1
ATOM 2401 C CA . LEU A 1 305 ? 10.645 2.928 -19.956 1.00 82.19 305 LEU A CA 1
ATOM 2402 C C . LEU A 1 305 ? 10.883 1.696 -20.826 1.00 82.19 305 LEU A C 1
ATOM 2404 O O . LEU A 1 305 ? 9.908 1.104 -21.289 1.00 82.19 305 LEU A O 1
ATOM 2408 N N . GLN A 1 306 ? 12.139 1.295 -21.031 1.00 84.69 306 GLN A N 1
ATOM 2409 C CA . GLN A 1 306 ? 12.464 0.056 -21.743 1.00 84.69 306 GLN A CA 1
ATOM 2410 C C . GLN A 1 306 ? 11.847 -1.147 -21.028 1.00 84.69 306 GLN A C 1
ATOM 2412 O O . GLN A 1 306 ? 11.029 -1.863 -21.611 1.00 84.69 306 GLN A O 1
ATOM 2417 N N . VAL A 1 307 ? 12.158 -1.314 -19.738 1.00 86.75 307 VAL A N 1
ATOM 2418 C CA . VAL A 1 307 ? 11.615 -2.400 -18.907 1.00 86.75 307 VAL A CA 1
ATOM 2419 C C . VAL A 1 307 ? 10.089 -2.369 -18.905 1.00 86.75 307 VAL A C 1
ATOM 2421 O O . VAL A 1 307 ? 9.439 -3.388 -19.136 1.00 86.75 307 VAL A O 1
ATOM 2424 N N . LEU A 1 308 ? 9.497 -1.190 -18.732 1.00 84.94 308 LEU A N 1
ATOM 2425 C CA . LEU A 1 308 ? 8.052 -1.035 -18.735 1.00 84.94 308 LEU A CA 1
ATOM 2426 C C . LEU A 1 308 ? 7.411 -1.380 -20.083 1.00 84.94 308 LEU A C 1
ATOM 2428 O O . LEU A 1 308 ? 6.365 -2.021 -20.104 1.00 84.94 308 LEU A O 1
ATOM 2432 N N . SER A 1 309 ? 8.022 -1.004 -21.208 1.00 82.94 309 SER A N 1
ATOM 2433 C CA . SER A 1 309 ? 7.531 -1.374 -22.540 1.00 82.94 309 SER A CA 1
ATOM 2434 C C . SER A 1 309 ? 7.522 -2.894 -22.718 1.00 82.94 309 SER A C 1
ATOM 2436 O O . SER A 1 309 ? 6.566 -3.432 -23.280 1.00 82.94 309 SER A O 1
ATOM 2438 N N . HIS A 1 310 ? 8.550 -3.594 -22.232 1.00 84.19 310 HIS A N 1
ATOM 2439 C CA . HIS A 1 310 ? 8.599 -5.057 -22.265 1.00 84.19 310 HIS A CA 1
ATOM 2440 C C . HIS A 1 310 ? 7.545 -5.686 -21.350 1.00 84.19 310 HIS A C 1
ATOM 2442 O O . HIS A 1 310 ? 6.811 -6.572 -21.792 1.00 84.19 310 HIS A O 1
ATOM 2448 N N . ILE A 1 311 ? 7.409 -5.187 -20.118 1.00 83.62 311 ILE A N 1
ATOM 2449 C CA . ILE A 1 311 ? 6.389 -5.634 -19.163 1.00 83.62 311 ILE A CA 1
ATOM 2450 C C . ILE A 1 311 ? 4.987 -5.446 -19.759 1.00 83.62 311 ILE A C 1
ATOM 2452 O O . ILE A 1 311 ? 4.214 -6.398 -19.809 1.00 83.62 311 ILE A O 1
ATOM 2456 N N . LEU A 1 312 ? 4.667 -4.262 -20.289 1.00 81.00 312 LEU A N 1
ATOM 2457 C CA . LEU A 1 312 ? 3.367 -3.976 -20.902 1.00 81.00 312 LEU A CA 1
ATOM 2458 C C . LEU A 1 312 ? 3.089 -4.852 -22.124 1.00 81.00 312 LEU A C 1
ATOM 2460 O O . LEU A 1 312 ? 1.964 -5.312 -22.280 1.00 81.00 312 LEU A O 1
ATOM 2464 N N . ALA A 1 313 ? 4.087 -5.118 -22.970 1.00 80.56 313 ALA A N 1
ATOM 2465 C CA . ALA A 1 313 ? 3.916 -5.983 -24.137 1.00 80.56 313 ALA A CA 1
ATOM 2466 C C . ALA A 1 313 ? 3.590 -7.434 -23.748 1.00 80.56 313 ALA A C 1
ATOM 2468 O O . ALA A 1 313 ? 2.752 -8.071 -24.387 1.00 80.56 313 ALA A O 1
ATOM 2469 N N . GLN A 1 314 ? 4.217 -7.955 -22.688 1.00 78.31 314 GLN A N 1
ATOM 2470 C CA . GLN A 1 314 ? 3.897 -9.288 -22.170 1.00 78.31 314 GLN A CA 1
ATOM 2471 C C . GLN A 1 314 ? 2.533 -9.309 -21.481 1.00 78.31 314 GLN A C 1
ATOM 2473 O O . GLN A 1 314 ? 1.730 -10.207 -21.716 1.00 78.31 314 GLN A O 1
ATOM 2478 N N . ILE A 1 315 ? 2.227 -8.279 -20.695 1.00 76.12 315 ILE A N 1
ATOM 2479 C CA . ILE A 1 315 ? 0.935 -8.143 -20.026 1.00 76.12 315 ILE A CA 1
ATOM 2480 C C . ILE A 1 315 ? -0.211 -8.010 -21.045 1.00 76.12 315 ILE A C 1
ATOM 2482 O O . ILE A 1 315 ? -1.280 -8.578 -20.831 1.00 76.12 315 ILE A O 1
ATOM 2486 N N . TYR A 1 316 ? 0.001 -7.322 -22.171 1.00 71.44 316 TYR A N 1
ATOM 2487 C CA . TYR A 1 316 ? -1.005 -7.166 -23.227 1.00 71.44 316 TYR A CA 1
ATOM 2488 C C . TYR A 1 316 ? -1.390 -8.502 -23.862 1.00 71.44 316 TYR A C 1
ATOM 2490 O O . TYR A 1 316 ? -2.563 -8.731 -24.143 1.00 71.44 316 TYR A O 1
ATOM 2498 N N . ARG A 1 317 ? -0.434 -9.431 -23.997 1.00 64.19 317 ARG A N 1
ATOM 2499 C CA . ARG A 1 317 ? -0.711 -10.805 -24.446 1.00 64.19 317 ARG A CA 1
ATOM 2500 C C . ARG A 1 317 ? -1.574 -11.594 -23.461 1.00 64.19 317 ARG A C 1
ATOM 2502 O O . ARG A 1 317 ? -2.335 -12.453 -23.889 1.00 64.19 317 ARG A O 1
ATOM 2509 N N . ILE A 1 318 ? -1.450 -11.300 -22.167 1.00 56.78 318 ILE A N 1
ATOM 2510 C CA . ILE A 1 318 ? -2.189 -11.958 -21.078 1.00 56.78 318 ILE A CA 1
ATOM 2511 C C . ILE A 1 318 ? -3.537 -11.247 -20.811 1.00 56.78 318 ILE A C 1
ATOM 2513 O O . ILE A 1 318 ? -4.450 -11.837 -20.242 1.00 56.78 318 ILE A O 1
ATOM 2517 N N . GLY A 1 319 ? -3.699 -10.004 -21.284 1.00 49.59 319 GLY A N 1
ATOM 2518 C CA . GLY A 1 319 ? -4.940 -9.229 -21.206 1.00 49.59 319 GLY A CA 1
ATOM 2519 C C . GLY A 1 319 ? -5.162 -8.471 -19.888 1.00 49.59 319 GLY A C 1
ATOM 2520 O O . GLY A 1 319 ? -6.311 -8.277 -19.497 1.00 49.59 319 GLY A O 1
ATOM 2521 N N . GLU A 1 320 ? -4.108 -8.037 -19.184 1.00 44.50 320 GLU A N 1
ATOM 2522 C CA . GLU A 1 320 ? -4.226 -7.419 -17.842 1.00 44.50 320 GLU A CA 1
ATOM 2523 C C . GLU A 1 320 ? -3.829 -5.930 -17.767 1.00 44.50 320 GLU A C 1
ATOM 2525 O O . GLU A 1 320 ? -3.077 -5.438 -18.585 1.00 44.50 320 GLU A O 1
ATOM 2530 N N . ARG A 1 321 ? -4.310 -5.164 -16.778 1.00 49.12 321 ARG A N 1
ATOM 2531 C CA . ARG A 1 321 ? -4.379 -3.688 -16.891 1.00 49.12 321 ARG A CA 1
ATOM 2532 C C . ARG A 1 321 ? -3.327 -2.878 -16.086 1.00 49.12 321 ARG A C 1
ATOM 2534 O O . ARG A 1 321 ? -2.974 -3.330 -15.006 1.00 49.12 321 ARG A O 1
ATOM 2541 N N . VAL A 1 322 ? -2.833 -1.705 -16.564 1.00 44.88 322 VAL A N 1
ATOM 2542 C CA . VAL A 1 322 ? -1.674 -0.916 -15.975 1.00 44.88 322 VAL A CA 1
ATOM 2543 C C . VAL A 1 322 ? -1.841 0.643 -16.023 1.00 44.88 322 VAL A C 1
ATOM 2545 O O . VAL A 1 322 ? -2.905 1.056 -16.439 1.00 44.88 322 VAL A O 1
ATOM 2548 N N . THR A 1 323 ? -0.922 1.548 -15.571 1.00 42.88 323 THR A N 1
ATOM 2549 C CA . THR A 1 323 ? -1.179 3.015 -15.302 1.00 42.88 323 THR A CA 1
ATOM 2550 C C . THR A 1 323 ? 0.011 4.049 -15.507 1.00 42.88 323 THR A C 1
ATOM 2552 O O . THR A 1 323 ? 1.063 3.734 -14.962 1.00 42.88 323 THR A O 1
ATOM 2555 N N . LEU A 1 324 ? -0.145 5.267 -16.151 1.00 53.03 324 LEU A N 1
ATOM 2556 C CA . LEU A 1 324 ? 0.548 6.644 -16.062 1.00 53.03 324 LEU A CA 1
ATOM 2557 C C . LEU A 1 324 ? 0.845 7.529 -17.359 1.00 53.03 324 LEU A C 1
ATOM 2559 O O . LEU A 1 324 ? 0.723 7.066 -18.474 1.00 53.03 324 LEU A O 1
ATOM 2563 N N . ASP A 1 325 ? 1.245 8.825 -17.236 1.00 45.84 325 ASP A N 1
ATOM 2564 C CA . ASP A 1 325 ? 1.238 9.930 -18.267 1.00 45.84 325 ASP A CA 1
ATOM 2565 C C . ASP A 1 325 ? 2.316 9.988 -19.376 1.00 45.84 325 ASP A C 1
ATOM 2567 O O . ASP A 1 325 ? 1.988 10.203 -20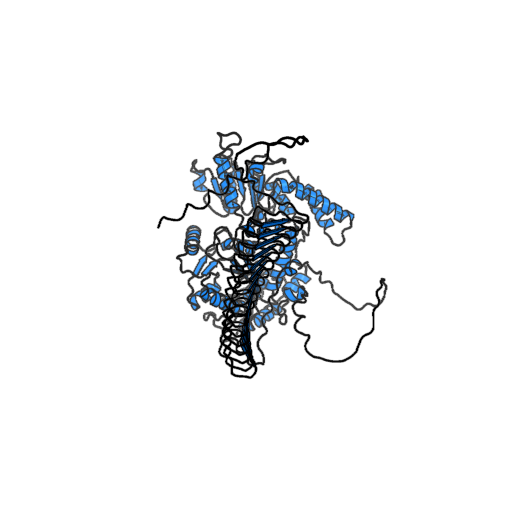.541 1.00 45.84 325 ASP A O 1
ATOM 2571 N N . LEU A 1 326 ? 3.607 9.817 -19.067 1.00 55.66 326 LEU A N 1
ATOM 2572 C CA . LEU A 1 326 ? 4.611 9.528 -20.112 1.00 55.66 326 LEU A CA 1
ATOM 2573 C C . LEU A 1 326 ? 4.245 8.220 -20.822 1.00 55.66 326 LEU A C 1
ATOM 2575 O O . LEU A 1 326 ? 4.490 8.020 -22.012 1.00 55.66 326 LEU A O 1
ATOM 2579 N N . LEU A 1 327 ? 3.549 7.364 -20.076 1.00 68.31 327 LEU A N 1
ATOM 2580 C CA . LEU A 1 327 ? 2.960 6.156 -20.597 1.00 68.31 327 LEU A CA 1
ATOM 2581 C C . LEU A 1 327 ? 1.704 6.436 -21.409 1.00 68.31 327 LEU A C 1
ATOM 2583 O O . LEU A 1 327 ? 1.313 5.552 -22.147 1.00 68.31 327 LEU A O 1
ATOM 2587 N N . GLN A 1 328 ? 1.106 7.629 -21.357 1.00 74.56 328 GLN A N 1
ATOM 2588 C CA . GLN A 1 328 ? 0.044 8.005 -22.283 1.00 74.56 328 GLN A CA 1
ATOM 2589 C C . GLN A 1 328 ? 0.603 8.039 -23.704 1.00 74.56 328 GLN A C 1
ATOM 2591 O O . GLN A 1 328 ? 0.080 7.346 -24.568 1.00 74.56 328 GLN A O 1
ATOM 2596 N N . LYS A 1 329 ? 1.727 8.739 -23.918 1.00 71.88 329 LYS A N 1
ATOM 2597 C CA . LYS A 1 329 ? 2.436 8.745 -25.209 1.00 71.88 329 LYS A CA 1
ATOM 2598 C C . LYS A 1 329 ? 2.888 7.335 -25.608 1.00 71.88 329 LYS A C 1
ATOM 2600 O O . LYS A 1 329 ? 2.771 6.951 -26.767 1.00 71.88 329 LYS A O 1
ATOM 2605 N N . LEU A 1 330 ? 3.361 6.533 -24.648 1.00 74.06 330 LEU A N 1
ATOM 2606 C CA . LEU A 1 330 ? 3.701 5.123 -24.885 1.00 74.06 330 LEU A CA 1
ATOM 2607 C C . LEU A 1 330 ? 2.474 4.303 -25.317 1.00 74.06 330 LEU A C 1
ATOM 2609 O O . LEU A 1 330 ? 2.571 3.510 -26.250 1.00 74.06 330 LEU A O 1
ATOM 2613 N N . CYS A 1 331 ? 1.332 4.496 -24.656 1.00 77.38 331 CYS A N 1
ATOM 2614 C CA . CYS A 1 331 ? 0.073 3.822 -24.956 1.00 77.38 331 CYS A CA 1
ATOM 2615 C C . CYS A 1 331 ? -0.459 4.246 -26.323 1.00 77.38 331 CYS A C 1
ATOM 2617 O O . CYS A 1 331 ? -0.846 3.379 -27.093 1.00 77.38 331 CYS A O 1
ATOM 2619 N N . GLU A 1 332 ? -0.416 5.535 -26.661 1.00 81.12 332 GLU A N 1
ATOM 2620 C CA . GLU A 1 332 ? -0.803 6.059 -27.976 1.00 81.12 332 GLU A CA 1
ATOM 2621 C C . GLU A 1 332 ? 0.060 5.438 -29.084 1.00 81.12 332 GLU A C 1
ATOM 2623 O O . GLU A 1 332 ? -0.473 4.868 -30.036 1.00 81.12 332 GLU A O 1
ATOM 2628 N N . ASN A 1 333 ? 1.386 5.416 -28.911 1.00 78.94 333 ASN A N 1
ATOM 2629 C CA . ASN A 1 333 ? 2.307 4.809 -29.878 1.00 78.94 333 ASN A CA 1
ATOM 2630 C C . ASN A 1 333 ? 2.123 3.296 -30.043 1.00 78.94 333 ASN A C 1
ATOM 2632 O O . ASN A 1 333 ? 2.363 2.752 -31.118 1.00 78.94 333 ASN A O 1
ATOM 2636 N N . ARG A 1 334 ? 1.723 2.599 -28.977 1.00 75.00 334 ARG A N 1
ATOM 2637 C CA . ARG A 1 334 ? 1.452 1.154 -28.993 1.00 75.00 334 ARG A CA 1
ATOM 2638 C C . ARG A 1 334 ? -0.025 0.824 -29.251 1.00 75.00 334 ARG A C 1
ATOM 2640 O O . ARG A 1 334 ? -0.370 -0.352 -29.267 1.00 75.00 334 ARG A O 1
ATOM 2647 N N . SER A 1 335 ? -0.873 1.834 -29.482 1.00 81.19 335 SER A N 1
ATOM 2648 C CA . SER A 1 335 ? -2.327 1.706 -29.676 1.00 81.19 335 SER A CA 1
ATOM 2649 C C . SER A 1 335 ? -3.056 0.969 -28.537 1.00 81.19 335 SER A C 1
ATOM 2651 O O . SER A 1 335 ? -3.943 0.151 -28.774 1.00 81.19 335 SER A O 1
ATOM 2653 N N . TYR A 1 336 ? -2.683 1.246 -27.285 1.00 82.25 336 TYR A N 1
ATOM 2654 C CA . TYR A 1 336 ? -3.357 0.721 -26.097 1.00 82.25 336 TYR A CA 1
ATOM 2655 C C . TYR A 1 336 ? -4.507 1.629 -25.649 1.00 82.25 336 TYR A C 1
ATOM 2657 O O . TYR A 1 336 ? -4.314 2.826 -25.441 1.00 82.25 336 TYR A O 1
ATOM 2665 N N . ASP A 1 337 ? -5.683 1.045 -25.403 1.00 84.75 337 ASP A N 1
ATOM 2666 C CA . ASP A 1 337 ? -6.821 1.760 -24.822 1.00 84.75 337 ASP A CA 1
ATOM 2667 C C . ASP A 1 337 ? -6.552 2.118 -23.355 1.00 84.75 337 ASP A C 1
ATOM 2669 O O . ASP A 1 337 ? -6.319 1.231 -22.523 1.00 84.75 337 ASP A O 1
ATOM 2673 N N . PHE A 1 338 ? -6.648 3.406 -23.011 1.00 85.25 338 PHE A N 1
ATOM 2674 C CA . PHE A 1 338 ? -6.399 3.887 -21.653 1.00 85.25 338 PHE A CA 1
ATOM 2675 C C . PHE A 1 338 ? -7.483 4.838 -21.115 1.00 85.25 338 PHE A C 1
ATOM 2677 O O . PHE A 1 338 ? -8.188 5.522 -21.855 1.00 85.25 338 PHE A O 1
ATOM 2684 N N . LEU A 1 339 ? -7.601 4.906 -19.788 1.00 86.38 339 LEU A N 1
ATOM 2685 C CA . LEU A 1 339 ? -8.314 5.945 -19.042 1.00 86.38 339 LEU A CA 1
ATOM 2686 C C . LEU A 1 339 ? -7.333 6.700 -18.159 1.00 86.38 339 LEU A C 1
ATOM 2688 O O . LEU A 1 339 ? -6.366 6.115 -17.697 1.00 86.38 339 LEU A O 1
ATOM 2692 N N . ARG A 1 340 ? -7.596 7.977 -17.879 1.00 83.56 340 ARG A N 1
ATOM 2693 C CA . ARG A 1 340 ? -6.708 8.825 -17.075 1.00 83.56 340 ARG A CA 1
ATOM 2694 C C . ARG A 1 340 ? -7.470 9.545 -15.968 1.00 83.56 340 ARG A C 1
ATOM 2696 O O . ARG A 1 340 ? -8.495 10.182 -16.224 1.00 83.56 340 ARG A O 1
ATOM 2703 N N . LEU A 1 341 ? -6.957 9.465 -14.742 1.00 81.50 341 LEU A N 1
ATOM 2704 C CA . LEU A 1 341 ? -7.495 10.149 -13.571 1.00 81.50 341 LEU A CA 1
ATOM 2705 C C . LEU A 1 341 ? -6.386 10.904 -12.834 1.00 81.50 341 LEU A C 1
ATOM 2707 O O . LEU A 1 341 ? -5.564 10.316 -12.132 1.00 81.50 341 LEU A O 1
ATOM 2711 N N . ASP A 1 342 ? -6.466 12.232 -12.919 1.00 77.38 342 ASP A N 1
ATOM 2712 C CA . ASP A 1 342 ? -5.541 13.155 -12.266 1.00 77.38 342 ASP A CA 1
ATOM 2713 C C . ASP A 1 342 ? -6.252 14.172 -11.375 1.00 77.38 342 ASP A C 1
ATOM 2715 O O . ASP A 1 342 ? -7.479 14.286 -11.349 1.00 77.38 342 ASP A O 1
ATOM 2719 N N . GLY A 1 343 ? -5.457 14.986 -10.673 1.00 70.19 343 GLY A N 1
ATOM 2720 C CA . GLY A 1 343 ? -5.950 16.092 -9.851 1.00 70.19 343 GLY A CA 1
ATOM 2721 C C . GLY A 1 343 ? -6.766 17.126 -10.637 1.00 70.19 343 GLY A C 1
ATOM 2722 O O . GLY A 1 343 ? -7.628 17.774 -10.051 1.00 70.19 343 GLY A O 1
ATOM 2723 N N . LYS A 1 344 ? -6.551 17.229 -11.957 1.00 73.31 344 LYS A N 1
ATOM 2724 C CA . LYS A 1 344 ? -7.310 18.107 -12.863 1.00 73.31 344 LYS A CA 1
ATOM 2725 C C . LYS A 1 344 ? -8.693 17.547 -13.233 1.00 73.31 344 LYS A C 1
ATOM 2727 O O . LYS A 1 344 ? -9.544 18.299 -13.698 1.00 73.31 344 LYS A O 1
ATOM 2732 N N . THR A 1 345 ? -8.946 16.252 -13.026 1.00 77.31 345 THR A N 1
ATOM 2733 C CA . THR A 1 345 ? -10.225 15.623 -13.379 1.00 77.31 345 THR A CA 1
ATOM 2734 C C . THR A 1 345 ? -11.322 16.036 -12.382 1.00 77.31 345 THR A C 1
ATOM 2736 O O . THR A 1 345 ? -11.145 15.818 -11.172 1.00 77.31 345 THR A O 1
ATOM 2739 N N . PRO A 1 346 ? -12.473 16.575 -12.844 1.00 76.44 346 PRO A N 1
ATOM 2740 C CA . PRO A 1 346 ? -13.582 16.975 -11.975 1.00 76.44 346 PRO A CA 1
ATOM 2741 C C . PRO A 1 346 ? -14.125 15.815 -11.136 1.00 76.44 346 PRO A C 1
ATOM 2743 O O . PRO A 1 346 ? -14.287 14.705 -11.646 1.00 76.44 346 PRO A O 1
ATOM 2746 N N . THR A 1 347 ? -14.469 16.076 -9.870 1.00 73.44 347 THR A N 1
ATOM 2747 C CA . THR A 1 347 ? -14.925 15.055 -8.906 1.00 73.44 347 THR A CA 1
ATOM 2748 C C . THR A 1 347 ? -16.141 14.263 -9.392 1.00 73.44 347 THR A C 1
ATOM 2750 O O . THR A 1 347 ? -16.183 13.052 -9.203 1.00 73.44 347 THR A O 1
ATOM 2753 N N . SER A 1 348 ? -17.085 14.909 -10.085 1.00 77.06 348 SER A N 1
ATOM 2754 C CA . SER A 1 348 ? -18.303 14.267 -10.604 1.00 77.06 348 SER A CA 1
ATOM 2755 C C . SER A 1 348 ? -18.027 13.150 -11.616 1.00 77.06 348 SER A C 1
ATOM 2757 O O . SER A 1 348 ? -18.757 12.166 -11.655 1.00 77.06 348 SER A O 1
ATOM 2759 N N . LYS A 1 349 ? -16.958 13.264 -12.414 1.00 80.50 349 LYS A N 1
ATOM 2760 C CA . LYS A 1 349 ? -16.621 12.276 -13.453 1.00 80.50 349 LYS A CA 1
ATOM 2761 C C . LYS A 1 349 ? -15.766 11.119 -12.936 1.00 80.50 349 LYS A C 1
ATOM 2763 O O . LYS A 1 349 ? -15.748 10.067 -13.572 1.00 80.50 349 LYS A O 1
ATOM 2768 N N . ARG A 1 350 ? -15.082 11.283 -11.795 1.00 80.44 350 ARG A N 1
ATOM 2769 C CA . ARG A 1 350 ? -14.119 10.294 -11.267 1.00 80.44 350 ARG A CA 1
ATOM 2770 C C . ARG A 1 350 ? -14.754 8.924 -11.054 1.00 80.44 350 ARG A C 1
ATOM 2772 O O . ARG A 1 350 ? -14.182 7.936 -11.498 1.00 80.44 350 ARG A O 1
ATOM 2779 N N . GLN A 1 351 ? -15.940 8.878 -10.444 1.00 81.00 351 GLN A N 1
ATOM 2780 C CA . GLN A 1 351 ? -16.630 7.614 -10.182 1.00 81.00 351 GLN A CA 1
ATOM 2781 C C . GLN A 1 351 ? -17.026 6.904 -11.485 1.00 81.00 351 GLN A C 1
ATOM 2783 O O . GLN A 1 351 ? -16.745 5.723 -11.632 1.00 81.00 351 GLN A O 1
ATOM 2788 N N . SER A 1 352 ? -17.532 7.640 -12.484 1.00 85.75 352 SER A N 1
ATOM 2789 C CA . SER A 1 352 ? -17.903 7.045 -13.780 1.00 85.75 352 SER A CA 1
ATOM 2790 C C . SER A 1 352 ? -16.724 6.385 -14.509 1.00 85.75 352 SER A C 1
ATOM 2792 O O . SER A 1 352 ? -16.897 5.357 -15.158 1.00 85.75 352 SER A O 1
ATOM 2794 N N . LEU A 1 353 ? -15.513 6.947 -14.384 1.00 85.94 353 LEU A N 1
ATOM 2795 C CA . LEU A 1 353 ? -14.300 6.373 -14.976 1.00 85.94 353 LEU A CA 1
ATOM 2796 C C . LEU A 1 353 ? -13.899 5.075 -14.270 1.00 85.94 353 LEU A C 1
ATOM 2798 O O . LEU A 1 353 ? -13.493 4.122 -14.928 1.00 85.94 353 LEU A O 1
ATOM 2802 N N . VAL A 1 354 ? -14.028 5.045 -12.942 1.00 84.88 354 VAL A N 1
ATOM 2803 C CA . VAL A 1 354 ? -13.745 3.863 -12.122 1.00 84.88 354 VAL A CA 1
ATOM 2804 C C . VAL A 1 354 ? -14.750 2.750 -12.408 1.00 84.88 354 VAL A C 1
ATOM 2806 O O . VAL A 1 354 ? -14.342 1.614 -12.634 1.00 84.88 354 VAL A O 1
ATOM 2809 N N . ASP A 1 355 ? -16.042 3.069 -12.471 1.00 86.44 355 ASP A N 1
ATOM 2810 C CA . ASP A 1 355 ? -17.095 2.092 -12.762 1.00 86.44 355 ASP A CA 1
ATOM 2811 C C . ASP A 1 355 ? -16.913 1.496 -14.163 1.00 86.44 355 ASP A C 1
ATOM 2813 O O . ASP A 1 355 ? -16.936 0.278 -14.331 1.00 86.44 355 ASP A O 1
ATOM 2817 N N . ARG A 1 356 ? -16.615 2.345 -15.157 1.00 88.12 356 ARG A N 1
ATOM 2818 C CA . ARG A 1 356 ? -16.300 1.908 -16.524 1.00 88.12 356 ARG A CA 1
ATOM 2819 C C . ARG A 1 356 ? -15.066 1.010 -16.579 1.00 88.12 356 ARG A C 1
ATOM 2821 O O . ARG A 1 356 ? -15.020 0.106 -17.403 1.00 88.12 356 ARG A O 1
ATOM 2828 N N . PHE A 1 357 ? -14.055 1.253 -15.749 1.00 87.44 357 PHE A N 1
ATOM 2829 C CA . PHE A 1 357 ? -12.864 0.406 -15.695 1.00 87.44 357 PHE A CA 1
ATOM 2830 C C . PHE A 1 357 ? -13.131 -0.933 -14.997 1.00 87.44 357 PHE A C 1
ATOM 2832 O O . PHE A 1 357 ? -12.642 -1.968 -15.439 1.00 87.44 357 PHE A O 1
ATOM 2839 N N . ASN A 1 358 ? -13.927 -0.935 -13.929 1.00 86.44 358 ASN A N 1
ATOM 2840 C CA . ASN A 1 358 ? -14.266 -2.148 -13.186 1.00 86.44 358 ASN A CA 1
ATOM 2841 C C . ASN A 1 358 ? -15.260 -3.057 -13.927 1.00 86.44 358 ASN A C 1
ATOM 2843 O O . ASN A 1 358 ? -15.387 -4.230 -13.572 1.00 86.44 358 ASN A O 1
ATOM 2847 N N . ASP A 1 359 ? -15.944 -2.548 -14.954 1.00 87.81 359 ASP A N 1
ATOM 2848 C CA . ASP A 1 359 ? -16.788 -3.361 -15.822 1.00 87.81 359 ASP A CA 1
ATOM 2849 C C . ASP A 1 359 ? -15.956 -4.408 -16.589 1.00 87.81 359 ASP A C 1
ATOM 2851 O O . ASP A 1 359 ? -14.928 -4.120 -17.215 1.00 87.81 359 ASP A O 1
ATOM 2855 N N . LYS A 1 360 ? -16.431 -5.655 -16.553 1.00 78.62 360 LYS A N 1
ATOM 2856 C CA . LYS A 1 360 ? -15.809 -6.800 -17.222 1.00 78.62 360 LYS A CA 1
ATOM 2857 C C . LYS A 1 360 ? -15.886 -6.698 -18.740 1.00 78.62 360 LYS A C 1
ATOM 2859 O O . LYS A 1 360 ? -15.034 -7.250 -19.425 1.00 78.62 360 LYS A O 1
ATOM 2864 N N . HIS A 1 361 ? -16.894 -6.004 -19.265 1.00 79.19 361 HIS A N 1
ATOM 2865 C CA . HIS A 1 361 ? -17.085 -5.840 -20.708 1.00 79.19 361 HIS A CA 1
ATOM 2866 C C . HIS A 1 361 ? -16.233 -4.709 -21.297 1.00 79.19 361 HIS A C 1
ATOM 2868 O O . HIS A 1 361 ? -16.199 -4.508 -22.513 1.00 79.19 361 HIS A O 1
ATOM 2874 N N . CYS A 1 362 ? -15.528 -3.963 -20.447 1.00 77.50 362 CYS A N 1
ATOM 2875 C CA . CYS A 1 362 ? -14.705 -2.853 -20.874 1.00 77.50 362 CYS A CA 1
ATOM 2876 C C . CYS A 1 362 ? -13.393 -3.338 -21.512 1.00 77.50 362 CYS A C 1
ATOM 2878 O O . CYS A 1 362 ? -12.605 -4.045 -20.885 1.00 77.50 362 CYS A O 1
ATOM 2880 N N . LYS A 1 363 ? -13.121 -2.898 -22.746 1.00 78.25 363 LYS A N 1
ATOM 2881 C CA . LYS A 1 363 ? -11.889 -3.222 -23.495 1.00 78.25 363 LYS A CA 1
ATOM 2882 C C . LYS A 1 363 ? -10.654 -2.429 -23.054 1.00 78.25 363 LYS A C 1
ATOM 2884 O O . LYS A 1 363 ? -9.575 -2.625 -23.595 1.00 78.25 363 LYS A O 1
ATOM 2889 N N . ILE A 1 364 ? -10.808 -1.526 -22.087 1.00 82.81 364 ILE A N 1
ATOM 2890 C CA . ILE A 1 364 ? -9.727 -0.638 -21.658 1.00 82.81 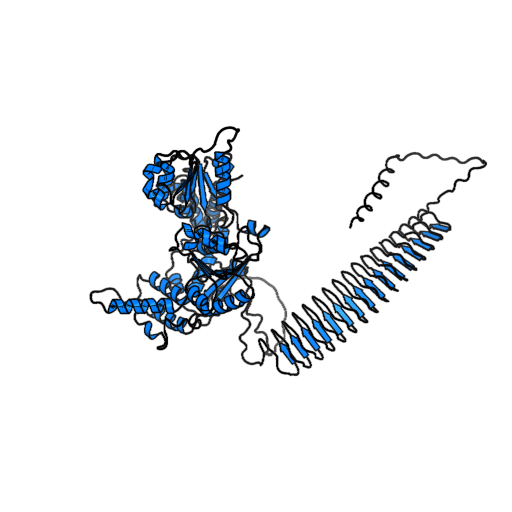364 ILE A CA 1
ATOM 2891 C C . ILE A 1 364 ? -8.626 -1.460 -20.998 1.00 82.81 364 ILE A C 1
ATOM 2893 O O . ILE A 1 364 ? -8.877 -2.195 -20.043 1.00 82.81 364 ILE A O 1
ATOM 2897 N N . PHE A 1 365 ? -7.409 -1.296 -21.506 1.00 80.81 365 PHE A N 1
ATOM 2898 C CA . PHE A 1 365 ? -6.224 -2.001 -21.046 1.00 80.81 365 PHE A CA 1
ATOM 2899 C C . PHE A 1 365 ? -5.501 -1.224 -19.943 1.00 80.81 365 PHE A C 1
ATOM 2901 O O . PHE A 1 365 ? -4.918 -1.825 -19.064 1.00 80.81 365 PHE A O 1
ATOM 2908 N N . VAL A 1 366 ? -5.535 0.108 -19.916 1.00 84.12 366 VAL A N 1
ATOM 2909 C CA . VAL A 1 366 ? -4.681 0.892 -19.001 1.00 84.12 366 VAL A CA 1
ATOM 2910 C C . VAL A 1 366 ? -5.509 1.941 -18.241 1.00 84.12 366 VAL A C 1
ATOM 2912 O O . VAL A 1 366 ? -6.369 2.596 -18.811 1.00 84.12 366 VAL A O 1
ATOM 2915 N N . PHE A 1 367 ? -5.292 2.123 -16.939 1.00 86.25 367 PHE A N 1
ATOM 2916 C CA . PHE A 1 367 ? -5.905 3.164 -16.108 1.00 86.25 367 PHE A CA 1
ATOM 2917 C C . PHE A 1 367 ? -4.847 4.060 -15.464 1.00 86.25 367 PHE A C 1
ATOM 2919 O O . PHE A 1 367 ? -4.398 3.814 -14.360 1.00 86.25 367 PHE A O 1
ATOM 2926 N N . LEU A 1 368 ? -4.435 5.137 -16.115 1.00 84.31 368 LEU A N 1
ATOM 2927 C CA . LEU A 1 368 ? -3.447 6.081 -15.597 1.00 84.31 368 LEU A CA 1
ATOM 2928 C C . LEU A 1 368 ? -3.964 6.773 -14.322 1.00 84.31 368 LEU A C 1
ATOM 2930 O O . LEU A 1 368 ? -4.999 7.442 -14.353 1.00 84.31 368 LEU A O 1
ATOM 2934 N N . LEU A 1 369 ? -3.236 6.627 -13.211 1.00 81.56 369 LEU A N 1
ATOM 2935 C CA . LEU A 1 369 ? -3.565 7.236 -11.923 1.00 81.56 369 LEU A CA 1
ATOM 2936 C C . LEU A 1 369 ? -2.335 7.942 -11.348 1.00 81.56 369 LEU A C 1
ATOM 2938 O O . LEU A 1 369 ? -1.318 7.305 -11.087 1.00 81.56 369 LEU A O 1
ATOM 2942 N N . SER A 1 370 ? -2.449 9.236 -11.057 1.00 78.00 370 SER A N 1
ATOM 2943 C CA . SER A 1 370 ? -1.451 9.925 -10.233 1.00 78.00 370 SER A CA 1
ATOM 2944 C C . SER A 1 370 ? -1.533 9.455 -8.772 1.00 78.00 370 SER A C 1
ATOM 2946 O O . SER A 1 370 ? -2.617 9.446 -8.184 1.00 78.00 370 SER A O 1
ATOM 2948 N N . SER A 1 371 ? -0.392 9.142 -8.148 1.00 68.62 371 SER A N 1
ATOM 2949 C CA . SER A 1 371 ? -0.301 8.686 -6.746 1.00 68.62 371 SER A CA 1
ATOM 2950 C C . SER A 1 371 ? -1.046 9.603 -5.760 1.00 68.62 371 SER A C 1
ATOM 2952 O O . SER A 1 371 ? -1.743 9.131 -4.862 1.00 68.62 371 SER A O 1
ATOM 2954 N N . LYS A 1 372 ? -1.002 10.926 -5.983 1.00 66.69 372 LYS A N 1
ATOM 2955 C CA . LYS A 1 372 ? -1.713 11.929 -5.167 1.00 66.69 372 LYS A CA 1
ATOM 2956 C C . LYS A 1 372 ? -3.184 12.096 -5.545 1.00 66.69 372 LYS A C 1
ATOM 2958 O O . LYS A 1 372 ? -4.026 12.222 -4.657 1.00 66.69 372 LYS A O 1
ATOM 2963 N N . ALA A 1 373 ? -3.514 12.087 -6.841 1.00 57.62 373 ALA A N 1
ATOM 2964 C CA . ALA A 1 373 ? -4.910 12.141 -7.301 1.00 57.62 373 ALA A CA 1
ATOM 2965 C C . ALA A 1 373 ? -5.697 10.899 -6.870 1.00 57.62 373 ALA A C 1
ATOM 2967 O O . ALA A 1 373 ? -6.913 10.954 -6.669 1.00 57.62 373 ALA A O 1
ATOM 2968 N N . GLY A 1 374 ? -4.965 9.808 -6.653 1.00 52.16 374 GLY A N 1
ATOM 2969 C CA . GLY A 1 374 ? -5.434 8.614 -6.010 1.00 52.16 374 GLY A CA 1
ATOM 2970 C C . GLY A 1 374 ? -6.140 8.902 -4.693 1.00 52.16 374 GLY A C 1
ATOM 2971 O O . GLY A 1 374 ? -7.230 8.370 -4.527 1.00 52.16 374 GLY A O 1
ATOM 2972 N N . GLY A 1 375 ? -5.575 9.676 -3.758 1.00 53.16 375 GLY A N 1
ATOM 2973 C CA . GLY A 1 375 ? -5.859 9.697 -2.299 1.00 53.16 375 GLY A CA 1
ATOM 2974 C C . GLY A 1 375 ? -7.316 9.624 -1.779 1.00 53.16 375 GLY A C 1
ATOM 2975 O O . GLY A 1 375 ? -7.535 9.391 -0.601 1.00 53.16 375 GLY A O 1
ATOM 2976 N N . VAL A 1 376 ? -8.324 9.729 -2.640 1.00 57.25 376 VAL A N 1
ATOM 2977 C CA . VAL A 1 376 ? -9.772 9.606 -2.399 1.00 57.25 376 VAL A CA 1
ATOM 2978 C C . VAL A 1 376 ? -10.295 8.158 -2.209 1.00 57.25 376 VAL A C 1
ATOM 2980 O O . VAL A 1 376 ? -11.478 7.907 -2.397 1.00 57.25 376 VAL A O 1
ATOM 2983 N N . GLY A 1 377 ? -9.458 7.175 -1.855 1.00 63.09 377 GLY A N 1
ATOM 2984 C CA . GLY A 1 377 ? -9.935 5.817 -1.512 1.00 63.09 377 GLY A CA 1
ATOM 2985 C C . GLY A 1 377 ? -10.686 5.045 -2.617 1.00 63.09 377 GLY A C 1
ATOM 2986 O O . GLY A 1 377 ? -11.555 4.236 -2.297 1.00 63.09 377 GLY A O 1
ATOM 2987 N N . LEU A 1 378 ? -10.358 5.284 -3.893 1.00 74.19 378 LEU A N 1
ATOM 2988 C CA . LEU A 1 378 ? -10.992 4.648 -5.061 1.00 74.19 378 LEU A CA 1
ATOM 2989 C C . LEU A 1 378 ? -10.827 3.116 -5.064 1.00 74.19 378 LEU A C 1
ATOM 2991 O O . LEU A 1 378 ? -9.796 2.605 -4.623 1.00 74.19 378 LEU A O 1
ATOM 2995 N N . ASN A 1 379 ? -11.821 2.399 -5.600 1.00 78.75 379 ASN A N 1
ATOM 2996 C CA . ASN A 1 379 ? -11.814 0.938 -5.711 1.00 78.75 379 ASN A CA 1
ATOM 2997 C C . ASN A 1 379 ? -11.506 0.498 -7.152 1.00 78.75 379 ASN A C 1
ATOM 2999 O O . ASN A 1 379 ? -12.342 0.696 -8.028 1.00 78.75 379 ASN A O 1
ATOM 3003 N N . LEU A 1 380 ? -10.330 -0.080 -7.405 1.00 83.25 380 LEU A N 1
ATOM 3004 C CA . LEU A 1 380 ? -9.842 -0.445 -8.745 1.00 83.25 380 LEU A CA 1
ATOM 3005 C C . LEU A 1 380 ? -9.651 -1.967 -8.875 1.00 83.25 380 LEU A C 1
ATOM 3007 O O . LEU A 1 380 ? -8.610 -2.439 -9.328 1.00 83.25 380 LEU A O 1
ATOM 3011 N N . ILE A 1 381 ? -10.664 -2.740 -8.475 1.00 85.69 381 ILE A N 1
ATOM 3012 C CA . ILE A 1 381 ? -10.652 -4.217 -8.517 1.00 85.69 381 ILE A CA 1
ATOM 3013 C C . ILE A 1 381 ? -10.620 -4.795 -9.937 1.00 85.69 381 ILE A C 1
ATOM 3015 O O . ILE A 1 381 ? -10.305 -5.966 -10.110 1.00 85.69 381 ILE A O 1
ATOM 3019 N N . GLY A 1 382 ? -10.939 -3.994 -10.960 1.00 83.62 382 GLY A N 1
ATOM 3020 C CA . GLY A 1 382 ? -10.829 -4.405 -12.360 1.00 83.62 382 GLY A CA 1
ATOM 3021 C C . GLY A 1 382 ? -9.389 -4.563 -12.859 1.00 83.62 382 GLY A C 1
ATOM 3022 O O . GLY A 1 382 ? -9.199 -5.038 -13.978 1.00 83.62 382 GLY A O 1
ATOM 3023 N N . ALA A 1 383 ? -8.385 -4.147 -12.081 1.00 85.94 383 ALA A N 1
ATOM 3024 C CA . ALA A 1 383 ? -6.973 -4.385 -12.370 1.00 85.94 383 ALA A CA 1
ATOM 3025 C C . ALA A 1 383 ? -6.449 -5.572 -11.554 1.00 85.94 383 ALA A C 1
ATOM 3027 O O . ALA A 1 383 ? -6.796 -5.727 -10.387 1.00 85.94 383 ALA A O 1
ATOM 3028 N N . SER A 1 384 ? -5.571 -6.375 -12.148 1.00 86.12 384 SER A N 1
ATOM 3029 C CA . SER A 1 384 ? -4.796 -7.427 -11.472 1.00 86.12 384 SER A CA 1
ATOM 3030 C C . SER A 1 384 ? -3.322 -7.054 -11.313 1.00 86.12 384 SER A C 1
ATOM 3032 O O . SER A 1 384 ? -2.634 -7.621 -10.472 1.00 86.12 384 SER A O 1
ATOM 3034 N N . ARG A 1 385 ? -2.813 -6.079 -12.077 1.00 86.88 385 ARG A N 1
ATOM 3035 C CA . ARG A 1 385 ? -1.416 -5.635 -11.996 1.00 86.88 385 ARG A CA 1
ATOM 3036 C C . ARG A 1 385 ? -1.340 -4.161 -11.650 1.00 86.88 385 ARG A C 1
ATOM 3038 O O . ARG A 1 385 ? -2.122 -3.351 -12.139 1.00 86.88 385 ARG A O 1
ATOM 3045 N N . LEU A 1 386 ? -0.384 -3.810 -10.805 1.00 86.94 386 LEU A N 1
ATOM 3046 C CA . LEU A 1 386 ? -0.078 -2.433 -10.453 1.00 86.94 386 LEU A CA 1
ATOM 3047 C C . LEU A 1 386 ? 1.400 -2.180 -10.715 1.00 86.94 386 LEU A C 1
ATOM 3049 O O . LEU A 1 386 ? 2.246 -2.908 -10.208 1.00 86.94 386 LEU A O 1
ATOM 3053 N N . VAL A 1 387 ? 1.709 -1.135 -11.477 1.00 86.94 387 VAL A N 1
ATOM 3054 C CA . VAL A 1 387 ? 3.089 -0.692 -11.692 1.00 86.94 387 VAL A CA 1
ATOM 3055 C C . VAL A 1 387 ? 3.283 0.647 -10.997 1.00 86.94 387 VAL A C 1
ATOM 3057 O O . VAL A 1 387 ? 2.701 1.657 -11.388 1.00 86.94 387 VAL A O 1
ATOM 3060 N N . LEU A 1 388 ? 4.112 0.647 -9.961 1.00 85.88 388 LEU A N 1
ATOM 3061 C CA . LEU A 1 388 ? 4.616 1.839 -9.297 1.00 85.88 388 LEU A CA 1
ATOM 3062 C C . LEU A 1 388 ? 5.853 2.310 -10.069 1.00 85.88 388 LEU A C 1
ATOM 3064 O O . LEU A 1 388 ? 6.951 1.780 -9.897 1.00 85.88 388 LEU A O 1
ATOM 3068 N N . PHE A 1 389 ? 5.634 3.264 -10.975 1.00 84.75 389 PHE A N 1
ATOM 3069 C CA . PHE A 1 389 ? 6.686 3.842 -11.818 1.00 84.75 389 PHE A CA 1
ATOM 3070 C C . PHE A 1 389 ? 7.627 4.760 -11.022 1.00 84.75 389 PHE A C 1
ATOM 3072 O O . PHE A 1 389 ? 8.847 4.692 -11.174 1.00 84.75 389 PHE A O 1
ATOM 3079 N N . ASP A 1 390 ? 7.036 5.561 -10.131 1.00 81.75 390 ASP A N 1
ATOM 3080 C CA . ASP A 1 390 ? 7.727 6.500 -9.252 1.00 81.75 390 ASP A CA 1
ATOM 3081 C C . ASP A 1 390 ? 7.528 6.101 -7.796 1.00 81.75 390 ASP A C 1
ATOM 3083 O O . ASP A 1 390 ? 6.422 5.729 -7.395 1.00 81.75 390 ASP A O 1
ATOM 3087 N N . ILE A 1 391 ? 8.573 6.285 -6.993 1.00 81.56 391 ILE A N 1
ATOM 3088 C CA . ILE A 1 391 ? 8.509 6.140 -5.538 1.00 81.56 391 ILE A CA 1
ATOM 3089 C C . ILE A 1 391 ? 8.359 7.496 -4.844 1.00 81.56 391 ILE A C 1
ATOM 3091 O O . ILE A 1 391 ? 8.974 8.507 -5.224 1.00 81.56 391 ILE A O 1
ATOM 3095 N N . ASP A 1 392 ? 7.540 7.539 -3.797 1.00 82.12 392 ASP A N 1
ATOM 3096 C CA . ASP A 1 392 ? 7.430 8.705 -2.922 1.00 82.12 392 ASP A CA 1
ATOM 3097 C C . ASP A 1 392 ? 8.508 8.664 -1.819 1.00 82.12 392 ASP A C 1
ATOM 3099 O O . ASP A 1 392 ? 9.080 7.629 -1.510 1.00 82.12 392 ASP A O 1
ATOM 3103 N N . TRP A 1 393 ? 8.811 9.789 -1.178 1.00 79.12 393 TRP A N 1
ATOM 3104 C CA . TRP A 1 393 ? 9.629 9.767 0.046 1.00 79.12 393 TRP A CA 1
ATOM 3105 C C . TRP A 1 393 ? 8.882 9.133 1.222 1.00 79.12 393 TRP A C 1
ATOM 3107 O O . TRP A 1 393 ? 9.485 8.671 2.195 1.00 79.12 393 TRP A O 1
ATOM 3117 N N . ASN A 1 394 ? 7.554 9.167 1.147 1.00 75.75 394 ASN A N 1
ATOM 3118 C CA . ASN A 1 394 ? 6.653 8.648 2.142 1.00 75.75 394 ASN A CA 1
ATOM 3119 C C . ASN A 1 394 ? 6.068 7.285 1.706 1.00 75.75 394 ASN A C 1
ATOM 3121 O O . ASN A 1 394 ? 5.164 7.268 0.865 1.00 75.75 394 ASN A O 1
ATOM 3125 N N . PRO A 1 395 ? 6.463 6.165 2.345 1.00 77.75 395 PRO A N 1
ATOM 3126 C CA . PRO A 1 395 ? 5.997 4.823 1.974 1.00 77.75 395 PRO A CA 1
ATOM 3127 C C . PRO A 1 395 ? 4.476 4.633 2.081 1.00 77.75 395 PRO A C 1
ATOM 3129 O O . PRO A 1 395 ? 3.896 3.759 1.440 1.00 77.75 395 PRO A O 1
ATOM 3132 N N . ALA A 1 396 ? 3.803 5.453 2.890 1.00 75.38 396 ALA A N 1
ATOM 3133 C CA . ALA A 1 396 ? 2.355 5.405 3.035 1.00 75.38 396 ALA A CA 1
ATOM 3134 C C . ALA A 1 396 ? 1.593 5.699 1.738 1.00 75.38 396 ALA A C 1
ATOM 3136 O O . ALA A 1 396 ? 0.534 5.117 1.514 1.00 75.38 396 ALA A O 1
ATOM 3137 N N . ASN A 1 397 ? 2.106 6.605 0.901 1.00 78.00 397 ASN A N 1
ATOM 3138 C CA . ASN A 1 397 ? 1.449 6.970 -0.355 1.00 78.00 397 ASN A CA 1
ATOM 3139 C C . ASN A 1 397 ? 1.447 5.773 -1.324 1.00 78.00 397 ASN A C 1
ATOM 3141 O O . ASN A 1 397 ? 0.462 5.528 -2.029 1.00 78.00 397 ASN A O 1
ATOM 3145 N N . ASP A 1 398 ? 2.519 4.984 -1.293 1.00 80.00 398 ASP A N 1
ATOM 3146 C CA . ASP A 1 398 ? 2.676 3.784 -2.111 1.00 80.00 398 ASP A CA 1
ATOM 3147 C C . ASP A 1 398 ? 1.749 2.675 -1.592 1.00 80.00 398 ASP A C 1
ATOM 3149 O O . ASP A 1 398 ? 0.969 2.113 -2.361 1.00 80.00 398 ASP A O 1
ATOM 3153 N N . ILE A 1 399 ? 1.706 2.450 -0.269 1.00 78.75 399 ILE A N 1
ATOM 3154 C CA . ILE A 1 399 ? 0.758 1.515 0.373 1.00 78.75 399 ILE A CA 1
ATOM 3155 C C . ILE A 1 399 ? -0.698 1.893 0.075 1.00 78.75 399 ILE A C 1
ATOM 3157 O O . ILE A 1 399 ? -1.514 1.027 -0.251 1.00 78.75 399 ILE A O 1
ATOM 3161 N N . GLN A 1 400 ? -1.031 3.186 0.108 1.00 77.44 400 GLN A N 1
ATOM 3162 C CA . GLN A 1 400 ? -2.356 3.687 -0.258 1.00 77.44 400 GLN A CA 1
ATOM 3163 C C . GLN A 1 400 ? -2.710 3.395 -1.715 1.00 77.44 400 GLN A C 1
ATOM 3165 O O . GLN A 1 400 ? -3.884 3.209 -2.042 1.00 77.44 400 GLN A O 1
ATOM 3170 N N . SER A 1 401 ? -1.719 3.407 -2.601 1.00 79.62 401 SER A N 1
ATOM 3171 C CA . SER A 1 401 ? -1.904 3.117 -4.020 1.00 79.62 401 SER A CA 1
ATOM 3172 C C . SER A 1 401 ? -2.117 1.618 -4.244 1.00 79.62 401 SER A C 1
ATOM 3174 O O . SER A 1 401 ? -3.068 1.232 -4.922 1.00 79.62 401 SER A O 1
ATOM 3176 N N . MET A 1 402 ? -1.328 0.772 -3.576 1.00 81.88 402 MET A N 1
ATOM 3177 C CA . MET A 1 402 ? -1.460 -0.691 -3.611 1.00 81.88 402 MET A CA 1
ATOM 3178 C C . MET A 1 402 ? -2.819 -1.181 -3.086 1.00 81.88 402 MET A C 1
ATOM 3180 O O . MET A 1 402 ? -3.480 -2.003 -3.724 1.00 81.88 402 MET A O 1
ATOM 3184 N N . ALA A 1 403 ? -3.300 -0.603 -1.981 1.00 78.62 403 ALA A N 1
ATOM 3185 C CA . ALA A 1 403 ? -4.567 -0.967 -1.335 1.00 78.62 403 ALA A CA 1
ATOM 3186 C C . ALA A 1 403 ? -5.843 -0.640 -2.151 1.00 78.62 403 ALA A C 1
ATOM 3188 O O . ALA A 1 403 ? -6.961 -0.848 -1.673 1.00 78.62 403 ALA A O 1
ATOM 3189 N N . ARG A 1 404 ? -5.708 -0.087 -3.364 1.00 78.69 404 ARG A N 1
ATOM 3190 C CA . ARG A 1 404 ? -6.825 0.172 -4.297 1.00 78.69 404 ARG A CA 1
ATOM 3191 C C . ARG A 1 404 ? -7.144 -1.016 -5.180 1.00 78.69 404 ARG A C 1
ATOM 3193 O O . ARG A 1 404 ? -8.293 -1.166 -5.584 1.00 78.69 404 ARG A O 1
ATOM 3200 N N . VAL A 1 405 ? -6.105 -1.773 -5.521 1.00 83.81 405 VAL A N 1
ATOM 3201 C CA . VAL A 1 405 ? -6.164 -2.913 -6.436 1.00 83.81 405 VAL A CA 1
ATOM 3202 C C . VAL A 1 405 ? -6.348 -4.192 -5.629 1.00 83.81 405 VAL A C 1
ATOM 3204 O O . VAL A 1 405 ? -7.226 -5.001 -5.926 1.00 83.81 405 VAL A O 1
ATOM 3207 N N . TRP A 1 406 ? -5.564 -4.347 -4.557 1.00 86.38 406 TRP A N 1
ATOM 3208 C CA . TRP A 1 406 ? -5.703 -5.464 -3.628 1.00 86.38 406 TRP A CA 1
ATOM 3209 C C . TRP A 1 406 ? -6.711 -5.119 -2.529 1.00 86.38 406 TRP A C 1
ATOM 3211 O O . TRP A 1 406 ? -6.368 -4.593 -1.467 1.00 86.38 406 TRP A O 1
ATOM 3221 N N . ARG A 1 407 ? -7.988 -5.348 -2.840 1.00 83.00 407 ARG A N 1
ATOM 3222 C CA . ARG A 1 407 ? -9.131 -5.023 -1.985 1.00 83.00 407 ARG A CA 1
ATOM 3223 C C . ARG A 1 407 ? -10.270 -6.018 -2.195 1.00 83.00 407 ARG A C 1
ATOM 3225 O O . ARG A 1 407 ? -10.277 -6.761 -3.173 1.00 83.00 407 ARG A O 1
ATOM 3232 N N . ASP A 1 408 ? -11.234 -6.011 -1.278 1.00 81.12 408 ASP A N 1
ATOM 3233 C CA . ASP A 1 408 ? -12.456 -6.808 -1.390 1.00 81.12 408 ASP A CA 1
ATOM 3234 C C . ASP A 1 408 ? -13.162 -6.597 -2.742 1.00 81.12 408 ASP A C 1
ATOM 3236 O O . ASP A 1 408 ? -13.337 -5.466 -3.206 1.00 81.12 408 ASP A O 1
ATOM 3240 N N . GLY A 1 409 ? -13.520 -7.707 -3.387 1.00 83.12 409 GLY A N 1
ATOM 3241 C CA . GLY A 1 409 ? -13.981 -7.771 -4.776 1.00 83.12 409 GLY A CA 1
ATOM 3242 C C . GLY A 1 409 ? -12.918 -8.200 -5.796 1.00 83.12 409 GLY A C 1
ATOM 3243 O O . GLY A 1 409 ? -13.283 -8.544 -6.922 1.00 83.12 409 GLY A O 1
ATOM 3244 N N . GLN A 1 410 ? -11.636 -8.236 -5.420 1.00 86.25 410 GLN A N 1
ATOM 3245 C CA . GLN A 1 410 ? -10.571 -8.787 -6.258 1.00 86.25 410 GLN A CA 1
ATOM 3246 C C . GLN A 1 410 ? -10.712 -10.309 -6.391 1.00 86.25 410 GLN A C 1
ATOM 3248 O O . GLN A 1 410 ? -10.888 -11.016 -5.402 1.00 86.25 410 GLN A O 1
ATOM 3253 N N . LYS A 1 411 ? -10.614 -10.812 -7.624 1.00 85.94 411 LYS A N 1
ATOM 3254 C CA . LYS A 1 411 ? -10.738 -12.247 -7.937 1.00 85.94 411 LYS A CA 1
ATOM 3255 C C . LYS A 1 411 ? -9.445 -12.863 -8.450 1.00 85.94 411 LYS A C 1
ATOM 3257 O O . LYS A 1 411 ? -9.282 -14.073 -8.357 1.00 85.94 411 LYS A O 1
ATOM 3262 N N . ASN A 1 412 ? -8.546 -12.035 -8.968 1.00 87.50 412 ASN A N 1
ATOM 3263 C CA . ASN A 1 412 ? -7.296 -12.472 -9.564 1.00 87.50 412 ASN A CA 1
ATOM 3264 C C . ASN A 1 412 ? -6.137 -12.235 -8.594 1.00 87.50 412 ASN A C 1
ATOM 3266 O O . ASN A 1 412 ? -6.180 -11.320 -7.768 1.00 87.50 412 ASN A O 1
ATOM 3270 N N . THR A 1 413 ? -5.085 -13.040 -8.727 1.00 88.69 413 THR A N 1
ATOM 3271 C CA . THR A 1 413 ? -3.795 -12.796 -8.070 1.00 88.69 413 THR A CA 1
ATOM 3272 C C . THR A 1 413 ? -3.281 -11.413 -8.457 1.00 88.69 413 THR A C 1
ATOM 3274 O O . THR A 1 413 ? -3.270 -11.063 -9.639 1.00 88.69 413 THR A O 1
ATOM 3277 N N . VAL A 1 414 ? -2.881 -10.617 -7.461 1.00 88.75 414 VAL A N 1
ATOM 3278 C CA . VAL A 1 414 ? -2.428 -9.242 -7.698 1.00 88.75 414 VAL A CA 1
ATOM 3279 C C . VAL A 1 414 ? -0.911 -9.194 -7.786 1.00 88.75 414 VAL A C 1
ATOM 3281 O O . VAL A 1 414 ? -0.229 -9.575 -6.838 1.00 88.75 414 VAL A O 1
ATOM 3284 N N . HIS A 1 415 ? -0.381 -8.669 -8.889 1.00 88.62 415 HIS A N 1
ATOM 3285 C CA . HIS A 1 415 ? 1.056 -8.454 -9.070 1.00 88.62 415 HIS A CA 1
ATOM 3286 C C . HIS A 1 415 ? 1.394 -6.969 -8.958 1.00 88.62 415 HIS A C 1
ATOM 3288 O O . HIS A 1 415 ? 0.844 -6.139 -9.684 1.00 88.62 415 HIS A O 1
ATOM 3294 N N . ILE A 1 416 ? 2.306 -6.625 -8.056 1.00 87.94 416 ILE A N 1
ATOM 3295 C CA . ILE A 1 416 ? 2.734 -5.251 -7.805 1.00 87.94 416 ILE A CA 1
ATOM 3296 C C . ILE A 1 416 ? 4.199 -5.128 -8.205 1.00 87.94 416 ILE A C 1
ATOM 3298 O O . ILE A 1 416 ? 5.059 -5.760 -7.602 1.00 87.94 416 ILE A O 1
ATOM 3302 N N . TYR A 1 417 ? 4.483 -4.284 -9.192 1.00 88.62 417 TYR A N 1
ATOM 3303 C CA . TYR A 1 417 ? 5.831 -4.008 -9.677 1.00 88.62 417 TYR A CA 1
ATOM 3304 C C . TYR A 1 417 ? 6.285 -2.635 -9.198 1.00 88.62 417 TYR A C 1
ATOM 3306 O O . TYR A 1 417 ? 5.602 -1.643 -9.453 1.00 88.62 417 TYR A O 1
ATOM 3314 N N . ARG A 1 418 ? 7.439 -2.556 -8.536 1.00 89.06 418 ARG A N 1
ATOM 3315 C CA . ARG A 1 418 ? 8.093 -1.288 -8.178 1.00 89.06 418 ARG A CA 1
ATOM 3316 C C . ARG A 1 418 ? 9.318 -1.103 -9.052 1.00 89.06 418 ARG A C 1
ATOM 3318 O O . ARG A 1 418 ? 10.236 -1.906 -8.953 1.00 89.06 418 ARG A O 1
ATOM 3325 N N . LEU A 1 419 ? 9.323 -0.086 -9.909 1.00 89.06 419 LEU A N 1
ATOM 3326 C CA . LEU A 1 419 ? 10.459 0.182 -10.791 1.00 89.06 419 LEU A CA 1
ATOM 3327 C C . LEU A 1 419 ? 11.416 1.171 -10.120 1.00 89.06 419 LEU A C 1
ATOM 3329 O O . LEU A 1 419 ? 11.022 2.286 -9.779 1.00 89.06 419 LEU A O 1
ATOM 3333 N N . LEU A 1 420 ? 12.677 0.780 -9.967 1.00 89.88 420 LEU A N 1
ATOM 3334 C CA . LEU A 1 420 ? 13.733 1.585 -9.350 1.00 89.88 420 LEU A CA 1
ATOM 3335 C C . LEU A 1 420 ? 14.917 1.702 -10.301 1.00 89.88 420 LEU A C 1
ATOM 3337 O O . LEU A 1 420 ? 15.246 0.733 -10.972 1.00 89.88 420 LEU A O 1
ATOM 3341 N N . THR A 1 421 ? 15.588 2.851 -10.344 1.00 88.88 421 THR A N 1
ATOM 3342 C CA . THR A 1 421 ? 16.825 2.992 -11.131 1.00 88.88 421 THR A CA 1
ATOM 3343 C C . THR A 1 421 ? 18.054 2.634 -10.288 1.00 88.88 421 THR A C 1
ATOM 3345 O O . THR A 1 421 ? 18.275 3.249 -9.240 1.00 88.88 421 THR A O 1
ATOM 3348 N N . THR A 1 422 ? 18.865 1.672 -10.738 1.00 88.56 422 THR A N 1
ATOM 3349 C CA . THR A 1 422 ? 20.038 1.154 -10.000 1.00 88.56 422 THR A CA 1
ATOM 3350 C C . THR A 1 422 ? 21.106 2.215 -9.773 1.00 88.56 422 THR A C 1
ATOM 3352 O O . THR A 1 422 ? 21.425 2.980 -10.683 1.00 88.56 422 THR A O 1
ATOM 3355 N N . GLY A 1 423 ? 21.688 2.245 -8.574 1.00 84.06 423 GLY A N 1
ATOM 3356 C CA . GLY A 1 423 ? 22.826 3.100 -8.234 1.00 84.06 423 GLY A CA 1
ATOM 3357 C C . GLY A 1 423 ? 22.508 4.596 -8.173 1.00 84.06 423 GLY A C 1
ATOM 3358 O O . GLY A 1 423 ? 23.421 5.406 -8.025 1.00 84.06 423 GLY A O 1
ATOM 3359 N N . THR A 1 424 ? 21.230 4.973 -8.277 1.00 88.38 424 THR A N 1
ATOM 3360 C CA . THR A 1 424 ? 20.763 6.367 -8.260 1.00 88.38 424 THR A CA 1
ATOM 3361 C C . THR A 1 424 ? 20.130 6.755 -6.923 1.00 88.38 424 THR A C 1
ATOM 3363 O O . THR A 1 424 ? 19.971 5.945 -6.007 1.00 88.38 424 THR A O 1
ATOM 3366 N N . ILE A 1 425 ? 19.692 8.014 -6.828 1.00 87.50 425 ILE A N 1
ATOM 3367 C CA . ILE A 1 425 ? 18.914 8.527 -5.699 1.00 87.50 425 ILE A CA 1
ATOM 3368 C C . ILE A 1 425 ? 17.658 7.696 -5.385 1.00 87.50 425 ILE A C 1
ATOM 3370 O O . ILE A 1 425 ? 17.255 7.625 -4.227 1.00 87.50 425 ILE A O 1
ATOM 3374 N N . GLU A 1 426 ? 17.023 7.059 -6.374 1.00 87.00 426 GLU A N 1
ATOM 3375 C CA . GLU A 1 426 ? 15.793 6.294 -6.139 1.00 87.00 426 GLU A CA 1
ATOM 3376 C C . GLU A 1 426 ? 16.026 5.051 -5.289 1.00 87.00 426 GLU A C 1
ATOM 3378 O O . GLU A 1 426 ? 15.252 4.772 -4.376 1.00 87.00 426 GLU A O 1
ATOM 3383 N N . GLU A 1 427 ? 17.122 4.341 -5.535 1.00 87.62 427 GLU A N 1
ATOM 3384 C CA . GLU A 1 427 ? 17.487 3.169 -4.749 1.00 87.62 427 GLU A CA 1
ATOM 3385 C C . GLU A 1 427 ? 17.718 3.546 -3.276 1.00 87.62 427 GLU A C 1
ATOM 3387 O O . GLU A 1 427 ? 17.221 2.880 -2.369 1.00 87.62 427 GLU A O 1
ATOM 3392 N N . LYS A 1 428 ? 18.339 4.704 -3.024 1.00 85.31 428 LYS A N 1
ATOM 3393 C CA . LYS A 1 428 ? 18.523 5.248 -1.668 1.00 85.31 428 LYS A CA 1
ATOM 3394 C C . LYS A 1 428 ? 17.222 5.690 -1.010 1.00 85.31 428 LYS A C 1
ATOM 3396 O O . LYS A 1 428 ? 17.050 5.523 0.198 1.00 85.31 428 LYS A O 1
ATOM 3401 N N . ILE A 1 429 ? 16.289 6.265 -1.774 1.00 85.38 429 ILE A N 1
ATOM 3402 C CA . ILE A 1 429 ? 14.950 6.583 -1.257 1.00 85.38 429 ILE A CA 1
ATOM 3403 C C . ILE A 1 429 ? 14.245 5.287 -0.850 1.00 85.38 429 ILE A C 1
ATOM 3405 O O . ILE A 1 429 ? 13.669 5.241 0.236 1.00 85.38 429 ILE A O 1
ATOM 3409 N N . TYR A 1 430 ? 14.325 4.238 -1.673 1.00 86.44 430 TYR A N 1
ATOM 3410 C CA . TYR A 1 430 ? 13.728 2.938 -1.374 1.00 86.44 430 TYR A CA 1
ATOM 3411 C C . TYR A 1 430 ? 14.331 2.304 -0.113 1.00 86.44 430 TYR A C 1
ATOM 3413 O O . TYR A 1 430 ? 13.587 1.956 0.799 1.00 86.44 430 TYR A O 1
ATOM 3421 N N . GLN A 1 431 ? 15.659 2.271 0.020 1.00 82.75 431 GLN A N 1
ATOM 3422 C CA . GLN A 1 431 ? 16.336 1.793 1.235 1.00 82.75 431 GLN A CA 1
ATOM 3423 C C . GLN A 1 431 ? 15.832 2.513 2.496 1.00 82.75 431 GLN A C 1
ATOM 3425 O O . GLN A 1 431 ? 15.540 1.885 3.515 1.00 82.75 431 GLN A O 1
ATOM 3430 N N . ARG A 1 432 ? 15.637 3.837 2.420 1.00 78.94 432 ARG A N 1
ATOM 3431 C CA . ARG A 1 432 ? 15.073 4.631 3.524 1.00 78.94 432 ARG A CA 1
ATOM 3432 C C . ARG A 1 432 ? 13.597 4.337 3.775 1.00 78.94 432 ARG A C 1
ATOM 3434 O O . ARG A 1 432 ? 13.168 4.384 4.926 1.00 78.94 432 ARG A O 1
ATOM 3441 N N . GLN A 1 433 ? 12.802 4.092 2.733 1.00 78.56 433 GLN A N 1
ATOM 3442 C CA . GLN A 1 433 ? 11.411 3.672 2.899 1.00 78.56 433 GLN A CA 1
ATOM 3443 C C . GLN A 1 433 ? 11.342 2.346 3.657 1.00 78.56 433 GLN A C 1
ATOM 3445 O O . GLN A 1 433 ? 10.572 2.253 4.610 1.00 78.56 433 GLN A O 1
ATOM 3450 N N . THR A 1 434 ? 12.161 1.367 3.271 1.00 77.19 434 THR A N 1
ATOM 3451 C CA . THR A 1 434 ? 12.192 0.043 3.897 1.00 77.19 434 THR A CA 1
ATOM 3452 C C . THR A 1 434 ? 12.678 0.122 5.338 1.00 77.19 434 THR A C 1
ATOM 3454 O O . THR A 1 434 ? 11.999 -0.377 6.227 1.00 77.19 434 THR A O 1
ATOM 3457 N N . ALA A 1 435 ? 13.753 0.871 5.609 1.00 72.69 435 ALA A N 1
ATOM 3458 C CA . ALA A 1 435 ? 14.191 1.133 6.979 1.00 72.69 435 ALA A CA 1
ATOM 3459 C C . ALA A 1 435 ? 13.064 1.762 7.823 1.00 72.69 435 ALA A C 1
ATOM 3461 O O . ALA A 1 435 ? 12.774 1.305 8.922 1.00 72.69 435 ALA A O 1
ATOM 3462 N N . LYS A 1 436 ? 12.346 2.763 7.292 1.00 70.31 436 LYS A N 1
ATOM 3463 C CA . LYS A 1 436 ? 11.196 3.371 7.989 1.00 70.31 436 LYS A CA 1
ATOM 3464 C C . LYS A 1 436 ? 10.034 2.398 8.209 1.00 70.31 436 LYS A C 1
ATOM 3466 O O . LYS A 1 436 ? 9.345 2.503 9.222 1.00 70.31 436 LYS A O 1
ATOM 3471 N N . GLN A 1 437 ? 9.767 1.508 7.256 1.00 65.62 437 GLN A N 1
ATOM 3472 C CA . GLN A 1 437 ? 8.714 0.501 7.384 1.00 65.62 437 GLN A CA 1
ATOM 3473 C C . GLN A 1 437 ? 9.065 -0.530 8.461 1.00 65.62 437 GLN A C 1
ATOM 3475 O O . GLN A 1 437 ? 8.207 -0.803 9.303 1.00 65.62 437 GLN A O 1
ATOM 3480 N N . GLY A 1 438 ? 10.316 -0.992 8.513 1.00 59.28 438 GLY A N 1
ATOM 3481 C CA . GLY A 1 438 ? 10.717 -2.012 9.479 1.00 59.28 438 GLY A CA 1
ATOM 3482 C C . GLY A 1 438 ? 10.858 -1.540 10.911 1.00 59.28 438 GLY A C 1
ATOM 3483 O O . GLY A 1 438 ? 10.478 -2.229 11.863 1.00 59.28 438 GLY A O 1
ATOM 3484 N N . LEU A 1 439 ? 11.250 -0.281 11.085 1.00 53.84 439 LEU A N 1
ATOM 3485 C CA . LEU A 1 439 ? 11.135 0.367 12.387 1.00 53.84 439 LEU A CA 1
ATOM 3486 C C . LEU A 1 439 ? 9.671 0.417 12.832 1.00 53.84 439 LEU A C 1
ATOM 3488 O O . LEU A 1 439 ? 9.355 0.117 13.978 1.00 53.84 439 LEU A O 1
ATOM 3492 N N . SER A 1 440 ? 8.747 0.676 11.905 1.00 47.31 440 SER A N 1
ATOM 3493 C CA . SER A 1 440 ? 7.332 0.811 12.223 1.00 47.31 440 SER A CA 1
ATOM 3494 C C . SER A 1 440 ? 6.572 -0.482 12.528 1.00 47.31 440 SER A C 1
ATOM 3496 O O . SER A 1 440 ? 5.570 -0.399 13.256 1.00 47.31 440 SER A O 1
ATOM 3498 N N . GLY A 1 441 ? 6.959 -1.632 11.969 1.00 44.75 441 GLY A N 1
ATOM 3499 C CA . GLY A 1 441 ? 6.407 -2.929 12.387 1.00 44.75 441 GLY A CA 1
ATOM 3500 C C . GLY A 1 441 ? 6.618 -3.139 13.888 1.00 44.75 441 GLY A C 1
ATOM 3501 O O . GLY A 1 441 ? 5.712 -3.545 14.614 1.00 44.75 441 GLY A O 1
ATOM 3502 N N . THR A 1 442 ? 7.764 -2.660 14.361 1.00 39.12 442 THR A N 1
ATOM 3503 C CA . THR A 1 442 ? 8.210 -2.713 15.748 1.00 39.12 442 THR A CA 1
ATOM 3504 C C . THR A 1 442 ? 7.735 -1.526 16.598 1.00 39.12 442 THR A C 1
ATOM 3506 O O . THR A 1 442 ? 8.061 -1.462 17.766 1.00 39.12 442 THR A O 1
ATOM 3509 N N . VAL A 1 443 ? 6.930 -0.573 16.105 1.00 38.47 443 VAL A N 1
ATOM 3510 C CA . VAL A 1 443 ? 6.425 0.553 16.941 1.00 38.47 443 VAL A CA 1
ATOM 3511 C C . VAL A 1 443 ? 5.239 0.143 17.834 1.00 38.47 443 VAL A C 1
ATOM 3513 O O . VAL A 1 443 ? 4.904 0.849 18.783 1.00 38.47 443 VAL A O 1
ATOM 3516 N N . ALA A 1 444 ? 4.647 -1.037 17.614 1.00 41.06 444 ALA A N 1
ATOM 3517 C CA . ALA A 1 444 ? 3.878 -1.698 18.675 1.00 41.06 444 ALA A CA 1
ATOM 3518 C C . ALA A 1 444 ? 4.794 -2.219 19.810 1.00 41.06 444 ALA A C 1
ATOM 3520 O O . ALA A 1 444 ? 4.335 -2.334 20.942 1.00 41.06 444 ALA A O 1
ATOM 3521 N N . ASP A 1 445 ? 6.091 -2.393 19.525 1.00 36.75 445 ASP A N 1
ATOM 3522 C CA . ASP A 1 445 ? 7.171 -2.855 20.407 1.00 36.75 445 ASP A CA 1
ATOM 3523 C C . ASP A 1 445 ? 8.339 -1.846 20.467 1.00 36.75 445 ASP A C 1
ATOM 3525 O O . ASP A 1 445 ? 9.489 -2.169 20.198 1.00 36.75 445 ASP A O 1
ATOM 3529 N N . ALA A 1 446 ? 8.054 -0.582 20.786 1.00 38.41 446 ALA A N 1
ATOM 3530 C CA . ALA A 1 446 ? 9.029 0.370 21.334 1.00 38.41 446 ALA A CA 1
ATOM 3531 C C . ALA A 1 446 ? 10.439 0.457 20.680 1.00 38.41 446 ALA A C 1
ATOM 3533 O O . ALA A 1 446 ? 11.406 0.722 21.402 1.00 38.41 446 ALA A O 1
ATOM 3534 N N . LYS A 1 447 ? 10.597 0.298 19.355 1.00 38.50 447 LYS A N 1
ATOM 3535 C CA . LYS A 1 447 ? 11.857 0.620 18.651 1.00 38.50 447 LYS A CA 1
ATOM 3536 C C . LYS A 1 447 ? 11.738 1.883 17.790 1.00 38.50 447 LYS A C 1
ATOM 3538 O O . LYS A 1 447 ? 10.859 1.995 16.946 1.00 38.50 447 LYS A O 1
ATOM 3543 N N . GLU A 1 448 ? 12.668 2.798 18.067 1.00 39.62 448 GLU A N 1
ATOM 3544 C CA . GLU A 1 448 ? 13.081 4.013 17.350 1.00 39.62 448 GLU A CA 1
ATOM 3545 C C . GLU A 1 448 ? 12.022 5.066 16.984 1.00 39.62 448 GLU A C 1
ATOM 3547 O O . GLU A 1 448 ? 11.390 5.038 15.932 1.00 39.62 448 GLU A O 1
ATOM 3552 N N . SER A 1 449 ? 11.985 6.137 17.780 1.00 35.69 449 SER A N 1
ATOM 3553 C CA . SER A 1 449 ? 11.627 7.476 17.297 1.00 35.69 449 SER A CA 1
ATOM 3554 C C . SER A 1 449 ? 12.895 8.262 16.942 1.00 35.69 449 SER A C 1
ATOM 3556 O O . SER A 1 449 ? 13.279 9.201 17.644 1.00 35.69 449 SER A O 1
ATOM 3558 N N . VAL A 1 450 ? 13.588 7.865 15.873 1.00 41.16 450 VAL A N 1
ATOM 3559 C CA . VAL A 1 450 ? 14.707 8.651 15.337 1.00 41.16 450 VAL A CA 1
ATOM 3560 C C . VAL A 1 450 ? 14.123 9.760 14.467 1.00 41.16 450 VAL A C 1
ATOM 3562 O O . VAL A 1 450 ? 13.525 9.507 13.422 1.00 41.16 450 VAL A O 1
ATOM 3565 N N . LYS A 1 451 ? 14.299 11.018 14.884 1.00 39.38 451 LYS A N 1
ATOM 3566 C CA . LYS A 1 451 ? 14.135 12.159 13.979 1.00 39.38 451 LYS A CA 1
ATOM 3567 C C . LYS A 1 451 ? 15.167 12.010 12.866 1.00 39.38 451 LYS A C 1
ATOM 3569 O O . LYS A 1 451 ? 16.347 12.261 13.083 1.00 39.38 451 LYS A O 1
ATOM 3574 N N . ILE A 1 452 ? 14.718 11.589 11.689 1.00 48.66 452 ILE A N 1
ATOM 3575 C CA . ILE A 1 452 ? 15.547 11.500 10.482 1.00 48.66 452 ILE A CA 1
ATOM 3576 C C . ILE A 1 452 ? 15.707 12.922 9.931 1.00 48.66 452 ILE A C 1
ATOM 3578 O O . ILE A 1 452 ? 15.087 13.307 8.940 1.00 48.66 452 ILE A O 1
ATOM 3582 N N . GLU A 1 453 ? 16.483 13.745 10.630 1.00 53.47 453 GLU A N 1
ATOM 3583 C CA . GLU A 1 453 ? 17.150 14.876 9.999 1.00 53.47 453 GLU A CA 1
ATOM 3584 C C . GLU A 1 453 ? 18.372 14.312 9.274 1.00 53.47 453 GLU A C 1
ATOM 3586 O O . GLU A 1 453 ? 19.119 13.520 9.844 1.00 53.47 453 GLU A O 1
ATOM 3591 N N . PHE A 1 454 ? 18.544 14.662 7.996 1.00 57.78 454 PHE A N 1
ATOM 3592 C CA . PHE A 1 454 ? 19.686 14.183 7.222 1.00 57.78 454 PHE A CA 1
ATOM 3593 C C . PHE A 1 454 ? 20.979 14.625 7.909 1.00 57.78 454 PHE A C 1
ATOM 3595 O O . PHE A 1 454 ? 21.256 15.826 7.994 1.00 57.78 454 PHE A O 1
ATOM 3602 N N . SER A 1 455 ? 21.795 13.670 8.356 1.00 69.56 455 SER A N 1
ATOM 3603 C CA . SER A 1 455 ? 23.177 13.986 8.701 1.00 69.56 455 SER A CA 1
ATOM 3604 C C . SER A 1 455 ? 23.909 14.489 7.450 1.00 69.56 455 SER A C 1
ATOM 3606 O O . SER A 1 455 ? 23.521 14.199 6.313 1.00 69.56 455 SER A O 1
ATOM 3608 N N . ARG A 1 456 ? 24.969 15.287 7.627 1.00 69.19 456 ARG A N 1
ATOM 3609 C CA . ARG A 1 456 ? 25.734 15.818 6.483 1.00 69.19 456 ARG A CA 1
ATOM 3610 C C . ARG A 1 456 ? 26.292 14.697 5.604 1.00 69.19 456 ARG A C 1
ATOM 3612 O O . ARG A 1 456 ? 26.324 14.855 4.386 1.00 69.19 456 ARG A O 1
ATOM 3619 N N . ASP A 1 457 ? 26.674 13.579 6.210 1.00 73.31 457 ASP A N 1
ATOM 3620 C CA . ASP A 1 457 ? 27.227 12.426 5.503 1.00 73.31 457 ASP A CA 1
ATOM 3621 C C . ASP A 1 457 ? 26.135 11.614 4.800 1.00 73.31 457 ASP A C 1
ATOM 3623 O O . ASP A 1 457 ? 26.297 11.266 3.636 1.00 73.31 457 ASP A O 1
ATOM 3627 N N . GLU A 1 458 ? 24.964 11.441 5.418 1.00 70.38 458 GLU A N 1
ATOM 3628 C CA . GLU A 1 458 ? 23.790 10.868 4.745 1.00 70.38 458 GLU A CA 1
ATOM 3629 C C . GLU A 1 458 ? 23.295 11.713 3.570 1.00 70.38 458 GLU A C 1
ATOM 3631 O O . GLU A 1 458 ? 22.769 11.185 2.588 1.00 70.38 458 GLU A O 1
ATOM 3636 N N . LEU A 1 459 ? 23.399 13.038 3.682 1.00 75.44 459 LEU A N 1
ATOM 3637 C CA . LEU A 1 459 ? 23.023 13.943 2.606 1.00 75.44 459 LEU A CA 1
ATOM 3638 C C . LEU A 1 459 ? 24.032 13.866 1.461 1.00 75.44 459 LEU A C 1
ATOM 3640 O O . LEU A 1 459 ? 23.623 13.921 0.308 1.00 75.44 459 LEU A O 1
ATOM 3644 N N . LYS A 1 460 ? 25.330 13.718 1.756 1.00 78.75 460 LYS A N 1
ATOM 3645 C CA . LYS A 1 460 ? 26.354 13.443 0.736 1.00 78.75 460 LYS A CA 1
ATOM 3646 C C . LYS A 1 460 ? 26.100 12.105 0.054 1.00 78.75 460 LYS A C 1
ATOM 3648 O O . LYS A 1 460 ? 26.115 12.062 -1.172 1.00 78.75 460 LYS A O 1
ATOM 3653 N N . ASP A 1 461 ? 25.798 11.068 0.831 1.00 80.69 461 ASP A N 1
ATOM 3654 C CA . ASP A 1 461 ? 25.467 9.747 0.307 1.00 80.69 461 ASP A CA 1
ATOM 3655 C C . ASP A 1 461 ? 24.276 9.810 -0.657 1.00 80.69 461 ASP A C 1
ATOM 3657 O O . ASP A 1 461 ? 24.344 9.260 -1.746 1.00 80.69 461 ASP A O 1
ATOM 3661 N N . LEU A 1 462 ? 23.232 10.596 -0.374 1.00 80.75 462 LEU A N 1
ATOM 3662 C CA . LEU A 1 462 ? 22.081 10.739 -1.280 1.00 80.75 462 LEU A CA 1
ATOM 3663 C C . LEU A 1 462 ? 22.449 11.164 -2.721 1.00 80.75 462 LEU A C 1
ATOM 3665 O O . LEU A 1 462 ? 21.728 10.827 -3.659 1.00 80.75 462 LEU A O 1
ATOM 3669 N N . PHE A 1 463 ? 23.562 11.882 -2.901 1.00 81.50 463 PHE A N 1
ATOM 3670 C CA . PHE A 1 463 ? 24.029 12.382 -4.196 1.00 81.50 463 PHE A CA 1
ATOM 3671 C C . PHE A 1 463 ? 25.166 11.550 -4.817 1.00 81.50 463 PHE A C 1
ATOM 3673 O O . PHE A 1 463 ? 25.717 11.964 -5.832 1.00 81.50 463 PHE A O 1
ATOM 3680 N N . THR A 1 464 ? 25.528 10.386 -4.267 1.00 83.31 464 THR A N 1
ATOM 3681 C CA . THR A 1 464 ? 26.507 9.496 -4.922 1.00 83.31 464 THR A CA 1
ATOM 3682 C C . THR A 1 464 ? 25.836 8.611 -5.981 1.00 83.31 464 THR A C 1
ATOM 3684 O O . THR A 1 464 ? 24.710 8.139 -5.790 1.00 83.31 464 THR A O 1
ATOM 3687 N N . LEU A 1 465 ? 26.523 8.420 -7.112 1.00 83.62 465 LEU A N 1
ATOM 3688 C CA . LEU A 1 465 ? 26.114 7.556 -8.224 1.00 83.62 465 LEU A CA 1
ATOM 3689 C C . LEU A 1 465 ? 27.016 6.317 -8.246 1.00 83.62 465 LEU A C 1
ATOM 3691 O O . LEU A 1 465 ? 28.238 6.457 -8.271 1.00 83.62 465 LEU A O 1
ATOM 3695 N N . HIS A 1 466 ? 26.421 5.125 -8.268 1.00 82.25 466 HIS A N 1
ATOM 3696 C CA . HIS A 1 466 ? 27.148 3.862 -8.419 1.00 82.25 466 HIS A CA 1
ATOM 3697 C C . HIS A 1 466 ? 26.860 3.266 -9.799 1.00 82.25 466 HIS A C 1
ATOM 3699 O O . HIS A 1 466 ? 25.734 2.880 -10.091 1.00 82.25 466 HIS A O 1
ATOM 3705 N N . GLU A 1 467 ? 27.867 3.221 -10.669 1.00 79.38 467 GLU A N 1
ATOM 3706 C CA . GLU A 1 467 ? 27.686 2.819 -12.075 1.00 79.38 467 GLU A CA 1
ATOM 3707 C C . GLU A 1 467 ? 27.951 1.330 -12.327 1.00 79.38 467 GLU A C 1
ATOM 3709 O O . GLU A 1 467 ? 27.424 0.756 -13.281 1.00 79.38 467 GLU A O 1
ATOM 3714 N N . ASN A 1 468 ? 28.771 0.720 -11.467 1.00 73.94 468 ASN A N 1
ATOM 3715 C CA . ASN A 1 468 ? 29.275 -0.645 -11.630 1.00 73.94 468 ASN A CA 1
ATOM 3716 C C . ASN A 1 468 ? 28.523 -1.677 -10.779 1.00 73.94 468 ASN A C 1
ATOM 3718 O O . ASN A 1 468 ? 28.814 -2.864 -10.879 1.00 73.94 468 ASN A O 1
ATOM 3722 N N . THR A 1 469 ? 27.576 -1.250 -9.942 1.00 72.75 469 THR A N 1
ATOM 3723 C CA . THR A 1 469 ? 26.798 -2.151 -9.088 1.00 72.75 469 THR A CA 1
ATOM 3724 C C . THR A 1 469 ? 25.523 -2.596 -9.801 1.00 72.75 469 THR A C 1
ATOM 3726 O O . THR A 1 469 ? 24.809 -1.788 -10.396 1.00 72.75 469 THR A O 1
ATOM 3729 N N . LEU A 1 470 ? 25.227 -3.899 -9.747 1.00 72.69 470 LEU A N 1
ATOM 3730 C CA . LEU A 1 470 ? 23.971 -4.449 -10.271 1.00 72.69 470 LEU A CA 1
ATOM 3731 C C . LEU A 1 470 ? 22.782 -4.007 -9.407 1.00 72.69 470 LEU A C 1
ATOM 3733 O O . LEU A 1 470 ? 21.726 -3.667 -9.933 1.00 72.69 470 LEU A O 1
ATOM 3737 N N . CYS A 1 471 ? 22.966 -3.979 -8.085 1.00 80.19 471 CYS A N 1
ATOM 3738 C CA . CYS A 1 471 ? 21.996 -3.469 -7.125 1.00 80.19 471 CYS A CA 1
ATOM 3739 C C . CYS A 1 471 ? 22.720 -3.078 -5.831 1.00 80.19 471 CYS A C 1
ATOM 3741 O O . CYS A 1 471 ? 23.197 -3.941 -5.098 1.00 80.19 471 CYS A O 1
ATOM 3743 N N . LEU A 1 472 ? 22.757 -1.781 -5.516 1.00 79.62 472 LEU A N 1
ATOM 3744 C CA . LEU A 1 472 ? 23.383 -1.285 -4.286 1.00 79.62 472 LEU A CA 1
ATOM 3745 C C . LEU A 1 472 ? 22.704 -1.865 -3.035 1.00 79.62 472 LEU A C 1
ATOM 3747 O O . LEU A 1 472 ? 23.352 -2.133 -2.032 1.00 79.62 472 LEU A O 1
ATOM 3751 N N . THR A 1 473 ? 21.388 -2.062 -3.086 1.00 80.06 473 THR A N 1
ATOM 3752 C CA . THR A 1 473 ? 20.596 -2.621 -1.982 1.00 80.06 473 THR A CA 1
ATOM 3753 C C . THR A 1 473 ? 20.987 -4.068 -1.694 1.00 80.06 473 THR A C 1
ATOM 3755 O O . THR A 1 473 ? 21.074 -4.448 -0.531 1.00 80.06 473 THR A O 1
ATOM 3758 N N . HIS A 1 474 ? 21.272 -4.852 -2.735 1.00 77.94 474 HIS A N 1
ATOM 3759 C CA . HIS A 1 474 ? 21.769 -6.217 -2.598 1.00 77.94 474 HIS A CA 1
ATOM 3760 C C . HIS A 1 474 ? 23.195 -6.241 -2.028 1.00 77.94 474 HIS A C 1
ATOM 3762 O O . HIS A 1 474 ? 23.490 -7.038 -1.140 1.00 77.94 474 HIS A O 1
ATOM 3768 N N . ASP A 1 475 ? 24.061 -5.329 -2.474 1.00 78.56 475 ASP A N 1
ATOM 3769 C CA . ASP A 1 475 ? 25.436 -5.232 -1.970 1.00 78.56 475 ASP A CA 1
ATOM 3770 C C . ASP A 1 475 ? 25.464 -4.882 -0.470 1.00 78.56 475 ASP A C 1
ATOM 3772 O O . ASP A 1 475 ? 26.233 -5.461 0.298 1.00 78.56 475 ASP A O 1
ATOM 3776 N N . LEU A 1 476 ? 24.567 -3.993 -0.025 1.00 76.00 476 LEU A N 1
ATOM 3777 C CA . LEU A 1 476 ? 24.400 -3.639 1.392 1.00 76.00 476 LEU A CA 1
ATOM 3778 C C . LEU A 1 476 ? 23.872 -4.796 2.251 1.00 76.00 476 LEU A C 1
ATOM 3780 O O . LEU A 1 476 ? 24.140 -4.832 3.450 1.00 76.00 476 LEU A O 1
ATOM 3784 N N . LEU A 1 477 ? 23.125 -5.729 1.656 1.00 71.19 477 LEU A N 1
ATOM 3785 C CA . LEU A 1 477 ? 22.630 -6.926 2.335 1.00 71.19 477 LEU A CA 1
ATOM 3786 C C . LEU A 1 477 ? 23.720 -7.976 2.564 1.00 71.19 477 LEU A C 1
ATOM 3788 O O . LEU A 1 477 ? 23.512 -8.876 3.375 1.00 71.19 477 LEU A O 1
ATOM 3792 N N . GLN A 1 478 ? 24.855 -7.881 1.858 1.00 68.38 478 GLN A N 1
ATOM 3793 C CA . GLN A 1 478 ? 25.908 -8.901 1.855 1.00 68.38 478 GLN A CA 1
ATOM 3794 C C . GLN A 1 478 ? 25.341 -10.318 1.612 1.00 68.38 478 GLN A C 1
ATOM 3796 O O . GLN A 1 478 ? 25.781 -11.283 2.238 1.00 68.38 478 GLN A O 1
ATOM 3801 N N . CYS A 1 479 ? 24.334 -10.459 0.731 1.00 66.44 479 CYS A N 1
ATOM 3802 C CA . CYS A 1 479 ? 23.741 -11.773 0.471 1.00 66.44 479 CYS A CA 1
ATOM 3803 C C . CYS A 1 479 ? 24.772 -12.715 -0.167 1.00 66.44 479 CYS A C 1
ATOM 3805 O O . CYS A 1 479 ? 25.449 -12.362 -1.131 1.00 66.44 479 CYS A O 1
ATOM 3807 N N . THR A 1 480 ? 24.795 -13.967 0.289 1.00 61.12 480 THR A N 1
ATOM 3808 C CA . THR A 1 480 ? 25.568 -15.069 -0.307 1.00 61.12 480 THR A CA 1
ATOM 3809 C C . THR A 1 480 ? 24.999 -15.575 -1.639 1.00 61.12 480 THR A C 1
ATOM 3811 O O . THR A 1 480 ? 25.571 -16.470 -2.253 1.00 61.12 480 THR A O 1
ATOM 3814 N N . CYS A 1 481 ? 23.901 -14.984 -2.113 1.00 64.06 481 CYS A N 1
ATOM 3815 C CA . CYS A 1 481 ? 23.158 -15.349 -3.316 1.00 64.06 481 CYS A CA 1
ATOM 3816 C C . CYS A 1 481 ? 24.025 -15.423 -4.595 1.00 64.06 481 CYS A C 1
ATOM 3818 O O . CYS A 1 481 ? 23.711 -16.192 -5.494 1.00 64.06 481 CYS A O 1
ATOM 3820 N N . LEU A 1 482 ? 25.103 -14.630 -4.675 1.00 54.56 482 LEU A N 1
ATOM 3821 C CA . LEU A 1 482 ? 26.019 -14.564 -5.827 1.00 54.56 482 LEU A CA 1
ATOM 3822 C C . LEU A 1 482 ? 27.264 -15.463 -5.690 1.00 54.56 482 LEU A C 1
ATOM 3824 O O . LEU A 1 482 ? 28.042 -15.562 -6.630 1.00 54.56 482 LEU A O 1
ATOM 3828 N N . VAL A 1 483 ? 27.478 -16.112 -4.538 1.00 43.47 483 VAL A N 1
ATOM 3829 C CA . VAL A 1 483 ? 28.692 -16.918 -4.280 1.00 43.47 483 VAL A CA 1
ATOM 3830 C C . VAL A 1 483 ? 28.571 -18.342 -4.848 1.00 43.47 483 VAL A C 1
ATOM 3832 O O . VAL A 1 483 ? 29.564 -19.047 -4.958 1.00 43.47 483 VAL A O 1
ATOM 3835 N N . ALA A 1 484 ? 27.379 -18.766 -5.276 1.00 35.69 484 ALA A N 1
ATOM 3836 C CA . ALA A 1 484 ? 27.153 -20.119 -5.789 1.00 35.69 484 ALA A CA 1
ATOM 3837 C C . ALA A 1 484 ? 27.634 -20.359 -7.240 1.00 35.69 484 ALA A C 1
ATOM 3839 O O . ALA A 1 484 ? 27.521 -21.484 -7.716 1.00 35.69 484 ALA A O 1
ATOM 3840 N N . GLU A 1 485 ? 28.164 -19.349 -7.944 1.00 35.47 485 GLU A N 1
ATOM 3841 C CA . GLU A 1 485 ? 28.526 -19.456 -9.373 1.00 35.47 485 GLU A CA 1
ATOM 3842 C C . GLU A 1 485 ? 30.028 -19.244 -9.682 1.00 35.47 485 GLU A C 1
ATOM 3844 O O . GLU A 1 485 ? 30.385 -19.086 -10.844 1.00 35.47 485 GLU A O 1
ATOM 3849 N N . VAL A 1 486 ? 30.932 -19.259 -8.686 1.00 31.28 486 VAL A N 1
ATOM 3850 C CA . VAL A 1 486 ? 32.393 -19.084 -8.919 1.00 31.28 486 VAL A CA 1
ATOM 3851 C C . VAL A 1 486 ? 33.254 -20.198 -8.302 1.00 31.28 486 VAL A C 1
ATOM 3853 O O . VAL A 1 486 ? 34.402 -19.976 -7.931 1.00 31.28 486 VAL A O 1
ATOM 3856 N N . GLU A 1 487 ? 32.732 -21.420 -8.211 1.00 27.58 487 GLU A N 1
ATOM 3857 C CA . GLU A 1 487 ? 33.572 -22.614 -8.036 1.00 27.58 487 GLU A CA 1
ATOM 3858 C C . GLU A 1 487 ? 33.527 -23.455 -9.316 1.00 27.58 487 GLU A C 1
ATOM 3860 O O . GLU A 1 487 ? 32.812 -24.449 -9.416 1.00 27.58 487 GLU A O 1
ATOM 3865 N N . SER A 1 488 ? 34.294 -23.030 -10.319 1.00 26.72 488 SER A N 1
ATOM 3866 C CA . SER A 1 488 ? 34.744 -23.905 -11.400 1.00 26.72 488 SER A CA 1
ATOM 3867 C C . SER A 1 488 ? 36.194 -23.570 -11.742 1.00 26.72 488 SER A C 1
ATOM 3869 O O . SER A 1 488 ? 36.484 -22.483 -12.240 1.00 26.72 488 SER A O 1
ATOM 3871 N N . ASP A 1 489 ? 37.047 -24.550 -11.459 1.00 28.94 489 ASP A N 1
ATOM 3872 C CA . ASP A 1 489 ? 38.346 -24.817 -12.070 1.00 28.94 489 ASP A CA 1
ATOM 3873 C C . ASP A 1 489 ? 39.482 -23.814 -11.823 1.00 28.94 489 ASP A C 1
ATOM 3875 O O . ASP A 1 489 ? 39.846 -23.020 -12.683 1.00 28.94 489 ASP A O 1
ATOM 3879 N N . ASP A 1 490 ? 40.143 -23.972 -10.673 1.00 26.00 490 ASP A N 1
ATOM 3880 C CA . ASP A 1 490 ? 41.609 -23.949 -10.643 1.00 26.00 490 ASP A CA 1
ATOM 3881 C C . ASP A 1 490 ? 42.116 -24.953 -9.591 1.00 26.00 490 ASP A C 1
ATOM 3883 O O . ASP A 1 490 ? 42.024 -24.756 -8.376 1.00 26.00 490 ASP A O 1
ATOM 3887 N N . GLU A 1 491 ? 42.631 -26.086 -10.073 1.00 26.56 491 GLU A N 1
ATOM 3888 C CA . GLU A 1 491 ? 43.393 -27.043 -9.277 1.00 26.56 491 GLU A CA 1
ATOM 3889 C C . GLU A 1 491 ? 44.726 -26.416 -8.839 1.00 26.56 491 GLU A C 1
ATOM 3891 O O . GLU A 1 491 ? 45.555 -26.075 -9.679 1.00 26.56 491 GLU A O 1
ATOM 3896 N N . CYS A 1 492 ? 45.008 -26.382 -7.531 1.00 23.97 492 CYS A N 1
ATOM 3897 C CA . CYS A 1 492 ? 46.371 -26.568 -7.011 1.00 23.97 492 CYS A CA 1
ATOM 3898 C C . CYS A 1 492 ? 46.384 -26.986 -5.529 1.00 23.97 492 CYS A C 1
ATOM 3900 O O . CYS A 1 492 ? 46.369 -26.172 -4.612 1.00 23.97 492 CYS A O 1
ATOM 3902 N N . GLN A 1 493 ? 46.424 -28.306 -5.338 1.00 25.50 493 GLN A N 1
ATOM 3903 C CA . GLN A 1 493 ? 47.231 -29.070 -4.373 1.00 25.50 493 GLN A CA 1
ATOM 3904 C C . GLN A 1 493 ? 47.622 -28.403 -3.033 1.00 25.50 493 GLN A C 1
ATOM 3906 O O . GLN A 1 493 ? 48.599 -27.663 -2.945 1.00 25.50 493 GLN A O 1
ATOM 3911 N N . SER A 1 494 ? 46.990 -28.837 -1.938 1.00 24.62 494 SER A N 1
ATOM 3912 C CA . SER A 1 494 ? 47.687 -29.513 -0.822 1.00 24.62 494 SER A CA 1
ATOM 3913 C C . SER A 1 494 ? 46.692 -30.093 0.198 1.00 24.62 494 SER A C 1
ATOM 3915 O O . SER A 1 494 ? 45.705 -29.467 0.571 1.00 24.62 494 SER A O 1
ATOM 3917 N N . GLU A 1 495 ? 46.950 -31.338 0.596 1.00 22.67 495 GLU A N 1
ATOM 3918 C CA . GLU A 1 495 ? 46.126 -32.199 1.456 1.00 22.67 495 GLU A CA 1
ATOM 3919 C C . GLU A 1 495 ? 46.323 -31.946 2.982 1.00 22.67 495 GLU A C 1
ATOM 3921 O O . GLU A 1 495 ? 47.184 -31.153 3.368 1.00 22.67 495 GLU A O 1
ATOM 3926 N N . PRO A 1 496 ? 45.513 -32.571 3.872 1.00 31.23 496 PRO A N 1
ATOM 3927 C CA . PRO A 1 496 ? 44.971 -31.946 5.083 1.00 31.23 496 PRO A CA 1
ATOM 3928 C C . PRO A 1 496 ? 45.704 -32.304 6.389 1.00 31.23 496 PRO A C 1
ATOM 3930 O O . PRO A 1 496 ? 46.328 -33.356 6.509 1.00 31.23 496 PRO A O 1
ATOM 3933 N N . ALA A 1 497 ? 45.527 -31.487 7.437 1.00 21.69 497 ALA A N 1
ATOM 3934 C CA . ALA A 1 497 ? 45.880 -31.872 8.808 1.00 21.69 497 ALA A CA 1
ATOM 3935 C C . ALA A 1 497 ? 44.880 -31.355 9.865 1.00 21.69 497 ALA A C 1
ATOM 3937 O O . ALA A 1 497 ? 44.791 -30.170 10.165 1.00 21.69 497 ALA A O 1
ATOM 3938 N N . ALA A 1 498 ? 44.130 -32.323 10.395 1.00 22.25 498 ALA A N 1
ATOM 3939 C CA . ALA A 1 498 ? 43.469 -32.464 11.696 1.00 22.25 498 ALA A CA 1
ATOM 3940 C C . ALA A 1 498 ? 43.350 -31.269 12.682 1.00 22.25 498 ALA A C 1
ATOM 3942 O O . ALA A 1 498 ? 44.319 -30.816 13.276 1.00 22.25 498 ALA A O 1
ATOM 3943 N N . ASN A 1 499 ? 42.086 -30.946 12.989 1.00 25.28 499 ASN A N 1
ATOM 3944 C CA . ASN A 1 499 ? 41.445 -30.966 14.317 1.00 25.28 499 ASN A CA 1
ATOM 3945 C C . ASN A 1 499 ? 42.187 -30.353 15.530 1.00 25.28 499 ASN A C 1
ATOM 3947 O O . ASN A 1 499 ? 43.103 -30.976 16.059 1.00 25.28 499 ASN A O 1
ATOM 3951 N N . GLN A 1 500 ? 41.645 -29.260 16.095 1.00 24.89 500 GLN A N 1
ATOM 3952 C CA . GLN A 1 500 ? 41.430 -29.129 17.550 1.00 24.89 500 GLN A CA 1
ATOM 3953 C C . GLN A 1 500 ? 40.558 -27.917 17.929 1.00 24.89 500 GLN A C 1
ATOM 3955 O O . GLN A 1 500 ? 40.811 -26.775 17.555 1.00 24.89 500 GLN A O 1
ATOM 3960 N N . GLN A 1 501 ? 39.525 -28.200 18.723 1.00 23.61 501 GLN A N 1
ATOM 3961 C CA . GLN A 1 501 ? 38.727 -27.244 19.487 1.00 23.61 501 GLN A CA 1
ATOM 3962 C C . GLN A 1 501 ? 39.552 -26.666 20.650 1.00 23.61 501 GLN A C 1
ATOM 3964 O O . GLN A 1 501 ? 40.140 -27.452 21.382 1.00 23.61 501 GLN A O 1
ATOM 3969 N N . SER A 1 502 ? 39.497 -25.347 20.887 1.00 21.70 502 SER A N 1
ATOM 3970 C CA . SER A 1 502 ? 39.141 -24.737 22.193 1.00 21.70 502 SER A CA 1
ATOM 3971 C C . SER A 1 502 ? 39.514 -23.246 22.300 1.00 21.70 502 SER A C 1
ATOM 3973 O O . SER A 1 502 ? 40.675 -22.875 22.198 1.00 21.70 502 SER A O 1
ATOM 3975 N N . VAL A 1 503 ? 38.504 -22.416 22.580 1.00 24.81 503 VAL A N 1
ATOM 3976 C CA . VAL A 1 503 ? 38.434 -21.407 23.663 1.00 24.81 503 VAL A CA 1
ATOM 3977 C C . VAL A 1 503 ? 39.727 -20.656 24.068 1.00 24.81 503 VAL A C 1
ATOM 3979 O O . VAL A 1 503 ? 40.571 -21.221 24.748 1.00 24.81 503 VAL A O 1
ATOM 3982 N N . THR A 1 504 ? 39.811 -19.338 23.821 1.00 22.05 504 THR A N 1
ATOM 3983 C CA . THR A 1 504 ? 39.945 -18.231 24.821 1.00 22.05 504 THR A CA 1
ATOM 3984 C C . THR A 1 504 ? 40.337 -16.890 24.163 1.00 22.05 504 THR A C 1
ATOM 3986 O O . THR A 1 504 ? 41.046 -16.838 23.168 1.00 22.05 504 THR A O 1
ATOM 3989 N N . ARG A 1 505 ? 39.809 -15.795 24.731 1.00 22.48 505 ARG A N 1
ATOM 3990 C CA . ARG A 1 505 ? 40.030 -14.367 24.394 1.00 22.48 505 ARG A CA 1
ATOM 3991 C C . ARG A 1 505 ? 41.405 -13.855 24.920 1.00 22.48 505 ARG A C 1
ATOM 3993 O O . ARG A 1 505 ? 42.089 -14.623 25.585 1.00 22.48 505 ARG A O 1
ATOM 4000 N N . PRO A 1 506 ? 41.610 -12.521 25.010 1.00 36.41 506 PRO A N 1
ATOM 4001 C CA . PRO A 1 506 ? 42.103 -11.508 24.055 1.00 36.41 506 PRO A CA 1
ATOM 4002 C C . PRO A 1 506 ? 43.626 -11.232 24.274 1.00 36.41 506 PRO A C 1
ATOM 4004 O O . PRO A 1 506 ? 44.222 -11.851 25.144 1.00 36.41 506 PRO A O 1
ATOM 4007 N N . CYS A 1 507 ? 44.355 -10.407 23.503 1.00 24.19 507 CYS A N 1
ATOM 4008 C CA . CYS A 1 507 ? 44.660 -8.987 23.791 1.00 24.19 507 CYS A CA 1
ATOM 4009 C C . CYS A 1 507 ? 45.652 -8.390 22.751 1.00 24.19 507 CYS A C 1
ATOM 4011 O O . CYS A 1 507 ? 46.664 -9.012 22.459 1.00 24.19 507 CYS A O 1
ATOM 4013 N N . GLN A 1 508 ? 45.410 -7.124 22.377 1.00 27.30 508 GLN A N 1
ATOM 4014 C CA . GLN A 1 508 ? 46.346 -5.976 22.348 1.00 27.30 508 GLN A CA 1
ATOM 4015 C C . GLN A 1 508 ? 47.464 -5.807 21.284 1.00 27.30 508 GLN A C 1
ATOM 4017 O O . GLN A 1 508 ? 48.428 -6.556 21.224 1.00 27.30 508 GLN A O 1
ATOM 4022 N N . LEU A 1 509 ? 47.374 -4.617 20.655 1.00 23.56 509 LEU A N 1
ATOM 4023 C CA . LEU A 1 509 ? 48.379 -3.767 19.981 1.00 23.56 509 LEU A CA 1
ATOM 4024 C C . LEU A 1 509 ? 48.549 -3.916 18.460 1.00 23.56 509 LEU A C 1
ATOM 4026 O O . LEU A 1 509 ? 49.050 -4.914 17.962 1.00 23.56 509 LEU A O 1
ATOM 4030 N N . GLY A 1 510 ? 48.230 -2.825 17.748 1.00 22.66 510 GLY A N 1
ATOM 4031 C CA . GLY A 1 510 ? 48.693 -2.572 16.379 1.00 22.66 510 GLY A CA 1
ATOM 4032 C C . GLY A 1 510 ? 47.656 -1.911 15.475 1.00 22.66 510 GLY A C 1
ATOM 4033 O O . GLY A 1 510 ? 47.021 -2.582 14.674 1.00 22.66 510 GLY A O 1
ATOM 4034 N N . SER A 1 511 ? 47.487 -0.596 15.616 1.00 24.39 511 SER A N 1
ATOM 4035 C CA . SER A 1 511 ? 46.613 0.256 14.801 1.00 24.39 511 SER A CA 1
ATOM 4036 C C . SER A 1 511 ? 46.929 0.151 13.301 1.00 24.39 511 SER A C 1
ATOM 4038 O O . SER A 1 511 ? 48.048 0.447 12.889 1.00 24.39 511 SER A O 1
ATOM 4040 N N . CYS A 1 512 ? 45.931 -0.186 12.487 1.00 22.73 512 CYS A N 1
ATOM 4041 C CA . CYS A 1 512 ? 45.826 0.278 11.105 1.00 22.73 512 CYS A CA 1
ATOM 4042 C C . CYS A 1 512 ? 44.366 0.683 10.859 1.00 22.73 512 CYS A C 1
ATOM 4044 O O . CYS A 1 512 ? 43.431 -0.039 11.203 1.00 22.73 512 CYS A O 1
ATOM 4046 N N . ASP A 1 513 ? 44.201 1.919 10.398 1.00 23.44 513 ASP A N 1
ATOM 4047 C CA . ASP A 1 513 ? 42.964 2.690 10.417 1.00 23.44 513 ASP A CA 1
ATOM 4048 C C . ASP A 1 513 ? 41.841 2.057 9.584 1.00 23.44 513 ASP A C 1
ATOM 4050 O O . ASP A 1 513 ? 41.779 2.211 8.366 1.00 23.44 513 ASP A O 1
ATOM 4054 N N . ASN A 1 514 ? 40.887 1.422 10.266 1.00 22.73 514 ASN A N 1
ATOM 4055 C CA . ASN A 1 514 ? 39.552 1.171 9.737 1.00 22.73 514 ASN A CA 1
ATOM 4056 C C . ASN A 1 514 ? 38.633 2.301 10.191 1.00 22.73 514 ASN A C 1
ATOM 4058 O O . ASN A 1 514 ? 38.060 2.260 11.280 1.00 22.73 514 ASN A O 1
ATOM 4062 N N . ASN A 1 515 ? 38.439 3.302 9.336 1.00 24.03 515 ASN A N 1
ATOM 4063 C CA . ASN A 1 515 ? 37.345 4.251 9.510 1.00 24.03 515 ASN A CA 1
ATOM 4064 C C . ASN A 1 515 ? 36.044 3.632 8.961 1.00 24.03 515 ASN A C 1
ATOM 4066 O O . ASN A 1 515 ? 35.461 4.098 7.986 1.00 24.03 515 ASN A O 1
ATOM 4070 N N . SER A 1 516 ? 35.614 2.523 9.568 1.00 29.80 516 SER A N 1
ATOM 4071 C CA . SER A 1 516 ? 34.330 1.872 9.313 1.00 29.80 516 SER A CA 1
ATOM 4072 C C . SER A 1 516 ? 33.340 2.306 10.389 1.00 29.80 516 SER A C 1
ATOM 4074 O O . SER A 1 516 ? 33.177 1.647 11.413 1.00 29.80 516 SER A O 1
ATOM 4076 N N . ASN A 1 517 ? 32.678 3.434 10.153 1.00 29.02 517 ASN A N 1
ATOM 4077 C CA . ASN A 1 517 ? 31.511 3.854 10.927 1.00 29.02 517 ASN A CA 1
ATOM 4078 C C . ASN A 1 517 ? 30.269 3.927 10.025 1.00 29.02 517 ASN A C 1
ATOM 4080 O O . ASN A 1 517 ? 29.455 4.844 10.121 1.00 29.02 517 ASN A O 1
ATOM 4084 N N . GLN A 1 518 ? 30.105 2.944 9.133 1.00 34.59 518 GLN A N 1
ATOM 4085 C CA . GLN A 1 518 ? 28.798 2.678 8.540 1.00 34.59 518 GLN A CA 1
ATOM 4086 C C . GLN A 1 518 ? 27.959 1.963 9.597 1.00 34.59 518 GLN A C 1
ATOM 4088 O O . GLN A 1 518 ? 28.097 0.767 9.838 1.00 34.59 518 GLN A O 1
ATOM 4093 N N . LYS A 1 519 ? 27.107 2.728 10.284 1.00 33.91 519 LYS A N 1
ATOM 4094 C CA . LYS A 1 519 ? 26.018 2.155 11.071 1.00 33.91 519 LYS A CA 1
ATOM 4095 C C . LYS A 1 519 ? 25.169 1.316 10.116 1.00 33.91 519 LYS A C 1
ATOM 4097 O O . LYS A 1 519 ? 24.485 1.880 9.265 1.00 33.91 519 LYS A O 1
ATOM 4102 N N . ASN A 1 520 ? 25.221 -0.005 10.266 1.00 36.25 520 ASN A N 1
ATOM 4103 C CA . ASN A 1 520 ? 24.304 -0.935 9.617 1.00 36.25 520 ASN A CA 1
ATOM 4104 C C . ASN A 1 520 ? 22.887 -0.643 10.127 1.00 36.25 520 ASN A C 1
ATOM 4106 O O . ASN A 1 520 ? 22.443 -1.201 11.130 1.00 36.25 520 ASN A O 1
ATOM 4110 N N . LEU A 1 521 ? 22.194 0.293 9.474 1.00 41.09 521 LEU A N 1
ATOM 4111 C CA . LEU A 1 521 ? 20.752 0.462 9.622 1.00 41.09 521 LEU A CA 1
ATOM 4112 C C . LEU A 1 521 ? 20.115 -0.895 9.301 1.00 41.09 521 LEU A C 1
ATOM 4114 O O . LEU A 1 521 ? 20.525 -1.551 8.345 1.00 41.09 521 LEU A O 1
ATOM 4118 N N . SER A 1 522 ? 19.178 -1.364 10.124 1.00 46.53 522 SER A N 1
ATOM 4119 C CA . SER A 1 522 ? 18.691 -2.744 10.048 1.00 46.53 522 SER A CA 1
ATOM 4120 C C . SER A 1 522 ? 17.833 -2.973 8.797 1.00 46.53 522 SER A C 1
ATOM 4122 O O . SER A 1 522 ? 16.611 -2.862 8.833 1.00 46.53 522 SER A O 1
ATOM 4124 N N . ILE A 1 523 ? 18.492 -3.344 7.700 1.00 56.25 523 ILE A N 1
ATOM 4125 C CA . ILE A 1 523 ? 17.947 -3.823 6.413 1.00 56.25 523 ILE A CA 1
ATOM 4126 C C . ILE A 1 523 ? 17.458 -5.293 6.558 1.00 56.25 523 ILE A C 1
ATOM 4128 O O . ILE A 1 523 ? 17.139 -5.967 5.590 1.00 56.25 523 ILE A O 1
ATOM 4132 N N . ALA A 1 524 ? 17.337 -5.801 7.790 1.00 49.88 524 ALA A N 1
ATOM 4133 C CA . ALA A 1 524 ? 17.021 -7.196 8.100 1.00 49.88 524 ALA A CA 1
ATOM 4134 C C . ALA A 1 524 ? 15.705 -7.706 7.480 1.00 49.88 524 ALA A C 1
ATOM 4136 O O . ALA A 1 524 ? 15.630 -8.873 7.127 1.00 49.88 524 ALA A O 1
ATOM 4137 N N . GLU A 1 525 ? 14.699 -6.848 7.276 1.00 51.97 525 GLU A N 1
ATOM 4138 C CA . GLU A 1 525 ? 13.431 -7.240 6.631 1.00 51.97 525 GLU A CA 1
ATOM 4139 C C . GLU A 1 525 ? 13.569 -7.563 5.140 1.00 51.97 525 GLU A C 1
ATOM 4141 O O . GLU A 1 525 ? 12.733 -8.261 4.573 1.00 51.97 525 GLU A O 1
ATOM 4146 N N . LEU A 1 526 ? 14.620 -7.068 4.480 1.00 57.19 526 LEU A N 1
ATOM 4147 C CA . LEU A 1 526 ? 14.896 -7.419 3.087 1.00 57.19 526 LEU A CA 1
ATOM 4148 C C . LEU A 1 526 ? 15.507 -8.822 2.958 1.00 57.19 526 LEU A C 1
ATOM 4150 O O . LEU A 1 526 ? 15.527 -9.354 1.855 1.00 57.19 526 LEU A O 1
ATOM 4154 N N . MET A 1 527 ? 15.932 -9.454 4.061 1.00 52.50 527 MET A N 1
ATOM 4155 C CA . MET A 1 527 ? 16.369 -10.858 4.060 1.00 52.50 527 MET A CA 1
ATOM 4156 C C . MET A 1 527 ? 15.203 -11.839 3.864 1.00 52.50 527 MET A C 1
ATOM 4158 O O . MET A 1 527 ? 15.431 -12.969 3.443 1.00 52.50 527 MET A O 1
ATOM 4162 N N . ASP A 1 528 ? 13.962 -11.407 4.115 1.00 54.72 528 ASP A N 1
ATOM 4163 C CA . ASP A 1 528 ? 12.758 -12.206 3.843 1.00 54.72 528 ASP A CA 1
ATOM 4164 C C . ASP A 1 528 ? 12.390 -12.220 2.344 1.00 54.72 528 ASP A C 1
ATOM 4166 O O . ASP A 1 528 ? 11.495 -12.956 1.918 1.00 54.72 528 ASP A O 1
ATOM 4170 N N . TRP A 1 529 ? 13.055 -11.398 1.523 1.00 60.12 529 TRP A N 1
ATOM 4171 C CA . TRP A 1 529 ? 12.785 -11.287 0.093 1.00 60.12 529 TRP A CA 1
ATOM 4172 C C . TRP A 1 529 ? 13.624 -12.293 -0.698 1.00 60.12 529 TRP A C 1
ATOM 4174 O O . TRP A 1 529 ? 14.835 -12.404 -0.528 1.00 60.12 529 TRP A O 1
ATOM 4184 N N . GLN A 1 530 ? 12.978 -13.012 -1.616 1.00 61.59 530 GLN A N 1
ATOM 4185 C CA . GLN A 1 530 ? 13.673 -13.906 -2.541 1.00 61.59 530 GLN A CA 1
ATOM 4186 C C . GLN A 1 530 ? 14.329 -13.094 -3.662 1.00 61.59 530 GLN A C 1
ATOM 4188 O O . GLN A 1 530 ? 13.648 -12.381 -4.406 1.00 61.59 530 GLN A O 1
ATOM 4193 N N . HIS A 1 531 ? 15.647 -13.227 -3.803 1.00 64.75 531 HIS A N 1
ATOM 4194 C CA . HIS A 1 531 ? 16.390 -12.638 -4.910 1.00 64.75 531 HIS A CA 1
ATOM 4195 C C . HIS A 1 531 ? 16.271 -13.524 -6.150 1.00 64.75 531 HIS A C 1
ATOM 4197 O O . HIS A 1 531 ? 16.660 -14.688 -6.134 1.00 64.75 531 HIS A O 1
ATOM 4203 N N . TYR A 1 532 ? 15.748 -12.954 -7.233 1.00 61.41 532 TYR A N 1
ATOM 4204 C CA . TYR A 1 532 ? 15.791 -13.573 -8.552 1.00 61.41 532 TYR A CA 1
ATOM 4205 C C . TYR A 1 532 ? 16.986 -12.969 -9.294 1.00 61.41 532 TYR A C 1
ATOM 4207 O O . TYR A 1 532 ? 16.909 -11.793 -9.668 1.00 61.41 532 TYR A O 1
ATOM 4215 N N . PRO A 1 533 ? 18.104 -13.701 -9.462 1.00 49.47 533 PRO A N 1
ATOM 4216 C CA . PRO A 1 533 ? 19.217 -13.199 -10.249 1.00 49.47 533 PRO A CA 1
ATOM 4217 C C . PRO A 1 533 ? 18.758 -12.937 -11.686 1.00 49.47 533 PRO A C 1
ATOM 4219 O O . PRO A 1 533 ? 17.877 -13.613 -12.225 1.00 49.47 533 PRO A O 1
ATOM 4222 N N . CYS A 1 534 ? 19.351 -11.915 -12.302 1.00 41.03 534 CYS A N 1
ATOM 4223 C CA . CYS A 1 534 ? 19.227 -11.709 -13.737 1.00 41.03 534 CYS A CA 1
ATOM 4224 C C . CYS A 1 534 ? 19.811 -12.956 -14.419 1.00 41.03 534 CYS A C 1
ATOM 4226 O O . CYS A 1 534 ? 20.967 -13.264 -14.132 1.00 41.03 534 CYS A O 1
ATOM 4228 N N . PRO A 1 535 ? 19.079 -13.670 -15.296 1.00 35.25 535 PRO A N 1
ATOM 4229 C CA . PRO A 1 535 ? 19.718 -14.678 -16.130 1.00 35.25 535 PRO A CA 1
ATOM 4230 C C . PRO A 1 535 ? 20.849 -13.981 -16.894 1.00 35.25 535 PRO A C 1
ATOM 4232 O O . PRO A 1 535 ? 20.655 -12.886 -17.437 1.00 35.25 535 PRO A O 1
ATOM 4235 N N . SER A 1 536 ? 22.045 -14.555 -16.817 1.00 30.27 536 SER A N 1
ATOM 4236 C CA . SER A 1 536 ? 23.276 -14.039 -17.406 1.00 30.27 536 SER A CA 1
ATOM 4237 C C . SER A 1 536 ? 23.063 -13.621 -18.865 1.00 30.27 536 SER A C 1
ATOM 4239 O O . SER A 1 536 ? 22.346 -14.259 -19.636 1.00 30.27 536 SER A O 1
ATOM 4241 N N . VAL A 1 537 ? 23.662 -12.486 -19.236 1.00 29.00 537 VAL A N 1
ATOM 4242 C CA . VAL A 1 537 ? 23.698 -12.013 -20.624 1.00 29.00 537 VAL A CA 1
ATOM 4243 C C . VAL A 1 537 ? 24.467 -13.061 -21.441 1.00 29.00 537 VAL A C 1
ATOM 4245 O O . VAL A 1 537 ? 25.608 -13.343 -21.074 1.00 29.00 537 VAL A O 1
ATOM 4248 N N . PRO A 1 538 ? 23.915 -13.620 -22.533 1.00 29.55 538 PRO A N 1
ATOM 4249 C CA . PRO A 1 538 ? 24.609 -14.640 -23.311 1.00 29.55 538 PRO A CA 1
ATOM 4250 C C . PRO A 1 538 ? 25.724 -13.966 -24.112 1.00 29.55 538 PRO A C 1
ATOM 4252 O O . PRO A 1 538 ? 25.477 -13.284 -25.109 1.00 29.55 538 PRO A O 1
ATOM 4255 N N . GLY A 1 539 ? 26.956 -14.107 -23.639 1.00 28.14 539 GLY A N 1
ATOM 4256 C CA . GLY A 1 539 ? 28.172 -13.787 -24.370 1.00 28.14 539 GLY A CA 1
ATOM 4257 C C . GLY A 1 539 ? 28.967 -15.071 -24.555 1.00 28.14 539 GLY A C 1
ATOM 4258 O O . GLY A 1 539 ? 29.358 -15.674 -23.567 1.00 28.14 539 GLY A O 1
ATOM 4259 N N . SER A 1 540 ? 29.167 -15.447 -25.821 1.00 29.19 540 SER A N 1
ATOM 4260 C CA . SER A 1 540 ? 29.943 -16.594 -26.319 1.00 29.19 540 SER A CA 1
ATOM 4261 C C . SER A 1 540 ? 29.506 -17.977 -25.839 1.00 29.19 540 SER A C 1
ATOM 4263 O O . SER A 1 540 ? 30.242 -18.635 -25.126 1.00 29.19 540 SER A O 1
ATOM 4265 N N . ASP A 1 541 ? 28.342 -18.415 -26.304 1.00 26.28 541 ASP A N 1
ATOM 4266 C CA . ASP A 1 541 ? 28.143 -19.728 -26.925 1.00 26.28 541 ASP A CA 1
ATOM 4267 C C . ASP A 1 541 ? 26.852 -19.640 -27.749 1.00 26.28 541 ASP A C 1
ATOM 4269 O O . ASP A 1 541 ? 25.961 -18.845 -27.441 1.00 26.28 541 ASP A O 1
ATOM 4273 N N . PHE A 1 542 ? 26.771 -20.338 -28.884 1.00 33.50 542 PHE A N 1
ATOM 4274 C CA . PHE A 1 542 ? 25.595 -20.286 -29.760 1.00 33.50 542 PHE A CA 1
ATOM 4275 C C . PHE A 1 542 ? 24.393 -20.975 -29.081 1.00 33.50 542 PHE A C 1
ATOM 4277 O O . PHE A 1 542 ? 24.055 -22.112 -29.396 1.00 33.50 542 PHE A O 1
ATOM 4284 N N . GLU A 1 543 ? 23.716 -20.265 -28.178 1.00 33.59 543 GLU A N 1
ATOM 4285 C CA . GLU A 1 543 ? 22.460 -20.672 -27.549 1.00 33.59 543 GLU A CA 1
ATOM 4286 C C . GLU A 1 543 ? 21.299 -19.822 -28.082 1.00 33.59 543 GLU A C 1
ATOM 4288 O O . GLU A 1 543 ? 21.227 -18.600 -27.921 1.00 33.59 543 GLU A O 1
ATOM 4293 N N . ALA A 1 544 ? 20.358 -20.471 -28.769 1.00 32.34 544 ALA A N 1
ATOM 4294 C CA . ALA A 1 544 ? 19.181 -19.805 -29.309 1.00 32.34 544 ALA A CA 1
ATOM 4295 C C . ALA A 1 544 ? 18.148 -19.558 -28.193 1.00 32.34 544 ALA A C 1
ATOM 4297 O O . ALA A 1 544 ? 17.442 -20.467 -27.760 1.00 32.34 544 ALA A O 1
ATOM 4298 N N . HIS A 1 545 ? 18.017 -18.300 -27.763 1.00 39.69 545 HIS A N 1
ATOM 4299 C CA . HIS A 1 545 ? 17.076 -17.882 -26.712 1.00 39.69 545 HIS A CA 1
ATOM 4300 C C . HIS A 1 545 ? 15.590 -17.838 -27.117 1.00 39.69 545 HIS A C 1
ATOM 4302 O O . HIS A 1 545 ? 14.739 -17.608 -26.260 1.00 39.69 545 HIS A O 1
ATOM 4308 N N . ALA A 1 546 ? 15.253 -18.076 -28.385 1.00 38.75 546 ALA A N 1
ATOM 4309 C CA . ALA A 1 546 ? 13.907 -18.427 -28.848 1.00 38.75 546 ALA A CA 1
ATOM 4310 C C . ALA A 1 546 ? 13.974 -18.770 -30.341 1.00 38.75 546 ALA A C 1
ATOM 4312 O O . ALA A 1 546 ? 14.194 -17.889 -31.172 1.00 38.75 546 ALA A O 1
ATOM 4313 N N . GLY A 1 547 ? 13.790 -20.042 -30.692 1.00 47.03 547 GLY A N 1
ATOM 4314 C CA . GLY A 1 547 ? 13.861 -20.507 -32.077 1.00 47.03 547 GLY A CA 1
ATOM 4315 C C . GLY A 1 547 ? 14.465 -21.901 -32.210 1.00 47.03 547 GLY A C 1
ATOM 4316 O O . GLY A 1 547 ? 14.783 -22.553 -31.222 1.00 47.03 547 GLY A O 1
ATOM 4317 N N . VAL A 1 548 ? 14.578 -22.358 -33.454 1.00 42.66 548 VAL A N 1
ATOM 4318 C CA . VAL A 1 548 ? 15.116 -23.670 -33.830 1.00 42.66 548 VAL A CA 1
ATOM 4319 C C . VAL A 1 548 ? 16.641 -23.650 -33.640 1.00 42.66 548 VAL A C 1
ATOM 4321 O O . VAL A 1 548 ? 17.324 -22.900 -34.335 1.00 42.66 548 VAL A O 1
ATOM 4324 N N . ALA A 1 549 ? 17.173 -24.425 -32.688 1.00 45.69 549 ALA A N 1
ATOM 4325 C CA . ALA A 1 549 ? 18.624 -24.585 -32.493 1.00 45.69 549 ALA A CA 1
ATOM 4326 C C . ALA A 1 549 ? 19.279 -25.288 -33.709 1.00 45.69 549 ALA A C 1
ATOM 4328 O O . ALA A 1 549 ? 18.583 -25.922 -34.496 1.00 45.69 549 ALA A O 1
ATOM 4329 N N . ALA A 1 550 ? 20.596 -25.174 -33.909 1.00 46.75 550 ALA A N 1
ATOM 4330 C CA . ALA A 1 550 ? 21.304 -25.859 -35.004 1.00 46.75 550 ALA A CA 1
ATOM 4331 C C . ALA A 1 550 ? 21.677 -27.314 -34.619 1.00 46.75 550 ALA A C 1
ATOM 4333 O O . ALA A 1 550 ? 21.882 -27.584 -33.436 1.00 46.75 550 ALA A O 1
ATOM 4334 N N . PRO A 1 551 ? 21.756 -28.265 -35.575 1.00 49.59 551 PRO A N 1
ATOM 4335 C CA . PRO A 1 551 ? 22.050 -29.669 -35.273 1.00 49.59 551 PRO A CA 1
ATOM 4336 C C . PRO A 1 551 ? 23.490 -29.864 -34.770 1.00 49.59 551 PRO A C 1
ATOM 4338 O O . PRO A 1 551 ? 24.436 -29.352 -35.368 1.00 49.59 551 PRO A O 1
ATOM 4341 N N . GLY A 1 552 ? 23.653 -30.644 -33.697 1.00 56.09 552 GLY A N 1
ATOM 4342 C CA . GLY A 1 552 ? 24.935 -30.932 -33.045 1.00 56.09 552 GLY A CA 1
ATOM 4343 C C . GLY A 1 552 ? 24.882 -32.188 -32.165 1.00 56.09 552 GLY A C 1
ATOM 4344 O O . GLY A 1 552 ? 23.852 -32.858 -32.076 1.00 56.09 552 GLY A O 1
ATOM 4345 N N . VAL A 1 553 ? 26.006 -32.534 -31.525 1.00 55.06 553 VAL A N 1
ATOM 4346 C CA . VAL A 1 553 ? 26.110 -33.717 -30.642 1.00 55.06 553 VAL A CA 1
ATOM 4347 C C . VAL A 1 553 ? 25.291 -33.525 -29.356 1.00 55.06 553 VAL A C 1
ATOM 4349 O O . VAL A 1 553 ? 24.606 -34.455 -28.928 1.00 55.06 553 VAL A O 1
ATOM 4352 N N . ALA A 1 554 ? 25.297 -32.311 -28.801 1.00 61.19 554 ALA A N 1
ATOM 4353 C CA . ALA A 1 554 ? 24.453 -31.882 -27.691 1.00 61.19 554 ALA A CA 1
ATOM 4354 C C . ALA A 1 554 ? 23.706 -30.603 -28.096 1.00 61.19 554 ALA A C 1
ATOM 4356 O O . ALA A 1 554 ? 24.322 -29.670 -28.610 1.00 61.19 554 ALA A O 1
ATOM 4357 N N . VAL A 1 555 ? 22.385 -30.576 -27.916 1.00 66.06 555 VAL A N 1
ATOM 4358 C CA . VAL A 1 555 ? 21.525 -29.452 -28.314 1.00 66.06 555 VAL A CA 1
ATOM 4359 C C . VAL A 1 555 ? 20.653 -29.041 -27.132 1.00 66.06 555 VAL A C 1
ATOM 4361 O O . VAL A 1 555 ? 19.837 -29.839 -26.672 1.00 66.06 555 VAL A O 1
ATOM 4364 N N . GLN A 1 556 ? 20.788 -27.796 -26.668 1.00 70.56 556 GLN A N 1
ATOM 4365 C CA . GLN A 1 556 ? 19.990 -27.232 -25.576 1.00 70.56 556 GLN A CA 1
ATOM 4366 C C . GLN A 1 556 ? 19.110 -26.075 -26.073 1.00 70.56 556 GLN A C 1
ATOM 4368 O O . GLN A 1 556 ? 19.561 -25.215 -26.828 1.00 70.56 556 GLN A O 1
ATOM 4373 N N . ALA A 1 557 ? 17.841 -26.046 -25.657 1.00 65.19 557 ALA A N 1
ATOM 4374 C CA . ALA A 1 557 ? 16.914 -24.950 -25.940 1.00 65.19 557 ALA A CA 1
ATOM 4375 C C . ALA A 1 557 ? 16.226 -24.461 -24.659 1.00 65.19 557 ALA A C 1
ATOM 4377 O O . ALA A 1 557 ? 15.615 -25.242 -23.931 1.00 65.19 557 ALA A O 1
ATOM 4378 N N . HIS A 1 558 ? 16.263 -23.153 -24.394 1.00 63.62 558 HIS A N 1
ATOM 4379 C CA . HIS A 1 558 ? 15.603 -22.580 -23.216 1.00 63.62 558 HIS A CA 1
ATOM 4380 C C . HIS A 1 558 ? 14.092 -22.374 -23.409 1.00 63.62 558 HIS A C 1
ATOM 4382 O O . HIS A 1 558 ? 13.322 -22.618 -22.482 1.00 63.62 558 HIS A O 1
ATOM 4388 N N . ALA A 1 559 ? 13.659 -21.977 -24.611 1.00 56.16 559 ALA A N 1
ATOM 4389 C CA . ALA A 1 559 ? 12.252 -21.819 -24.979 1.00 56.16 559 ALA A CA 1
ATOM 4390 C C . ALA A 1 559 ? 12.030 -22.121 -26.477 1.00 56.16 559 ALA A C 1
ATOM 4392 O O . ALA A 1 559 ? 12.593 -21.436 -27.331 1.00 56.16 559 ALA A O 1
ATOM 4393 N N . GLY A 1 560 ? 11.196 -23.111 -26.819 1.00 70.94 560 GLY A N 1
ATOM 4394 C CA . GLY A 1 560 ? 10.842 -23.436 -28.212 1.00 70.94 560 GLY A CA 1
ATOM 4395 C C . GLY A 1 560 ? 11.094 -24.893 -28.607 1.00 70.94 560 GLY A C 1
ATOM 4396 O O . GLY A 1 560 ? 10.845 -25.794 -27.812 1.00 70.94 560 GLY A O 1
ATOM 4397 N N . VAL A 1 561 ? 11.519 -25.128 -29.856 1.00 66.94 561 VAL A N 1
ATOM 4398 C CA . VAL A 1 561 ? 11.781 -26.474 -30.398 1.00 66.94 561 VAL A CA 1
ATOM 4399 C C . VAL A 1 561 ? 13.292 -26.704 -30.506 1.00 66.94 561 VAL A C 1
ATOM 4401 O O . VAL A 1 561 ? 13.943 -26.071 -31.337 1.00 66.94 561 VAL A O 1
ATOM 4404 N N . ALA A 1 562 ? 13.850 -27.607 -29.696 1.00 70.44 562 ALA A N 1
ATOM 4405 C CA . ALA A 1 562 ? 15.230 -28.076 -29.875 1.00 70.44 562 ALA A CA 1
ATOM 4406 C C . ALA A 1 562 ? 15.278 -29.031 -31.076 1.00 70.44 562 ALA A C 1
ATOM 4408 O O . ALA A 1 562 ? 14.374 -29.847 -31.204 1.00 70.44 562 ALA A O 1
ATOM 4409 N N . VAL A 1 563 ? 16.276 -28.943 -31.959 1.00 74.25 563 VAL A N 1
ATOM 4410 C CA . VAL A 1 563 ? 16.397 -29.815 -33.151 1.00 74.25 563 VAL A CA 1
ATOM 4411 C C . VAL A 1 563 ? 16.989 -31.194 -32.837 1.00 74.25 563 VAL A C 1
ATOM 4413 O O . VAL A 1 563 ? 17.599 -31.354 -31.782 1.00 74.25 563 VAL A O 1
ATOM 4416 N N . PRO A 1 564 ? 16.838 -32.187 -33.741 1.00 73.06 564 PRO A N 1
ATOM 4417 C CA . PRO A 1 564 ? 17.392 -33.524 -33.544 1.00 73.06 564 PRO A CA 1
ATOM 4418 C C . PRO A 1 564 ? 18.914 -33.534 -33.324 1.00 73.06 564 PRO A C 1
ATOM 4420 O O . PRO A 1 564 ? 19.657 -32.860 -34.040 1.00 73.06 564 PRO A O 1
ATOM 4423 N N . GLY A 1 565 ? 19.363 -34.352 -32.371 1.00 69.44 565 GLY A N 1
ATOM 4424 C CA . GLY A 1 565 ? 20.763 -34.540 -31.975 1.00 69.44 565 GLY A CA 1
ATOM 4425 C C . GLY A 1 565 ? 20.950 -35.834 -31.172 1.00 69.44 565 GLY A C 1
ATOM 4426 O O . GLY A 1 565 ? 19.992 -36.578 -30.952 1.00 69.44 565 GLY A O 1
ATOM 4427 N N . VAL A 1 566 ? 22.180 -36.139 -30.738 1.00 69.88 566 VAL A N 1
ATOM 4428 C CA . VAL A 1 566 ? 22.443 -37.345 -29.920 1.00 69.88 566 VAL A CA 1
ATOM 4429 C C . VAL A 1 566 ? 21.893 -37.156 -28.502 1.00 69.88 566 VAL A C 1
ATOM 4431 O O . VAL A 1 566 ? 21.176 -38.031 -28.012 1.00 69.88 566 VAL A O 1
ATOM 4434 N N . ALA A 1 567 ? 22.156 -35.996 -27.894 1.00 75.88 567 ALA A N 1
ATOM 4435 C CA . ALA A 1 567 ? 21.562 -35.552 -26.635 1.00 75.88 567 ALA A CA 1
ATOM 4436 C C . ALA A 1 567 ? 20.811 -34.226 -26.842 1.00 75.88 567 ALA A C 1
ATOM 4438 O O . ALA A 1 567 ? 21.395 -33.249 -27.310 1.00 75.88 567 ALA A O 1
ATOM 4439 N N . VAL A 1 568 ? 19.517 -34.189 -26.516 1.00 78.38 568 VAL A N 1
ATOM 4440 C CA . VAL A 1 568 ? 18.647 -33.024 -26.744 1.00 78.38 568 VAL A CA 1
ATOM 4441 C C . VAL A 1 568 ? 17.963 -32.622 -25.441 1.00 78.38 568 VAL A C 1
ATOM 4443 O O . VAL A 1 568 ? 17.258 -33.433 -24.844 1.00 78.38 568 VAL A O 1
ATOM 4446 N N . GLN A 1 569 ? 18.126 -31.368 -25.019 1.00 80.88 569 GLN A N 1
ATOM 4447 C CA . GLN A 1 569 ? 17.547 -30.824 -23.790 1.00 80.88 569 GLN A CA 1
ATOM 4448 C C . GLN A 1 569 ? 16.695 -29.582 -24.080 1.00 80.88 569 GLN A C 1
ATOM 4450 O O . GLN A 1 569 ? 17.142 -28.649 -24.743 1.00 80.88 569 GLN A O 1
ATOM 4455 N N . ALA A 1 570 ? 15.467 -29.533 -23.560 1.00 79.81 570 ALA A N 1
ATOM 4456 C CA . ALA A 1 570 ? 14.600 -28.357 -23.641 1.00 79.81 570 ALA A CA 1
ATOM 4457 C C . ALA A 1 570 ? 14.123 -27.924 -22.249 1.00 79.81 570 ALA A C 1
ATOM 4459 O O . ALA A 1 570 ? 13.507 -28.712 -21.535 1.00 79.81 570 ALA A O 1
ATOM 4460 N N . HIS A 1 571 ? 14.355 -26.669 -21.854 1.00 78.19 571 HIS A N 1
ATOM 4461 C CA . HIS A 1 571 ? 13.851 -26.150 -20.575 1.00 78.19 571 HIS A CA 1
ATOM 4462 C C . HIS A 1 571 ? 12.358 -25.824 -20.638 1.00 78.19 571 HIS A C 1
ATOM 4464 O O . HIS A 1 571 ? 11.614 -26.227 -19.749 1.00 78.19 571 HIS A O 1
ATOM 4470 N N . ALA A 1 572 ? 11.901 -25.171 -21.711 1.00 73.50 572 ALA A N 1
ATOM 4471 C CA . ALA A 1 572 ? 10.487 -24.930 -21.986 1.00 73.50 572 ALA A CA 1
ATOM 4472 C C . ALA A 1 572 ? 10.148 -25.185 -23.470 1.00 73.50 572 ALA A C 1
ATOM 4474 O O . ALA A 1 572 ? 10.711 -24.545 -24.355 1.00 73.50 572 ALA A O 1
ATOM 4475 N N . GLY A 1 573 ? 9.210 -26.085 -23.779 1.00 80.81 573 GLY A N 1
ATOM 4476 C CA . GLY A 1 573 ? 8.765 -26.359 -25.156 1.00 80.81 573 GLY A CA 1
ATOM 4477 C C . GLY A 1 573 ? 8.948 -27.810 -25.607 1.00 80.81 573 GLY A C 1
ATOM 4478 O O . GLY A 1 573 ? 8.627 -28.726 -24.857 1.00 80.81 573 GLY A O 1
ATOM 4479 N N . VAL A 1 574 ? 9.376 -28.029 -26.855 1.00 80.00 574 VAL A N 1
ATOM 4480 C CA . VAL A 1 574 ? 9.467 -29.364 -27.472 1.00 80.00 574 VAL A CA 1
ATOM 4481 C C . VAL A 1 574 ? 10.929 -29.746 -27.711 1.00 80.00 574 VAL A C 1
ATOM 4483 O O . VAL A 1 574 ? 11.618 -29.087 -28.484 1.00 80.00 574 VAL A O 1
ATOM 4486 N N . ALA A 1 575 ? 11.410 -30.827 -27.102 1.00 83.56 575 ALA A N 1
ATOM 4487 C CA . ALA A 1 575 ? 12.708 -31.408 -27.454 1.00 83.56 575 ALA A CA 1
ATOM 4488 C C . ALA A 1 575 ? 12.517 -32.382 -28.626 1.00 83.56 575 ALA A C 1
ATOM 4490 O O . ALA A 1 575 ? 11.738 -33.317 -28.481 1.00 83.56 575 ALA A O 1
ATOM 4491 N N . ALA A 1 576 ? 13.147 -32.169 -29.788 1.00 82.06 576 ALA A N 1
ATOM 4492 C CA . ALA A 1 576 ? 12.996 -33.059 -30.948 1.00 82.06 576 ALA A CA 1
ATOM 4493 C C . ALA A 1 576 ? 13.668 -34.438 -30.748 1.00 82.06 576 ALA A C 1
ATOM 4495 O O . ALA A 1 576 ? 14.431 -34.618 -29.798 1.00 82.06 576 ALA A O 1
ATOM 4496 N N . PRO A 1 577 ? 13.378 -35.426 -31.625 1.00 81.38 577 PRO A N 1
ATOM 4497 C CA . PRO A 1 577 ? 13.860 -36.798 -31.471 1.00 81.38 577 PRO A CA 1
ATOM 4498 C C . PRO A 1 577 ? 15.388 -36.920 -31.400 1.00 81.38 577 PRO A C 1
ATOM 4500 O O . PRO A 1 577 ? 16.104 -36.262 -32.155 1.00 81.38 577 PRO A O 1
ATOM 4503 N N . GLY A 1 578 ? 15.871 -37.819 -30.541 1.00 77.19 578 GLY A N 1
ATOM 4504 C CA . GLY A 1 578 ? 17.293 -38.081 -30.301 1.00 77.19 578 GLY A CA 1
ATOM 4505 C C . GLY A 1 578 ? 17.525 -39.399 -29.556 1.00 77.19 578 GLY A C 1
ATOM 4506 O O . GLY A 1 578 ? 16.580 -40.139 -29.279 1.00 77.19 578 GLY A O 1
ATOM 4507 N N . VAL A 1 579 ? 18.781 -39.722 -29.228 1.00 78.19 579 VAL A N 1
ATOM 4508 C CA . VAL A 1 579 ? 19.094 -40.937 -28.446 1.00 78.19 579 VAL A CA 1
ATOM 4509 C C . VAL A 1 579 ? 18.727 -40.721 -26.976 1.00 78.19 579 VAL A C 1
ATOM 4511 O O . VAL A 1 579 ? 18.035 -41.560 -26.396 1.00 78.19 579 VAL A O 1
ATOM 4514 N N . ALA A 1 580 ? 19.123 -39.576 -26.412 1.00 82.44 580 ALA A N 1
ATOM 4515 C CA . ALA A 1 580 ? 18.733 -39.115 -25.083 1.00 82.44 580 ALA A CA 1
ATOM 4516 C C . ALA A 1 580 ? 18.003 -37.767 -25.188 1.00 82.44 580 ALA A C 1
ATOM 4518 O O . ALA A 1 580 ? 18.568 -36.792 -25.682 1.00 82.44 580 ALA A O 1
ATOM 4519 N N . VAL A 1 581 ? 16.745 -37.712 -24.747 1.00 85.75 581 VAL A N 1
ATOM 4520 C CA . VAL A 1 581 ? 15.881 -36.529 -24.875 1.00 85.75 581 VAL A CA 1
ATOM 4521 C C . VAL A 1 581 ? 15.354 -36.127 -23.502 1.00 85.75 581 VAL A C 1
ATOM 4523 O O . VAL A 1 581 ? 14.708 -36.930 -22.832 1.00 85.75 581 VAL A O 1
ATOM 4526 N N . GLN A 1 582 ? 15.589 -34.882 -23.086 1.00 86.19 582 GLN A N 1
ATOM 4527 C CA . GLN A 1 582 ? 15.141 -34.351 -21.800 1.00 86.19 582 GLN A CA 1
ATOM 4528 C C . GLN A 1 582 ? 14.327 -33.062 -21.978 1.00 86.19 582 GLN A C 1
ATOM 4530 O O . GLN A 1 582 ? 14.774 -32.120 -22.628 1.00 86.19 582 GLN A O 1
ATOM 4535 N N . ALA A 1 583 ? 13.141 -32.985 -21.374 1.00 85.94 583 ALA A N 1
ATOM 4536 C CA . ALA A 1 583 ? 12.332 -31.766 -21.331 1.00 85.94 583 ALA A CA 1
ATOM 4537 C C . ALA A 1 583 ? 12.006 -31.375 -19.883 1.00 85.94 583 ALA A C 1
ATOM 4539 O O . ALA A 1 583 ? 11.438 -32.173 -19.142 1.00 85.94 583 ALA A O 1
ATOM 4540 N N . TYR A 1 584 ? 12.322 -30.150 -19.460 1.00 83.94 584 TYR A N 1
ATOM 4541 C CA . TYR A 1 584 ? 11.997 -29.694 -18.106 1.00 83.94 584 TYR A CA 1
ATOM 4542 C C . TYR A 1 584 ? 10.545 -29.234 -17.990 1.00 83.94 584 TYR A C 1
ATOM 4544 O O . TYR A 1 584 ? 9.869 -29.632 -17.049 1.00 83.94 584 TYR A O 1
ATOM 4552 N N . ALA A 1 585 ? 10.045 -28.460 -18.955 1.00 78.94 585 ALA A N 1
ATOM 4553 C CA . ALA A 1 585 ? 8.653 -28.030 -19.036 1.00 78.94 585 ALA A CA 1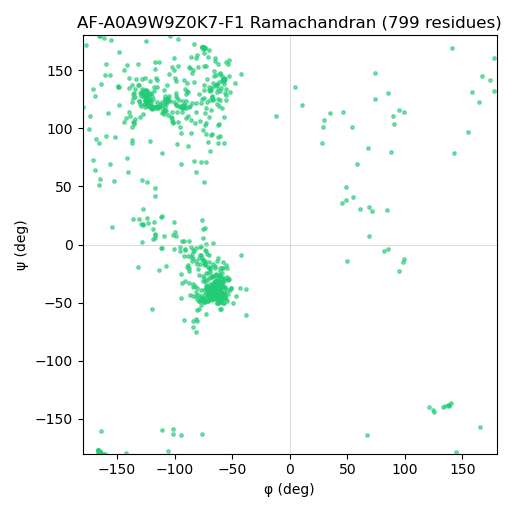
ATOM 4554 C C . ALA A 1 585 ? 8.124 -28.142 -20.480 1.00 78.94 585 ALA A C 1
ATOM 4556 O O . ALA A 1 585 ? 8.393 -27.281 -21.314 1.00 78.94 585 ALA A O 1
ATOM 4557 N N . GLY A 1 586 ? 7.362 -29.188 -20.813 1.00 84.75 586 GLY A N 1
ATOM 4558 C CA . GLY A 1 586 ? 6.780 -29.357 -22.153 1.00 84.75 586 GLY A CA 1
ATOM 4559 C C . GLY A 1 586 ? 6.795 -30.792 -22.678 1.00 84.75 586 GLY A C 1
ATOM 4560 O O . GLY A 1 586 ? 6.419 -31.710 -21.956 1.00 84.75 586 GLY A O 1
ATOM 4561 N N . VAL A 1 587 ? 7.152 -30.989 -23.952 1.00 85.81 587 VAL A N 1
ATOM 4562 C CA . VAL A 1 587 ? 7.078 -32.293 -24.634 1.00 85.81 587 VAL A CA 1
ATOM 4563 C C . VAL A 1 587 ? 8.474 -32.780 -25.023 1.00 85.81 587 VAL A C 1
ATOM 4565 O O . VAL A 1 587 ? 9.142 -32.156 -25.842 1.00 85.81 587 VAL A O 1
ATOM 4568 N N . ALA A 1 588 ? 8.909 -33.918 -24.488 1.00 88.12 588 ALA A N 1
ATOM 4569 C CA . ALA A 1 588 ? 10.098 -34.616 -24.978 1.00 88.12 588 ALA A CA 1
ATOM 4570 C C . ALA A 1 588 ? 9.681 -35.561 -26.113 1.00 88.12 588 ALA A C 1
ATOM 4572 O O . ALA A 1 588 ? 8.846 -36.429 -25.885 1.00 88.12 588 ALA A O 1
ATOM 4573 N N . ALA A 1 589 ? 10.189 -35.379 -27.333 1.00 87.06 589 ALA A N 1
ATOM 4574 C CA . ALA A 1 589 ? 9.838 -36.210 -28.488 1.00 87.06 589 ALA A CA 1
ATOM 4575 C C . ALA A 1 589 ? 10.478 -37.620 -28.415 1.00 87.06 589 ALA A C 1
ATOM 4577 O O . ALA A 1 589 ? 11.325 -37.864 -27.556 1.00 87.06 589 ALA A O 1
ATOM 4578 N N . PRO A 1 590 ? 10.062 -38.567 -29.285 1.00 85.88 590 PRO A N 1
ATOM 4579 C CA . PRO A 1 590 ? 10.485 -39.966 -29.200 1.00 85.88 590 PRO A CA 1
ATOM 4580 C C . PRO A 1 590 ? 12.004 -40.171 -29.260 1.00 85.88 590 PRO A C 1
ATOM 4582 O O . PRO A 1 590 ? 12.692 -39.519 -30.047 1.00 85.88 590 PRO A O 1
ATOM 4585 N N . GLY A 1 591 ? 12.509 -41.128 -28.480 1.00 81.94 591 GLY A N 1
ATOM 4586 C CA . GLY A 1 591 ? 13.935 -41.450 -28.377 1.00 81.94 591 GLY A CA 1
ATOM 4587 C C . GLY A 1 591 ? 14.195 -42.787 -27.680 1.00 81.94 591 GLY A C 1
ATOM 4588 O O . GLY A 1 591 ? 13.261 -43.511 -27.334 1.00 81.94 591 GLY A O 1
ATOM 4589 N N . VAL A 1 592 ? 15.467 -43.145 -27.474 1.00 82.31 592 VAL A N 1
ATOM 4590 C CA . VAL A 1 592 ? 15.820 -44.380 -26.743 1.00 82.31 592 VAL A CA 1
ATOM 4591 C C . VAL A 1 592 ? 15.607 -44.181 -25.241 1.00 82.31 592 VAL A C 1
ATOM 4593 O O . VAL A 1 592 ? 14.939 -45.001 -24.611 1.00 82.31 592 VAL A O 1
ATOM 4596 N N . ALA A 1 593 ? 16.108 -43.068 -24.698 1.00 85.81 593 ALA A N 1
ATOM 4597 C CA . ALA A 1 593 ? 15.876 -42.623 -23.327 1.00 85.81 593 ALA A CA 1
ATOM 4598 C C . ALA A 1 593 ? 15.200 -41.244 -23.334 1.00 85.81 593 ALA A C 1
ATOM 4600 O O . ALA A 1 593 ? 15.769 -40.276 -23.838 1.00 85.81 593 ALA A O 1
ATOM 4601 N N . VAL A 1 594 ? 13.983 -41.156 -22.795 1.00 88.62 594 VAL A N 1
ATOM 4602 C CA . VAL A 1 594 ? 13.160 -39.938 -22.814 1.00 88.62 594 VAL A CA 1
ATOM 4603 C C . VAL A 1 594 ? 12.781 -39.556 -21.386 1.00 88.62 594 VAL A C 1
ATOM 4605 O O . VAL A 1 594 ? 12.156 -40.350 -20.686 1.00 88.62 594 VAL A O 1
ATOM 4608 N N . GLN A 1 595 ? 13.119 -38.341 -20.954 1.00 89.56 595 GLN A N 1
ATOM 4609 C CA . GLN A 1 595 ? 12.800 -37.832 -19.619 1.00 89.56 595 GLN A CA 1
ATOM 4610 C C . GLN A 1 595 ? 12.034 -36.505 -19.695 1.00 89.56 595 GLN A C 1
ATOM 4612 O O . GLN A 1 595 ? 12.456 -35.570 -20.370 1.00 89.56 595 GLN A O 1
ATOM 4617 N N . ALA A 1 596 ? 10.928 -36.391 -18.960 1.00 89.00 596 ALA A N 1
ATOM 4618 C CA . ALA A 1 596 ? 10.199 -35.136 -18.780 1.00 89.00 596 ALA A CA 1
ATOM 4619 C C . ALA A 1 596 ? 10.097 -34.767 -17.291 1.00 89.00 596 ALA A C 1
ATOM 4621 O O . ALA A 1 596 ? 9.602 -35.563 -16.497 1.00 89.00 596 ALA A O 1
ATOM 4622 N N . HIS A 1 597 ? 10.522 -33.567 -16.884 1.00 85.00 597 HIS A N 1
ATOM 4623 C CA . HIS A 1 597 ? 10.332 -33.115 -15.496 1.00 85.00 597 HIS A CA 1
ATOM 4624 C C . HIS A 1 597 ? 8.907 -32.627 -15.247 1.00 85.00 597 HIS A C 1
ATOM 4626 O O . HIS A 1 597 ? 8.284 -33.075 -14.293 1.00 85.00 597 HIS A O 1
ATOM 4632 N N . ALA A 1 598 ? 8.371 -31.774 -16.119 1.00 81.44 598 ALA A N 1
ATOM 4633 C CA . ALA A 1 598 ? 6.995 -31.293 -16.093 1.00 81.44 598 ALA A CA 1
ATOM 4634 C C . ALA A 1 598 ? 6.386 -31.333 -17.510 1.00 81.44 598 ALA A C 1
ATOM 4636 O O . ALA A 1 598 ? 6.716 -30.504 -18.355 1.00 81.44 598 ALA A O 1
ATOM 4637 N N . GLY A 1 599 ? 5.495 -32.285 -17.804 1.00 86.25 599 GLY A N 1
ATOM 4638 C CA . GLY A 1 599 ? 4.821 -32.375 -19.109 1.00 86.25 599 GLY A CA 1
ATOM 4639 C C . GLY A 1 599 ? 4.716 -33.790 -19.681 1.00 86.25 599 GLY A C 1
ATOM 4640 O O . GLY A 1 599 ? 4.359 -34.717 -18.960 1.00 86.25 599 GLY A O 1
ATOM 4641 N N . VAL A 1 600 ? 4.944 -33.952 -20.988 1.00 87.44 600 VAL A N 1
ATOM 4642 C CA . VAL A 1 600 ? 4.727 -35.219 -21.710 1.00 87.44 600 VAL A CA 1
ATOM 4643 C C . VAL A 1 600 ? 6.050 -35.780 -22.228 1.00 87.44 600 VAL A C 1
ATOM 4645 O O . VAL A 1 600 ? 6.699 -35.164 -23.069 1.00 87.44 600 VAL A O 1
ATOM 4648 N N . ALA A 1 601 ? 6.432 -36.971 -21.774 1.00 89.75 601 ALA A N 1
ATOM 4649 C CA . ALA A 1 601 ? 7.519 -37.742 -22.374 1.00 89.75 601 ALA A CA 1
ATOM 4650 C C . ALA A 1 601 ? 6.935 -38.652 -23.462 1.00 89.75 601 ALA A C 1
ATOM 4652 O O . ALA A 1 601 ? 6.081 -39.480 -23.161 1.00 89.75 601 ALA A O 1
ATOM 4653 N N . ALA A 1 602 ? 7.327 -38.477 -24.723 1.00 89.25 602 ALA A N 1
ATOM 4654 C CA . ALA A 1 602 ? 6.825 -39.261 -25.851 1.00 89.25 602 ALA A CA 1
ATOM 4655 C C . ALA A 1 602 ? 7.402 -40.699 -25.870 1.00 89.25 602 ALA A C 1
ATOM 4657 O O . ALA A 1 602 ? 8.311 -41.005 -25.098 1.00 89.25 602 ALA A O 1
ATOM 4658 N N . PRO A 1 603 ? 6.865 -41.602 -26.721 1.00 87.38 603 PRO A N 1
ATOM 4659 C CA . PRO A 1 603 ? 7.227 -43.020 -26.707 1.00 87.38 603 PRO A CA 1
ATOM 4660 C C . PRO A 1 603 ? 8.722 -43.296 -26.904 1.00 87.38 603 PRO A C 1
ATOM 4662 O O . PRO A 1 603 ? 9.373 -42.657 -27.731 1.00 87.38 603 PRO A O 1
ATOM 4665 N N . GLY A 1 604 ? 9.242 -44.298 -26.194 1.00 83.69 604 GLY A N 1
ATOM 4666 C CA . GLY A 1 604 ? 10.653 -44.685 -26.226 1.00 83.69 604 GLY A CA 1
ATOM 4667 C C . GLY A 1 604 ? 10.918 -46.047 -25.583 1.00 83.69 604 GLY A C 1
ATOM 4668 O O . GLY A 1 604 ? 9.991 -46.743 -25.166 1.00 83.69 604 GLY A O 1
ATOM 4669 N N . VAL A 1 605 ? 12.188 -46.456 -25.504 1.00 83.31 605 VAL A N 1
ATOM 4670 C CA . VAL A 1 605 ? 12.558 -47.721 -24.835 1.00 83.31 605 VAL A CA 1
ATOM 4671 C C . VAL A 1 605 ? 12.491 -47.549 -23.317 1.00 83.31 605 VAL A C 1
ATOM 4673 O O . VAL A 1 605 ? 11.847 -48.355 -22.644 1.00 83.31 605 VAL A O 1
ATOM 4676 N N . ALA A 1 606 ? 13.091 -46.474 -22.801 1.00 86.75 606 ALA A N 1
ATOM 4677 C CA . ALA A 1 606 ? 13.006 -46.052 -21.407 1.00 86.75 606 ALA A CA 1
ATOM 4678 C C . ALA A 1 606 ? 12.391 -44.647 -21.327 1.00 86.75 606 ALA A C 1
ATOM 4680 O O . ALA A 1 606 ? 12.957 -43.691 -21.858 1.00 86.75 606 ALA A O 1
ATOM 4681 N N . VAL A 1 607 ? 11.228 -44.524 -20.686 1.00 89.44 607 VAL A N 1
ATOM 4682 C CA . VAL A 1 607 ? 10.464 -43.271 -20.600 1.00 89.44 607 VAL A CA 1
ATOM 4683 C C . VAL A 1 607 ? 10.234 -42.914 -19.134 1.00 89.44 607 VAL A C 1
ATOM 4685 O O . VAL A 1 607 ? 9.634 -43.696 -18.399 1.00 89.44 607 VAL A O 1
ATOM 4688 N N . GLN A 1 608 ? 10.675 -41.731 -18.707 1.00 89.88 608 GLN A N 1
ATOM 4689 C CA . GLN A 1 608 ? 10.513 -41.245 -17.336 1.00 89.88 608 GLN A CA 1
ATOM 4690 C C . GLN A 1 608 ? 9.805 -39.886 -17.303 1.00 89.88 608 GLN A C 1
ATOM 4692 O O . GLN A 1 608 ? 10.186 -38.960 -18.013 1.00 89.88 608 GLN A O 1
ATOM 4697 N N . ALA A 1 609 ? 8.802 -39.733 -16.439 1.00 89.50 609 ALA A N 1
ATOM 4698 C CA . ALA A 1 609 ? 8.161 -38.449 -16.165 1.00 89.50 609 ALA A CA 1
ATOM 4699 C C . ALA A 1 609 ? 8.185 -38.132 -14.661 1.00 89.50 609 ALA A C 1
ATOM 4701 O O . ALA A 1 609 ? 7.689 -38.922 -13.859 1.00 89.50 609 ALA A O 1
ATOM 4702 N N . HIS A 1 610 ? 8.724 -36.982 -14.244 1.00 85.06 610 HIS A N 1
ATOM 4703 C CA . HIS A 1 610 ? 8.657 -36.572 -12.836 1.00 85.06 610 HIS A CA 1
ATOM 4704 C C . HIS A 1 610 ? 7.280 -36.014 -12.469 1.00 85.06 610 HIS A C 1
ATOM 4706 O O . HIS A 1 610 ? 6.714 -36.447 -11.473 1.00 85.06 610 HIS A O 1
ATOM 4712 N N . ALA A 1 611 ? 6.725 -35.112 -13.279 1.00 82.12 611 ALA A N 1
ATOM 4713 C CA . ALA A 1 611 ? 5.388 -34.548 -13.132 1.00 82.12 611 ALA A CA 1
ATOM 4714 C C . ALA A 1 611 ? 4.674 -34.503 -14.499 1.00 82.12 611 ALA A C 1
ATOM 4716 O O . ALA A 1 611 ? 4.985 -33.664 -15.339 1.00 82.12 611 ALA A O 1
ATOM 4717 N N . GLY A 1 612 ? 3.713 -35.394 -14.759 1.00 86.69 612 GLY A N 1
ATOM 4718 C CA . GLY A 1 612 ? 2.940 -35.390 -16.011 1.00 86.69 612 GLY A CA 1
ATOM 4719 C C . GLY A 1 612 ? 2.690 -36.773 -16.612 1.00 86.69 612 GLY A C 1
ATOM 4720 O O . GLY A 1 612 ? 2.320 -37.697 -15.893 1.00 86.69 612 GLY A O 1
ATOM 4721 N N . VAL A 1 613 ? 2.814 -36.905 -17.937 1.00 87.62 613 VAL A N 1
ATOM 4722 C CA . VAL A 1 613 ? 2.449 -38.125 -18.678 1.00 87.62 613 VAL A CA 1
ATOM 4723 C C . VAL A 1 613 ? 3.683 -38.752 -19.322 1.00 87.62 613 VAL A C 1
ATOM 4725 O O . VAL A 1 613 ? 4.304 -38.148 -20.193 1.00 87.62 613 VAL A O 1
ATOM 4728 N N . ALA A 1 614 ? 4.013 -39.983 -18.937 1.00 90.06 614 ALA A N 1
ATOM 4729 C CA . ALA A 1 614 ? 4.991 -40.808 -19.641 1.00 90.06 614 ALA A CA 1
ATOM 4730 C C . ALA A 1 614 ? 4.258 -41.667 -20.680 1.00 90.06 614 ALA A C 1
ATOM 4732 O O . ALA A 1 614 ? 3.387 -42.450 -20.315 1.00 90.06 614 ALA A O 1
ATOM 4733 N N . ALA A 1 615 ? 4.550 -41.491 -21.967 1.00 89.44 615 ALA A N 1
ATOM 4734 C CA . ALA A 1 615 ? 3.908 -42.219 -23.060 1.00 89.44 615 ALA A CA 1
ATOM 4735 C C . ALA A 1 615 ? 4.406 -43.683 -23.163 1.00 89.44 615 ALA A C 1
ATOM 4737 O O . ALA A 1 615 ? 5.361 -44.054 -22.481 1.00 89.44 615 ALA A O 1
ATOM 4738 N N . PRO A 1 616 ? 3.753 -44.534 -23.985 1.00 87.31 616 PRO A N 1
ATOM 4739 C CA . PRO A 1 616 ? 4.041 -45.968 -24.033 1.00 87.31 616 PRO A CA 1
ATOM 4740 C C . PRO A 1 616 ? 5.497 -46.313 -24.365 1.00 87.31 616 PRO A C 1
ATOM 4742 O O . PRO A 1 616 ? 6.107 -45.684 -25.230 1.00 87.31 616 PRO A O 1
ATOM 4745 N N . GLY A 1 617 ? 6.026 -47.357 -23.727 1.00 83.81 617 GLY A N 1
ATOM 4746 C CA . GLY A 1 617 ? 7.411 -47.803 -23.893 1.00 83.81 617 GLY A CA 1
ATOM 4747 C C . GLY A 1 617 ? 7.673 -49.193 -23.310 1.00 83.81 617 GLY A C 1
ATOM 4748 O O . GLY A 1 617 ? 6.757 -49.861 -22.827 1.00 83.81 617 GLY A O 1
ATOM 4749 N N . VAL A 1 618 ? 8.926 -49.655 -23.359 1.00 82.69 618 VAL A N 1
ATOM 4750 C CA . VAL A 1 618 ? 9.299 -50.952 -22.759 1.00 82.69 618 VAL A CA 1
ATOM 4751 C C . VAL A 1 618 ? 9.368 -50.824 -21.236 1.00 82.69 618 VAL A C 1
ATOM 4753 O O . VAL A 1 618 ? 8.742 -51.616 -20.532 1.00 82.69 618 VAL A O 1
ATOM 4756 N N . ALA A 1 619 ? 10.063 -49.796 -20.744 1.00 86.06 619 ALA A N 1
ATOM 4757 C CA . ALA A 1 619 ? 10.116 -49.417 -19.336 1.00 86.06 619 ALA A CA 1
ATOM 4758 C C . ALA A 1 619 ? 9.585 -47.987 -19.165 1.00 86.06 619 ALA A C 1
ATOM 4760 O O . ALA A 1 619 ? 10.158 -47.042 -19.711 1.00 86.06 619 ALA A O 1
ATOM 4761 N N . VAL A 1 620 ? 8.485 -47.830 -18.427 1.00 89.12 620 VAL A N 1
ATOM 4762 C CA . VAL A 1 620 ? 7.797 -46.544 -18.238 1.00 89.12 620 VAL A CA 1
ATOM 4763 C C . VAL A 1 620 ? 7.712 -46.225 -16.748 1.00 89.12 620 VAL A C 1
ATOM 4765 O O . VAL A 1 620 ? 7.132 -46.995 -15.984 1.00 89.12 620 VAL A O 1
ATOM 4768 N N . GLN A 1 621 ? 8.255 -45.081 -16.330 1.00 89.44 621 GLN A N 1
ATOM 4769 C CA . GLN A 1 621 ? 8.239 -44.630 -14.938 1.00 89.44 621 GLN A CA 1
ATOM 4770 C C . GLN A 1 621 ? 7.616 -43.235 -14.809 1.00 89.44 621 GLN A C 1
ATOM 4772 O O . GLN A 1 621 ? 8.012 -42.300 -15.501 1.00 89.44 621 GLN A O 1
ATOM 4777 N N . ALA A 1 622 ? 6.676 -43.063 -13.880 1.00 88.94 622 ALA A N 1
ATOM 4778 C CA . ALA A 1 622 ? 6.128 -41.758 -13.512 1.00 88.94 622 ALA A CA 1
ATOM 4779 C C . ALA A 1 622 ? 6.281 -41.503 -12.003 1.00 88.94 622 ALA A C 1
ATOM 4781 O O . ALA A 1 622 ? 5.822 -42.304 -11.190 1.00 88.94 622 ALA A O 1
ATOM 4782 N N . HIS A 1 623 ? 6.896 -40.391 -11.591 1.00 84.88 623 HIS A N 1
ATOM 4783 C CA . HIS A 1 623 ? 6.948 -40.033 -10.169 1.00 84.88 623 HIS A CA 1
ATOM 4784 C C . HIS A 1 623 ? 5.635 -39.413 -9.689 1.00 84.88 623 HIS A C 1
ATOM 4786 O O . HIS A 1 623 ? 5.105 -39.865 -8.682 1.00 84.88 623 HIS A O 1
ATOM 4792 N N . ALA A 1 624 ? 5.094 -38.433 -10.413 1.00 81.44 624 ALA A N 1
ATOM 4793 C CA . ALA A 1 624 ? 3.805 -37.803 -10.155 1.00 81.44 624 ALA A CA 1
ATOM 4794 C C . ALA A 1 624 ? 3.005 -37.679 -11.467 1.00 81.44 624 ALA A C 1
ATOM 4796 O O . ALA A 1 624 ? 3.348 -36.874 -12.329 1.00 81.44 624 ALA A O 1
ATOM 4797 N N . GLY A 1 625 ? 1.942 -38.465 -11.655 1.00 86.44 625 GLY A N 1
ATOM 4798 C CA . GLY A 1 625 ? 1.089 -38.385 -12.851 1.00 86.44 625 GLY A CA 1
ATOM 4799 C C . GLY A 1 625 ? 0.719 -39.735 -13.466 1.00 86.44 625 GLY A C 1
ATOM 4800 O O . GLY A 1 625 ? 0.353 -40.660 -12.745 1.00 86.44 625 GLY A O 1
ATOM 4801 N N . VAL A 1 626 ? 0.736 -39.833 -14.799 1.00 87.00 626 VAL A N 1
ATOM 4802 C CA . VAL A 1 626 ? 0.242 -41.005 -15.544 1.00 87.00 626 VAL A CA 1
ATOM 4803 C C . VAL A 1 626 ? 1.381 -41.687 -16.297 1.00 87.00 626 VAL A C 1
ATOM 4805 O O . VAL A 1 626 ? 1.980 -41.091 -17.189 1.00 87.00 626 VAL A O 1
ATOM 4808 N N . ALA A 1 627 ? 1.648 -42.952 -15.979 1.00 89.56 627 ALA A N 1
ATOM 4809 C CA . ALA A 1 627 ? 2.517 -43.816 -16.774 1.00 89.56 627 ALA A CA 1
ATOM 4810 C C . ALA A 1 627 ? 1.657 -44.613 -17.763 1.00 89.56 627 ALA A C 1
ATOM 4812 O O . ALA A 1 627 ? 0.775 -45.355 -17.342 1.00 89.56 627 ALA A O 1
ATOM 4813 N N . ALA A 1 628 ? 1.856 -44.431 -19.066 1.00 88.69 628 ALA A N 1
ATOM 4814 C CA . ALA A 1 628 ? 1.092 -45.102 -20.115 1.00 88.69 628 ALA A CA 1
ATOM 4815 C C . ALA A 1 628 ? 1.510 -46.585 -20.290 1.00 88.69 628 ALA A C 1
ATOM 4817 O O . ALA A 1 628 ? 2.496 -47.017 -19.693 1.00 88.69 628 ALA A O 1
ATOM 4818 N N . PRO A 1 629 ? 0.757 -47.385 -21.077 1.00 86.25 629 PRO A N 1
ATOM 4819 C CA . PRO A 1 629 ? 0.973 -48.828 -21.181 1.00 86.25 629 PRO A CA 1
ATOM 4820 C C . PRO A 1 629 ? 2.380 -49.230 -21.637 1.00 86.25 629 PRO A C 1
ATOM 4822 O O . PRO A 1 629 ? 2.949 -48.606 -22.532 1.00 86.25 629 PRO A O 1
ATOM 4825 N N . GLY A 1 630 ? 2.908 -50.315 -21.072 1.00 83.06 630 GLY A N 1
ATOM 4826 C CA . GLY A 1 630 ? 4.251 -50.819 -21.367 1.00 83.06 630 GLY A CA 1
ATOM 4827 C C . GLY A 1 630 ? 4.494 -52.236 -20.848 1.00 83.06 630 GLY A C 1
ATOM 4828 O O . GLY A 1 630 ? 3.595 -52.873 -20.297 1.00 83.06 630 GLY A O 1
ATOM 4829 N N . VAL A 1 631 ? 5.712 -52.757 -21.029 1.00 81.00 631 VAL A N 1
ATOM 4830 C CA . VAL A 1 631 ? 6.076 -54.087 -20.498 1.00 81.00 631 VAL A CA 1
ATOM 4831 C C . VAL A 1 631 ? 6.271 -54.008 -18.983 1.00 81.00 631 VAL A C 1
ATOM 4833 O O . VAL A 1 631 ? 5.676 -54.798 -18.250 1.00 81.00 631 VAL A O 1
ATOM 4836 N N . ALA A 1 632 ? 7.041 -53.022 -18.520 1.00 84.75 632 ALA A N 1
ATOM 4837 C CA . ALA A 1 632 ? 7.215 -52.691 -17.110 1.00 84.75 632 ALA A CA 1
ATOM 4838 C C . ALA A 1 632 ? 6.772 -51.242 -16.860 1.00 84.75 632 ALA A C 1
ATOM 4840 O O . ALA A 1 632 ? 7.340 -50.312 -17.434 1.00 84.75 632 ALA A O 1
ATOM 4841 N N . VAL A 1 633 ? 5.752 -51.055 -16.020 1.00 87.81 633 VAL A N 1
ATOM 4842 C CA . VAL A 1 633 ? 5.153 -49.744 -15.732 1.00 87.81 633 VAL A CA 1
ATOM 4843 C C . VAL A 1 633 ? 5.216 -49.470 -14.233 1.00 87.81 633 VAL A C 1
ATOM 4845 O O . VAL A 1 633 ? 4.681 -50.243 -13.439 1.00 87.81 633 VAL A O 1
ATOM 4848 N N . GLN A 1 634 ? 5.836 -48.359 -13.837 1.00 88.50 634 GLN A N 1
ATOM 4849 C CA . GLN A 1 634 ? 5.971 -47.953 -12.439 1.00 88.50 634 GLN A CA 1
ATOM 4850 C C . GLN A 1 634 ? 5.438 -46.533 -12.214 1.00 88.50 634 GLN A C 1
ATOM 4852 O O . GLN A 1 634 ? 5.835 -45.598 -12.905 1.00 88.50 634 GLN A O 1
ATOM 4857 N N . ALA A 1 635 ? 4.582 -46.345 -11.210 1.00 88.12 635 ALA A N 1
ATOM 4858 C CA . ALA A 1 635 ? 4.122 -45.030 -10.767 1.00 88.12 635 ALA A CA 1
ATOM 4859 C C . ALA A 1 635 ? 4.378 -44.827 -9.263 1.00 88.12 635 ALA A C 1
ATOM 4861 O O . ALA A 1 635 ? 3.943 -45.638 -8.451 1.00 88.12 635 ALA A O 1
ATOM 4862 N N . HIS A 1 636 ? 5.054 -43.749 -8.854 1.00 84.25 636 HIS A N 1
ATOM 4863 C CA . HIS A 1 636 ? 5.209 -43.441 -7.423 1.00 84.25 636 HIS A CA 1
ATOM 4864 C C . HIS A 1 636 ? 3.974 -42.750 -6.839 1.00 84.25 636 HIS A C 1
ATOM 4866 O O . HIS A 1 636 ? 3.510 -43.165 -5.786 1.00 84.25 636 HIS A O 1
ATOM 4872 N N . ALA A 1 637 ? 3.435 -41.734 -7.511 1.00 80.81 637 ALA A N 1
ATOM 4873 C CA . ALA A 1 637 ? 2.228 -41.011 -7.127 1.00 80.81 637 ALA A CA 1
ATOM 4874 C C . ALA A 1 637 ? 1.334 -40.799 -8.362 1.00 80.81 637 ALA A C 1
ATOM 4876 O O . ALA A 1 637 ? 1.626 -39.955 -9.207 1.00 80.81 637 ALA A O 1
ATOM 4877 N N . GLY A 1 638 ? 0.247 -41.561 -8.510 1.00 85.69 638 GLY A N 1
ATOM 4878 C CA . GLY A 1 638 ? -0.692 -41.395 -9.629 1.00 85.69 638 GLY A CA 1
ATOM 4879 C C . GLY A 1 638 ? -1.189 -42.699 -10.250 1.00 85.69 638 GLY A C 1
ATOM 4880 O O . GLY A 1 638 ? -1.546 -43.627 -9.529 1.00 85.69 638 GLY A O 1
ATOM 4881 N N . VAL A 1 639 ? -1.286 -42.750 -11.582 1.00 86.19 639 VAL A N 1
ATOM 4882 C CA . VAL A 1 639 ? -1.908 -43.867 -12.316 1.00 86.19 639 VAL A CA 1
ATOM 4883 C C . VAL A 1 639 ? -0.874 -44.583 -13.182 1.00 86.19 639 VAL A C 1
ATOM 4885 O O . VAL A 1 639 ? -0.327 -43.993 -14.113 1.00 86.19 639 VAL A O 1
ATOM 4888 N N . ALA A 1 640 ? -0.643 -45.866 -12.914 1.00 88.94 640 ALA A N 1
ATOM 4889 C CA . ALA A 1 640 ? 0.106 -46.751 -13.801 1.00 88.94 640 ALA A CA 1
ATOM 4890 C C . ALA A 1 640 ? -0.877 -47.474 -14.730 1.00 88.94 640 ALA A C 1
ATOM 4892 O O . ALA A 1 640 ? -1.765 -48.173 -14.252 1.00 88.94 640 ALA A O 1
ATOM 4893 N N . ALA A 1 641 ? -0.765 -47.281 -16.041 1.00 88.06 641 ALA A N 1
ATOM 4894 C CA . ALA A 1 641 ? -1.637 -47.893 -17.039 1.00 88.06 641 ALA A CA 1
ATOM 4895 C C . ALA A 1 641 ? -1.302 -49.389 -17.271 1.00 88.06 641 ALA A C 1
ATOM 4897 O O . ALA A 1 641 ? -0.292 -49.876 -16.761 1.00 88.06 641 ALA A O 1
ATOM 4898 N N . PRO A 1 642 ? -2.149 -50.139 -18.009 1.00 85.62 642 PRO A N 1
ATOM 4899 C CA . PRO A 1 642 ? -2.010 -51.589 -18.150 1.00 85.62 642 PRO A CA 1
ATOM 4900 C C . PRO A 1 642 ? -0.662 -52.045 -18.721 1.00 85.62 642 PRO A C 1
ATOM 4902 O O . PRO A 1 642 ? -0.140 -51.434 -19.653 1.00 85.62 642 PRO A O 1
ATOM 4905 N N . GLY A 1 643 ? -0.138 -53.161 -18.213 1.00 82.56 643 GLY A N 1
ATOM 4906 C CA . GLY A 1 643 ? 1.150 -53.720 -18.628 1.00 82.56 643 GLY A CA 1
ATOM 4907 C C . GLY A 1 643 ? 1.360 -55.161 -18.163 1.00 82.56 643 GLY A C 1
ATOM 4908 O O . GLY A 1 643 ? 0.495 -55.749 -17.511 1.00 82.56 643 GLY A O 1
ATOM 4909 N N . LEU A 1 644 ? 2.508 -55.756 -18.505 1.00 80.31 644 LEU A N 1
ATOM 4910 C CA . LEU A 1 644 ? 2.839 -57.113 -18.047 1.00 80.31 644 LEU A CA 1
ATOM 4911 C C . LEU A 1 644 ? 3.149 -57.110 -16.541 1.00 80.31 644 LEU A C 1
ATOM 4913 O O . LEU A 1 644 ? 2.579 -57.909 -15.795 1.00 80.31 644 LEU A O 1
ATOM 4917 N N . ALA A 1 645 ? 3.999 -56.176 -16.109 1.00 83.94 645 ALA A N 1
ATOM 4918 C CA . ALA A 1 645 ? 4.306 -55.896 -14.712 1.00 83.94 645 ALA A CA 1
ATOM 4919 C C . ALA A 1 645 ? 3.979 -54.430 -14.391 1.00 83.94 645 ALA A C 1
ATOM 4921 O O . ALA A 1 645 ? 4.548 -53.520 -14.999 1.00 83.94 645 ALA A O 1
ATOM 4922 N N . VAL A 1 646 ? 3.058 -54.205 -13.452 1.00 87.81 646 VAL A N 1
ATOM 4923 C CA . VAL A 1 646 ? 2.568 -52.871 -13.077 1.00 87.81 646 VAL A CA 1
ATOM 4924 C C . VAL A 1 646 ? 2.779 -52.652 -11.582 1.00 87.81 646 VAL A C 1
ATOM 4926 O O . VAL A 1 646 ? 2.281 -53.427 -10.767 1.00 87.81 646 VAL A O 1
ATOM 4929 N N . GLN A 1 647 ? 3.485 -51.584 -11.213 1.00 87.69 647 GLN A N 1
ATOM 4930 C CA . GLN A 1 647 ? 3.749 -51.226 -9.821 1.00 87.69 647 GLN A CA 1
ATOM 4931 C C . GLN A 1 647 ? 3.297 -49.791 -9.526 1.00 87.69 647 GLN A C 1
ATOM 4933 O O . GLN A 1 647 ? 3.698 -48.855 -10.213 1.00 87.69 647 GLN A O 1
ATOM 4938 N N . ALA A 1 648 ? 2.503 -49.598 -8.472 1.00 87.50 648 ALA A N 1
ATOM 4939 C CA . ALA A 1 648 ? 2.137 -48.281 -7.956 1.00 87.50 648 ALA A CA 1
ATOM 4940 C C . ALA A 1 648 ? 2.543 -48.138 -6.482 1.00 87.50 648 ALA A C 1
ATOM 4942 O O . ALA A 1 648 ? 2.210 -48.987 -5.662 1.00 87.50 648 ALA A O 1
ATOM 4943 N N . HIS A 1 649 ? 3.254 -47.072 -6.113 1.00 84.00 649 HIS A N 1
ATOM 4944 C CA . HIS A 1 649 ? 3.619 -46.835 -4.712 1.00 84.00 649 HIS A CA 1
ATOM 4945 C C . HIS A 1 649 ? 2.519 -46.083 -3.952 1.00 84.00 649 HIS A C 1
ATOM 4947 O O . HIS A 1 649 ? 2.204 -46.455 -2.832 1.00 84.00 649 HIS A O 1
ATOM 4953 N N . SER A 1 650 ? 1.928 -45.054 -4.558 1.00 79.19 650 SER A N 1
ATOM 4954 C CA . SER A 1 650 ? 0.785 -44.292 -4.055 1.00 79.19 650 SER A CA 1
ATOM 4955 C C . SER A 1 650 ? -0.164 -44.003 -5.225 1.00 79.19 650 SER A C 1
ATOM 4957 O O . SER A 1 650 ? 0.186 -43.262 -6.143 1.00 79.19 650 SER A O 1
ATOM 4959 N N . GLY A 1 651 ? -1.347 -44.621 -5.264 1.00 85.38 651 GLY A N 1
ATOM 4960 C CA . GLY A 1 651 ? -2.339 -44.378 -6.324 1.00 85.38 651 GLY A CA 1
ATOM 4961 C C . GLY A 1 651 ? -2.952 -45.638 -6.934 1.00 85.38 651 GLY A C 1
ATOM 4962 O O . GLY A 1 651 ? -3.317 -46.558 -6.206 1.00 85.38 651 GLY A O 1
ATOM 4963 N N . VAL A 1 652 ? -3.146 -45.659 -8.257 1.00 85.69 652 VAL A N 1
ATOM 4964 C CA . VAL A 1 652 ? -3.883 -46.724 -8.963 1.00 85.69 652 VAL A CA 1
ATOM 4965 C C . VAL A 1 652 ? -2.968 -47.465 -9.935 1.00 85.69 652 VAL A C 1
ATOM 4967 O O . VAL A 1 652 ? -2.475 -46.877 -10.896 1.00 85.69 652 VAL A O 1
ATOM 4970 N N . ALA A 1 653 ? -2.786 -48.767 -9.723 1.00 88.44 653 ALA A N 1
ATOM 4971 C CA . ALA A 1 653 ? -2.166 -49.664 -10.695 1.00 88.44 653 ALA A CA 1
ATOM 4972 C C . ALA A 1 653 ? -3.259 -50.307 -11.557 1.00 88.44 653 ALA A C 1
ATOM 4974 O O . ALA A 1 653 ? -4.143 -50.969 -11.023 1.00 88.44 653 ALA A O 1
ATOM 4975 N N . ALA A 1 654 ? -3.240 -50.093 -12.870 1.00 87.75 654 ALA A N 1
ATOM 4976 C CA . ALA A 1 654 ? -4.220 -50.639 -13.805 1.00 87.75 654 ALA A CA 1
ATOM 4977 C C . ALA A 1 654 ? -3.984 -52.144 -14.093 1.00 87.75 654 ALA A C 1
ATOM 4979 O O . ALA A 1 654 ? -2.966 -52.696 -13.672 1.00 87.75 654 ALA A O 1
ATOM 4980 N N . PRO A 1 655 ? -4.923 -52.830 -14.780 1.00 85.06 655 PRO A N 1
ATOM 4981 C CA . PRO A 1 655 ? -4.873 -54.281 -14.964 1.00 85.06 655 PRO A CA 1
ATOM 4982 C C . PRO A 1 655 ? -3.598 -54.797 -15.641 1.00 85.06 655 PRO A C 1
ATOM 4984 O O . PRO A 1 655 ? -3.102 -54.189 -16.589 1.00 85.06 655 PRO A O 1
ATOM 4987 N N . GLY A 1 656 ? -3.113 -55.960 -15.203 1.00 82.75 656 GLY A N 1
ATOM 4988 C CA . GLY A 1 656 ? -1.892 -56.583 -15.718 1.00 82.75 656 GLY A CA 1
ATOM 4989 C C . GLY A 1 656 ? -1.734 -58.045 -15.296 1.00 82.75 656 GLY A C 1
ATOM 4990 O O . GLY A 1 656 ? -2.594 -58.606 -14.615 1.00 82.75 656 GLY A O 1
ATOM 4991 N N . VAL A 1 657 ? -0.635 -58.687 -15.705 1.00 80.62 657 VAL A N 1
ATOM 4992 C CA . VAL A 1 657 ? -0.347 -60.074 -15.284 1.00 80.62 657 VAL A CA 1
ATOM 4993 C C . VAL A 1 657 ? 0.135 -60.095 -13.834 1.00 80.62 657 VAL A C 1
ATOM 4995 O O . VAL A 1 657 ? -0.400 -60.859 -13.031 1.00 80.62 657 VAL A O 1
ATOM 4998 N N . ALA A 1 658 ? 1.079 -59.217 -13.492 1.00 83.56 658 ALA A N 1
ATOM 4999 C CA . ALA A 1 658 ? 1.530 -58.978 -12.125 1.00 83.56 658 ALA A CA 1
ATOM 5000 C C . ALA A 1 658 ? 1.283 -57.511 -11.747 1.00 83.56 658 ALA A C 1
ATOM 5002 O O . ALA A 1 658 ? 1.850 -56.609 -12.364 1.00 83.56 658 ALA A O 1
ATOM 5003 N N . VAL A 1 659 ? 0.433 -57.275 -10.745 1.00 87.00 659 VAL A N 1
ATOM 5004 C CA . VAL A 1 659 ? 0.042 -55.933 -10.294 1.00 87.00 659 VAL A CA 1
ATOM 5005 C C . VAL A 1 659 ? 0.394 -55.772 -8.819 1.00 87.00 659 VAL A C 1
ATOM 5007 O O . VAL A 1 659 ? -0.066 -56.546 -7.981 1.00 87.00 659 VAL A O 1
ATOM 5010 N N . GLN A 1 660 ? 1.194 -54.761 -8.489 1.00 87.00 660 GLN A N 1
ATOM 5011 C CA . GLN A 1 660 ? 1.604 -54.456 -7.119 1.00 87.00 660 GLN A CA 1
ATOM 5012 C C . GLN A 1 660 ? 1.231 -53.019 -6.745 1.00 87.00 660 GLN A C 1
ATOM 5014 O O . GLN A 1 660 ? 1.570 -52.083 -7.466 1.00 87.00 660 GLN A O 1
ATOM 5019 N N . ALA A 1 661 ? 0.574 -52.830 -5.601 1.00 87.00 661 ALA A N 1
ATOM 5020 C CA . ALA A 1 661 ? 0.311 -51.514 -5.023 1.00 87.00 661 ALA A CA 1
ATOM 5021 C C . ALA A 1 661 ? 0.859 -51.425 -3.591 1.00 87.00 661 ALA A C 1
ATOM 5023 O O . ALA A 1 661 ? 0.534 -52.264 -2.752 1.00 87.00 661 ALA A O 1
ATOM 5024 N N . HIS A 1 662 ? 1.678 -50.419 -3.280 1.00 83.56 662 HIS A N 1
ATOM 5025 C CA . HIS A 1 662 ? 2.153 -50.223 -1.909 1.00 83.56 662 HIS A CA 1
ATOM 5026 C C . HIS A 1 662 ? 1.093 -49.510 -1.063 1.00 83.56 662 HIS A C 1
ATOM 5028 O O . HIS A 1 662 ? 0.625 -50.070 -0.079 1.00 83.56 662 HIS A O 1
ATOM 5034 N N . GLU A 1 663 ? 0.652 -48.331 -1.503 1.00 77.19 663 GLU A N 1
ATOM 5035 C CA . GLU A 1 663 ? -0.470 -47.571 -0.956 1.00 77.19 663 GLU A CA 1
ATOM 5036 C C . GLU A 1 663 ? -1.478 -47.246 -2.073 1.00 77.19 663 GLU A C 1
ATOM 5038 O O . GLU A 1 663 ? -1.135 -46.610 -3.068 1.00 77.19 663 GLU A O 1
ATOM 5043 N N . GLY A 1 664 ? -2.734 -47.688 -1.954 1.00 84.38 664 GLY A N 1
ATOM 5044 C CA . GLY A 1 664 ? -3.783 -47.385 -2.945 1.00 84.38 664 GLY A CA 1
ATOM 5045 C C . GLY A 1 664 ? -4.487 -48.604 -3.546 1.00 84.38 664 GLY A C 1
ATOM 5046 O O . GLY A 1 664 ? -4.803 -49.549 -2.829 1.00 84.38 664 GLY A O 1
ATOM 5047 N N . VAL A 1 665 ? -4.823 -48.561 -4.840 1.00 84.81 665 VAL A N 1
ATOM 5048 C CA . VAL A 1 665 ? -5.686 -49.561 -5.497 1.00 84.81 665 VAL A CA 1
ATOM 5049 C C . VAL A 1 665 ? -4.920 -50.318 -6.579 1.00 84.81 665 VAL A C 1
ATOM 5051 O O . VAL A 1 665 ? -4.496 -49.730 -7.573 1.00 84.81 665 VAL A O 1
ATOM 5054 N N . ALA A 1 666 ? -4.792 -51.634 -6.420 1.00 87.81 666 ALA A N 1
ATOM 5055 C CA . ALA A 1 666 ? -4.320 -52.529 -7.473 1.00 87.81 666 ALA A CA 1
ATOM 5056 C C . ALA A 1 666 ? -5.524 -53.076 -8.248 1.00 87.81 666 ALA A C 1
ATOM 5058 O O . ALA A 1 666 ? -6.397 -53.700 -7.655 1.00 87.81 666 ALA A O 1
ATOM 5059 N N . ALA A 1 667 ? -5.605 -52.825 -9.552 1.00 87.25 667 ALA A N 1
ATOM 5060 C CA . ALA A 1 667 ? -6.690 -53.290 -10.413 1.00 87.25 667 ALA A CA 1
ATOM 5061 C C . ALA A 1 667 ? -6.567 -54.798 -10.748 1.00 87.25 667 ALA A C 1
ATOM 5063 O O . ALA A 1 667 ? -5.549 -55.416 -10.431 1.00 87.25 667 ALA A O 1
ATOM 5064 N N . PRO A 1 668 ? -7.603 -55.413 -11.359 1.00 84.12 668 PRO A N 1
ATOM 5065 C CA . PRO A 1 668 ? -7.653 -56.859 -11.577 1.00 84.12 668 PRO A CA 1
ATOM 5066 C C . PRO A 1 668 ? -6.475 -57.422 -12.380 1.00 84.12 668 PRO A C 1
ATOM 5068 O O . PRO A 1 668 ? -6.037 -56.814 -13.356 1.00 84.12 668 PRO A O 1
ATOM 5071 N N . GLY A 1 669 ? -6.012 -58.617 -12.015 1.00 82.75 669 GLY A N 1
ATOM 5072 C CA . GLY A 1 669 ? -4.872 -59.275 -12.657 1.00 82.75 669 GLY A CA 1
ATOM 5073 C C . GLY A 1 669 ? -4.747 -60.759 -12.310 1.00 82.75 669 GLY A C 1
ATOM 5074 O O . GLY A 1 669 ? -5.572 -61.315 -11.583 1.00 82.75 669 GLY A O 1
ATOM 5075 N N . VAL A 1 670 ? -3.717 -61.425 -12.840 1.00 80.69 670 VAL A N 1
ATOM 5076 C CA . VAL A 1 670 ? -3.455 -62.842 -12.513 1.00 80.69 670 VAL A CA 1
ATOM 5077 C C . VAL A 1 670 ? -2.875 -62.954 -11.103 1.00 80.69 670 VAL A C 1
ATOM 5079 O O . VAL A 1 670 ? -3.395 -63.720 -10.292 1.00 80.69 670 VAL A O 1
ATOM 5082 N N . ALA A 1 671 ? -1.856 -62.149 -10.798 1.00 83.88 671 ALA A N 1
ATOM 5083 C CA . ALA A 1 671 ? -1.281 -61.996 -9.467 1.00 83.88 671 ALA A CA 1
ATOM 5084 C C . ALA A 1 671 ? -1.394 -60.531 -9.022 1.00 83.88 671 ALA A C 1
ATOM 5086 O O . ALA A 1 671 ? -0.826 -59.643 -9.660 1.00 83.88 671 ALA A O 1
ATOM 5087 N N . VAL A 1 672 ? -2.132 -60.279 -7.940 1.00 86.50 672 VAL A N 1
ATOM 5088 C CA . VAL A 1 672 ? -2.399 -58.932 -7.415 1.00 86.50 672 VAL A CA 1
ATOM 5089 C C . VAL A 1 672 ? -1.926 -58.850 -5.967 1.00 86.50 672 VAL A C 1
ATOM 5091 O O . VAL A 1 672 ? -2.373 -59.626 -5.126 1.00 86.50 672 VAL A O 1
ATOM 5094 N N . GLN A 1 673 ? -1.045 -57.900 -5.659 1.00 86.38 673 GLN A N 1
ATOM 5095 C CA . GLN A 1 673 ? -0.513 -57.690 -4.312 1.00 86.38 673 GLN A CA 1
ATOM 5096 C C . GLN A 1 673 ? -0.733 -56.244 -3.858 1.00 86.38 673 GLN A C 1
ATOM 5098 O O . GLN A 1 673 ? -0.397 -55.308 -4.581 1.00 86.38 673 GLN A O 1
ATOM 5103 N N . ALA A 1 674 ? -1.255 -56.052 -2.645 1.00 86.19 674 ALA A N 1
ATOM 5104 C CA . ALA A 1 674 ? -1.382 -54.743 -2.008 1.00 86.19 674 ALA A CA 1
ATOM 5105 C C . ALA A 1 674 ? -0.729 -54.726 -0.614 1.00 86.19 674 ALA A C 1
ATOM 5107 O O . ALA A 1 674 ? -1.039 -55.572 0.225 1.00 86.19 674 ALA A O 1
ATOM 5108 N N . HIS A 1 675 ? 0.150 -53.762 -0.322 1.00 83.00 675 HIS A N 1
ATOM 5109 C CA . HIS A 1 675 ? 0.705 -53.620 1.032 1.00 83.00 675 HIS A CA 1
ATOM 5110 C C . HIS A 1 675 ? -0.271 -52.923 1.984 1.00 83.00 675 HIS A C 1
ATOM 5112 O O . HIS A 1 675 ? -0.629 -53.509 2.997 1.00 83.00 675 HIS A O 1
ATOM 5118 N N . ALA A 1 676 ? -0.745 -51.726 1.651 1.00 76.38 676 ALA A N 1
ATOM 5119 C CA . ALA A 1 676 ? -1.696 -50.935 2.426 1.00 76.38 676 ALA A CA 1
ATOM 5120 C C . ALA A 1 676 ? -2.740 -50.319 1.475 1.00 76.38 676 ALA A C 1
ATOM 5122 O O . ALA A 1 676 ? -2.552 -49.247 0.906 1.00 76.38 676 ALA A O 1
ATOM 5123 N N . GLY A 1 677 ? -3.844 -51.023 1.220 1.00 84.12 677 GLY A N 1
ATOM 5124 C CA . GLY A 1 677 ? -4.797 -50.588 0.196 1.00 84.12 677 GLY A CA 1
ATOM 5125 C C . GLY A 1 677 ? -5.805 -51.646 -0.235 1.00 84.12 677 GLY A C 1
ATOM 5126 O O . GLY A 1 677 ? -6.089 -52.580 0.511 1.00 84.12 677 GLY A O 1
ATOM 5127 N N . VAL A 1 678 ? -6.361 -51.498 -1.437 1.00 83.69 678 VAL A N 1
ATOM 5128 C CA . VAL A 1 678 ? -7.352 -52.425 -2.002 1.00 83.69 678 VAL A CA 1
ATOM 5129 C C . VAL A 1 678 ? -6.736 -53.190 -3.169 1.00 83.69 678 VAL A C 1
ATOM 5131 O O . VAL A 1 678 ? -6.377 -52.593 -4.182 1.00 83.69 678 VAL A O 1
ATOM 5134 N N . ALA A 1 679 ? -6.645 -54.512 -3.049 1.00 87.19 679 ALA A N 1
ATOM 5135 C CA . ALA A 1 679 ? -6.310 -55.394 -4.163 1.00 87.19 679 ALA A CA 1
ATOM 5136 C C . ALA A 1 679 ? -7.605 -55.857 -4.838 1.00 87.19 679 ALA A C 1
ATOM 5138 O O . ALA A 1 679 ? -8.445 -56.466 -4.185 1.00 87.19 679 ALA A O 1
ATOM 5139 N N . ALA A 1 680 ? -7.799 -55.546 -6.116 1.00 86.69 680 ALA A N 1
ATOM 5140 C CA . ALA A 1 680 ? -8.983 -55.924 -6.882 1.00 86.69 680 ALA A CA 1
ATOM 5141 C C . ALA A 1 680 ? -8.970 -57.423 -7.276 1.00 86.69 680 ALA A C 1
ATOM 5143 O O . ALA A 1 680 ? -7.959 -58.100 -7.078 1.00 86.69 680 ALA A O 1
ATOM 5144 N N . PRO A 1 681 ? -10.089 -57.966 -7.803 1.00 83.38 681 PRO A N 1
ATOM 5145 C CA . PRO A 1 681 ? -10.235 -59.400 -8.056 1.00 83.38 681 PRO A CA 1
ATOM 5146 C C . PRO A 1 681 ? -9.164 -59.996 -8.977 1.00 83.38 681 PRO A C 1
ATOM 5148 O O . PRO A 1 681 ? -8.784 -59.382 -9.973 1.00 83.38 681 PRO A O 1
ATOM 5151 N N . GLY A 1 682 ? -8.730 -61.223 -8.687 1.00 82.12 682 GLY A N 1
ATOM 5152 C CA . GLY A 1 682 ? -7.689 -61.916 -9.450 1.00 82.12 682 GLY A CA 1
ATOM 5153 C C . GLY A 1 682 ? -7.614 -63.416 -9.162 1.00 82.12 682 GLY A C 1
ATOM 5154 O O . GLY A 1 682 ? -8.399 -63.953 -8.378 1.00 82.12 682 GLY A O 1
ATOM 5155 N N . VAL A 1 683 ? -6.676 -64.116 -9.807 1.00 80.88 683 VAL A N 1
ATOM 5156 C CA . VAL A 1 683 ? -6.466 -65.556 -9.553 1.00 80.88 683 VAL A CA 1
ATOM 5157 C C . VAL A 1 683 ? -5.770 -65.752 -8.205 1.00 80.88 683 VAL A C 1
ATOM 5159 O O . VAL A 1 683 ? -6.256 -66.520 -7.376 1.00 80.88 683 VAL A O 1
ATOM 5162 N N . ALA A 1 684 ? -4.685 -65.016 -7.967 1.00 83.69 684 ALA A N 1
ATOM 5163 C CA . ALA A 1 684 ? -3.993 -64.943 -6.686 1.00 83.69 684 ALA A CA 1
ATOM 5164 C C . ALA A 1 684 ? -3.990 -63.492 -6.186 1.00 83.69 684 ALA A C 1
ATOM 5166 O O . ALA A 1 684 ? -3.453 -62.609 -6.856 1.00 83.69 684 ALA A O 1
ATOM 5167 N N . VAL A 1 685 ? -4.596 -63.246 -5.024 1.00 86.25 685 VAL A N 1
ATOM 5168 C CA . VAL A 1 685 ? -4.737 -61.908 -4.434 1.00 86.25 685 VAL A CA 1
ATOM 5169 C C . VAL A 1 685 ? -4.133 -61.903 -3.033 1.00 86.25 685 VAL A C 1
ATOM 5171 O O . VAL A 1 685 ? -4.538 -62.695 -2.186 1.00 86.25 685 VAL A O 1
ATOM 5174 N N . GLN A 1 686 ? -3.188 -61.003 -2.767 1.00 86.12 686 GLN A N 1
ATOM 5175 C CA . GLN A 1 686 ? -2.528 -60.872 -1.467 1.00 86.12 686 GLN A CA 1
ATOM 5176 C C . GLN A 1 686 ? -2.632 -59.437 -0.937 1.00 86.12 686 GLN A C 1
ATOM 5178 O O . GLN A 1 686 ? -2.309 -58.487 -1.646 1.00 86.12 686 GLN A O 1
ATOM 5183 N N . ALA A 1 687 ? -3.034 -59.269 0.325 1.00 85.94 687 ALA A N 1
ATOM 5184 C CA . ALA A 1 687 ? -3.038 -57.981 1.017 1.00 85.94 687 ALA A CA 1
ATOM 5185 C C . ALA A 1 687 ? -2.306 -58.055 2.369 1.00 85.94 687 ALA A C 1
ATOM 5187 O O . ALA A 1 687 ? -2.593 -58.930 3.181 1.00 85.94 687 ALA A O 1
ATOM 5188 N N . HIS A 1 688 ? -1.388 -57.130 2.665 1.00 82.88 688 HIS A N 1
ATOM 5189 C CA . HIS A 1 688 ? -0.763 -57.070 3.996 1.00 82.88 688 HIS A CA 1
ATOM 5190 C C . HIS A 1 688 ? -1.655 -56.351 5.019 1.00 82.88 688 HIS A C 1
ATOM 5192 O O . HIS A 1 688 ? -2.127 -56.989 5.950 1.00 82.88 688 HIS A O 1
ATOM 5198 N N . ALA A 1 689 ? -1.936 -55.064 4.830 1.00 78.12 689 ALA A N 1
ATOM 5199 C CA . ALA A 1 689 ? -2.682 -54.189 5.740 1.00 78.12 689 ALA A CA 1
ATOM 5200 C C . ALA A 1 689 ? -3.831 -53.473 4.996 1.00 78.12 689 ALA A C 1
ATOM 5202 O O . ALA A 1 689 ? -3.905 -52.246 4.939 1.00 78.12 689 ALA A O 1
ATOM 5203 N N . GLY A 1 690 ? -4.715 -54.247 4.355 1.00 84.00 690 GLY A N 1
ATOM 5204 C CA . GLY A 1 690 ? -5.747 -53.716 3.457 1.00 84.00 690 GLY A CA 1
ATOM 5205 C C . GLY A 1 690 ? -6.877 -54.695 3.125 1.00 84.00 690 GLY A C 1
ATOM 5206 O O . GLY A 1 690 ? -7.099 -55.665 3.844 1.00 84.00 690 GLY A O 1
ATOM 5207 N N . VAL A 1 691 ? -7.609 -54.450 2.038 1.00 83.38 691 VAL A N 1
ATOM 5208 C CA . VAL A 1 691 ? -8.716 -55.311 1.588 1.00 83.38 691 VAL A CA 1
ATOM 5209 C C . VAL A 1 691 ? -8.301 -56.069 0.331 1.00 83.38 691 VAL A C 1
ATOM 5211 O O . VAL A 1 691 ? -8.030 -55.457 -0.700 1.00 83.38 691 VAL A O 1
ATOM 5214 N N . ALA A 1 692 ? -8.277 -57.398 0.398 1.00 86.75 692 ALA A N 1
ATOM 5215 C CA . ALA A 1 692 ? -8.123 -58.257 -0.770 1.00 86.75 692 ALA A CA 1
ATOM 5216 C C . ALA A 1 692 ? -9.507 -58.616 -1.319 1.00 86.75 692 ALA A C 1
ATOM 5218 O O . ALA A 1 692 ? -10.319 -59.182 -0.596 1.00 86.75 692 ALA A O 1
ATOM 5219 N N . ALA A 1 693 ? -9.801 -58.267 -2.568 1.00 85.88 693 ALA A N 1
ATOM 5220 C CA . ALA A 1 693 ? -11.072 -58.551 -3.228 1.00 85.88 693 ALA A CA 1
ATOM 5221 C C . ALA A 1 693 ? -11.186 -60.034 -3.660 1.00 85.88 693 ALA A C 1
ATOM 5223 O O . ALA A 1 693 ? -10.205 -60.775 -3.576 1.00 85.88 693 ALA A O 1
ATOM 5224 N N . PRO A 1 694 ? -12.380 -60.493 -4.095 1.00 83.06 694 PRO A N 1
ATOM 5225 C CA . PRO A 1 694 ? -12.634 -61.906 -4.378 1.00 83.06 694 PRO A CA 1
ATOM 5226 C C . PRO A 1 694 ? -11.694 -62.528 -5.416 1.00 83.06 694 PRO A C 1
ATOM 5228 O O . PRO A 1 694 ? -11.375 -61.900 -6.424 1.00 83.06 694 PRO A O 1
ATOM 5231 N N . GLY A 1 695 ? -11.308 -63.788 -5.211 1.00 81.44 695 GLY A N 1
ATOM 5232 C CA . GLY A 1 695 ? -10.384 -64.506 -6.093 1.00 81.44 695 GLY A CA 1
ATOM 5233 C C . GLY A 1 695 ? -10.368 -66.018 -5.868 1.00 81.44 695 GLY A C 1
ATOM 5234 O O . GLY A 1 695 ? -11.089 -66.541 -5.015 1.00 81.44 695 GLY A O 1
ATOM 5235 N N . LEU A 1 696 ? -9.553 -66.743 -6.642 1.00 81.12 696 LEU A N 1
ATOM 5236 C CA . LEU A 1 696 ? -9.400 -68.194 -6.461 1.00 81.12 696 LEU A CA 1
ATOM 5237 C C . LEU A 1 696 ? -8.611 -68.495 -5.177 1.00 81.12 696 LEU A C 1
ATOM 5239 O O . LEU A 1 696 ? -9.063 -69.293 -4.357 1.00 81.12 696 LEU A O 1
ATOM 5243 N N . ALA A 1 697 ? -7.477 -67.816 -4.994 1.00 83.31 697 ALA A N 1
ATOM 5244 C CA . ALA A 1 697 ? -6.665 -67.841 -3.784 1.00 83.31 697 ALA A CA 1
ATOM 5245 C C . ALA A 1 697 ? -6.501 -66.413 -3.239 1.00 83.31 697 ALA A C 1
ATOM 5247 O O . ALA A 1 697 ? -5.957 -65.547 -3.925 1.00 83.31 697 ALA A O 1
ATOM 5248 N N . VAL A 1 698 ? -6.975 -66.167 -2.017 1.00 86.19 698 VAL A N 1
ATOM 5249 C CA . VAL A 1 698 ? -6.973 -64.845 -1.373 1.00 86.19 698 VAL A CA 1
ATOM 5250 C C . VAL A 1 698 ? -6.244 -64.930 -0.034 1.00 86.19 698 VAL A C 1
ATOM 5252 O O . VAL A 1 698 ? -6.605 -65.741 0.815 1.00 86.19 698 VAL A O 1
ATOM 5255 N N . GLN A 1 699 ? -5.231 -64.092 0.177 1.00 85.75 699 GLN A N 1
ATOM 5256 C CA . GLN A 1 699 ? -4.445 -64.044 1.411 1.00 85.75 699 GLN A CA 1
ATOM 5257 C C . GLN A 1 699 ? -4.451 -62.635 2.017 1.00 85.75 699 GLN A C 1
ATOM 5259 O O . GLN A 1 699 ? -4.187 -61.660 1.316 1.00 85.75 699 GLN A O 1
ATOM 5264 N N . ALA A 1 700 ? -4.709 -62.518 3.322 1.00 85.62 700 ALA A N 1
ATOM 5265 C CA . ALA A 1 700 ? -4.603 -61.266 4.071 1.00 85.62 700 ALA A CA 1
ATOM 5266 C C . ALA A 1 700 ? -3.741 -61.422 5.336 1.00 85.62 700 ALA A C 1
ATOM 5268 O O . ALA A 1 700 ? -3.937 -62.359 6.108 1.00 85.62 700 ALA A O 1
ATOM 5269 N N . HIS A 1 701 ? -2.805 -60.506 5.600 1.00 84.25 701 HIS A N 1
ATOM 5270 C CA . HIS A 1 701 ? -1.999 -60.574 6.825 1.00 84.25 701 HIS A CA 1
ATOM 5271 C C . HIS A 1 701 ? -2.728 -59.939 8.020 1.00 84.25 701 HIS A C 1
ATOM 5273 O O . HIS A 1 701 ? -3.141 -60.651 8.923 1.00 84.25 701 HIS A O 1
ATOM 5279 N N . GLU A 1 702 ? -2.969 -58.630 7.998 1.00 80.06 702 GLU A N 1
ATOM 5280 C CA . GLU A 1 702 ? -3.645 -57.836 9.046 1.00 80.06 702 GLU A CA 1
ATOM 5281 C C . GLU A 1 702 ? -4.955 -57.193 8.542 1.00 80.06 702 GLU A C 1
ATOM 5283 O O . GLU A 1 702 ? -5.559 -56.359 9.209 1.00 80.06 702 GLU A O 1
ATOM 5288 N N . GLY A 1 703 ? -5.391 -57.573 7.337 1.00 83.94 703 GLY A N 1
ATOM 5289 C CA . GLY A 1 703 ? -6.502 -56.962 6.608 1.00 83.94 703 GLY A CA 1
ATOM 5290 C C . GLY A 1 703 ? -7.760 -57.827 6.466 1.00 83.94 703 GLY A C 1
ATOM 5291 O O . GLY A 1 703 ? -7.972 -58.792 7.195 1.00 83.94 703 GLY A O 1
ATOM 5292 N N . VAL A 1 704 ? -8.611 -57.498 5.493 1.00 83.88 704 VAL A N 1
ATOM 5293 C CA . VAL A 1 704 ? -9.822 -58.274 5.172 1.00 83.88 704 VAL A CA 1
ATOM 5294 C C . VAL A 1 704 ? -9.613 -59.028 3.863 1.00 83.88 704 VAL A C 1
ATOM 5296 O O . VAL A 1 704 ? -9.392 -58.409 2.824 1.00 83.88 704 VAL A O 1
ATOM 5299 N N . ALA A 1 705 ? -9.715 -60.355 3.896 1.00 86.62 705 ALA A N 1
ATOM 5300 C CA . ALA A 1 705 ? -9.747 -61.193 2.702 1.00 86.62 705 ALA A CA 1
ATOM 5301 C C . ALA A 1 705 ? -11.203 -61.433 2.286 1.00 86.62 705 ALA A C 1
ATOM 5303 O O . ALA A 1 705 ? -11.979 -61.985 3.061 1.00 86.62 705 ALA A O 1
ATOM 5304 N N . ALA A 1 706 ? -11.592 -61.001 1.089 1.00 86.06 706 ALA A N 1
ATOM 5305 C CA . ALA A 1 706 ? -12.936 -61.181 0.547 1.00 86.06 706 ALA A CA 1
ATOM 5306 C C . ALA A 1 706 ? -13.186 -62.636 0.076 1.00 86.06 706 ALA A C 1
ATOM 5308 O O . ALA A 1 706 ? -12.251 -63.438 0.033 1.00 86.06 706 ALA A O 1
ATOM 5309 N N . PRO A 1 707 ? -14.443 -63.003 -0.254 1.00 83.19 707 PRO A N 1
ATOM 5310 C CA . PRO A 1 707 ? -14.816 -64.383 -0.567 1.00 83.19 707 PRO A CA 1
ATOM 5311 C C . PRO A 1 707 ? -14.015 -65.016 -1.709 1.00 83.19 707 PRO A C 1
ATOM 5313 O O . PRO A 1 707 ? -13.753 -64.369 -2.721 1.00 83.19 707 PRO A O 1
ATOM 5316 N N . GLY A 1 708 ? -13.691 -66.302 -1.583 1.00 82.12 708 GLY A N 1
ATOM 5317 C CA . GLY A 1 708 ? -12.902 -67.039 -2.572 1.00 82.12 708 GLY A CA 1
ATOM 5318 C C . GLY A 1 708 ? -12.965 -68.555 -2.392 1.00 82.12 708 GLY A C 1
ATOM 5319 O O . GLY A 1 708 ? -13.648 -69.064 -1.501 1.00 82.12 708 GLY A O 1
ATOM 5320 N N . VAL A 1 709 ? -12.259 -69.301 -3.248 1.00 82.19 709 VAL A N 1
ATOM 5321 C CA . VAL A 1 709 ? -12.185 -70.771 -3.117 1.00 82.19 709 VAL A CA 1
ATOM 5322 C C . VAL A 1 709 ? -11.252 -71.154 -1.969 1.00 82.19 709 VAL A C 1
ATOM 5324 O O . VAL A 1 709 ? -11.646 -71.945 -1.116 1.00 82.19 709 VAL A O 1
ATOM 5327 N N . ALA A 1 710 ? -10.065 -70.552 -1.908 1.00 84.19 710 ALA A N 1
ATOM 5328 C CA . ALA A 1 710 ? -9.135 -70.662 -0.790 1.00 84.19 710 ALA A CA 1
ATOM 5329 C C . ALA A 1 710 ? -8.867 -69.270 -0.201 1.00 84.19 710 ALA A C 1
ATOM 5331 O O . ALA A 1 710 ? -8.353 -68.394 -0.895 1.00 84.19 710 ALA A O 1
ATOM 5332 N N . VAL A 1 711 ? -9.223 -69.059 1.067 1.00 86.06 711 VAL A N 1
ATOM 5333 C CA . VAL A 1 711 ? -9.096 -67.771 1.762 1.00 86.06 711 VAL A CA 1
ATOM 5334 C C . VAL A 1 711 ? -8.257 -67.961 3.023 1.00 86.06 711 VAL A C 1
ATOM 5336 O O . VAL A 1 711 ? -8.596 -68.787 3.865 1.00 86.06 711 VAL A O 1
ATOM 5339 N N . GLN A 1 712 ? -7.180 -67.194 3.180 1.00 85.38 712 GLN A N 1
ATOM 5340 C CA . GLN A 1 712 ? -6.291 -67.266 4.340 1.00 85.38 712 GLN A CA 1
ATOM 5341 C C . GLN A 1 712 ? -6.129 -65.889 4.993 1.00 85.38 712 GLN A C 1
ATOM 5343 O O . GLN A 1 712 ? -5.841 -64.910 4.308 1.00 85.38 712 GLN A O 1
ATOM 5348 N N . ALA A 1 713 ? -6.265 -65.810 6.318 1.00 84.81 713 ALA A N 1
ATOM 5349 C CA . ALA A 1 713 ? -5.991 -64.608 7.104 1.00 84.81 713 ALA A CA 1
ATOM 5350 C C . ALA A 1 713 ? -5.024 -64.893 8.268 1.00 84.81 713 ALA A C 1
ATOM 5352 O O . ALA A 1 713 ? -5.232 -65.835 9.030 1.00 84.81 713 ALA A O 1
ATOM 5353 N N . HIS A 1 714 ? -3.980 -64.081 8.462 1.00 83.56 714 HIS A N 1
ATOM 5354 C CA . HIS A 1 714 ? -3.091 -64.249 9.622 1.00 83.56 714 HIS A CA 1
ATOM 5355 C C . HIS A 1 714 ? -3.677 -63.632 10.897 1.00 83.56 714 HIS A C 1
ATOM 5357 O O . HIS A 1 714 ? -4.026 -64.370 11.804 1.00 83.56 714 HIS A O 1
ATOM 5363 N N . ALA A 1 715 ? -3.835 -62.315 10.961 1.00 81.31 715 ALA A N 1
ATOM 5364 C CA . ALA A 1 715 ? -4.401 -61.553 12.080 1.00 81.31 715 ALA A CA 1
ATOM 5365 C C . ALA A 1 715 ? -5.680 -60.775 11.692 1.00 81.31 715 ALA A C 1
ATOM 5367 O O . ALA A 1 715 ? -6.215 -60.008 12.487 1.00 81.31 715 ALA A O 1
ATOM 5368 N N . GLY A 1 716 ? -6.164 -60.965 10.461 1.00 83.44 716 GLY A N 1
ATOM 5369 C CA . GLY A 1 716 ? -7.291 -60.243 9.872 1.00 83.44 716 GLY A CA 1
ATOM 5370 C C . GLY A 1 716 ? -8.627 -61.001 9.844 1.00 83.44 716 GLY A C 1
ATOM 5371 O O . GLY A 1 716 ? -8.840 -61.965 10.577 1.00 83.44 716 GLY A O 1
ATOM 5372 N N . VAL A 1 717 ? -9.542 -60.587 8.965 1.00 82.62 717 VAL A N 1
ATOM 5373 C CA . VAL A 1 717 ? -10.844 -61.253 8.765 1.00 82.62 717 VAL A CA 1
ATOM 5374 C C . VAL A 1 717 ? -10.854 -61.979 7.424 1.00 82.62 717 VAL A C 1
ATOM 5376 O O . VAL A 1 717 ? -10.682 -61.350 6.382 1.00 82.62 717 VAL A O 1
ATOM 5379 N N . ALA A 1 718 ? -11.091 -63.289 7.436 1.00 85.94 718 ALA A N 1
ATOM 5380 C CA . ALA A 1 718 ? -11.308 -64.089 6.237 1.00 85.94 718 ALA A CA 1
ATOM 5381 C C . ALA A 1 718 ? -12.812 -64.230 5.967 1.00 85.94 718 ALA A C 1
ATOM 5383 O O . ALA A 1 718 ? -13.546 -64.763 6.798 1.00 85.94 718 ALA A O 1
ATOM 5384 N N . ALA A 1 719 ? -13.282 -63.735 4.824 1.00 85.25 719 ALA A N 1
ATOM 5385 C CA . ALA A 1 719 ? -14.676 -63.820 4.401 1.00 85.25 719 ALA A CA 1
ATOM 5386 C C . ALA A 1 719 ? -15.054 -65.243 3.917 1.00 85.25 719 ALA A C 1
ATOM 5388 O O . ALA A 1 719 ? -14.175 -66.091 3.756 1.00 85.25 719 ALA A O 1
ATOM 5389 N N . PRO A 1 720 ? -16.357 -65.531 3.704 1.00 81.75 720 PRO A N 1
ATOM 5390 C CA . PRO A 1 720 ? -16.833 -66.876 3.381 1.00 81.75 720 PRO A CA 1
ATOM 5391 C C . PRO A 1 720 ? -16.189 -67.487 2.133 1.00 81.75 720 PRO A C 1
ATOM 5393 O O . PRO A 1 720 ? -16.013 -66.805 1.125 1.00 81.75 720 PRO A O 1
ATOM 5396 N N . GLY A 1 721 ? -15.903 -68.787 2.169 1.00 80.62 721 GLY A N 1
ATOM 5397 C CA . GLY A 1 721 ? -15.252 -69.500 1.068 1.00 80.62 721 GLY A CA 1
ATOM 5398 C C . GLY A 1 721 ? -15.380 -71.019 1.166 1.00 80.62 721 GLY A C 1
ATOM 5399 O O . GLY A 1 721 ? -16.001 -71.548 2.090 1.00 80.62 721 GLY A O 1
ATOM 5400 N N . VAL A 1 722 ? -14.804 -71.743 0.201 1.00 81.31 722 VAL A N 1
ATOM 5401 C CA . VAL A 1 722 ? -14.805 -73.220 0.229 1.00 81.31 722 VAL A CA 1
ATOM 5402 C C . VAL A 1 722 ? -13.822 -73.725 1.286 1.00 81.31 722 VAL A C 1
ATOM 5404 O O . VAL A 1 722 ? -14.202 -74.526 2.135 1.00 81.31 722 VAL A O 1
ATOM 5407 N N . ALA A 1 723 ? -12.593 -73.213 1.274 1.00 82.81 723 ALA A N 1
ATOM 5408 C CA . ALA A 1 723 ? -11.580 -73.443 2.294 1.00 82.81 723 ALA A CA 1
ATOM 5409 C C . ALA A 1 723 ? -11.167 -72.101 2.913 1.00 82.81 723 ALA A C 1
ATOM 5411 O O . ALA A 1 723 ? -10.680 -71.219 2.208 1.00 82.81 723 ALA A O 1
ATOM 5412 N N . VAL A 1 724 ? -11.372 -71.942 4.220 1.00 83.62 724 VAL A N 1
ATOM 5413 C CA . VAL A 1 724 ? -11.085 -70.707 4.961 1.00 83.62 724 VAL A CA 1
ATOM 5414 C C . VAL A 1 724 ? -10.135 -71.020 6.115 1.00 83.62 724 VAL A C 1
ATOM 5416 O O . VAL A 1 724 ? -10.441 -71.867 6.950 1.00 83.62 724 VAL A O 1
ATOM 5419 N N . GLN A 1 725 ? -8.997 -70.334 6.191 1.00 83.44 725 GLN A N 1
ATOM 5420 C CA . GLN A 1 725 ? -8.007 -70.509 7.253 1.00 83.44 725 GLN A CA 1
ATOM 5421 C C . GLN A 1 725 ? -7.717 -69.176 7.950 1.00 83.44 725 GLN A C 1
ATOM 5423 O O . GLN A 1 725 ? -7.407 -68.187 7.291 1.00 83.44 725 GLN A O 1
ATOM 5428 N N . ALA A 1 726 ? -7.769 -69.146 9.282 1.00 82.25 726 ALA A N 1
ATOM 5429 C CA . ALA A 1 726 ? -7.352 -68.002 10.091 1.00 82.25 726 ALA A CA 1
ATOM 5430 C C . ALA A 1 726 ? -6.319 -68.411 11.156 1.00 82.25 726 ALA A C 1
ATOM 5432 O O . ALA A 1 726 ? -6.520 -69.390 11.871 1.00 82.25 726 ALA A O 1
ATOM 5433 N N . HIS A 1 727 ? -5.219 -67.670 11.312 1.00 81.81 727 HIS A N 1
ATOM 5434 C CA . HIS A 1 727 ? -4.278 -67.930 12.411 1.00 81.81 727 HIS A CA 1
ATOM 5435 C C . HIS A 1 727 ? -4.755 -67.295 13.723 1.00 81.81 727 HIS A C 1
ATOM 5437 O O . HIS A 1 727 ? -5.276 -68.011 14.564 1.00 81.81 727 HIS A O 1
ATOM 5443 N N . ALA A 1 728 ? -4.642 -65.980 13.878 1.00 80.88 728 ALA A N 1
ATOM 5444 C CA . ALA A 1 728 ? -5.076 -65.178 15.027 1.00 80.88 728 ALA A CA 1
ATOM 5445 C C . ALA A 1 728 ? -6.309 -64.291 14.722 1.00 80.88 728 ALA A C 1
ATOM 5447 O O . ALA A 1 728 ? -6.691 -63.445 15.525 1.00 80.88 728 ALA A O 1
ATOM 5448 N N . GLY A 1 729 ? -6.917 -64.463 13.543 1.00 81.81 729 GLY A N 1
ATOM 5449 C CA . GLY A 1 729 ? -8.023 -63.651 13.028 1.00 81.81 729 GLY A CA 1
ATOM 5450 C C . GLY A 1 729 ? -9.423 -64.271 13.156 1.00 81.81 729 GLY A C 1
ATOM 5451 O O . GLY A 1 729 ? -9.641 -65.235 13.887 1.00 81.81 729 GLY A O 1
ATOM 5452 N N . VAL A 1 730 ? -10.393 -63.745 12.404 1.00 80.69 730 VAL A N 1
ATOM 5453 C CA . VAL A 1 730 ? -11.763 -64.295 12.335 1.00 80.69 730 VAL A CA 1
ATOM 5454 C C . VAL A 1 730 ? -11.977 -64.988 10.992 1.00 80.69 730 VAL A C 1
ATOM 5456 O O . VAL A 1 730 ? -11.859 -64.350 9.949 1.00 80.69 730 VAL A O 1
ATOM 5459 N N . ALA A 1 731 ? -12.328 -66.273 11.009 1.00 83.56 731 ALA A N 1
ATOM 5460 C CA . ALA A 1 731 ? -12.726 -67.028 9.825 1.00 83.56 731 ALA A CA 1
ATOM 5461 C C . ALA A 1 731 ? -14.255 -67.074 9.708 1.00 83.56 731 ALA A C 1
ATOM 5463 O O . ALA A 1 731 ? -14.936 -67.582 10.599 1.00 83.56 731 ALA A O 1
ATOM 5464 N N . ALA A 1 732 ? -14.799 -66.541 8.616 1.00 83.12 732 ALA A N 1
ATOM 5465 C CA . ALA A 1 732 ? -16.226 -66.570 8.314 1.00 83.12 732 ALA A CA 1
ATOM 5466 C C . ALA A 1 732 ? -16.694 -67.969 7.833 1.00 83.12 732 ALA A C 1
ATOM 5468 O O . ALA A 1 732 ? -15.862 -68.835 7.558 1.00 83.12 732 ALA A O 1
ATOM 5469 N N . PRO A 1 733 ? -18.019 -68.216 7.744 1.00 78.12 733 PRO A N 1
ATOM 5470 C CA . PRO A 1 733 ? -18.570 -69.529 7.404 1.00 78.12 733 PRO A CA 1
ATOM 5471 C C . PRO A 1 733 ? -18.067 -70.084 6.067 1.00 78.12 733 PRO A C 1
ATOM 5473 O O . PRO A 1 733 ? -17.978 -69.353 5.082 1.00 78.12 733 PRO A O 1
ATOM 5476 N N . GLY A 1 734 ? -17.810 -71.389 6.010 1.00 75.75 734 GLY A N 1
ATOM 5477 C CA . GLY A 1 734 ? -17.318 -72.067 4.810 1.00 75.75 734 GLY A CA 1
ATOM 5478 C C . GLY A 1 734 ? -17.526 -73.579 4.847 1.00 75.75 734 GLY A C 1
ATOM 5479 O O . GLY A 1 734 ? -18.027 -74.128 5.831 1.00 75.75 734 GLY A O 1
ATOM 5480 N N . LEU A 1 735 ? -17.155 -74.272 3.764 1.00 76.00 735 LEU A N 1
ATOM 5481 C CA . LEU A 1 735 ? -17.251 -75.737 3.714 1.00 76.00 735 LEU A CA 1
ATOM 5482 C C . LEU A 1 735 ? -16.205 -76.376 4.641 1.00 76.00 735 LEU A C 1
ATOM 5484 O O . LEU A 1 735 ? -16.551 -77.232 5.452 1.00 76.00 735 LEU A O 1
ATOM 5488 N N . ALA A 1 736 ? -14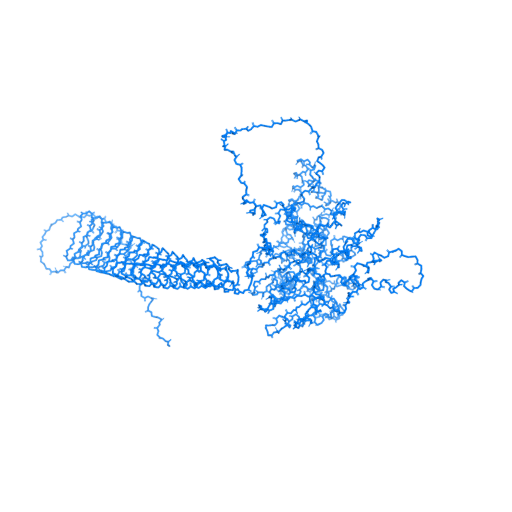.958 -75.912 4.557 1.00 78.00 736 ALA A N 1
ATOM 5489 C CA . ALA A 1 736 ? -13.861 -76.268 5.447 1.00 78.00 736 ALA A CA 1
ATOM 5490 C C . ALA A 1 736 ? -13.283 -75.000 6.092 1.00 78.00 736 ALA A C 1
ATOM 5492 O O . ALA A 1 736 ? -12.801 -74.113 5.388 1.00 78.00 736 ALA A O 1
ATOM 5493 N N . VAL A 1 737 ? -13.331 -74.908 7.421 1.00 79.00 737 VAL A N 1
ATOM 5494 C CA . VAL A 1 737 ? -12.868 -73.746 8.193 1.00 79.00 737 VAL A CA 1
ATOM 5495 C C . VAL A 1 737 ? -11.822 -74.187 9.216 1.00 79.00 737 VAL A C 1
ATOM 5497 O O . VAL A 1 737 ? -12.082 -75.072 10.030 1.00 79.00 737 VAL A O 1
ATOM 5500 N N . GLN A 1 738 ? -10.646 -73.565 9.201 1.00 79.62 738 GLN A N 1
ATOM 5501 C CA . GLN A 1 738 ? -9.565 -73.823 10.154 1.00 79.62 738 GLN A CA 1
ATOM 5502 C C . GLN A 1 738 ? -9.188 -72.546 10.910 1.00 79.62 738 GLN A C 1
ATOM 5504 O O . GLN A 1 738 ? -8.922 -71.520 10.288 1.00 79.62 738 GLN A O 1
ATOM 5509 N N . ALA A 1 739 ? -9.127 -72.605 12.243 1.00 78.56 739 ALA A N 1
ATOM 5510 C CA . ALA A 1 739 ? -8.631 -71.514 13.083 1.00 78.56 739 ALA A CA 1
ATOM 5511 C C . ALA A 1 739 ? -7.568 -72.001 14.082 1.00 78.56 739 ALA A C 1
ATOM 5513 O O . ALA A 1 739 ? -7.786 -72.974 14.803 1.00 78.56 739 ALA A O 1
ATOM 5514 N N . HIS A 1 740 ? -6.416 -71.330 14.167 1.00 79.06 740 HIS A N 1
ATOM 5515 C CA . HIS A 1 740 ? -5.400 -71.683 15.168 1.00 79.06 740 HIS A CA 1
ATOM 5516 C C . HIS A 1 740 ? -5.673 -71.024 16.522 1.00 79.06 740 HIS A C 1
ATOM 5518 O O . HIS A 1 740 ? -6.076 -71.722 17.437 1.00 79.06 740 HIS A O 1
ATOM 5524 N N . GLU A 1 741 ? -5.496 -69.714 16.646 1.00 77.81 741 GLU A N 1
ATOM 5525 C CA . GLU A 1 741 ? -5.703 -68.891 17.854 1.00 77.81 741 GLU A CA 1
ATOM 5526 C C . GLU A 1 741 ? -6.916 -67.942 17.726 1.00 77.81 741 GLU A C 1
ATOM 5528 O O . GLU A 1 741 ? -7.260 -67.225 18.660 1.00 77.81 741 GLU A O 1
ATOM 5533 N N . GLY A 1 742 ? -7.571 -67.934 16.561 1.00 78.00 742 GLY A N 1
ATOM 5534 C CA . GLY A 1 742 ? -8.676 -67.041 16.209 1.00 78.00 742 GLY A CA 1
ATOM 5535 C C . GLY A 1 742 ? -10.094 -67.582 16.454 1.00 78.00 742 GLY A C 1
ATOM 5536 O O . GLY A 1 742 ? -10.304 -68.578 17.145 1.00 78.00 742 GLY A O 1
ATOM 5537 N N . VAL A 1 743 ? -11.099 -66.939 15.853 1.00 76.88 743 VAL A N 1
ATOM 5538 C CA . VAL A 1 743 ? -12.511 -67.370 15.929 1.00 76.88 743 VAL A CA 1
ATOM 5539 C C . VAL A 1 743 ? -12.930 -68.031 14.617 1.00 76.88 743 VAL A C 1
ATOM 5541 O O . VAL A 1 743 ? -12.855 -67.403 13.563 1.00 76.88 743 VAL A O 1
ATOM 5544 N N . ALA A 1 744 ? -13.409 -69.275 14.676 1.00 79.12 744 ALA A N 1
ATOM 5545 C CA . ALA A 1 744 ? -13.991 -69.985 13.539 1.00 79.12 744 ALA A CA 1
ATOM 5546 C C . ALA A 1 744 ? -15.522 -69.917 13.577 1.00 79.12 744 ALA A C 1
ATOM 5548 O O . ALA A 1 744 ? -16.160 -70.384 14.526 1.00 79.12 744 ALA A O 1
ATOM 5549 N N . ALA A 1 745 ? -16.116 -69.350 12.530 1.00 77.94 745 ALA A N 1
ATOM 5550 C CA . ALA A 1 745 ? -17.554 -69.364 12.321 1.00 77.94 745 ALA A CA 1
ATOM 5551 C C . ALA A 1 745 ? -18.050 -70.758 11.857 1.00 77.94 745 ALA A C 1
ATOM 5553 O O . ALA A 1 745 ? -17.248 -71.597 11.438 1.00 77.94 745 ALA A O 1
ATOM 5554 N N . PRO A 1 746 ? -19.368 -71.022 11.919 1.00 69.81 746 PRO A N 1
ATOM 5555 C CA . PRO A 1 746 ? -19.936 -72.336 11.619 1.00 69.81 746 PRO A CA 1
ATOM 5556 C C . PRO A 1 746 ? -19.668 -72.779 10.173 1.00 69.81 746 PRO A C 1
ATOM 5558 O O . PRO A 1 746 ? -19.805 -71.986 9.244 1.00 69.81 746 PRO A O 1
ATOM 5561 N N . GLY A 1 747 ? -19.361 -74.060 9.976 1.00 66.94 747 GLY A N 1
ATOM 5562 C CA . GLY A 1 747 ? -19.100 -74.668 8.669 1.00 66.94 747 GLY A CA 1
ATOM 5563 C C . GLY A 1 747 ? -19.365 -76.175 8.676 1.00 66.94 747 GLY A C 1
ATOM 5564 O O . GLY A 1 747 ? -19.686 -76.740 9.722 1.00 66.94 747 GLY A O 1
ATOM 5565 N N . VAL A 1 748 ? -19.246 -76.830 7.517 1.00 68.31 748 VAL A N 1
ATOM 5566 C CA . VAL A 1 748 ? -19.480 -78.288 7.397 1.00 68.31 748 VAL A CA 1
ATOM 5567 C C . VAL A 1 748 ? -18.351 -79.087 8.057 1.00 68.31 748 VAL A C 1
ATOM 5569 O O . VAL A 1 748 ? -18.612 -80.073 8.741 1.00 68.31 748 VAL A O 1
ATOM 5572 N N . ALA A 1 749 ? -17.107 -78.631 7.909 1.00 70.81 749 ALA A N 1
ATOM 5573 C CA . ALA A 1 749 ? -15.939 -79.143 8.615 1.00 70.81 749 ALA A CA 1
ATOM 5574 C C . ALA A 1 749 ? -15.199 -77.975 9.283 1.00 70.81 749 ALA A C 1
ATOM 5576 O O . ALA A 1 749 ? -14.644 -77.122 8.594 1.00 70.81 749 ALA A O 1
ATOM 5577 N N . VAL A 1 750 ? -15.198 -77.924 10.619 1.00 71.69 750 VAL A N 1
ATOM 5578 C CA . VAL A 1 750 ? -14.547 -76.857 11.400 1.00 71.69 750 VAL A CA 1
ATOM 5579 C C . VAL A 1 750 ? -13.474 -77.456 12.304 1.00 71.69 750 VAL A C 1
ATOM 5581 O O . VAL A 1 750 ? -13.760 -78.369 13.077 1.00 71.69 750 VAL A O 1
ATOM 5584 N N . GLN A 1 751 ? -12.255 -76.924 12.240 1.00 71.12 751 GLN A N 1
ATOM 5585 C CA . GLN A 1 751 ? -11.140 -77.316 13.102 1.00 71.12 751 GLN A CA 1
ATOM 5586 C C . GLN A 1 751 ? -10.569 -76.079 13.804 1.00 71.12 751 GLN A C 1
ATOM 5588 O O . GLN A 1 751 ? -10.070 -75.167 13.150 1.00 71.12 751 GLN A O 1
ATOM 5593 N N . ALA A 1 752 ? -10.633 -76.053 15.138 1.00 71.00 752 ALA A N 1
ATOM 5594 C CA . ALA A 1 752 ? -10.018 -75.015 15.963 1.00 71.00 752 ALA A CA 1
ATOM 5595 C C . ALA A 1 752 ? -9.005 -75.642 16.930 1.00 71.00 752 ALA A C 1
ATOM 5597 O O . ALA A 1 752 ? -9.331 -76.626 17.591 1.00 71.00 752 ALA A O 1
ATOM 5598 N N . HIS A 1 753 ? -7.783 -75.105 16.996 1.00 69.25 753 HIS A N 1
ATOM 5599 C CA . HIS A 1 753 ? -6.731 -75.640 17.874 1.00 69.25 753 HIS A CA 1
ATOM 5600 C C . HIS A 1 753 ? -6.705 -74.959 19.254 1.00 69.25 753 HIS A C 1
ATOM 5602 O O . HIS A 1 753 ? -6.967 -75.604 20.264 1.00 69.25 753 HIS A O 1
ATOM 5608 N N . ALA A 1 754 ? -6.392 -73.665 19.289 1.00 68.94 754 ALA A N 1
ATOM 5609 C CA . ALA A 1 754 ? -6.306 -72.798 20.470 1.00 68.94 754 ALA A CA 1
ATOM 5610 C C . ALA A 1 754 ? -7.336 -71.641 20.445 1.00 68.94 754 ALA A C 1
ATOM 5612 O O . ALA A 1 754 ? -7.319 -70.773 21.314 1.00 68.94 754 ALA A O 1
ATOM 5613 N N . GLY A 1 755 ? -8.224 -71.628 19.447 1.00 63.53 755 GLY A N 1
ATOM 5614 C CA . GLY A 1 755 ? -9.243 -70.606 19.207 1.00 63.53 755 GLY A CA 1
ATOM 5615 C C . GLY A 1 755 ? -10.676 -71.040 19.555 1.00 63.53 755 GLY A C 1
ATOM 5616 O O . GLY A 1 755 ? -10.914 -72.154 20.021 1.00 63.53 755 GLY A O 1
ATOM 5617 N N . VAL A 1 756 ? -11.656 -70.165 19.302 1.00 67.12 756 VAL A N 1
ATOM 5618 C CA . VAL A 1 756 ? -13.085 -70.408 19.597 1.00 67.12 756 VAL A CA 1
ATOM 5619 C C . VAL A 1 756 ? -13.821 -70.870 18.337 1.00 67.12 756 VAL A C 1
ATOM 5621 O O . VAL A 1 756 ? -13.890 -70.129 17.359 1.00 67.12 756 VAL A O 1
ATOM 5624 N N . ALA A 1 757 ? -14.420 -72.064 18.365 1.00 67.81 757 ALA A N 1
ATOM 5625 C CA . ALA A 1 757 ? -15.298 -72.556 17.300 1.00 67.81 757 ALA A CA 1
ATOM 5626 C C . ALA A 1 757 ? -16.774 -72.335 17.659 1.00 67.81 757 ALA A C 1
ATOM 5628 O O . ALA A 1 757 ? -17.242 -72.779 18.709 1.00 67.81 757 ALA A O 1
ATOM 5629 N N . VAL A 1 758 ? -17.520 -71.671 16.776 1.00 65.62 758 VAL A N 1
ATOM 5630 C CA . VAL A 1 758 ? -18.962 -71.451 16.937 1.00 65.62 758 VAL A CA 1
ATOM 5631 C C . VAL A 1 758 ? -19.716 -72.498 16.120 1.00 65.62 758 VAL A C 1
ATOM 5633 O O . VAL A 1 758 ? -19.667 -72.488 14.894 1.00 65.62 758 VAL A O 1
ATOM 5636 N N . PHE A 1 759 ? -20.444 -73.393 16.790 1.00 59.81 759 PHE A N 1
ATOM 5637 C CA . PHE A 1 759 ? -21.312 -74.375 16.135 1.00 59.81 759 PHE A CA 1
ATOM 5638 C C . PHE A 1 759 ? -22.765 -73.890 16.138 1.00 59.81 759 PHE A C 1
ATOM 5640 O O . PHE A 1 759 ? -23.301 -73.525 17.184 1.00 59.81 759 PHE A O 1
ATOM 5647 N N . VAL A 1 760 ? -23.430 -73.922 14.980 1.00 49.59 760 VAL A N 1
ATOM 5648 C CA . VAL A 1 760 ? -24.891 -73.767 14.912 1.00 49.59 760 VAL A CA 1
ATOM 5649 C C . VAL A 1 760 ? -25.511 -75.141 15.135 1.00 49.59 760 VAL A C 1
ATOM 5651 O O . VAL A 1 760 ? -25.446 -76.009 14.268 1.00 49.59 760 VAL A O 1
ATOM 5654 N N . ALA A 1 761 ? -26.104 -75.346 16.310 1.00 41.97 761 ALA A N 1
ATOM 5655 C CA . ALA A 1 761 ? -26.927 -76.516 16.578 1.00 41.97 761 ALA A CA 1
ATOM 5656 C C . ALA A 1 761 ? -28.257 -76.382 15.817 1.00 41.97 761 ALA A C 1
ATOM 5658 O O . ALA A 1 761 ? -29.135 -75.614 16.209 1.00 41.97 761 ALA A O 1
ATOM 5659 N N . LEU A 1 762 ? -28.412 -77.128 14.721 1.00 36.22 762 LEU A N 1
ATOM 5660 C CA . LEU A 1 762 ? -29.718 -77.391 14.113 1.00 36.22 762 LEU A CA 1
ATOM 5661 C C . LEU A 1 762 ? -30.520 -78.268 15.085 1.00 36.22 762 LEU A C 1
ATOM 5663 O O . LEU A 1 762 ? -30.355 -79.484 15.125 1.00 36.22 762 LEU A O 1
ATOM 5667 N N . ALA A 1 763 ? -31.352 -77.642 15.917 1.00 32.25 763 ALA A N 1
ATOM 5668 C CA . ALA A 1 763 ? -32.241 -78.347 16.831 1.00 32.25 763 ALA A CA 1
ATOM 5669 C C . ALA A 1 763 ? -33.404 -78.987 16.051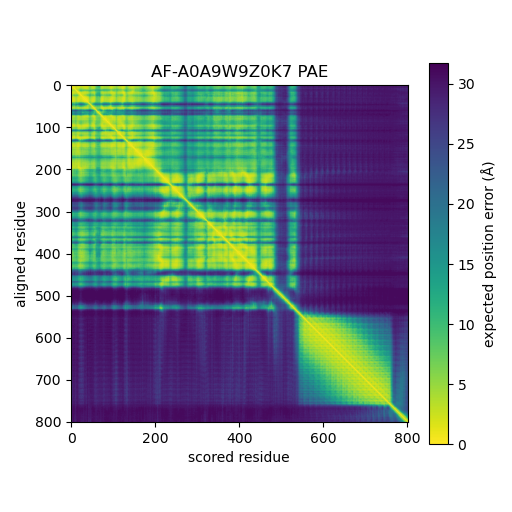 1.00 32.25 763 ALA A C 1
ATOM 5671 O O . ALA A 1 763 ? -34.417 -78.342 15.788 1.00 32.25 763 ALA A O 1
ATOM 5672 N N . ALA A 1 764 ? -33.259 -80.265 15.694 1.00 32.06 764 ALA A N 1
ATOM 5673 C CA . ALA A 1 764 ? -34.388 -81.149 15.429 1.00 32.06 764 ALA A CA 1
ATOM 5674 C C . ALA A 1 764 ? -34.863 -81.740 16.770 1.00 32.06 764 ALA A C 1
ATOM 5676 O O . ALA A 1 764 ? -34.086 -82.336 17.514 1.00 32.06 764 ALA A O 1
ATOM 5677 N N . PHE A 1 765 ? -36.130 -81.502 17.100 1.00 30.33 765 PHE A N 1
ATOM 5678 C CA . PHE A 1 765 ? -36.816 -82.004 18.291 1.00 30.33 765 PHE A CA 1
ATOM 5679 C C . PHE A 1 765 ? -37.074 -83.513 18.151 1.00 30.33 765 PHE A C 1
ATOM 5681 O O . PHE A 1 765 ? -37.751 -83.885 17.202 1.00 30.33 765 PHE A O 1
ATOM 5688 N N . GLU A 1 766 ? -36.592 -84.346 19.087 1.00 31.38 766 GLU A N 1
ATOM 5689 C CA . GLU A 1 766 ? -37.303 -85.516 19.657 1.00 31.38 766 GLU A CA 1
ATOM 5690 C C . GLU A 1 766 ? -36.433 -86.304 20.673 1.00 31.38 766 GLU A C 1
ATOM 5692 O O . GLU A 1 766 ? -35.293 -86.655 20.394 1.00 31.38 766 GLU A O 1
ATOM 5697 N N . GLY A 1 767 ? -37.004 -86.626 21.847 1.00 30.33 767 GLY A N 1
ATOM 5698 C CA . GLY A 1 767 ? -36.718 -87.880 22.574 1.00 30.33 767 GLY A CA 1
ATOM 5699 C C . GLY A 1 767 ? -35.549 -87.963 23.578 1.00 30.33 767 GLY A C 1
ATOM 5700 O O . GLY A 1 767 ? -34.525 -88.560 23.291 1.00 30.33 767 GLY A O 1
ATOM 5701 N N . GLY A 1 768 ? -35.781 -87.455 24.796 1.00 30.30 768 GLY A N 1
ATOM 5702 C CA . GLY A 1 768 ? -35.135 -87.701 26.107 1.00 30.30 768 GLY A CA 1
ATOM 5703 C C . GLY A 1 768 ? -33.902 -88.611 26.309 1.00 30.30 768 GLY A C 1
ATOM 5704 O O . GLY A 1 768 ? -33.923 -89.785 25.975 1.00 30.30 768 GLY A O 1
ATOM 5705 N N . PHE A 1 769 ? -32.940 -88.121 27.112 1.00 25.16 769 PHE A N 1
ATOM 5706 C CA . PHE A 1 769 ? -32.292 -88.869 28.210 1.00 25.16 769 PHE A CA 1
ATOM 5707 C C . PHE A 1 769 ? -31.634 -87.914 29.238 1.00 25.16 769 PHE A C 1
ATOM 5709 O O . PHE A 1 769 ? -31.344 -86.757 28.946 1.00 25.16 769 PHE A O 1
ATOM 5716 N N . ARG A 1 770 ? -31.485 -88.395 30.478 1.00 27.61 770 ARG A N 1
ATOM 5717 C CA . ARG A 1 770 ? -31.191 -87.665 31.731 1.00 27.61 770 ARG A CA 1
ATOM 5718 C C . ARG A 1 770 ? -29.714 -87.271 31.967 1.00 27.61 770 ARG A C 1
ATOM 5720 O O . ARG A 1 770 ? -28.820 -88.061 31.707 1.00 27.61 770 ARG A O 1
ATOM 5727 N N . ALA A 1 771 ? -29.591 -86.180 32.742 1.00 29.03 771 ALA A N 1
ATOM 5728 C CA . ALA A 1 771 ? -28.634 -85.869 33.827 1.00 29.03 771 ALA A CA 1
ATOM 5729 C C . ALA A 1 771 ? -27.249 -85.260 33.511 1.00 29.03 771 ALA A C 1
ATOM 5731 O O . ALA A 1 771 ? -26.453 -85.810 32.765 1.00 29.03 771 ALA A O 1
ATOM 5732 N N . GLY A 1 772 ? -26.931 -84.174 34.238 1.00 26.97 772 GLY A N 1
ATOM 5733 C CA . GLY A 1 772 ? -25.567 -83.666 34.433 1.00 26.97 772 GLY A CA 1
ATOM 5734 C C . GLY A 1 772 ? -25.494 -82.167 34.740 1.00 26.97 772 GLY A C 1
ATOM 5735 O O . GLY A 1 772 ? -25.531 -81.343 33.841 1.00 26.97 772 GLY A O 1
ATOM 5736 N N . SER A 1 773 ? -25.400 -81.808 36.020 1.00 27.62 773 SER A N 1
ATOM 5737 C CA . SER A 1 773 ? -25.365 -80.441 36.558 1.00 27.62 773 SER A CA 1
ATOM 5738 C C . SER A 1 773 ? -24.143 -79.605 36.140 1.00 27.62 773 SER A C 1
ATOM 5740 O O . SER A 1 773 ? -23.026 -80.113 36.212 1.00 27.62 773 SER A O 1
ATOM 5742 N N . ARG A 1 774 ? -24.317 -78.289 35.951 1.00 27.81 774 ARG A N 1
ATOM 5743 C CA . ARG A 1 774 ? -23.761 -77.233 36.833 1.00 27.81 774 ARG A CA 1
ATOM 5744 C C . ARG A 1 774 ? -24.154 -75.843 36.323 1.00 27.81 774 ARG A C 1
ATOM 5746 O O . ARG A 1 774 ? -23.782 -75.425 35.236 1.00 27.81 774 ARG A O 1
ATOM 5753 N N . THR A 1 775 ? -24.893 -75.128 37.158 1.00 30.11 775 THR A N 1
ATOM 5754 C CA . THR A 1 775 ? -25.086 -73.676 37.126 1.00 30.11 775 THR A CA 1
ATOM 5755 C C . THR A 1 775 ? -23.768 -72.942 37.363 1.00 30.11 775 THR A C 1
ATOM 5757 O O . THR A 1 775 ? -23.075 -73.271 38.323 1.00 30.11 775 THR A O 1
ATOM 5760 N N . LEU A 1 776 ? -23.494 -71.885 36.596 1.00 27.95 776 LEU A N 1
ATOM 5761 C CA . LEU A 1 776 ? -22.883 -70.664 37.124 1.00 27.95 776 LEU A CA 1
ATOM 5762 C C . LEU A 1 776 ? -23.388 -69.448 36.342 1.00 27.95 776 LEU A C 1
ATOM 5764 O O . LEU A 1 776 ? -23.589 -69.461 35.133 1.00 27.95 776 LEU A O 1
ATOM 5768 N N . THR A 1 777 ? -23.700 -68.448 37.141 1.00 27.77 777 THR A N 1
ATOM 5769 C CA . THR A 1 777 ? -24.539 -67.278 36.938 1.00 27.77 777 THR A CA 1
ATOM 5770 C C . THR A 1 777 ? -23.820 -66.110 36.271 1.00 27.77 777 THR A C 1
ATOM 5772 O O . THR A 1 777 ? -22.683 -65.819 36.620 1.00 27.77 777 THR A O 1
ATOM 5775 N N . GLY A 1 778 ? -24.582 -65.351 35.478 1.00 26.23 778 GLY A N 1
ATOM 5776 C CA . GLY A 1 778 ? -24.500 -63.890 35.418 1.00 26.23 778 GLY A CA 1
ATOM 5777 C C . GLY A 1 778 ? -23.536 -63.302 34.394 1.00 26.23 778 GLY A C 1
ATOM 5778 O O . GLY A 1 778 ? -22.355 -63.196 34.670 1.00 26.23 778 GLY A O 1
ATOM 5779 N N . PHE A 1 779 ? -24.066 -62.786 33.282 1.00 28.31 779 PHE A N 1
ATOM 5780 C CA . PHE A 1 779 ? -23.787 -61.410 32.864 1.00 28.31 779 PHE A CA 1
ATOM 5781 C C . PHE A 1 779 ? -24.914 -60.878 31.968 1.00 28.31 779 PHE A C 1
ATOM 5783 O O . PHE A 1 779 ? -25.594 -61.612 31.257 1.00 28.31 779 PHE A O 1
ATOM 5790 N N . SER A 1 780 ? -25.136 -59.581 32.135 1.00 27.81 780 SER A N 1
ATOM 5791 C CA . SER A 1 780 ? -26.310 -58.788 31.792 1.00 27.81 780 SER A CA 1
ATOM 5792 C C . SER A 1 780 ? -26.680 -58.761 30.304 1.00 27.81 780 SER A C 1
ATOM 5794 O O . SER A 1 780 ? -25.875 -58.442 29.431 1.00 27.81 780 SER A O 1
ATOM 5796 N N . THR A 1 781 ? -27.967 -58.985 30.050 1.00 37.19 781 THR A N 1
ATOM 5797 C CA . THR A 1 781 ? -28.730 -58.532 28.886 1.00 37.19 781 THR A CA 1
ATOM 5798 C C . THR A 1 781 ? -28.657 -57.009 28.756 1.00 37.19 781 THR A C 1
ATOM 5800 O O . THR A 1 781 ? -29.533 -56.337 29.284 1.00 37.19 781 THR A O 1
ATOM 5803 N N . HIS A 1 782 ? -27.641 -56.453 28.085 1.00 31.34 782 HIS A N 1
ATOM 5804 C CA . HIS A 1 782 ? -27.614 -55.057 27.598 1.00 31.34 782 HIS A CA 1
ATOM 5805 C C . HIS A 1 782 ? -26.491 -54.836 26.557 1.00 31.34 782 HIS A C 1
ATOM 5807 O O . HIS A 1 782 ? -25.627 -53.989 26.734 1.00 31.34 782 HIS A O 1
ATOM 5813 N N . ALA A 1 783 ? -26.463 -55.611 25.463 1.00 33.22 783 ALA A N 1
ATOM 5814 C CA . ALA A 1 783 ? -25.603 -55.322 24.299 1.00 33.22 783 ALA A CA 1
ATOM 5815 C C . ALA A 1 783 ? -26.013 -56.135 23.055 1.00 33.22 783 ALA A C 1
ATOM 5817 O O . ALA A 1 783 ? -25.202 -56.836 22.464 1.00 33.22 783 ALA A O 1
ATOM 5818 N N . LEU A 1 784 ? -27.290 -56.110 22.664 1.00 33.22 784 LEU A N 1
ATOM 5819 C CA . LEU A 1 784 ? -27.747 -56.809 21.451 1.00 33.22 784 LEU A CA 1
ATOM 5820 C C . LEU A 1 784 ? -28.988 -56.126 20.867 1.00 33.22 784 LEU A C 1
ATOM 5822 O O . LEU A 1 784 ? -30.044 -56.723 20.711 1.00 33.22 784 LEU A O 1
ATOM 5826 N N . LEU A 1 785 ? -28.876 -54.820 20.604 1.00 31.03 785 LEU A N 1
ATOM 5827 C CA . LEU A 1 785 ? -29.909 -54.066 19.876 1.00 31.03 785 LEU A CA 1
ATOM 5828 C C . LEU A 1 785 ? -29.397 -52.811 19.143 1.00 31.03 785 LEU A C 1
ATOM 5830 O O . LEU A 1 785 ? -30.196 -51.998 18.692 1.00 31.03 785 LEU A O 1
ATOM 5834 N N . ILE A 1 786 ? -28.077 -52.663 18.958 1.00 33.50 786 ILE A N 1
ATOM 5835 C CA . ILE A 1 786 ? -27.480 -51.498 18.265 1.00 33.50 786 ILE A CA 1
ATOM 5836 C C . ILE A 1 786 ? -26.834 -51.873 16.907 1.00 33.50 786 ILE A C 1
ATOM 5838 O O . ILE A 1 786 ? -26.458 -51.001 16.135 1.00 33.50 786 ILE A O 1
ATOM 5842 N N . GLY A 1 787 ? -26.807 -53.154 16.521 1.00 31.45 787 GLY A N 1
ATOM 5843 C CA . GLY A 1 787 ? -26.180 -53.605 15.264 1.00 31.45 787 GLY A CA 1
ATOM 5844 C C . GLY A 1 787 ? -27.096 -53.777 14.043 1.00 31.45 787 GLY A C 1
ATOM 5845 O O . GLY A 1 787 ? -26.600 -54.126 12.981 1.00 31.45 787 GLY A O 1
ATOM 5846 N N . TYR A 1 788 ? -28.413 -53.566 14.161 1.00 33.19 788 TYR A N 1
ATOM 5847 C CA . TYR A 1 788 ? -29.384 -53.931 13.106 1.00 33.19 788 TYR A CA 1
ATOM 5848 C C . TYR A 1 788 ? -30.166 -52.753 12.497 1.00 33.19 788 TYR A C 1
ATOM 5850 O O . TYR A 1 788 ? -31.210 -52.949 11.879 1.00 33.19 788 TYR A O 1
ATOM 5858 N N . ARG A 1 789 ? -29.678 -51.511 12.641 1.00 29.06 789 ARG A N 1
ATOM 5859 C CA . ARG A 1 789 ? -30.374 -50.311 12.128 1.00 29.06 789 ARG A CA 1
ATOM 5860 C C . ARG A 1 789 ? -29.528 -49.327 11.311 1.00 29.06 789 ARG A C 1
ATOM 5862 O O . ARG A 1 789 ? -29.928 -48.179 11.165 1.00 29.06 789 ARG A O 1
ATOM 5869 N N . LEU A 1 790 ? -28.406 -49.768 10.735 1.00 30.89 790 LEU A N 1
ATOM 5870 C CA . LEU A 1 790 ? -27.535 -48.912 9.908 1.00 30.89 790 LEU A CA 1
ATOM 5871 C C . LEU A 1 790 ? -27.199 -49.469 8.510 1.00 30.89 790 LEU A C 1
ATOM 5873 O O . LEU A 1 790 ? -26.310 -48.944 7.849 1.00 30.89 790 LEU A O 1
ATOM 5877 N N . SER A 1 791 ? -27.948 -50.459 8.009 1.00 31.25 791 SER A N 1
ATOM 5878 C CA . SER A 1 791 ? -27.653 -51.109 6.714 1.00 31.25 791 SER A CA 1
ATOM 5879 C C . SER A 1 791 ? -28.740 -50.951 5.640 1.00 31.25 791 SER A C 1
ATOM 5881 O O . SER A 1 791 ? -28.642 -51.580 4.592 1.00 31.25 791 SER A O 1
ATOM 5883 N N . THR A 1 792 ? -29.777 -50.135 5.860 1.00 34.38 792 THR A N 1
ATOM 5884 C CA . THR A 1 792 ? -30.933 -50.033 4.938 1.00 34.38 792 THR A CA 1
ATOM 5885 C C . THR A 1 792 ? -31.300 -48.618 4.481 1.00 34.38 792 THR A C 1
ATOM 5887 O O . THR A 1 792 ? -32.373 -48.429 3.919 1.00 34.38 792 THR A O 1
ATOM 5890 N N . SER A 1 793 ? -30.407 -47.631 4.617 1.00 31.14 793 SER A N 1
ATOM 5891 C CA . SER A 1 793 ? -30.711 -46.237 4.224 1.00 31.14 793 SER A CA 1
ATOM 5892 C C . SER A 1 793 ? -29.744 -45.605 3.214 1.00 31.14 793 SER A C 1
ATOM 5894 O O . SER A 1 793 ? -29.664 -44.383 3.151 1.00 31.14 793 SER A O 1
ATOM 5896 N N . LEU A 1 794 ? -29.010 -46.389 2.411 1.00 31.33 794 LEU A N 1
ATOM 5897 C CA . LEU A 1 794 ? -28.026 -45.825 1.465 1.00 31.33 794 LEU A CA 1
ATOM 5898 C C . LEU A 1 794 ? -28.016 -46.431 0.051 1.00 31.33 794 LEU A C 1
ATOM 5900 O O . LEU A 1 794 ? -27.046 -46.257 -0.677 1.00 31.33 794 LEU A O 1
ATOM 5904 N N . VAL A 1 795 ? -29.109 -47.068 -0.384 1.00 33.19 795 VAL A N 1
ATOM 5905 C CA . VAL A 1 795 ? -29.303 -47.470 -1.794 1.00 33.19 795 VAL A CA 1
ATOM 5906 C C . VAL A 1 795 ? -30.766 -47.268 -2.201 1.00 33.19 795 VAL A C 1
ATOM 5908 O O . VAL A 1 795 ? -31.533 -48.219 -2.270 1.00 33.19 795 VAL A O 1
ATOM 5911 N N . ALA A 1 796 ? -31.174 -46.013 -2.414 1.00 33.47 796 ALA A N 1
ATOM 5912 C CA . ALA A 1 796 ? -32.398 -45.658 -3.148 1.00 33.47 796 ALA A CA 1
ATOM 5913 C C . ALA A 1 796 ? -32.439 -44.147 -3.451 1.00 33.47 796 ALA A C 1
ATOM 5915 O O . ALA A 1 796 ? -33.292 -43.441 -2.933 1.00 33.47 796 ALA A O 1
ATOM 5916 N N . TYR A 1 797 ? -31.506 -43.629 -4.256 1.00 31.38 797 TYR A N 1
ATOM 5917 C CA . TYR A 1 797 ? -31.651 -42.314 -4.905 1.00 31.38 797 TYR A CA 1
ATOM 5918 C C . TYR A 1 797 ? -30.774 -42.254 -6.167 1.00 31.38 797 TYR A C 1
ATOM 5920 O O . TYR A 1 797 ? -29.750 -41.584 -6.200 1.00 31.38 797 TYR A O 1
ATOM 5928 N N . GLN A 1 798 ? -31.150 -43.014 -7.201 1.00 30.16 798 GLN A N 1
ATOM 5929 C CA . GLN A 1 798 ? -30.692 -42.814 -8.585 1.00 30.16 798 GLN A CA 1
ATOM 5930 C C . GLN A 1 798 ? -31.586 -43.614 -9.550 1.00 30.16 798 GLN A C 1
ATOM 5932 O O . GLN A 1 798 ? -31.319 -44.771 -9.850 1.00 30.16 798 GLN A O 1
ATOM 5937 N N . ALA A 1 799 ? -32.688 -42.997 -9.981 1.00 31.53 799 ALA A N 1
ATOM 5938 C CA . ALA A 1 799 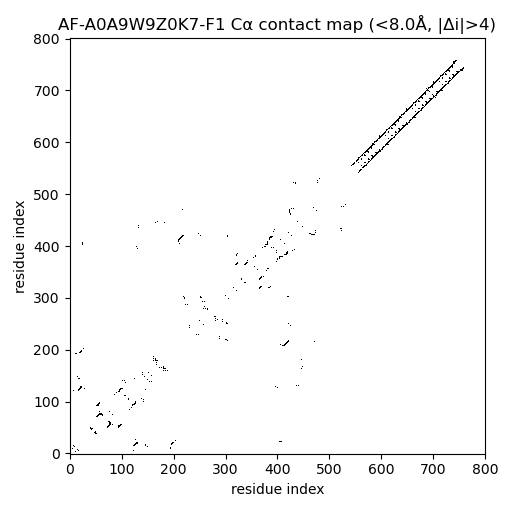? -33.397 -43.293 -11.230 1.00 31.53 799 ALA A CA 1
ATOM 5939 C C . ALA A 1 799 ? -34.422 -42.171 -11.468 1.00 31.53 799 ALA A C 1
ATOM 5941 O O . ALA A 1 799 ? -35.544 -42.207 -10.966 1.00 31.53 799 ALA A O 1
ATOM 5942 N N . GLY A 1 800 ? -33.991 -41.137 -12.185 1.00 33.41 800 GLY A N 1
ATOM 5943 C CA . GLY A 1 800 ? -34.801 -39.999 -12.598 1.00 33.41 800 GLY A CA 1
ATOM 5944 C C . GLY A 1 800 ? -33.968 -39.104 -13.512 1.00 33.41 800 GLY A C 1
ATOM 5945 O O . GLY A 1 800 ? -33.193 -38.303 -12.998 1.00 33.41 800 GLY A O 1
ATOM 5946 N N . ALA A 1 801 ? -34.192 -39.274 -14.822 1.00 31.58 801 ALA A N 1
ATOM 5947 C CA . ALA A 1 801 ? -33.471 -38.740 -15.990 1.00 31.58 801 ALA A CA 1
ATOM 5948 C C . ALA A 1 801 ? -32.192 -39.493 -16.385 1.00 31.58 801 ALA A C 1
ATOM 5950 O O . ALA A 1 801 ? -31.190 -39.432 -15.638 1.00 31.58 801 ALA A O 1
#

Organism: NCBI:txid174260

Solvent-accessible surface area (backbone atoms only — not comparable to full-atom values): 43166 Å² total; per-residue (Å²): 109,68,68,60,35,24,49,69,45,74,44,101,56,96,50,19,20,30,36,43,34,33,35,56,53,76,47,65,68,58,57,48,52,53,49,52,51,44,32,44,77,40,28,101,83,61,94,46,56,70,31,76,27,36,40,36,36,39,96,46,87,58,65,72,70,53,76,77,35,94,84,62,48,67,47,53,30,13,70,70,54,44,68,76,44,40,74,67,56,61,76,52,79,37,44,33,39,35,34,52,60,38,72,79,40,31,50,76,85,41,66,65,44,54,54,59,57,70,42,81,52,72,22,26,37,36,32,26,56,54,61,70,77,47,48,73,68,23,46,52,34,46,44,41,58,36,34,68,64,74,70,57,52,74,71,55,34,36,66,66,37,49,49,40,36,56,48,24,64,41,91,86,42,50,74,66,43,31,51,50,9,51,52,37,45,52,52,49,49,61,63,45,54,73,40,41,45,70,50,64,65,69,72,46,62,80,79,43,53,61,72,47,81,44,80,43,74,25,61,67,21,74,58,38,50,51,45,49,53,51,56,58,70,66,60,66,94,63,97,52,64,69,60,50,51,53,50,53,54,38,37,61,59,28,52,63,66,48,50,60,50,37,54,54,52,53,61,54,66,76,57,85,87,81,95,74,78,84,58,90,53,67,75,53,71,78,60,52,64,94,84,72,50,91,86,63,89,64,50,80,54,16,29,52,44,42,54,46,53,53,52,50,56,56,34,56,77,75,70,56,25,40,56,38,71,77,47,45,61,51,26,60,77,69,71,51,46,67,46,79,46,44,79,84,54,58,76,86,53,51,59,59,55,42,54,52,53,49,37,85,87,46,82,63,40,28,53,21,56,41,73,72,49,45,74,79,77,56,73,41,43,56,31,38,40,45,57,40,70,72,83,66,88,50,56,62,53,55,50,54,54,51,28,20,33,64,33,92,83,34,80,55,61,29,40,36,38,38,51,35,39,36,26,36,52,54,43,56,47,47,53,52,32,50,42,56,49,57,40,32,72,31,54,89,64,79,42,78,88,72,81,84,66,78,47,76,65,58,51,52,54,54,68,50,76,43,88,88,50,86,42,56,71,54,61,76,63,65,63,69,84,74,65,82,80,76,86,78,89,81,92,77,91,83,86,88,83,82,89,84,90,79,91,84,83,87,84,90,89,83,94,73,92,75,89,76,78,77,77,79,70,74,60,65,75,62,72,79,53,84,82,78,77,77,79,76,80,92,72,92,70,100,65,42,82,66,45,76,40,74,76,40,67,68,28,66,20,60,32,41,42,19,39,51,23,49,32,14,35,12,50,28,36,34,10,30,43,20,48,36,15,33,9,46,34,33,34,9,32,43,21,48,36,15,32,9,47,32,32,35,8,31,43,22,50,36,14,34,9,48,32,32,34,9,32,43,22,48,36,16,34,10,47,31,34,35,11,32,42,21,49,36,16,34,11,46,34,34,34,12,33,42,20,51,35,18,35,12,46,32,35,35,13,33,42,21,49,36,16,34,12,45,30,35,34,15,34,41,22,50,36,18,34,15,44,37,27,38,16,34,43,20,49,35,19,34,12,40,53,19,38,15,35,41,21,49,33,18,34,11,38,61,14,37,14,34,42,22,48,34,19,34,11,41,56,11,37,17,34,42,22,48,33,21,34,12,37,57,10,37,20,37,42,20,50,32,28,38,12,40,56,9,38,28,40,44,43,82,40,69,49,55,76,71,30,52,69,47,78,78,80,82,82,76,91,79,85,90,84,88,90,85,90,81,91,84,81,87,82,82,96,80,88,87,83,84,88,86,82,82,87,84,87,86,87,88,88,88,87,82,133

Secondary structure (DSSP, 8-state):
-HHHHHHHT-SSSS--EEEE-PPTTS-HHHHHHHHHHHHHH--TTSSS-S-S-EEEE-S----HHHHT-TT-SEEEE-HHHHHHTHHHHHTS--SEEEESSGGGG--TTSHHHHHHHTS--S-EEEE-S-GGG--HHHHHHHHHHHSTTTT--HHHHIIIIIHHHHHHTSTT--HHHHHHHHHHHHHHHHHHTTTEE---THHHHTTSPPEEEEEEEEPPPHHHHHHHHHHHHT--SSS-HHHHHHHHHHHHH-HHHHHHHHHHHHHHHTS--------TTTTGGGGS-TT--TTS--GGG-HHHHHHHHHHHHHHHHT--B--SHHHHHHHHTT--EEEE-TTS-HHHHHHHHHHHH-TT----EEEE-HHHHTTT---TT-SEEEE-S--SSHHHHHHHHTTTSSTT--SPEEEEEEEETTSHHHHHHHHHHHHHHHHHGGGGT------PPPHHHHHHHT---SS-S-HHHHHHT-GGGGGG--------------------------------------GGGGGSPP-PPPPP--SS---SSS-PPP-SEEEEEEEEEPPEEEEEEEEEEEPSEEEEEEEEEEEPSEEEEEEEEEEEPSEEEEEEEEEEEPSEEEEEEEEEEEPSEEEEEEEEEEEPSEEEEEEEEEEEPSEEEEEEEEEEEPSEEEEEEEEEEEPSEEEEEESSSEEPSEEEEEESSSEEPSEEEEEESSSEEPSEEEEEESSSEEPSEEEEEESSSEEPP-SEEEESSSEE-----------------------S-SSSSSSSSSSSSS------

Foldseek 3Di:
DQLLCLLVVVFPADANFFEEQAAFFPPPVVVVVVNQCCQQQADPVDDDRNWQAEEEADPDDDDPVVVVDSPDRYHYHYLVVCVVCLVVVLVDQGAEYEYEQCLVQQDPPPPSLVSLQSRPYRHYYYYHNPPLPHDLSSVVRSCCSGGNQRCHDSVSNCVQAVVLLQQLQDPPHDPVSVVSNQVSLVVVLVSNVRRYDYDYCVVVPVPFFAEAEAEDAFAWAPLLVLLLVLLLVLDDPDDCLVVSVVLLQVSQLFPLSLVVVLVVVVVVVVDDDDDDDDDSSPPSVVSDDPPDDSPDDDQRNHRLSVVVLVVLVVVVVVQFEEAADNCVVVCVVVVAAEAEFDPPDDPVCVVVSQVLLLDPPRSHRYYHDDLVSLQNSAANLSGQEYEASGDDLAVSSVSNVVSRNRHPPRDDHHYYYYYAHAQALRLVSVLNNLLSVVQSVCSSPSHDPDPPDDDPVNSVVSSGGDNPDPHPLVVLVVDCPPVPPPPDDDDDDDDDDDDDDDDDDDDDDDDDDDPPPPPSSCPVVCVVDDDDDDDDDDDDDPADQEDEGDEDQEWEHAEEEYDEHQHWEYADEETEEHQHWEYAHYETEEHQHWEYADYETEEHQHWEYAHYETEEHQHWEYADYETEEHQHWEYAHEETYEHQAWEYADYETEEHQHWEYAHEETYEHQDWEYADYETEEHQDWEYEHYEYEEHQDWEYEAYETYEHQHWEYECEEYYEHQDYEYEQYEYYEHQDYEYECHEYEEHVHYYYHNHHYDHDDPDDDDDDDDDDDDDDDDDDDDDPDPPPPDDPDPPDDDDDD

pLDDT: mean 71.75, std 19.21, range [21.69, 92.5]

Nearest PDB structures (foldseek):
  1z3i-assembly1_X  TM=8.290E-01  e=2.326E-35  Danio rerio
  7oob-assembly1_b  TM=7.809E-01  e=2.248E-26  Homo sapiens
  7zke-assembly1_E  TM=7.723E-01  e=3.501E-21  Thermochaetoides thermophila
  7z8s-assembly1_E  TM=6.756E-01  e=6.954E-20  Thermochaetoides thermophila
  7zb5-assembly1_H  TM=6.705E-01  e=6.245E-19  Thermochaetoides thermophila

Mean predicted aligned error: 20.47 Å

Radius of gyration: 39.37 Å; Cα contacts (8 Å, |Δi|>4): 1646; chains: 1; bounding box: 86×131×72 Å

Sequence (801 aa):
MFLYECVMGLRNFNGNGAILADDMGLGKTLQCISLIWTLHKQGMYGGHHSVKRTLIITPGSLVKEFMNSPLYPVMIISYEMFLRSVEEVRNIKFGLVICDEAHRLKNTTIKTATMISGLKTKRRILLTGTPVQNDLKGIHSLVDVCNPGILGTQSCFRRLYEEPIVHGQQPDATSEEKLLGQTRAAELNRLTSMFFLRRTSEVNSRYLPPKVESVVFCRPSLLQLSVYRHLLTSRVEGSRHLVCIGALKKLCNDPSLIYSQCQQANEMADSLDIDQEASVYEGLDRSFPESYKPDRFTTDHSGKLQVLSHILAQIYRIGERVTLDLLQKLCENRSYDFLRLDGKTPTSKRQSLVDRFNDKHCKIFVFLLSSKAGGVGLNLIGASRLVLFDIDWNPANDIQSMARVWRDGQKNTVHIYRLLTTGTIEEKIYQRQTAKQGLSGTVADAKESVKIEFSRDELKDLFTLHENTLCLTHDLLQCTCLVAEVESDDECQSEPAANQQSVTRPCQLGSCDNNSNQKNLSIAELMDWQHYPCPSVPGSDFEAHAGVAAPGVAVQAHAGVAVPGVAVQAHAGVAAPGVAVQAYAGVAAPGVAVQAHAGVAAPGVAVQAHAGVAAPGVAVQAHAGVAAPGVAVQAHAGVAAPGLAVQAHSGVAAPGVAVQAHEGVAAPGVAVQAHAGVAAPGVAVQAHAGVAAPGLAVQAHEGVAAPGVAVQAHAGVAAPGVAVQAHAGVAAPGLAVQAHEGVAAPGVAVQAHAGVAVFVALAAFEGGFRAGSRTLTGFSTHALLIGYRLSTSLVAYQAGA

InterPro domains:
  IPR000330 SNF2, N-terminal domain [PF00176] (14-68)
  IPR000330 SNF2, N-terminal domain [PF00176] (72-257)
  IPR001650 Helicase, C-terminal domain-like [PF00271] (323-409)
  IPR001650 Helicase, C-terminal domain-like [PS51194] (303-458)
  IPR001650 Helicase, C-terminal domain-like [SM00490] (325-409)
  IPR014001 Helicase superfamily 1/2, ATP-binding domain [PS51192] (9-149)
  IPR014001 Helicase superfamily 1/2, ATP-binding domain [SM00487] (3-162)
  IPR027417 P-loop containing nucleoside triphosphate hydrolase [G3DSA:3.40.50.300] (199-486)
  IPR027417 P-loop containing nucleoside triphosphate hydrolase [SSF52540] (3-199)
  IPR027417 P-loop containing nucleoside triphosphate hydrolase [SSF52540] (206-485)
  IPR038718 SNF2-like, N-terminal domain superfamily [G3DSA:3.40.50.10810] (1-69)
  IPR038718 SNF2-like, N-terminal domain superfamily [G3DSA:3.40.50.10810] (70-198)
  IPR049730 SNF2/RAD5-like, C-terminal helicase domain [cd18793] (294-420)
  IPR050496 SNF2/RAD54 Helicase and DNA Repair [PTHR45629] (72-493)